Protein AF-0000000078657501 (afdb_homodimer)

InterPro domains:
  IPR010870 Phosphate-selective porin O/P [PF07396] (55-435)
  IPR023614 Porin domain superfamily [G3DSA:2.40.160.10] (27-435)

Secondary structure (DSSP, 8-state):
-------TT-------------------EEESSS-EEEE-TTSEEEEETTSSEEEEEEEEEEEEEEEE-GGGBSSS--EEEEEEEEEEEEEEEEETTTEEEEEEEETTS-SSBTTTBSEEEEEEEE-TTTTEEEEEEE-PPP--HHHHS-TTS-SSSS--GGGGGGGGGG--SSEEEEEEEEETTTEEEEEEEEEEEEEBTTSPEEEEEEEEEEEEEEEETTEEEEEEEEEEEEE-TTB-----EEE-TT-GGGS-SSB---GGGB--EEEE---S-TTSEEEEEEEEEEEEEEETTEEEEEEEEEEEEEESSSPPPEEEEEEEEEEEEETT-PPEEEETTTTEEEEEPPSSTTT-EEEEEEEEEEEEEEEGGG--SS----EEEEEEEEEEEEEE-SSSEEEEEEEEEEEEES---TT---EEEEEEEEEEEE-/----TT-------------------------SSS-EEEE-TTSEEEEETTSSEEEEEEEEEEEEEEEE-GGGBSS---EEEEEEEEEEEEEEEEETTTEEEEEEEETTS-SSBTTTBSEEEEEEEE-TTTTEEEEEEE-PPP--HHHHS-TTS-SSSS--GGGGGGGGGG--SSEEEEEEEEETTTEEEEEEEEEEEEEBTTSPEEEEEEEEEEEEEEEETTEEEEEEEEEEEEE-TTB-----EEE-TT-GGGS-SSB---GGGB--EEEE---S-TTSEEEEEEEEEEEEEEETTEEEEEEEEEEEEEESSSSPPEEEEEEEEEEEEETT-PPEEEETTTTEEEEEPPSSTTT-EEEEEEEEEEEEEEEGGG--SS----EEEEEEEEEEEEEE-SSSEEEEEEEEEEEEES---TT---EEEEEEEEEEEE-

Solvent-accessible surface area (backbone atoms only — not comparable to full-atom values): 41326 Å² total; per-residue (Å²): 138,82,87,83,69,86,74,70,82,77,70,69,85,72,74,78,76,71,76,72,69,73,69,75,55,53,15,53,77,44,52,85,80,57,55,72,47,80,47,63,90,55,28,46,32,41,28,33,73,84,51,35,27,29,34,35,44,32,33,38,39,31,40,35,42,34,39,36,19,21,34,44,15,34,79,38,51,76,46,49,20,45,27,28,69,40,32,34,45,31,39,35,35,31,47,78,55,34,33,36,41,39,39,27,37,28,76,26,52,65,38,62,45,86,53,47,17,28,48,62,28,43,34,45,30,41,47,77,56,66,66,39,32,43,35,37,37,25,42,59,46,64,54,60,47,71,70,52,19,51,83,88,42,46,87,57,94,50,73,70,62,39,51,44,72,50,57,73,60,48,45,38,70,28,28,33,43,34,42,36,35,59,44,93,84,28,30,27,39,37,39,35,47,32,37,32,56,42,30,24,79,51,4,30,47,32,47,36,38,33,32,33,44,34,48,25,77,36,54,45,63,19,37,32,37,40,40,33,41,31,41,33,39,33,58,27,61,46,19,42,51,70,54,55,24,54,38,53,83,69,40,61,40,28,65,56,49,36,55,46,34,31,60,90,43,26,29,62,45,74,50,40,71,40,75,57,42,67,49,49,32,34,35,38,38,35,41,36,41,33,40,35,40,29,54,43,26,35,38,38,41,35,41,38,40,42,37,44,38,38,38,58,48,99,55,58,50,33,40,32,39,19,31,37,44,35,42,36,39,27,78,68,52,48,32,48,34,44,39,54,83,72,48,22,54,42,54,57,66,40,84,45,71,85,78,18,29,42,32,42,37,44,36,42,32,39,35,38,25,38,24,61,76,64,44,43,96,91,39,76,58,36,49,24,36,39,38,36,42,35,43,36,40,37,35,26,48,41,91,39,35,38,40,38,39,38,40,37,42,39,40,37,41,84,50,56,32,80,73,64,34,38,35,30,44,34,41,40,36,36,49,33,41,46,41,132,84,81,66,73,85,73,70,83,75,75,75,77,72,72,76,74,71,73,74,67,75,66,69,75,69,76,82,74,76,43,98,43,53,35,32,37,45,44,49,92,52,27,46,35,41,28,36,73,85,53,33,36,34,41,33,44,33,34,38,38,30,40,34,43,35,40,35,18,22,33,44,14,33,77,37,44,64,22,26,20,24,23,28,69,39,30,33,46,32,39,35,36,30,48,78,57,36,32,34,40,40,38,26,38,30,56,16,51,63,36,65,42,90,89,79,38,29,51,64,27,43,35,45,30,42,48,76,55,70,64,38,32,43,36,38,37,23,44,59,46,66,55,60,47,73,70,52,19,51,84,90,41,47,88,55,95,51,72,69,61,40,51,45,73,50,57,73,60,48,44,39,71,48,42,32,41,35,40,36,33,58,45,94,84,27,31,27,40,37,39,35,45,32,40,38,81,44,34,24,87,86,63,51,54,31,46,35,38,32,33,32,42,35,48,24,79,36,54,44,63,19,38,31,37,39,41,33,41,32,40,34,41,34,58,29,61,47,19,41,53,70,53,54,26,55,39,52,84,69,39,62,41,27,65,56,42,11,29,13,25,10,59,92,26,26,29,63,45,76,50,38,69,42,74,56,41,66,51,49,34,34,33,38,39,36,42,35,41,33,38,36,40,29,54,43,26,35,39,38,40,36,41,38,40,42,37,44,36,36,38,57,52,98,53,59,52,32,41,32,41,19,31,38,44,34,42,37,38,26,78,69,52,50,32,48,32,46,38,55,83,72,51,23,56,42,55,58,64,40,86,45,72,86,77,19,29,41,33,42,38,43,35,43,33,38,36,39,26,38,24,60,76,66,44,43,96,90,39,77,57,34,50,25,36,39,38,36,43,36,43,35,40,37,36,25,48,40,90,38,35,37,40,36,40,38,40,37,42,38,40,37,41,83,51,57,32,80,73,64,34,37,36,29,44,34,43,38,36,34,48,33,43,46,43

Radius of gyration: 32.96 Å; Cα contacts (8 Å, |Δi|>4): 2613; chains: 2; bounding box: 128×73×102 Å

pLDDT: mean 91.74, std 16.6, range [20.02, 98.94]

Structure (mmCIF, N/CA/C/O backbone):
data_AF-0000000078657501-model_v1
#
loop_
_entity.id
_entity.type
_entity.pdbx_description
1 polymer Porin
#
loop_
_atom_site.group_PDB
_atom_site.id
_atom_site.type_symbol
_atom_site.label_atom_id
_atom_site.label_alt_id
_atom_site.label_comp_id
_atom_site.label_asym_id
_atom_site.label_entity_id
_atom_site.label_seq_id
_atom_site.pdbx_PDB_ins_code
_atom_site.Cartn_x
_atom_site.Cartn_y
_atom_site.Cartn_z
_atom_site.occupancy
_atom_site.B_iso_or_equiv
_atom_site.auth_seq_id
_atom_site.auth_comp_id
_atom_site.auth_asym_id
_atom_site.auth_atom_id
_atom_site.pdbx_PDB_model_num
ATOM 1 N N . MET A 1 1 ? -56.75 -38.844 74.062 1 23.45 1 MET A N 1
ATOM 2 C CA . MET A 1 1 ? -57.75 -38.25 73.125 1 23.45 1 MET A CA 1
ATOM 3 C C . MET A 1 1 ? -57.188 -37 72.438 1 23.45 1 MET A C 1
ATOM 5 O O . MET A 1 1 ? -57.812 -35.969 72.438 1 23.45 1 MET A O 1
ATOM 9 N N . ILE A 1 2 ? -55.812 -36.969 72.312 1 22.27 2 ILE A N 1
ATOM 10 C CA . ILE A 1 2 ? -54.969 -35.812 72.062 1 22.27 2 ILE A CA 1
ATOM 11 C C . ILE A 1 2 ? -55.375 -35.219 70.688 1 22.27 2 ILE A C 1
ATOM 13 O O . ILE A 1 2 ? -55.781 -35.938 69.812 1 22.27 2 ILE A O 1
ATOM 17 N N . ARG A 1 3 ? -55.094 -33.844 70.562 1 22.55 3 ARG A N 1
ATOM 18 C CA . ARG A 1 3 ? -55.312 -32.594 69.875 1 22.55 3 ARG A CA 1
ATOM 19 C C . ARG A 1 3 ? -54.906 -32.656 68.375 1 22.55 3 ARG A C 1
ATOM 21 O O . ARG A 1 3 ? -53.75 -33.031 68.062 1 22.55 3 ARG A O 1
ATOM 28 N N . SER A 1 4 ? -55.875 -32.875 67.438 1 25.31 4 SER A N 1
ATOM 29 C CA . SER A 1 4 ? -56.219 -32.938 66.062 1 25.31 4 SER A CA 1
ATOM 30 C C . SER A 1 4 ? -55.781 -31.703 65.312 1 25.31 4 SER A C 1
ATOM 32 O O . SER A 1 4 ? -56.344 -31.328 64.25 1 25.31 4 SER A O 1
ATOM 34 N N . SER A 1 5 ? -54.812 -30.938 66 1 23.38 5 SER A N 1
ATOM 35 C CA . SER A 1 5 ? -54.812 -29.531 65.625 1 23.38 5 SER A CA 1
ATOM 36 C C . SER A 1 5 ? -54.625 -29.391 64.125 1 23.38 5 SER A C 1
ATOM 38 O O . SER A 1 5 ? -55.312 -28.625 63.438 1 23.38 5 SER A O 1
ATOM 40 N N . ASN A 1 6 ? -53.438 -29.578 63.5 1 24.22 6 ASN A N 1
ATOM 41 C CA . ASN A 1 6 ? -52.688 -28.531 62.812 1 24.22 6 ASN A CA 1
ATOM 42 C C . ASN A 1 6 ? -52.969 -28.531 61.312 1 24.22 6 ASN A C 1
ATOM 44 O O . ASN A 1 6 ? -52.125 -28.938 60.531 1 24.22 6 ASN A O 1
ATOM 48 N N . MET A 1 7 ? -54.094 -29.062 60.75 1 23.69 7 MET A N 1
ATOM 49 C CA . MET A 1 7 ? -54.281 -29.328 59.344 1 23.69 7 MET A CA 1
ATOM 50 C C . MET A 1 7 ? -54.375 -28.031 58.562 1 23.69 7 MET A C 1
ATOM 52 O O . MET A 1 7 ? -54.688 -28.047 57.375 1 23.69 7 MET A O 1
ATOM 56 N N . ARG A 1 8 ? -54.625 -26.859 59.25 1 22.31 8 ARG A N 1
ATOM 57 C CA . ARG A 1 8 ? -55.312 -25.797 58.531 1 22.31 8 ARG A CA 1
ATOM 58 C C . ARG A 1 8 ? -54.531 -25.328 57.312 1 22.31 8 ARG A C 1
ATOM 60 O O . ARG A 1 8 ? -55.125 -25.062 56.281 1 22.31 8 ARG A O 1
ATOM 67 N N . GLU A 1 9 ? -53.312 -24.844 57.406 1 23.42 9 GLU A N 1
ATOM 68 C CA . GLU A 1 9 ? -53.031 -23.547 56.812 1 23.42 9 GLU A CA 1
ATOM 69 C C . GLU A 1 9 ? -52.75 -23.688 55.312 1 23.42 9 GLU A C 1
ATOM 71 O O . GLU A 1 9 ? -51.969 -22.906 54.75 1 23.42 9 GLU A O 1
ATOM 76 N N . LYS A 1 10 ? -52.969 -24.812 54.625 1 25.94 10 LYS A N 1
ATOM 77 C CA . LYS A 1 10 ? -52.312 -24.828 53.312 1 25.94 10 LYS A CA 1
ATOM 78 C C . LYS A 1 10 ? -52.969 -23.828 52.344 1 25.94 10 LYS A C 1
ATOM 80 O O . LYS A 1 10 ? -53.438 -24.219 51.281 1 25.94 10 LYS A O 1
ATOM 85 N N . LEU A 1 11 ? -53.75 -22.859 52.906 1 22.44 11 LEU A N 1
ATOM 86 C CA . LEU A 1 11 ? -54.531 -22.219 51.844 1 22.44 11 LEU A CA 1
ATOM 87 C C . LEU A 1 11 ? -53.656 -21.797 50.688 1 22.44 11 LEU A C 1
ATOM 89 O O . LEU A 1 11 ? -53.938 -22.125 49.531 1 22.44 11 LEU A O 1
ATOM 93 N N . LEU A 1 12 ? -53.312 -20.438 50.562 1 23.7 12 LEU A N 1
ATOM 94 C CA . LEU A 1 12 ? -53.719 -19.469 49.562 1 23.7 12 LEU A CA 1
ATOM 95 C C . LEU A 1 12 ? -52.688 -19.328 48.469 1 23.7 12 LEU A C 1
ATOM 97 O O . LEU A 1 12 ? -53 -18.828 47.375 1 23.7 12 LEU A O 1
ATOM 101 N N . ALA A 1 13 ? -51.344 -19.547 48.562 1 25.03 13 ALA A N 1
ATOM 102 C CA . ALA A 1 13 ? -50.562 -18.594 47.781 1 25.03 13 ALA A CA 1
ATOM 103 C C . ALA A 1 13 ? -50.688 -18.906 46.281 1 25.03 13 ALA A C 1
ATOM 105 O O . ALA A 1 13 ? -50.156 -19.906 45.812 1 25.03 13 ALA A O 1
ATOM 106 N N . ALA A 1 14 ? -51.812 -18.875 45.625 1 27.14 14 ALA A N 1
ATOM 107 C CA . ALA A 1 14 ? -51.781 -18.969 44.188 1 27.14 14 ALA A CA 1
ATOM 108 C C . ALA A 1 14 ? -50.844 -17.922 43.594 1 27.14 14 ALA A C 1
ATOM 110 O O . ALA A 1 14 ? -51.094 -16.719 43.656 1 27.14 14 ALA A O 1
ATOM 111 N N . ALA A 1 15 ? -49.5 -18.047 43.812 1 26.88 15 ALA A N 1
ATOM 112 C CA . ALA A 1 15 ? -48.562 -17.141 43.156 1 26.88 15 ALA A CA 1
ATOM 113 C C . ALA A 1 15 ? -48.906 -17 41.656 1 26.88 15 ALA A C 1
ATOM 115 O O . ALA A 1 15 ? -49.094 -17.984 40.969 1 26.88 15 ALA A O 1
ATOM 116 N N . ILE A 1 16 ? -49.594 -15.867 41.25 1 28.88 16 ILE A N 1
ATOM 117 C CA . ILE A 1 16 ? -49.75 -15.367 39.906 1 28.88 16 ILE A CA 1
ATOM 118 C C . ILE A 1 16 ? -48.375 -15.414 39.188 1 28.88 16 ILE A C 1
ATOM 120 O O . ILE A 1 16 ? -47.438 -14.758 39.625 1 28.88 16 ILE A O 1
ATOM 124 N N . ILE A 1 17 ? -47.969 -16.531 38.688 1 30.48 17 ILE A N 1
ATOM 125 C CA . ILE A 1 17 ? -46.844 -16.609 37.781 1 30.48 17 ILE A CA 1
ATOM 126 C C . ILE A 1 17 ? -47.062 -15.625 36.625 1 30.48 17 ILE A C 1
ATOM 128 O O . ILE A 1 17 ? -47.969 -15.828 35.781 1 30.48 17 ILE A O 1
ATOM 132 N N . GLY A 1 18 ? -47.062 -14.273 36.906 1 31.73 18 GLY A N 1
ATOM 133 C CA . GLY A 1 18 ? -46.969 -13.375 35.781 1 31.73 18 GLY A CA 1
ATOM 134 C C . GLY A 1 18 ? -45.938 -13.82 34.75 1 31.73 18 GLY A C 1
ATOM 135 O O . GLY A 1 18 ? -44.781 -14.047 35.094 1 31.73 18 GLY A O 1
ATOM 136 N N . THR A 1 19 ? -46.406 -14.516 33.781 1 32.34 19 THR A N 1
ATOM 137 C CA . THR A 1 19 ? -45.625 -14.727 32.562 1 32.34 19 THR A CA 1
ATOM 138 C C . THR A 1 19 ? -45.031 -13.406 32.062 1 32.34 19 THR A C 1
ATOM 140 O O . THR A 1 19 ? -45.75 -12.5 31.672 1 32.34 19 THR A O 1
ATOM 143 N N . PHE A 1 20 ? -44 -12.883 32.719 1 32.62 20 PHE A N 1
ATOM 144 C CA . PHE A 1 20 ? -43.219 -11.922 31.969 1 32.62 20 PHE A CA 1
ATOM 145 C C . PHE A 1 20 ? -42.844 -12.477 30.594 1 32.62 20 PHE A C 1
ATOM 147 O O . PHE A 1 20 ? -42.031 -13.383 30.5 1 32.62 20 PHE A O 1
ATOM 154 N N . SER A 1 21 ? -43.812 -12.469 29.75 1 33.28 21 SER A N 1
ATOM 155 C CA . SER A 1 21 ? -43.312 -12.531 28.391 1 33.28 21 SER A CA 1
ATOM 156 C C . SER A 1 21 ? -42.188 -11.547 28.172 1 33.28 21 SER A C 1
ATOM 158 O O . SER A 1 21 ? -42.375 -10.336 28.297 1 33.28 21 SER A O 1
ATOM 160 N N . SER A 1 22 ? -41.062 -11.883 28.562 1 34.78 22 SER A N 1
ATOM 161 C CA . SER A 1 22 ? -39.938 -11.109 28 1 34.78 22 SER A CA 1
ATOM 162 C C . SER A 1 22 ? -40.156 -10.82 26.516 1 34.78 22 SER A C 1
ATOM 164 O O . SER A 1 22 ? -40.062 -11.719 25.688 1 34.78 22 SER A O 1
ATOM 166 N N . GLN A 1 23 ? -41.188 -10.07 26.219 1 36.56 23 GLN A N 1
ATOM 167 C CA . GLN A 1 23 ? -41.125 -9.586 24.844 1 36.56 23 GLN A CA 1
ATOM 168 C C . GLN A 1 23 ? -39.719 -9.164 24.469 1 36.56 23 GLN A C 1
ATOM 170 O O . GLN A 1 23 ? -39.156 -8.234 25.047 1 36.56 23 GLN A O 1
ATOM 175 N N . ALA A 1 24 ? -38.938 -10.07 24.109 1 42.31 24 ALA A N 1
ATOM 176 C CA . ALA A 1 24 ? -37.688 -9.727 23.391 1 42.31 24 ALA A CA 1
ATOM 177 C C . ALA A 1 24 ? -37.969 -8.625 22.359 1 42.31 24 ALA A C 1
ATOM 179 O O . ALA A 1 24 ? -38.656 -8.836 21.375 1 42.31 24 ALA A O 1
ATOM 180 N N . PHE A 1 25 ? -38.125 -7.406 22.719 1 47.03 25 PHE A N 1
ATOM 181 C CA . PHE A 1 25 ? -38.25 -6.316 21.766 1 47.03 25 PHE A CA 1
ATOM 182 C C . PHE A 1 25 ? -37.062 -6.293 20.812 1 47.03 25 PHE A C 1
ATOM 184 O O . PHE A 1 25 ? -35.906 -6.121 21.25 1 47.03 25 PHE A O 1
ATOM 191 N N . SER A 1 26 ? -37.094 -7.098 19.828 1 59.12 26 SER A N 1
ATOM 192 C CA . SER A 1 26 ? -36.125 -7.008 18.75 1 59.12 26 SER A CA 1
ATOM 193 C C . SER A 1 26 ? -36.094 -5.602 18.156 1 59.12 26 SER A C 1
ATOM 195 O O . SER A 1 26 ? -37.125 -5.008 17.875 1 59.12 26 SER A O 1
ATOM 197 N N . GLY A 1 27 ? -35.031 -4.875 18.391 1 66.69 27 GLY A N 1
ATOM 198 C CA . GLY A 1 27 ? -34.875 -3.564 17.781 1 66.69 27 GLY A CA 1
ATOM 199 C C . GLY A 1 27 ? -35.031 -3.588 16.281 1 66.69 27 GLY A C 1
ATOM 200 O O . GLY A 1 27 ? -35.125 -4.66 15.672 1 66.69 27 GLY A O 1
ATOM 201 N N . THR A 1 28 ? -35.469 -2.463 15.742 1 76.06 28 THR A N 1
ATOM 202 C CA . THR A 1 28 ? -35.562 -2.289 14.297 1 76.06 28 THR A CA 1
ATOM 203 C C . THR A 1 28 ? -34.219 -1.897 13.688 1 76.06 28 THR A C 1
ATOM 205 O O . THR A 1 28 ? -33.406 -1.292 14.367 1 76.06 28 THR A O 1
ATOM 208 N N . VAL A 1 29 ? -34 -2.4 12.531 1 77.75 29 VAL A N 1
ATOM 209 C CA . VAL A 1 29 ? -32.844 -1.975 11.758 1 77.75 29 VAL A CA 1
ATOM 210 C C . VAL A 1 29 ? -33.312 -1.037 10.633 1 77.75 29 VAL A C 1
ATOM 212 O O . VAL A 1 29 ? -34.156 -1.397 9.82 1 77.75 29 VAL A O 1
ATOM 215 N N . THR A 1 30 ? -32.844 0.272 10.734 1 78.44 30 THR A N 1
ATOM 216 C CA . THR A 1 30 ? -33.156 1.263 9.711 1 78.44 30 THR A CA 1
ATOM 217 C C . THR A 1 30 ? -31.891 1.625 8.906 1 78.44 30 THR A C 1
ATOM 219 O O . THR A 1 30 ? -30.781 1.373 9.352 1 78.44 30 THR A O 1
ATOM 222 N N . THR A 1 31 ? -32.188 2.145 7.641 1 81.06 31 THR A N 1
ATOM 223 C CA . THR A 1 31 ? -31.109 2.572 6.762 1 81.06 31 THR A CA 1
ATOM 224 C C . THR A 1 31 ? -31.219 4.055 6.43 1 81.06 31 THR A C 1
ATOM 226 O O . THR A 1 31 ? -32.125 4.738 6.938 1 81.06 31 THR A O 1
ATOM 229 N N . ASP A 1 32 ? -30.219 4.613 5.777 1 73.94 32 ASP A N 1
ATOM 230 C CA . ASP A 1 32 ? -30.266 6.023 5.395 1 73.94 32 ASP A CA 1
ATOM 231 C C . ASP A 1 32 ? -30.969 6.211 4.059 1 73.94 32 ASP A C 1
ATOM 233 O O . ASP A 1 32 ? -30.547 7.016 3.229 1 73.94 32 ASP A O 1
ATOM 237 N N . GLY A 1 33 ? -32.094 5.48 3.939 1 70.5 33 GLY A N 1
ATOM 238 C CA . GLY A 1 33 ? -32.938 5.652 2.777 1 70.5 33 GLY A CA 1
ATOM 239 C C . GLY A 1 33 ? -32.875 4.488 1.805 1 70.5 33 GLY A C 1
ATOM 240 O O . GLY A 1 33 ? -33.812 4.215 1.08 1 70.5 33 GLY A O 1
ATOM 241 N N . ALA A 1 34 ? -31.703 3.92 1.712 1 77.44 34 ALA A N 1
ATOM 242 C CA . ALA A 1 34 ? -31.625 2.824 0.75 1 77.44 34 ALA A CA 1
ATOM 243 C C . ALA A 1 34 ? -31.922 1.485 1.417 1 77.44 34 ALA A C 1
ATOM 245 O O . ALA A 1 34 ? -31.656 1.3 2.605 1 77.44 34 ALA A O 1
ATOM 246 N N . ASP A 1 35 ? -32.531 0.599 0.584 1 84.12 35 ASP A N 1
ATOM 247 C CA . ASP A 1 35 ? -32.656 -0.785 1.034 1 84.12 35 ASP A CA 1
ATOM 248 C C . ASP A 1 35 ? -31.297 -1.473 1.05 1 84.12 35 ASP A C 1
ATOM 250 O O . ASP A 1 35 ? -30.484 -1.267 0.149 1 84.12 35 ASP A O 1
ATOM 254 N N . ILE A 1 36 ? -31.062 -2.225 2.145 1 87.56 36 ILE A N 1
ATOM 255 C CA . ILE A 1 36 ? -29.766 -2.836 2.34 1 87.56 36 ILE A CA 1
ATOM 256 C C . ILE A 1 36 ? -29.891 -4.355 2.361 1 87.56 36 ILE A C 1
ATOM 258 O O . ILE A 1 36 ? -30.859 -4.891 2.918 1 87.56 36 ILE A O 1
ATOM 262 N N . VAL A 1 37 ? -29.031 -4.996 1.717 1 86.94 37 VAL A N 1
ATOM 263 C CA . VAL A 1 37 ? -28.891 -6.449 1.755 1 86.94 37 VAL A CA 1
ATOM 264 C C . VAL A 1 37 ? -27.656 -6.832 2.564 1 86.94 37 VAL A C 1
ATOM 266 O O . VAL A 1 37 ? -26.562 -6.328 2.311 1 86.94 37 VAL A O 1
ATOM 269 N N . LEU A 1 38 ? -27.844 -7.695 3.57 1 88.81 38 LEU A N 1
ATOM 270 C CA . LEU A 1 38 ? -26.766 -8.211 4.418 1 88.81 38 LEU A CA 1
ATOM 271 C C . LEU A 1 38 ? -26.5 -9.688 4.125 1 88.81 38 LEU A C 1
ATOM 273 O O . LEU A 1 38 ? -27.438 -10.484 4.031 1 88.81 38 LEU A O 1
ATOM 277 N N . LYS A 1 39 ? -25.234 -9.969 3.881 1 86.12 39 LYS A N 1
ATOM 278 C CA . LYS A 1 39 ? -24.812 -11.359 3.686 1 86.12 39 LYS A CA 1
ATOM 279 C C . LYS A 1 39 ? -23.641 -11.711 4.586 1 86.12 39 LYS A C 1
ATOM 281 O O . LYS A 1 39 ? -22.766 -10.875 4.836 1 86.12 39 LYS A O 1
ATOM 286 N N . THR A 1 40 ? -23.562 -13.117 5.102 1 87.31 40 THR A N 1
ATOM 287 C CA . THR A 1 40 ? -22.5 -13.484 6.023 1 87.31 40 THR A CA 1
ATOM 288 C C . THR A 1 40 ? -21.875 -14.82 5.621 1 87.31 40 THR A C 1
ATOM 290 O O . THR A 1 40 ? -21.062 -15.391 6.367 1 87.31 40 THR A O 1
ATOM 293 N N . LYS A 1 41 ? -22.219 -15.383 4.59 1 79.5 41 LYS A N 1
ATOM 294 C CA . LYS A 1 41 ? -21.672 -16.672 4.191 1 79.5 41 LYS A CA 1
ATOM 295 C C . LYS A 1 41 ? -20.172 -16.578 3.928 1 79.5 41 LYS A C 1
ATOM 297 O O . LYS A 1 41 ? -19.438 -17.547 4.129 1 79.5 41 LYS A O 1
ATOM 302 N N . GLY A 1 42 ? -19.719 -15.523 3.568 1 79.69 42 GLY A N 1
ATOM 303 C CA . GLY A 1 42 ? -18.312 -15.32 3.262 1 79.69 42 GLY A CA 1
ATOM 304 C C . GLY A 1 42 ? -17.75 -14.047 3.863 1 79.69 42 GLY A C 1
ATOM 305 O O . GLY A 1 42 ? -17.016 -13.305 3.195 1 79.69 42 GLY A O 1
ATOM 306 N N . GLY A 1 43 ? -18.031 -13.953 5.09 1 89.19 43 GLY A N 1
ATOM 307 C CA . GLY A 1 43 ? -17.734 -12.68 5.73 1 89.19 43 GLY A CA 1
ATOM 308 C C . GLY A 1 43 ? -18.938 -11.781 5.891 1 89.19 43 GLY A C 1
ATOM 309 O O . GLY A 1 43 ? -20.062 -12.266 6.098 1 89.19 43 GLY A O 1
ATOM 310 N N . LEU A 1 44 ? -18.625 -10.5 5.965 1 92.25 44 LEU A N 1
ATOM 311 C CA . LEU A 1 44 ? -19.719 -9.531 6.047 1 92.25 44 LEU A CA 1
ATOM 312 C C . LEU A 1 44 ? -19.844 -8.734 4.75 1 92.25 44 LEU A C 1
ATOM 314 O O . LEU A 1 44 ? -18.859 -8.148 4.285 1 92.25 44 LEU A O 1
ATOM 318 N N . GLU A 1 45 ? -20.984 -8.859 4.215 1 91.25 45 GLU A N 1
ATOM 319 C CA . GLU A 1 45 ? -21.281 -8.047 3.041 1 91.25 45 GLU A CA 1
ATOM 320 C C . GLU A 1 45 ? -22.547 -7.211 3.254 1 91.25 45 GLU A C 1
ATOM 322 O O . GLU A 1 45 ? -23.562 -7.723 3.717 1 91.25 45 GLU A O 1
ATOM 327 N N . VAL A 1 46 ? -22.406 -6 3 1 91.69 46 VAL A N 1
ATOM 328 C CA . VAL A 1 46 ? -23.516 -5.062 3.045 1 91.69 46 VAL A CA 1
ATOM 329 C C . VAL A 1 46 ? -23.625 -4.32 1.714 1 91.69 46 VAL A C 1
ATOM 331 O O . VAL A 1 46 ? -22.641 -3.756 1.231 1 91.69 46 VAL A O 1
ATOM 334 N N . SER A 1 47 ? -24.797 -4.363 1.086 1 91.81 47 SER A N 1
ATOM 335 C CA . SER A 1 47 ? -24.969 -3.668 -0.184 1 91.81 47 SER A CA 1
ATOM 336 C C . SER A 1 47 ? -26.328 -2.969 -0.246 1 91.81 47 SER A C 1
ATOM 338 O O . SER A 1 47 ? -27.281 -3.4 0.397 1 91.81 47 SER A O 1
ATOM 340 N N . THR A 1 48 ? -26.297 -1.904 -0.987 1 91.38 48 THR A N 1
ATOM 341 C CA . THR A 1 48 ? -27.578 -1.284 -1.279 1 91.38 48 THR A CA 1
ATOM 342 C C . THR A 1 48 ? -28.297 -2.029 -2.404 1 91.38 48 THR A C 1
ATOM 344 O O . THR A 1 48 ? -27.656 -2.541 -3.322 1 91.38 48 THR A O 1
ATOM 347 N N . SER A 1 49 ? -29.547 -2.043 -2.383 1 89.44 49 SER A N 1
ATOM 348 C CA . SER A 1 49 ? -30.328 -2.818 -3.346 1 89.44 49 SER A CA 1
ATOM 349 C C . SER A 1 49 ? -30.203 -2.242 -4.75 1 89.44 49 SER A C 1
ATOM 351 O O . SER A 1 49 ? -30.359 -2.961 -5.738 1 89.44 49 SER A O 1
ATOM 353 N N . ASP A 1 50 ? -29.984 -0.958 -4.781 1 89.69 50 ASP A N 1
ATOM 354 C CA . ASP A 1 50 ? -29.844 -0.345 -6.098 1 89.69 50 ASP A CA 1
ATOM 355 C C . ASP A 1 50 ? -28.438 -0.581 -6.66 1 89.69 50 ASP A C 1
ATOM 357 O O . ASP A 1 50 ? -28.109 -0.099 -7.75 1 89.69 50 ASP A O 1
ATOM 361 N N . LYS A 1 51 ? -27.594 -1.176 -5.922 1 89.06 51 LYS A N 1
ATOM 362 C CA . LYS A 1 51 ? -26.266 -1.634 -6.332 1 89.06 51 LYS A CA 1
ATOM 363 C C . LYS A 1 51 ? -25.297 -0.461 -6.48 1 89.06 51 LYS A C 1
ATOM 365 O O . LYS A 1 51 ? -24.281 -0.576 -7.156 1 89.06 51 LYS A O 1
ATOM 370 N N . GLU A 1 52 ? -25.609 0.645 -5.812 1 91.94 52 GLU A N 1
ATOM 371 C CA . GLU A 1 52 ? -24.75 1.821 -5.859 1 91.94 52 GLU A CA 1
ATOM 372 C C . GLU A 1 52 ? -23.562 1.668 -4.918 1 91.94 52 GLU A C 1
ATOM 374 O O . GLU A 1 52 ? -22.469 2.182 -5.195 1 91.94 52 GLU A O 1
ATOM 379 N N . PHE A 1 53 ? -23.859 0.978 -3.877 1 92.94 53 PHE A N 1
ATOM 380 C CA . PHE A 1 53 ? -22.812 0.843 -2.865 1 92.94 53 PHE A CA 1
ATOM 381 C C . PHE A 1 53 ? -22.766 -0.58 -2.32 1 92.94 53 PHE A C 1
ATOM 383 O O . PHE A 1 53 ? -23.812 -1.228 -2.178 1 92.94 53 PHE A O 1
ATOM 390 N N . SER A 1 54 ? -21.625 -1.026 -2.014 1 93.56 54 SER A N 1
ATOM 391 C CA . SER A 1 54 ? -21.422 -2.27 -1.275 1 93.56 54 SER A CA 1
ATOM 392 C C . SER A 1 54 ? -20.125 -2.236 -0.466 1 93.56 54 SER A C 1
ATOM 394 O O . SER A 1 54 ? -19.219 -1.456 -0.766 1 93.56 54 SER A O 1
ATOM 396 N N . PHE A 1 55 ? -20.125 -2.971 0.569 1 94.19 55 PHE A N 1
ATOM 397 C CA . PHE A 1 55 ? -18.984 -3.188 1.45 1 94.19 55 PHE A CA 1
ATOM 398 C C . PHE A 1 55 ? -18.859 -4.66 1.822 1 94.19 55 PHE A C 1
ATOM 400 O O . PHE A 1 55 ? -19.828 -5.281 2.258 1 94.19 55 PHE A O 1
ATOM 407 N N . LYS A 1 56 ? -17.656 -5.133 1.688 1 94.94 56 LYS A N 1
ATOM 408 C CA . LYS A 1 56 ? -17.391 -6.527 2.025 1 94.94 56 LYS A CA 1
ATOM 409 C C . LYS A 1 56 ? -16.109 -6.664 2.846 1 94.94 56 LYS A C 1
ATOM 411 O O . LYS A 1 56 ? -15.078 -6.09 2.494 1 94.94 56 LYS A O 1
ATOM 416 N N . LEU A 1 57 ? -16.203 -7.332 3.936 1 95.69 57 LEU A N 1
ATOM 417 C CA . LEU A 1 57 ? -15.062 -7.711 4.758 1 95.69 57 LEU A CA 1
ATOM 418 C C . LEU A 1 57 ? -14.914 -9.227 4.816 1 95.69 57 LEU A C 1
ATOM 420 O O . LEU A 1 57 ? -15.828 -9.93 5.262 1 95.69 57 LEU A O 1
ATOM 424 N N . GLY A 1 58 ? -13.797 -9.703 4.301 1 95.62 58 GLY A N 1
ATOM 425 C CA . GLY A 1 58 ? -13.477 -11.117 4.312 1 95.62 58 GLY A CA 1
ATOM 426 C C . GLY A 1 58 ? -11.992 -11.398 4.484 1 95.62 58 GLY A C 1
ATOM 427 O O . GLY A 1 58 ? -11.273 -10.594 5.086 1 95.62 58 GLY A O 1
ATOM 428 N N . GLY A 1 59 ? -11.695 -12.609 4.113 1 97 59 GLY A N 1
ATOM 429 C CA . GLY A 1 59 ? -10.289 -12.969 4.262 1 97 59 GLY A CA 1
ATOM 430 C C . GLY A 1 59 ? -10.023 -14.445 4.047 1 97 59 GLY A C 1
ATOM 431 O O . GLY A 1 59 ? -10.914 -15.188 3.639 1 97 59 GLY A O 1
ATOM 432 N N . ARG A 1 60 ? -8.773 -14.758 4.156 1 98.19 60 ARG A N 1
ATOM 433 C CA . ARG A 1 60 ? -8.336 -16.141 4.066 1 98.19 60 ARG A CA 1
ATOM 434 C C . ARG A 1 60 ? -7.164 -16.406 5.008 1 98.19 60 ARG A C 1
ATOM 436 O O . ARG A 1 60 ? -6.34 -15.523 5.246 1 98.19 60 ARG A O 1
ATOM 443 N N . VAL A 1 61 ? -7.121 -17.562 5.516 1 98.44 61 VAL A N 1
ATOM 444 C CA . VAL A 1 61 ? -5.977 -18.078 6.262 1 98.44 61 VAL A CA 1
ATOM 445 C C . VAL A 1 61 ? -5.602 -19.453 5.746 1 98.44 61 VAL A C 1
ATOM 447 O O . VAL A 1 61 ? -6.461 -20.328 5.609 1 98.44 61 VAL A O 1
ATOM 450 N N . GLN A 1 62 ? -4.395 -19.594 5.402 1 98.81 62 GLN A N 1
ATOM 451 C CA . GLN A 1 62 ? -3.818 -20.859 4.988 1 98.81 62 GLN A CA 1
ATOM 452 C C . GLN A 1 62 ? -2.678 -21.281 5.914 1 98.81 62 GLN A C 1
ATOM 454 O O . GLN A 1 62 ? -1.601 -20.672 5.887 1 98.81 62 GLN A O 1
ATOM 459 N N . ALA A 1 63 ? -2.926 -22.297 6.688 1 98.81 63 ALA A N 1
ATOM 460 C CA . ALA A 1 63 ? -1.938 -22.844 7.613 1 98.81 63 ALA A CA 1
ATOM 461 C C . ALA A 1 63 ? -1.303 -24.109 7.055 1 98.81 63 ALA A C 1
ATOM 463 O O . ALA A 1 63 ? -2.002 -25.078 6.762 1 98.81 63 ALA A O 1
ATOM 464 N N . ASP A 1 64 ? -0.006 -24.109 6.957 1 98.88 64 ASP A N 1
ATOM 465 C CA . ASP A 1 64 ? 0.706 -25.234 6.34 1 98.88 64 ASP A CA 1
ATOM 466 C C . ASP A 1 64 ? 1.639 -25.906 7.344 1 98.88 64 ASP A C 1
ATOM 468 O O . ASP A 1 64 ? 2.207 -25.234 8.211 1 98.88 64 ASP A O 1
ATOM 472 N N . TYR A 1 65 ? 1.732 -27.172 7.234 1 98.88 65 TYR A N 1
ATOM 473 C CA . TYR A 1 65 ? 2.787 -27.969 7.852 1 98.88 65 TYR A CA 1
ATOM 474 C C . TYR A 1 65 ? 3.385 -28.953 6.855 1 98.88 65 TYR A C 1
ATOM 476 O O . TYR A 1 65 ? 2.654 -29.594 6.105 1 98.88 65 TYR A O 1
ATOM 484 N N . GLY A 1 66 ? 4.723 -29.031 6.852 1 98.69 66 GLY A N 1
ATOM 485 C CA . GLY A 1 66 ? 5.355 -29.969 5.926 1 98.69 66 GLY A CA 1
ATOM 486 C C . GLY A 1 66 ? 6.672 -30.516 6.438 1 98.69 66 GLY A C 1
ATOM 487 O O . GLY A 1 66 ? 7.289 -29.922 7.332 1 98.69 66 GLY A O 1
ATOM 488 N N . ARG A 1 67 ? 7.074 -31.641 5.91 1 98.81 67 ARG A N 1
ATOM 489 C CA . ARG A 1 67 ? 8.375 -32.281 6.102 1 98.81 67 ARG A CA 1
ATOM 490 C C . ARG A 1 67 ? 9.039 -32.562 4.762 1 98.81 67 ARG A C 1
ATOM 492 O O . ARG A 1 67 ? 8.375 -32.938 3.797 1 98.81 67 ARG A O 1
ATOM 499 N N . PHE A 1 68 ? 10.344 -32.406 4.734 1 98.94 68 PHE A N 1
ATOM 500 C CA . PHE A 1 68 ? 11.047 -32.562 3.463 1 98.94 68 PHE A CA 1
ATOM 501 C C . PHE A 1 68 ? 12.516 -32.906 3.688 1 98.94 68 PHE A C 1
ATOM 503 O O . PHE A 1 68 ? 13.047 -32.688 4.773 1 98.94 68 PHE A O 1
ATOM 510 N N . ASP A 1 69 ? 13.211 -33.438 2.68 1 98.81 69 ASP A N 1
ATOM 511 C CA . ASP A 1 69 ? 14.602 -33.875 2.77 1 98.81 69 ASP A CA 1
ATOM 512 C C . ASP A 1 69 ? 15.305 -33.75 1.417 1 98.81 69 ASP A C 1
ATOM 514 O O . ASP A 1 69 ? 14.758 -33.156 0.481 1 98.81 69 ASP A O 1
ATOM 518 N N . GLY A 1 70 ? 16.547 -34.219 1.414 1 98.75 70 GLY A N 1
ATOM 519 C CA . GLY A 1 70 ? 17.297 -34.188 0.174 1 98.75 70 GLY A CA 1
ATOM 520 C C . GLY A 1 70 ? 17.656 -32.781 -0.269 1 98.75 70 GLY A C 1
ATOM 521 O O . GLY A 1 70 ? 18.188 -31.984 0.518 1 98.75 70 GLY A O 1
ATOM 522 N N . VAL A 1 71 ? 17.344 -32.438 -1.488 1 98.69 71 VAL A N 1
ATOM 523 C CA . VAL A 1 71 ? 17.781 -31.172 -2.102 1 98.69 71 VAL A CA 1
ATOM 524 C C . VAL A 1 71 ? 17.125 -29.984 -1.398 1 98.69 71 VAL A C 1
ATOM 526 O O . VAL A 1 71 ? 17.562 -28.844 -1.545 1 98.69 71 VAL A O 1
ATOM 529 N N . PHE A 1 72 ? 16.062 -30.25 -0.628 1 98.81 72 PHE A N 1
ATOM 530 C CA . PHE A 1 72 ? 15.336 -29.156 0.019 1 98.81 72 PHE A CA 1
ATOM 531 C C . PHE A 1 72 ? 16.125 -28.609 1.198 1 98.81 72 PHE A C 1
ATOM 533 O O . PHE A 1 72 ? 15.82 -27.516 1.704 1 98.81 72 PHE A O 1
ATOM 540 N N . THR A 1 73 ? 17.062 -29.344 1.745 1 98.88 73 THR A N 1
ATOM 541 C CA . THR A 1 73 ? 17.953 -28.891 2.807 1 98.88 73 THR A CA 1
ATOM 542 C C . THR A 1 73 ? 19.406 -28.938 2.35 1 98.88 73 THR A C 1
ATOM 544 O O . THR A 1 73 ? 19.766 -29.734 1.483 1 98.88 73 THR A O 1
ATOM 547 N N . LYS A 1 74 ? 20.203 -28.156 2.951 1 98.69 74 LYS A N 1
ATOM 548 C CA . LYS A 1 74 ? 21.609 -28.062 2.557 1 98.69 74 LYS A CA 1
ATOM 549 C C . LYS A 1 74 ? 22.359 -29.344 2.895 1 98.69 74 LYS A C 1
ATOM 551 O O . LYS A 1 74 ? 23.219 -29.781 2.135 1 98.69 74 LYS A O 1
ATOM 556 N N . ASN A 1 75 ? 22.062 -29.969 4.027 1 98.56 75 ASN A N 1
ATOM 557 C CA . ASN A 1 75 ? 22.781 -31.156 4.48 1 98.56 75 ASN A CA 1
ATOM 558 C C . ASN A 1 75 ? 22.078 -32.438 4.055 1 98.56 75 ASN A C 1
ATOM 560 O O . ASN A 1 75 ? 22.547 -33.531 4.363 1 98.56 75 ASN A O 1
ATOM 564 N N . GLY A 1 76 ? 20.906 -32.281 3.441 1 98.62 76 GLY A N 1
ATOM 565 C CA . GLY A 1 76 ? 20.188 -33.438 2.902 1 98.62 76 GLY A CA 1
ATOM 566 C C . GLY A 1 76 ? 19.297 -34.125 3.922 1 98.62 76 GLY A C 1
ATOM 567 O O . GLY A 1 76 ? 18.5 -35 3.57 1 98.62 76 GLY A O 1
ATOM 568 N N . ASP A 1 77 ? 19.391 -33.719 5.199 1 98.62 77 ASP A N 1
ATOM 569 C CA . ASP A 1 77 ? 18.609 -34.344 6.262 1 98.62 77 ASP A CA 1
ATOM 570 C C . ASP A 1 77 ? 17.188 -33.812 6.27 1 98.62 77 ASP A C 1
ATOM 572 O O . ASP A 1 77 ? 16.891 -32.812 5.625 1 98.62 77 ASP A O 1
ATOM 576 N N . THR A 1 78 ? 16.391 -34.531 6.969 1 98.69 78 THR A N 1
ATOM 577 C CA . THR A 1 78 ? 14.984 -34.156 7.035 1 98.69 78 THR A CA 1
ATOM 578 C C . THR A 1 78 ? 14.797 -32.906 7.902 1 98.69 78 THR A C 1
ATOM 580 O O . THR A 1 78 ? 15.383 -32.812 8.977 1 98.69 78 THR A O 1
ATOM 583 N N . ALA A 1 79 ? 13.992 -31.969 7.426 1 98.75 79 ALA A N 1
ATOM 584 C CA . ALA A 1 79 ? 13.531 -30.797 8.164 1 98.75 79 ALA A CA 1
ATOM 585 C C . ALA A 1 79 ? 12.008 -30.672 8.117 1 98.75 79 ALA A C 1
ATOM 587 O O . ALA A 1 79 ? 11.344 -31.469 7.453 1 98.75 79 ALA A O 1
ATOM 588 N N . ASP A 1 80 ? 11.477 -29.766 8.891 1 98.62 80 ASP A N 1
ATOM 589 C CA . ASP A 1 80 ? 10.047 -29.469 8.836 1 98.62 80 ASP A CA 1
ATOM 590 C C . ASP A 1 80 ? 9.789 -27.969 8.938 1 98.62 80 ASP A C 1
ATOM 592 O O . ASP A 1 80 ? 10.719 -27.188 9.141 1 98.62 80 ASP A O 1
ATOM 596 N N . ALA A 1 81 ? 8.578 -27.594 8.68 1 98.75 81 ALA A N 1
ATOM 597 C CA . ALA A 1 81 ? 8.141 -26.188 8.766 1 98.75 81 ALA A CA 1
ATOM 598 C C . ALA A 1 81 ? 6.652 -26.109 9.086 1 98.75 81 ALA A C 1
ATOM 600 O O . ALA A 1 81 ? 5.844 -26.859 8.539 1 98.75 81 ALA A O 1
ATOM 601 N N . GLY A 1 82 ? 6.238 -25.25 10.016 1 98.75 82 GLY A N 1
ATOM 602 C CA . GLY A 1 82 ? 4.879 -24.812 10.305 1 98.75 82 GLY A CA 1
ATOM 603 C C . GLY A 1 82 ? 4.691 -23.312 10.188 1 98.75 82 GLY A C 1
ATOM 604 O O . GLY A 1 82 ? 5.402 -22.531 10.828 1 98.75 82 GLY A O 1
ATOM 605 N N . TYR A 1 83 ? 3.793 -22.891 9.367 1 98.62 83 TYR A N 1
ATOM 606 C CA . TYR A 1 83 ? 3.725 -21.469 9.031 1 98.62 83 TYR A CA 1
ATOM 607 C C . TYR A 1 83 ? 2.369 -21.125 8.43 1 98.62 83 TYR A C 1
ATOM 609 O O . TYR A 1 83 ? 1.629 -22 7.988 1 98.62 83 TYR A O 1
ATOM 617 N N . PHE A 1 84 ? 1.971 -19.797 8.484 1 98.69 84 PHE A N 1
ATOM 618 C CA . PHE A 1 84 ? 0.899 -19.281 7.641 1 98.69 84 PHE A CA 1
ATOM 619 C C . PHE A 1 84 ? 1.415 -18.969 6.242 1 98.69 84 PHE A C 1
ATOM 621 O O . PHE A 1 84 ? 2.229 -18.062 6.062 1 98.69 84 PHE A O 1
ATOM 628 N N . ARG A 1 85 ? 0.93 -19.719 5.293 1 98.62 85 ARG A N 1
ATOM 629 C CA . ARG A 1 85 ? 1.271 -19.406 3.908 1 98.62 85 ARG A CA 1
ATOM 630 C C . ARG A 1 85 ? 0.698 -18.047 3.49 1 98.62 85 ARG A C 1
ATOM 632 O O . ARG A 1 85 ? 1.348 -17.297 2.77 1 98.62 85 ARG A O 1
ATOM 639 N N . ARG A 1 86 ? -0.499 -17.891 3.902 1 98.44 86 ARG A N 1
ATOM 640 C CA . ARG A 1 86 ? -1.203 -1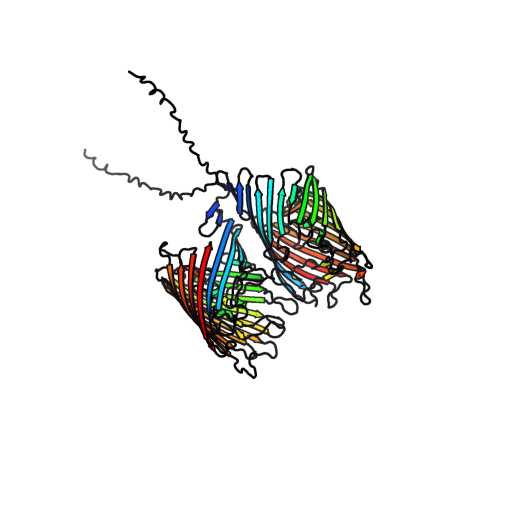6.625 3.707 1 98.44 86 ARG A CA 1
ATOM 641 C C . ARG A 1 86 ? -2.176 -16.359 4.852 1 98.44 86 ARG A C 1
ATOM 643 O O . ARG A 1 86 ? -2.816 -17.281 5.355 1 98.44 86 ARG A O 1
ATOM 650 N N . ALA A 1 87 ? -2.299 -15.156 5.289 1 98.56 87 ALA A N 1
ATOM 651 C CA . ALA A 1 87 ? -3.283 -14.641 6.234 1 98.56 87 ALA A CA 1
ATOM 652 C C . ALA A 1 87 ? -3.773 -13.258 5.816 1 98.56 87 ALA A C 1
ATOM 654 O O . ALA A 1 87 ? -3.305 -12.242 6.336 1 98.56 87 ALA A O 1
ATOM 655 N N . TYR A 1 88 ? -4.762 -13.258 4.949 1 98.19 88 TYR A N 1
ATOM 656 C CA . TYR A 1 88 ? -5.203 -12.023 4.312 1 98.19 88 TYR A CA 1
ATOM 657 C C . TYR A 1 88 ? -6.465 -11.484 4.984 1 98.19 88 TYR A C 1
ATOM 659 O O . TYR A 1 88 ? -7.391 -12.242 5.277 1 98.19 88 TYR A O 1
ATOM 667 N N . LEU A 1 89 ? -6.418 -10.219 5.227 1 97.5 89 LEU A N 1
ATOM 668 C CA . LEU A 1 89 ? -7.641 -9.438 5.359 1 97.5 89 LEU A CA 1
ATOM 669 C C . LEU A 1 89 ? -8.031 -8.805 4.027 1 97.5 89 LEU A C 1
ATOM 671 O O . LEU A 1 89 ? -7.191 -8.211 3.346 1 97.5 89 LEU A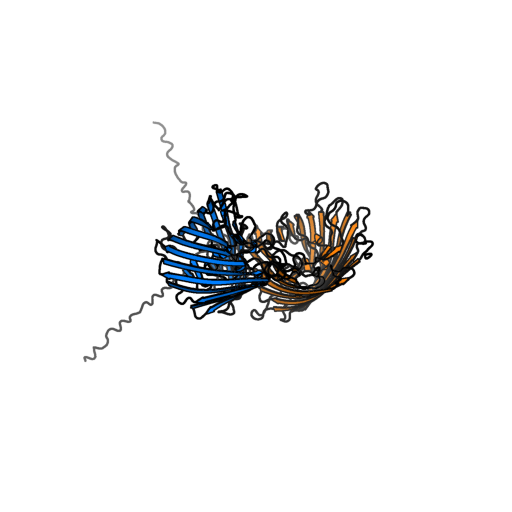 O 1
ATOM 675 N N . GLU A 1 90 ? -9.289 -8.992 3.705 1 96.75 90 GLU A N 1
ATOM 676 C CA . GLU A 1 90 ? -9.758 -8.516 2.406 1 96.75 90 GLU A CA 1
ATOM 677 C C . GLU A 1 90 ? -10.953 -7.586 2.557 1 96.75 90 GLU A C 1
ATOM 679 O O . GLU A 1 90 ? -11.961 -7.953 3.174 1 96.75 90 GLU A O 1
ATOM 684 N N . LEU A 1 91 ? -10.805 -6.418 2.064 1 96.38 91 LEU A N 1
ATOM 685 C CA . LEU A 1 91 ? -11.859 -5.41 2.051 1 96.38 91 LEU A CA 1
ATOM 686 C C . LEU A 1 91 ? -12.148 -4.941 0.629 1 96.38 91 LEU A C 1
ATOM 688 O O . LEU A 1 91 ? -11.219 -4.625 -0.124 1 96.38 91 LEU A O 1
ATOM 692 N N . GLY A 1 92 ? -13.391 -4.98 0.246 1 95.12 92 GLY A N 1
ATOM 693 C CA . GLY A 1 92 ? -13.773 -4.523 -1.083 1 95.12 92 GLY A CA 1
ATOM 694 C C . GLY A 1 92 ? -15.203 -4.039 -1.163 1 95.12 92 GLY A C 1
ATOM 695 O O . GLY A 1 92 ? -15.922 -4.043 -0.163 1 95.12 92 GLY A O 1
ATOM 696 N N . GLY A 1 93 ? -15.531 -3.531 -2.346 1 95.06 93 GLY A N 1
ATOM 697 C CA . GLY A 1 93 ? -16.891 -3.057 -2.557 1 95.06 93 GLY A CA 1
ATOM 698 C C . GLY A 1 93 ? -17.031 -2.213 -3.809 1 95.06 93 GLY A C 1
ATOM 699 O O . GLY A 1 93 ? -16.188 -2.25 -4.695 1 95.06 93 GLY A O 1
ATOM 700 N N . VAL A 1 94 ? -18.234 -1.646 -3.85 1 95.38 94 VAL A N 1
ATOM 701 C CA . VAL A 1 94 ? -18.609 -0.794 -4.973 1 95.38 94 VAL A CA 1
ATOM 702 C C . VAL A 1 94 ? -18.922 0.613 -4.473 1 95.38 94 VAL A C 1
ATOM 704 O O . VAL A 1 94 ? -19.562 0.777 -3.428 1 95.38 94 VAL A O 1
ATOM 707 N N . LEU A 1 95 ? -18.406 1.555 -5.191 1 94.31 95 LEU A N 1
ATOM 708 C CA . LEU A 1 95 ? -18.703 2.963 -4.953 1 94.31 95 LEU A CA 1
ATOM 709 C C . LEU A 1 95 ? -19.391 3.588 -6.164 1 94.31 95 LEU A C 1
ATOM 711 O O . LEU A 1 95 ? -18.828 3.602 -7.262 1 94.31 95 LEU A O 1
ATOM 715 N N . TYR A 1 96 ? -20.578 4.07 -5.957 1 93.19 96 TYR A N 1
ATOM 716 C CA . TYR A 1 96 ? -21.328 4.773 -6.988 1 93.19 96 TYR A CA 1
ATOM 717 C C . TYR A 1 96 ? -21.422 3.938 -8.258 1 93.19 96 TYR A C 1
ATOM 719 O O . TYR A 1 96 ? -21.141 4.426 -9.352 1 93.19 96 TYR A O 1
ATOM 727 N N . ARG A 1 97 ? -21.625 2.68 -8.086 1 93.5 97 ARG A N 1
ATOM 728 C CA . ARG A 1 97 ? -22.016 1.721 -9.117 1 93.5 97 ARG A CA 1
ATOM 729 C C . ARG A 1 97 ? -20.797 1.282 -9.938 1 93.5 97 ARG A C 1
ATOM 731 O O . ARG A 1 97 ? -20.594 0.087 -10.156 1 93.5 97 ARG A O 1
ATOM 738 N N . ASP A 1 98 ? -19.969 2.277 -10.297 1 95.81 98 ASP A N 1
ATOM 739 C CA . ASP A 1 98 ? -19.047 1.968 -11.391 1 95.81 98 ASP A CA 1
ATOM 740 C C . ASP A 1 98 ? -17.609 1.829 -10.875 1 95.81 98 ASP A C 1
ATOM 742 O O . ASP A 1 98 ? -16.703 1.539 -11.648 1 95.81 98 ASP A O 1
ATOM 746 N N . TRP A 1 99 ? -17.359 2.137 -9.625 1 96.81 99 TRP A N 1
ATOM 747 C CA . TRP A 1 99 ? -16.016 2.035 -9.055 1 96.81 99 TRP A CA 1
ATOM 748 C C . TRP A 1 99 ? -15.93 0.872 -8.07 1 96.81 99 TRP A C 1
ATOM 750 O O . TRP A 1 99 ? -16.641 0.848 -7.062 1 96.81 99 TRP A O 1
ATOM 760 N N . LYS A 1 100 ? -15.102 -0.044 -8.414 1 97.56 100 LYS A N 1
ATOM 761 C CA . LYS A 1 100 ? -14.844 -1.167 -7.516 1 97.56 100 LYS A CA 1
ATOM 762 C C . LYS A 1 100 ? -13.5 -1.004 -6.805 1 97.56 100 LYS A C 1
ATOM 764 O O . LYS A 1 100 ? -12.484 -0.709 -7.438 1 97.56 100 LYS A O 1
ATOM 769 N N . TYR A 1 101 ? -13.523 -1.098 -5.496 1 96.81 101 TYR A N 1
ATOM 770 C CA . TYR A 1 101 ? -12.273 -1.019 -4.754 1 96.81 101 TYR A CA 1
ATOM 771 C C . TYR A 1 101 ? -11.953 -2.348 -4.082 1 96.81 101 TYR A C 1
ATOM 773 O O . TYR A 1 101 ? -12.859 -3.098 -3.713 1 96.81 101 TYR A O 1
ATOM 781 N N . GLN A 1 102 ? -10.695 -2.631 -3.99 1 97.19 102 GLN A N 1
ATOM 782 C CA . GLN A 1 102 ? -10.211 -3.852 -3.354 1 97.19 102 GLN A CA 1
ATOM 783 C C . GLN A 1 102 ? -8.93 -3.594 -2.566 1 97.19 102 GLN A C 1
ATOM 785 O O . GLN A 1 102 ? -7.988 -2.99 -3.084 1 97.19 102 GLN A O 1
ATOM 790 N N . LEU A 1 103 ? -8.914 -4.02 -1.32 1 97.31 103 LEU A N 1
ATOM 791 C CA . LEU A 1 103 ? -7.754 -3.963 -0.438 1 97.31 103 LEU A CA 1
ATOM 792 C C . LEU A 1 103 ? -7.52 -5.309 0.242 1 97.31 103 LEU A C 1
ATOM 794 O O . LEU A 1 103 ? -8.336 -5.746 1.06 1 97.31 103 LEU A O 1
ATOM 798 N N . ASN A 1 104 ? -6.5 -5.984 -0.15 1 97.88 104 ASN A N 1
ATOM 799 C CA . ASN A 1 104 ? -6.047 -7.23 0.461 1 97.88 104 ASN A CA 1
ATOM 800 C C . ASN A 1 104 ? -4.691 -7.059 1.135 1 97.88 104 ASN A C 1
ATOM 802 O O . ASN A 1 104 ? -3.717 -6.668 0.489 1 97.88 104 ASN A O 1
ATOM 806 N N . TYR A 1 105 ? -4.621 -7.344 2.416 1 97.62 105 TYR A N 1
ATOM 807 C CA . TYR A 1 105 ? -3.383 -7.18 3.166 1 97.62 105 TYR A CA 1
ATOM 808 C C . TYR A 1 105 ? -2.971 -8.484 3.83 1 97.62 105 TYR A C 1
ATOM 810 O O . TYR A 1 105 ? -3.775 -9.125 4.516 1 97.62 105 TYR A O 1
ATOM 818 N N . ASP A 1 106 ? -1.684 -8.859 3.695 1 97.94 106 ASP A N 1
ATOM 819 C CA . ASP A 1 106 ? -1.185 -10.141 4.195 1 97.94 106 ASP A CA 1
ATOM 820 C C . ASP A 1 106 ? -0.532 -9.977 5.566 1 97.94 106 ASP A C 1
ATOM 822 O O . ASP A 1 106 ? 0.626 -9.562 5.664 1 97.94 106 ASP A O 1
ATOM 826 N N . LEU A 1 107 ? -1.156 -10.445 6.516 1 96.88 107 LEU A N 1
ATOM 827 C CA . LEU A 1 107 ? -0.662 -10.32 7.883 1 96.88 107 LEU A CA 1
ATOM 828 C C . LEU A 1 107 ? 0.424 -11.352 8.164 1 96.88 107 LEU A C 1
ATOM 830 O O . LEU A 1 107 ? 1.155 -11.242 9.148 1 96.88 107 LEU A O 1
ATOM 834 N N . SER A 1 108 ? 0.566 -12.375 7.27 1 97.25 108 SER A N 1
ATOM 835 C CA . SER A 1 108 ? 1.624 -13.359 7.445 1 97.25 108 SER A CA 1
ATOM 836 C C . SER A 1 108 ? 2.965 -12.828 6.949 1 97.25 108 SER A C 1
ATOM 838 O O . SER A 1 108 ? 4.016 -13.406 7.242 1 97.25 108 SER A O 1
ATOM 840 N N . ARG A 1 109 ? 2.881 -11.773 6.125 1 95.62 109 ARG A N 1
ATOM 841 C CA . ARG A 1 109 ? 4.047 -11.086 5.59 1 95.62 109 ARG A CA 1
ATOM 842 C C . ARG A 1 109 ? 4.809 -11.977 4.609 1 95.62 109 ARG A C 1
ATOM 844 O O . ARG A 1 109 ? 6.039 -11.953 4.574 1 95.62 109 ARG A O 1
ATOM 851 N N . ASN A 1 110 ? 4.066 -12.812 3.92 1 95.31 110 ASN A N 1
ATOM 852 C CA . ASN A 1 110 ? 4.656 -13.609 2.854 1 95.31 110 ASN A CA 1
ATOM 853 C C . ASN A 1 110 ? 4.508 -12.938 1.494 1 95.31 110 ASN A C 1
ATOM 855 O O . ASN A 1 110 ? 5.105 -13.367 0.51 1 95.31 110 ASN A O 1
ATOM 859 N N . THR A 1 111 ? 3.658 -11.898 1.459 1 92.81 111 THR A N 1
ATOM 860 C CA . THR A 1 111 ? 3.514 -11.039 0.288 1 92.81 111 THR A CA 1
ATOM 861 C C . THR A 1 111 ? 4.027 -9.633 0.581 1 92.81 111 THR A C 1
ATOM 863 O O . THR A 1 111 ? 3.807 -9.102 1.672 1 92.81 111 THR A O 1
ATOM 866 N N . GLY A 1 112 ? 4.68 -9.078 -0.388 1 90.06 112 GLY A N 1
ATOM 867 C CA . GLY A 1 112 ? 5.188 -7.727 -0.185 1 90.06 112 GLY A CA 1
ATOM 868 C C . GLY A 1 112 ? 6.441 -7.684 0.665 1 90.06 112 GLY A C 1
ATOM 869 O O . GLY A 1 112 ? 7.199 -8.656 0.716 1 90.06 112 GLY A O 1
ATOM 870 N N . ASN A 1 113 ? 6.801 -6.52 1.216 1 90.19 113 ASN A N 1
ATOM 871 C CA . ASN A 1 113 ? 7.957 -6.324 2.084 1 90.19 113 ASN A CA 1
ATOM 872 C C . ASN A 1 113 ? 7.812 -5.066 2.936 1 90.19 113 ASN A C 1
ATOM 874 O O . ASN A 1 113 ? 6.816 -4.352 2.826 1 90.19 113 ASN A O 1
ATOM 878 N N . ASP A 1 114 ? 8.727 -4.801 3.68 1 86.62 114 ASP A N 1
ATOM 879 C CA . ASP A 1 114 ? 8.672 -3.723 4.664 1 86.62 114 ASP A CA 1
ATOM 880 C C . ASP A 1 114 ? 8.578 -2.361 3.98 1 86.62 114 ASP A C 1
ATOM 882 O O . ASP A 1 114 ? 7.922 -1.449 4.488 1 86.62 114 ASP A O 1
ATOM 886 N N . SER A 1 115 ? 9.195 -2.203 2.908 1 86.81 115 SER A N 1
ATOM 887 C CA . SER A 1 115 ? 9.258 -0.91 2.232 1 86.81 115 SER A CA 1
ATOM 888 C C . SER A 1 115 ? 7.977 -0.636 1.449 1 86.81 115 SER A C 1
ATOM 890 O O . SER A 1 115 ? 7.48 0.493 1.434 1 86.81 115 SER A O 1
ATOM 892 N N . ASP A 1 116 ? 7.391 -1.642 0.871 1 88.88 116 ASP A N 1
ATOM 893 C CA . ASP A 1 116 ? 6.266 -1.469 -0.042 1 88.88 116 ASP A CA 1
ATOM 894 C C . ASP A 1 116 ? 4.938 -1.732 0.667 1 88.88 116 ASP A C 1
ATOM 896 O O . ASP A 1 116 ? 3.877 -1.344 0.173 1 88.88 116 ASP A O 1
ATOM 900 N N . GLY A 1 117 ? 5.047 -2.363 1.831 1 91.31 117 GLY A N 1
ATOM 901 C CA . GLY A 1 117 ? 3.852 -2.883 2.477 1 91.31 117 GLY A CA 1
ATOM 902 C C . GLY A 1 117 ? 3.508 -4.297 2.047 1 91.31 117 GLY A C 1
ATOM 903 O O . GLY A 1 117 ? 4.035 -4.793 1.049 1 91.31 117 GLY A O 1
ATOM 904 N N . TYR A 1 118 ? 2.627 -4.914 2.758 1 96 118 TYR A N 1
ATOM 905 C CA . TYR A 1 118 ? 2.314 -6.316 2.518 1 96 118 TYR A CA 1
ATOM 906 C C . TYR A 1 118 ? 0.963 -6.465 1.828 1 96 118 TYR A C 1
ATOM 908 O O . TYR A 1 118 ? 0.144 -7.297 2.225 1 96 118 TYR A O 1
ATOM 916 N N . PHE A 1 119 ? 0.841 -5.625 0.818 1 96.81 119 PHE A N 1
ATOM 917 C CA . PHE A 1 119 ? -0.369 -5.648 0.005 1 96.81 119 PHE A CA 1
ATOM 918 C C . PHE A 1 119 ? -0.343 -6.82 -0.971 1 96.81 119 PHE A C 1
ATOM 920 O O . PHE A 1 119 ? 0.614 -6.98 -1.731 1 96.81 119 PHE A O 1
ATOM 927 N N . ASP A 1 120 ? -1.371 -7.672 -0.922 1 96.75 120 ASP A N 1
ATOM 928 C CA . ASP A 1 120 ? -1.637 -8.57 -2.041 1 96.75 120 ASP A CA 1
ATOM 929 C C . ASP A 1 120 ? -2.287 -7.82 -3.203 1 96.75 120 ASP A C 1
ATOM 931 O O . ASP A 1 120 ? -1.971 -8.078 -4.367 1 96.75 120 ASP A O 1
ATOM 935 N N . GLU A 1 121 ? -3.178 -6.949 -2.758 1 96.94 121 GLU A N 1
ATOM 936 C CA . GLU A 1 121 ? -3.844 -6.066 -3.709 1 96.94 121 GLU A CA 1
ATOM 937 C C . GLU A 1 121 ? -4.34 -4.793 -3.029 1 96.94 121 GLU A C 1
ATOM 939 O O . GLU A 1 121 ? -4.816 -4.836 -1.893 1 96.94 121 GLU A O 1
ATOM 944 N N . ALA A 1 122 ? -4.223 -3.701 -3.672 1 97.75 122 ALA A N 1
ATOM 945 C CA . ALA A 1 122 ? -4.848 -2.414 -3.375 1 97.75 122 ALA A CA 1
ATOM 946 C C . ALA A 1 122 ? -5.152 -1.644 -4.656 1 97.75 122 ALA A C 1
ATOM 948 O O . ALA A 1 122 ? -4.293 -0.925 -5.176 1 97.75 122 ALA A O 1
ATOM 949 N N . SER A 1 123 ? -6.402 -1.771 -5.094 1 97.81 123 SER A N 1
ATOM 950 C CA . SER A 1 123 ? -6.695 -1.27 -6.43 1 97.81 123 SER A CA 1
ATOM 951 C C . SER A 1 123 ? -8.078 -0.619 -6.484 1 97.81 123 SER A C 1
ATOM 953 O O . SER A 1 123 ? -8.906 -0.836 -5.602 1 97.81 123 SER A O 1
ATOM 955 N N . LEU A 1 124 ? -8.258 0.239 -7.422 1 98.5 124 LEU A N 1
ATOM 956 C CA . LEU A 1 124 ? -9.516 0.836 -7.852 1 98.5 124 LEU A CA 1
ATOM 957 C C . LEU A 1 124 ? -9.789 0.531 -9.32 1 98.5 124 LEU A C 1
ATOM 959 O O . LEU A 1 124 ? -8.945 0.803 -10.18 1 98.5 124 LEU A O 1
ATOM 963 N N . THR A 1 125 ? -10.93 -0.052 -9.594 1 98.5 125 THR A N 1
ATOM 964 C CA . THR A 1 125 ? -11.273 -0.43 -10.961 1 98.5 125 THR A CA 1
ATOM 965 C C . THR A 1 125 ? -12.508 0.34 -11.438 1 98.5 125 THR A C 1
ATOM 967 O O . THR A 1 125 ? -13.539 0.356 -10.766 1 98.5 125 THR A O 1
ATOM 970 N N . TYR A 1 126 ? -12.367 0.964 -12.578 1 98.38 126 TYR A N 1
ATOM 971 C CA . TYR A 1 126 ? -13.5 1.61 -13.227 1 98.38 126 TYR A CA 1
ATOM 972 C C . TYR A 1 126 ? -14.18 0.665 -14.211 1 98.38 126 TYR A C 1
ATOM 974 O O . TYR A 1 126 ? -13.539 0.173 -15.148 1 98.38 126 TYR A O 1
ATOM 982 N N . THR A 1 127 ? -15.469 0.447 -14.055 1 97.5 127 THR A N 1
ATOM 983 C CA . THR A 1 127 ? -16.188 -0.512 -14.883 1 97.5 127 THR A CA 1
ATOM 984 C C . THR A 1 127 ? -17.219 0.199 -15.766 1 97.5 127 THR A C 1
ATOM 986 O O . THR A 1 127 ? -18.047 -0.448 -16.406 1 97.5 127 THR A O 1
ATOM 989 N N . GLY A 1 128 ? -17.234 1.45 -15.805 1 95.88 128 GLY A N 1
ATOM 990 C CA . GLY A 1 128 ? -18.234 2.219 -16.531 1 95.88 128 GLY A CA 1
ATOM 991 C C . GLY A 1 128 ? -18.078 2.135 -18.031 1 95.88 128 GLY A C 1
ATOM 992 O O . GLY A 1 128 ? -18.984 2.51 -18.781 1 95.88 128 GLY A O 1
ATOM 993 N N . PHE A 1 129 ? -17 1.646 -18.516 1 96.12 129 PHE A N 1
ATOM 994 C CA . PHE A 1 129 ? -16.734 1.513 -19.953 1 96.12 129 PHE A CA 1
ATOM 995 C C . PHE A 1 129 ? -17.062 0.1 -20.422 1 96.12 129 PHE A C 1
ATOM 997 O O . PHE A 1 129 ? -16.516 -0.359 -21.438 1 96.12 129 PHE A O 1
ATOM 1004 N N . LYS A 1 130 ? -17.906 -0.558 -19.859 1 92.38 130 LYS A N 1
ATOM 1005 C CA . LYS A 1 130 ? -18.203 -1.934 -20.266 1 92.38 130 LYS A CA 1
ATOM 1006 C C . LYS A 1 130 ? -18.188 -2.09 -21.781 1 92.38 130 LYS A C 1
ATOM 1008 O O . LYS A 1 130 ? -18.719 -1.249 -22.5 1 92.38 130 LYS A O 1
ATOM 1013 N N . PRO A 1 131 ? -17.484 -3.121 -22.266 1 95.69 131 PRO A N 1
ATOM 1014 C CA . PRO A 1 131 ? -16.984 -4.277 -21.516 1 95.69 131 PRO A CA 1
ATOM 1015 C C . PRO A 1 131 ? -15.547 -4.094 -21.047 1 95.69 131 PRO A C 1
ATOM 1017 O O . PRO A 1 131 ? -14.969 -5.008 -20.453 1 95.69 131 PRO A O 1
ATOM 1020 N N . VAL A 1 132 ? -14.969 -2.941 -21.25 1 98.06 132 VAL A N 1
ATOM 1021 C CA . VAL A 1 132 ? -13.594 -2.662 -20.844 1 98.06 132 VAL A CA 1
ATOM 1022 C C . VAL A 1 132 ? -13.578 -2.238 -19.375 1 98.06 132 VAL A C 1
ATOM 1024 O O . VAL A 1 132 ? -14.422 -1.447 -18.938 1 98.06 132 VAL A O 1
ATOM 1027 N N . GLN A 1 133 ? -12.703 -2.783 -18.656 1 98.38 133 GLN A N 1
ATOM 1028 C CA . GLN A 1 133 ? -12.422 -2.383 -17.281 1 98.38 133 GLN A CA 1
ATOM 1029 C C . GLN A 1 133 ? -11.016 -1.811 -17.141 1 98.38 133 GLN A C 1
ATOM 1031 O O . GLN A 1 133 ? -10.078 -2.314 -17.766 1 98.38 133 GLN A O 1
ATOM 1036 N N . LEU A 1 134 ? -10.891 -0.733 -16.406 1 98.75 134 LEU A N 1
ATOM 1037 C CA . LEU A 1 134 ? -9.594 -0.118 -16.141 1 98.75 134 LEU A CA 1
ATOM 1038 C C . LEU A 1 134 ? -9.25 -0.224 -14.656 1 98.75 134 LEU A C 1
ATOM 1040 O O . LEU A 1 134 ? -9.961 0.315 -13.805 1 98.75 134 LEU A O 1
ATOM 1044 N N . ARG A 1 135 ? -8.164 -0.891 -14.359 1 98.38 135 ARG A N 1
ATOM 1045 C CA . ARG A 1 135 ? -7.703 -1.083 -12.992 1 98.38 135 ARG A CA 1
ATOM 1046 C C . ARG A 1 135 ? -6.449 -0.265 -12.711 1 98.38 135 ARG A C 1
ATOM 1048 O O . ARG A 1 135 ? -5.539 -0.213 -13.539 1 98.38 135 ARG A O 1
ATOM 1055 N N . PHE A 1 136 ? -6.438 0.398 -11.531 1 98.56 136 PHE A N 1
ATOM 1056 C CA . PHE A 1 136 ? -5.312 1.224 -11.102 1 98.56 136 PHE A CA 1
ATOM 1057 C C . PHE A 1 136 ? -4.816 0.792 -9.727 1 98.56 136 PHE A C 1
ATOM 1059 O O . PHE A 1 136 ? -5.617 0.458 -8.844 1 98.56 136 PHE A O 1
ATOM 1066 N N . GLY A 1 137 ? -3.525 0.803 -9.547 1 97.62 137 GLY A N 1
ATOM 1067 C CA . GLY A 1 137 ? -2.969 0.565 -8.227 1 97.62 137 GLY A CA 1
ATOM 1068 C C . GLY A 1 137 ? -2.01 -0.61 -8.18 1 97.62 137 GLY A C 1
ATOM 1069 O O . GLY A 1 137 ? -1.196 -0.785 -9.094 1 97.62 137 GLY A O 1
ATOM 1070 N N . ARG A 1 138 ? -2.049 -1.265 -7.074 1 97.25 138 ARG A N 1
ATOM 1071 C CA . ARG A 1 138 ? -1.205 -2.438 -6.875 1 97.25 138 ARG A CA 1
ATOM 1072 C C . ARG A 1 138 ? -1.995 -3.725 -7.094 1 97.25 138 ARG A C 1
ATOM 1074 O O . ARG A 1 138 ? -3.025 -3.941 -6.453 1 97.25 138 ARG A O 1
ATOM 1081 N N . PHE A 1 139 ? -1.542 -4.477 -7.988 1 96.88 139 PHE A N 1
ATOM 1082 C CA . PHE A 1 139 ? -2.178 -5.738 -8.352 1 96.88 139 PHE A CA 1
ATOM 1083 C C . PHE A 1 139 ? -1.2 -6.641 -9.094 1 96.88 139 PHE A C 1
ATOM 1085 O O . PHE A 1 139 ? -0.139 -6.191 -9.531 1 96.88 139 PHE A O 1
ATOM 1092 N N . TYR A 1 140 ? -1.521 -7.906 -9.172 1 97.06 140 TYR A N 1
ATOM 1093 C CA . TYR A 1 140 ? -0.732 -8.82 -9.984 1 97.06 140 TYR A CA 1
ATOM 1094 C C . TYR A 1 140 ? -1.062 -8.656 -11.461 1 97.06 140 TYR A C 1
ATOM 1096 O O . TYR A 1 140 ? -2.223 -8.773 -11.867 1 97.06 140 TYR A O 1
ATOM 1104 N N . THR A 1 141 ? -0.044 -8.391 -12.273 1 97.06 141 THR A N 1
ATOM 1105 C CA . THR A 1 141 ? -0.253 -8.289 -13.711 1 97.06 141 THR A CA 1
ATOM 1106 C C . THR A 1 141 ? -0.618 -9.656 -14.297 1 97.06 141 THR A C 1
ATOM 1108 O O . THR A 1 141 ? -0.112 -10.688 -13.852 1 97.06 141 THR A O 1
ATOM 1111 N N . ASP A 1 142 ? -1.4 -9.602 -15.266 1 97.5 142 ASP A N 1
ATOM 1112 C CA . ASP A 1 142 ? -1.93 -10.836 -15.836 1 97.5 142 ASP A CA 1
ATOM 1113 C C . ASP A 1 142 ? -0.856 -11.578 -16.625 1 97.5 142 ASP A C 1
ATOM 1115 O O . ASP A 1 142 ? -0.281 -11.023 -17.578 1 97.5 142 ASP A O 1
ATOM 1119 N N . PHE A 1 143 ? -0.624 -12.82 -16.281 1 98.06 143 PHE A N 1
ATOM 1120 C CA . PHE A 1 143 ? 0.271 -13.703 -17.016 1 98.06 143 PHE A CA 1
ATOM 1121 C C . PHE A 1 143 ? 0.025 -15.164 -16.625 1 98.06 143 PHE A C 1
ATOM 1123 O O . PHE A 1 143 ? 0.548 -15.641 -15.617 1 98.06 143 PHE A O 1
ATOM 1130 N N . GLY A 1 144 ? -0.755 -15.867 -17.5 1 98.31 144 GLY A N 1
ATOM 1131 C CA . GLY A 1 144 ? -0.902 -17.297 -17.297 1 98.31 144 GLY A CA 1
ATOM 1132 C C . GLY A 1 144 ? -2.215 -17.688 -16.641 1 98.31 144 GLY A C 1
ATOM 1133 O O . GLY A 1 144 ? -2.787 -16.891 -15.883 1 98.31 144 GLY A O 1
ATOM 1134 N N . LEU A 1 145 ? -2.592 -18.875 -16.812 1 98.69 145 LEU A N 1
ATOM 1135 C CA . LEU A 1 145 ? -3.848 -19.422 -16.312 1 98.69 145 LEU A CA 1
ATOM 1136 C C . LEU A 1 145 ? -3.762 -19.672 -14.812 1 98.69 145 LEU A C 1
ATOM 1138 O O . LEU A 1 145 ? -4.641 -19.25 -14.055 1 98.69 145 LEU A O 1
ATOM 1142 N N . GLU A 1 146 ? -2.752 -20.328 -14.375 1 98.44 146 GLU A N 1
ATOM 1143 C CA . GLU A 1 146 ? -2.68 -20.672 -12.953 1 98.44 146 GLU A CA 1
ATOM 1144 C C . GLU A 1 146 ? -2.471 -19.438 -12.102 1 98.44 146 GLU A C 1
ATOM 1146 O O . GLU A 1 146 ? -2.986 -19.344 -10.984 1 98.44 146 GLU A O 1
ATOM 1151 N N . LYS A 1 147 ? -1.726 -18.5 -12.602 1 97.5 147 LYS A N 1
ATOM 1152 C CA . LYS A 1 147 ? -1.536 -17.25 -11.867 1 97.5 147 LYS A CA 1
ATOM 1153 C C . LYS A 1 147 ? -2.838 -16.453 -11.781 1 97.5 147 LYS A C 1
ATOM 1155 O O . LYS A 1 147 ? -3.084 -15.758 -10.797 1 97.5 147 LYS A O 1
ATOM 1160 N N . ALA A 1 148 ? -3.617 -16.578 -12.82 1 98.06 148 ALA A N 1
ATOM 1161 C CA . ALA A 1 148 ? -4.91 -15.898 -12.812 1 98.06 148 ALA A CA 1
ATOM 1162 C C . ALA A 1 148 ? -5.848 -16.516 -11.781 1 98.06 148 ALA A C 1
ATOM 1164 O O . ALA A 1 148 ? -6.789 -15.859 -11.32 1 98.06 148 ALA A O 1
ATOM 1165 N N . THR A 1 149 ? -5.648 -17.734 -11.492 1 98.19 149 THR A N 1
ATOM 1166 C CA . THR A 1 149 ? -6.465 -18.438 -10.516 1 98.19 149 THR A CA 1
ATOM 1167 C C . THR A 1 149 ? -6.113 -18 -9.094 1 98.19 149 THR A C 1
ATOM 1169 O O . THR A 1 149 ? -4.938 -17.969 -8.727 1 98.19 149 THR A O 1
ATOM 1172 N N . SER A 1 150 ? -7.125 -17.672 -8.32 1 97.44 150 SER A N 1
ATOM 1173 C CA . SER A 1 150 ? -6.887 -17.281 -6.934 1 97.44 150 SER A CA 1
ATOM 1174 C C . SER A 1 150 ? -6.09 -18.344 -6.188 1 97.44 150 SER A C 1
ATOM 1176 O O . SER A 1 150 ? -6.32 -19.547 -6.371 1 97.44 150 SER A O 1
ATOM 1178 N N . SER A 1 151 ? -5.199 -17.938 -5.336 1 96.94 151 SER A N 1
ATOM 1179 C CA . SER A 1 151 ? -4.414 -18.859 -4.531 1 96.94 151 SER A CA 1
ATOM 1180 C C . SER A 1 151 ? -5.309 -19.719 -3.643 1 96.94 151 SER A C 1
ATOM 1182 O O . SER A 1 151 ? -4.902 -20.797 -3.199 1 96.94 151 SER A O 1
ATOM 1184 N N . LYS A 1 152 ? -6.539 -19.281 -3.395 1 97.25 152 LYS A N 1
ATOM 1185 C CA . LYS A 1 152 ? -7.496 -20.078 -2.625 1 97.25 152 LYS A CA 1
ATOM 1186 C C . LYS A 1 152 ? -7.852 -21.375 -3.348 1 97.25 152 LYS A C 1
ATOM 1188 O O . LYS A 1 152 ? -8.18 -22.375 -2.711 1 97.25 152 LYS A O 1
ATOM 1193 N N . TRP A 1 153 ? -7.742 -21.281 -4.656 1 97.94 153 TRP A N 1
ATOM 1194 C CA . TRP A 1 153 ? -8.453 -22.312 -5.387 1 97.94 153 TRP A CA 1
ATOM 1195 C C . TRP A 1 153 ? -7.539 -23 -6.402 1 97.94 153 TRP A C 1
ATOM 1197 O O . TRP A 1 153 ? -8.008 -23.688 -7.309 1 97.94 153 TRP A O 1
ATOM 1207 N N . THR A 1 154 ? -6.285 -22.703 -6.301 1 98.25 154 THR A N 1
ATOM 1208 C CA . THR A 1 154 ? -5.371 -23.531 -7.082 1 98.25 154 THR A CA 1
ATOM 1209 C C . THR A 1 154 ? -5.484 -25 -6.68 1 98.25 154 THR A C 1
ATOM 1211 O O . THR A 1 154 ? -5.762 -25.312 -5.52 1 98.25 154 THR A O 1
ATOM 1214 N N . THR A 1 155 ? -5.199 -25.828 -7.605 1 98.56 155 THR A N 1
ATOM 1215 C CA . THR A 1 155 ? -5.309 -27.266 -7.328 1 98.56 155 THR A CA 1
ATOM 1216 C C . THR A 1 155 ? -4.172 -27.719 -6.418 1 98.56 155 THR A C 1
ATOM 1218 O O . THR A 1 155 ? -4.418 -28.297 -5.359 1 98.56 155 THR A O 1
ATOM 1221 N N . ALA A 1 156 ? -2.951 -27.516 -6.875 1 98.75 156 ALA A N 1
ATOM 1222 C CA . ALA A 1 156 ? -1.814 -27.766 -5.996 1 98.75 156 ALA A CA 1
ATOM 1223 C C . ALA A 1 156 ? -1.606 -26.625 -5.012 1 98.75 156 ALA A C 1
ATOM 1225 O O . ALA A 1 156 ? -2.041 -25.5 -5.262 1 98.75 156 ALA A O 1
ATOM 1226 N N . MET A 1 157 ? -0.934 -26.875 -3.918 1 98.38 157 MET A N 1
ATOM 1227 C CA . MET A 1 157 ? -0.77 -25.891 -2.854 1 98.38 157 MET A CA 1
ATOM 1228 C C . MET A 1 157 ? 0.123 -24.734 -3.311 1 98.38 157 MET A C 1
ATOM 1230 O O . MET A 1 157 ? -0.078 -23.594 -2.906 1 98.38 157 MET A O 1
ATOM 1234 N N . GLU A 1 158 ? 1.088 -25.062 -4.102 1 98.38 158 GLU A N 1
ATOM 1235 C CA . GLU A 1 158 ? 1.942 -24.047 -4.703 1 98.38 158 GLU A CA 1
ATOM 1236 C C . GLU A 1 158 ? 1.802 -24.031 -6.223 1 98.38 158 GLU A C 1
ATOM 1238 O O . GLU A 1 158 ? 1.424 -25.047 -6.824 1 98.38 158 GLU A O 1
ATOM 1243 N N . ARG A 1 159 ? 2.094 -22.938 -6.809 1 98.06 159 ARG A N 1
ATOM 1244 C CA . ARG A 1 159 ? 1.996 -22.812 -8.258 1 98.06 159 ARG A CA 1
ATOM 1245 C C . ARG A 1 159 ? 3.117 -23.578 -8.953 1 98.06 159 ARG A C 1
ATOM 1247 O O . ARG A 1 159 ? 4.094 -23.969 -8.312 1 98.06 159 ARG A O 1
ATOM 1254 N N . ASN A 1 160 ? 2.967 -23.75 -10.25 1 98.38 160 ASN A N 1
ATOM 1255 C CA . ASN A 1 160 ? 3.904 -24.547 -11.031 1 98.38 160 ASN A CA 1
ATOM 1256 C C . ASN A 1 160 ? 5.301 -23.922 -11.039 1 98.38 160 ASN A C 1
ATOM 1258 O O . ASN A 1 160 ? 5.445 -22.719 -10.883 1 98.38 160 ASN A O 1
ATOM 1262 N N . LEU A 1 161 ? 6.301 -24.672 -11.281 1 98.56 161 LEU A N 1
ATOM 1263 C CA . LEU A 1 161 ? 7.699 -24.297 -11.117 1 98.56 161 LEU A CA 1
ATOM 1264 C C . LEU A 1 161 ? 8.125 -23.312 -12.188 1 98.56 161 LEU A C 1
ATOM 1266 O O . LEU A 1 161 ? 9.086 -22.547 -12 1 98.56 161 LEU A O 1
ATOM 1270 N N . SER A 1 162 ? 7.508 -23.344 -13.305 1 98.44 162 SER A N 1
ATOM 1271 C CA . SER A 1 162 ? 7.957 -22.484 -14.398 1 98.44 162 SER A CA 1
ATOM 1272 C C . SER A 1 162 ? 7.871 -21.016 -14.023 1 98.44 162 SER A C 1
ATOM 1274 O O . SER A 1 162 ? 8.625 -20.188 -14.547 1 98.44 162 SER A O 1
ATOM 1276 N N . TYR A 1 163 ? 6.957 -20.672 -13.141 1 98.06 163 TYR A N 1
ATOM 1277 C CA . TYR A 1 163 ? 6.816 -19.281 -12.734 1 98.06 163 TYR A CA 1
ATOM 1278 C C . TYR A 1 163 ? 8.047 -18.812 -11.961 1 98.06 163 TYR A C 1
ATOM 1280 O O . TYR A 1 163 ? 8.336 -17.609 -11.906 1 98.06 163 TYR A O 1
ATOM 1288 N N . ASP A 1 164 ? 8.781 -19.719 -11.328 1 97.88 164 ASP A N 1
ATOM 1289 C CA . ASP A 1 164 ? 10.008 -19.359 -10.625 1 97.88 164 ASP A CA 1
ATOM 1290 C C . ASP A 1 164 ? 11.062 -18.828 -11.594 1 97.88 164 ASP A C 1
ATOM 1292 O O . ASP A 1 164 ? 12 -18.141 -11.18 1 97.88 164 ASP A O 1
ATOM 1296 N N . LEU A 1 165 ? 10.945 -19.156 -12.852 1 98.56 165 LEU A N 1
ATOM 1297 C CA . LEU A 1 165 ? 11.922 -18.75 -13.859 1 98.56 165 LEU A CA 1
ATOM 1298 C C . LEU A 1 165 ? 11.828 -17.25 -14.133 1 98.56 165 LEU A C 1
ATOM 1300 O O . LEU A 1 165 ? 12.781 -16.641 -14.625 1 98.56 165 LEU A O 1
ATOM 1304 N N . ALA A 1 166 ? 10.625 -16.703 -13.852 1 97.69 166 ALA A N 1
ATOM 1305 C CA . ALA A 1 166 ? 10.383 -15.289 -14.109 1 97.69 166 ALA A CA 1
ATOM 1306 C C . ALA A 1 166 ? 9.367 -14.719 -13.125 1 97.69 166 ALA A C 1
ATOM 1308 O O . ALA A 1 166 ? 8.273 -14.305 -13.516 1 97.69 166 ALA A O 1
ATOM 1309 N N . ASP A 1 167 ? 9.789 -14.516 -11.945 1 94.69 167 ASP A N 1
ATOM 1310 C CA . ASP A 1 167 ? 8.867 -14.102 -10.891 1 94.69 167 ASP A CA 1
ATOM 1311 C C . ASP A 1 167 ? 8.336 -12.695 -11.141 1 94.69 167 ASP A C 1
ATOM 1313 O O . ASP A 1 167 ? 7.238 -12.352 -10.695 1 94.69 167 ASP A O 1
ATOM 1317 N N . TRP A 1 168 ? 9.023 -11.859 -11.914 1 95.62 168 TRP A N 1
ATOM 1318 C CA . TRP A 1 168 ? 8.688 -10.453 -12.125 1 95.62 168 TRP A CA 1
ATOM 1319 C C . TRP A 1 168 ? 7.457 -10.312 -13.008 1 95.62 168 TRP A C 1
ATOM 1321 O O . TRP A 1 168 ? 6.785 -9.281 -12.992 1 95.62 168 TRP A O 1
ATOM 1331 N N . ILE A 1 169 ? 7.07 -11.281 -13.758 1 96.44 169 ILE A N 1
ATOM 1332 C CA . ILE A 1 169 ? 6.043 -11.156 -14.789 1 96.44 169 ILE A CA 1
ATOM 1333 C C . ILE A 1 169 ? 4.68 -10.953 -14.133 1 96.44 169 ILE A C 1
ATOM 1335 O O . ILE A 1 169 ? 3.738 -10.484 -14.781 1 96.44 169 ILE A O 1
ATOM 1339 N N . ASN A 1 170 ? 4.551 -11.391 -12.953 1 94.31 170 ASN A N 1
ATOM 1340 C CA . ASN A 1 170 ? 3.309 -11.297 -12.195 1 94.31 170 ASN A CA 1
ATOM 1341 C C . ASN A 1 170 ? 3.557 -10.789 -10.773 1 94.31 170 ASN A C 1
ATOM 1343 O O . ASN A 1 170 ? 2.906 -11.242 -9.828 1 94.31 170 ASN A O 1
ATOM 1347 N N . ASP A 1 171 ? 4.496 -10.016 -10.617 1 90.81 171 ASP A N 1
ATOM 1348 C CA . ASP A 1 171 ? 4.785 -9.398 -9.32 1 90.81 171 ASP A CA 1
ATOM 1349 C C . ASP A 1 171 ? 3.885 -8.188 -9.078 1 90.81 171 ASP A C 1
ATOM 1351 O O . ASP A 1 171 ? 3.494 -7.5 -10.023 1 90.81 171 ASP A O 1
ATOM 1355 N N . ASN A 1 172 ? 3.537 -7.961 -7.832 1 91.62 172 ASN A N 1
ATOM 1356 C CA . ASN A 1 172 ? 2.6 -6.883 -7.547 1 91.62 172 ASN A CA 1
ATOM 1357 C C . ASN A 1 172 ? 3.283 -5.715 -6.84 1 91.62 172 ASN A C 1
ATOM 1359 O O . ASN A 1 172 ? 2.623 -4.766 -6.418 1 91.62 172 ASN A O 1
ATOM 1363 N N . ALA A 1 173 ? 4.562 -5.84 -6.625 1 90.12 173 ALA A N 1
ATOM 1364 C CA . ALA A 1 173 ? 5.27 -4.734 -5.992 1 90.12 173 ALA A CA 1
ATOM 1365 C C . ALA A 1 173 ? 5.43 -3.561 -6.957 1 90.12 173 ALA A C 1
ATOM 1367 O O . ALA A 1 173 ? 6.051 -3.697 -8.016 1 90.12 173 ALA A O 1
ATOM 1368 N N . GLY A 1 174 ? 4.785 -2.428 -6.676 1 93.31 174 GLY A N 1
ATOM 1369 C CA . GLY A 1 174 ? 4.805 -1.259 -7.539 1 93.31 174 GLY A CA 1
ATOM 1370 C C . GLY A 1 174 ? 3.432 -0.647 -7.75 1 93.31 174 GLY A C 1
ATOM 1371 O O . GLY A 1 174 ? 2.584 -0.694 -6.855 1 93.31 174 GLY A O 1
ATOM 1372 N N . MET A 1 175 ? 3.316 0.028 -8.922 1 95.81 175 MET A N 1
ATOM 1373 C CA . MET A 1 175 ? 2.074 0.692 -9.305 1 95.81 175 MET A CA 1
ATOM 1374 C C . MET A 1 175 ? 1.784 0.492 -10.789 1 95.81 175 MET A C 1
ATOM 1376 O O . MET A 1 175 ? 2.689 0.575 -11.617 1 95.81 175 MET A O 1
ATOM 1380 N N . GLY A 1 176 ? 0.463 0.148 -11.078 1 97.25 176 GLY A N 1
ATOM 1381 C CA . GLY A 1 176 ? 0.212 -0.114 -12.492 1 97.25 176 GLY A CA 1
ATOM 1382 C C . GLY A 1 176 ? -1.187 0.276 -12.93 1 97.25 176 GLY A C 1
ATOM 1383 O O . GLY A 1 176 ? -2 0.713 -12.109 1 97.25 176 GLY A O 1
ATOM 1384 N N . VAL A 1 177 ? -1.39 0.253 -14.242 1 98.38 177 VAL A N 1
ATOM 1385 C CA . VAL A 1 177 ? -2.672 0.37 -14.93 1 98.38 177 VAL A CA 1
ATOM 1386 C C . VAL A 1 177 ? -2.904 -0.858 -15.805 1 98.38 177 VAL A C 1
ATOM 1388 O O . VAL A 1 177 ? -1.98 -1.341 -16.469 1 98.38 177 VAL A O 1
ATOM 1391 N N . GLN A 1 178 ? -4.055 -1.366 -15.758 1 98.69 178 GLN A N 1
ATOM 1392 C CA . GLN A 1 178 ? -4.402 -2.531 -16.562 1 98.69 178 GLN A CA 1
ATOM 1393 C C . GLN A 1 178 ? -5.785 -2.371 -17.188 1 98.69 178 GLN A C 1
ATOM 1395 O O . GLN A 1 178 ? -6.727 -1.929 -16.531 1 98.69 178 GLN A O 1
ATOM 1400 N N . ALA A 1 179 ? -5.875 -2.664 -18.438 1 98.88 179 ALA A N 1
ATOM 1401 C CA . ALA A 1 179 ? -7.152 -2.773 -19.141 1 98.88 179 ALA A CA 1
ATOM 1402 C C . ALA A 1 179 ? -7.5 -4.23 -19.438 1 98.88 179 ALA A C 1
ATOM 1404 O O . ALA A 1 179 ? -6.641 -5.008 -19.859 1 98.88 179 ALA A O 1
ATOM 1405 N N . THR A 1 180 ? -8.672 -4.625 -19.172 1 98.75 180 THR A N 1
ATOM 1406 C CA . THR A 1 180 ? -9.148 -5.969 -19.469 1 98.75 180 THR A CA 1
ATOM 1407 C C . THR A 1 180 ? -10.516 -5.918 -20.156 1 98.75 180 THR A C 1
ATOM 1409 O O . THR A 1 180 ? -11.234 -4.922 -20.031 1 98.75 180 THR A O 1
ATOM 1412 N N . SER A 1 181 ? -10.836 -6.961 -20.859 1 98.75 181 SER A N 1
ATOM 1413 C CA . SER A 1 181 ? -12.148 -7.055 -21.5 1 98.75 181 SER A CA 1
ATOM 1414 C C . SER A 1 181 ? -12.484 -8.492 -21.875 1 98.75 181 SER A C 1
ATOM 1416 O O . SER A 1 181 ? -11.594 -9.273 -22.203 1 98.75 181 SER A O 1
ATOM 1418 N N . THR A 1 182 ? -13.742 -8.836 -21.719 1 98.31 182 THR A N 1
ATOM 1419 C CA . THR A 1 182 ? -14.273 -10.031 -22.359 1 98.31 182 THR A CA 1
ATOM 1420 C C . THR A 1 182 ? -14.922 -9.688 -23.703 1 98.31 182 THR A C 1
ATOM 1422 O O . THR A 1 182 ? -15.656 -8.695 -23.797 1 98.31 182 THR A O 1
ATOM 1425 N N . ILE A 1 183 ? -14.688 -10.531 -24.656 1 97.44 183 ILE A N 1
ATOM 1426 C CA . ILE A 1 183 ? -15.141 -10.219 -26 1 97.44 183 ILE A CA 1
ATOM 1427 C C . ILE A 1 183 ? -16 -11.359 -26.531 1 97.44 183 ILE A C 1
ATOM 1429 O O . ILE A 1 183 ? -15.602 -12.523 -26.484 1 97.44 183 ILE A O 1
ATOM 1433 N N . ALA A 1 184 ? -17.219 -11.047 -27.031 1 96.88 184 ALA A N 1
ATOM 1434 C CA . ALA A 1 184 ? -18.125 -11.945 -27.75 1 96.88 184 ALA A CA 1
ATOM 1435 C C . ALA A 1 184 ? -18.422 -13.188 -26.922 1 96.88 184 ALA A C 1
ATOM 1437 O O . ALA A 1 184 ? -18.625 -14.273 -27.469 1 96.88 184 ALA A O 1
ATOM 1438 N N . ASP A 1 185 ? -18.219 -13.125 -25.641 1 96.38 185 ASP A N 1
ATOM 1439 C CA . ASP A 1 185 ? -18.5 -14.219 -24.719 1 96.38 185 ASP A CA 1
ATOM 1440 C C . ASP A 1 185 ? -17.656 -15.445 -25.047 1 96.38 185 ASP A C 1
ATOM 1442 O O . ASP A 1 185 ? -18.125 -16.578 -24.953 1 96.38 185 ASP A O 1
ATOM 1446 N N . MET A 1 186 ? -16.469 -15.242 -25.484 1 97.94 186 MET A N 1
ATOM 1447 C CA . MET A 1 186 ? -15.641 -16.406 -25.781 1 97.94 186 MET A CA 1
ATOM 1448 C C . MET A 1 186 ? -14.164 -16.078 -25.625 1 97.94 186 MET A C 1
ATOM 1450 O O . MET A 1 186 ? -13.312 -16.969 -25.766 1 97.94 186 MET A O 1
ATOM 1454 N N . ALA A 1 187 ? -13.867 -14.812 -25.406 1 98.69 187 ALA A N 1
ATOM 1455 C CA . ALA A 1 187 ? -12.453 -14.43 -25.328 1 98.69 187 ALA A CA 1
ATOM 1456 C C . ALA A 1 187 ? -12.211 -13.453 -24.188 1 98.69 187 ALA A C 1
ATOM 1458 O O . ALA A 1 187 ? -13.133 -12.75 -23.75 1 98.69 187 ALA A O 1
ATOM 1459 N N . TYR A 1 188 ? -11.023 -13.469 -23.703 1 98.75 188 TYR A N 1
ATOM 1460 C CA . TYR A 1 188 ? -10.531 -12.539 -22.688 1 98.75 188 TYR A CA 1
ATOM 1461 C C . TYR A 1 188 ? -9.211 -11.914 -23.125 1 98.75 188 TYR A C 1
ATOM 1463 O O . TYR A 1 188 ? -8.328 -12.602 -23.656 1 98.75 188 TYR A O 1
ATOM 1471 N N . VAL A 1 189 ? -9.086 -10.57 -22.938 1 98.81 189 VAL A N 1
ATOM 1472 C CA . VAL A 1 189 ? -7.852 -9.875 -23.281 1 98.81 189 VAL A CA 1
ATOM 1473 C C . VAL A 1 189 ? -7.453 -8.945 -22.125 1 98.81 189 VAL A C 1
ATOM 1475 O O . VAL A 1 189 ? -8.312 -8.391 -21.438 1 98.81 189 VAL A O 1
ATOM 1478 N N . SER A 1 190 ? -6.191 -8.828 -21.984 1 98.75 190 SER A N 1
ATOM 1479 C CA . SER A 1 190 ? -5.645 -7.969 -20.938 1 98.75 190 SER A CA 1
ATOM 1480 C C . SER A 1 190 ? -4.348 -7.309 -21.391 1 98.75 190 SER A C 1
ATOM 1482 O O . SER A 1 190 ? -3.562 -7.906 -22.125 1 98.75 190 SER A O 1
ATOM 1484 N N . GLY A 1 191 ? -4.109 -6.074 -20.969 1 98.81 191 GLY A N 1
ATOM 1485 C CA . GLY A 1 191 ? -2.875 -5.324 -21.141 1 98.81 191 GLY A CA 1
ATOM 1486 C C . GLY A 1 191 ? -2.564 -4.426 -19.953 1 98.81 191 GLY A C 1
ATOM 1487 O O . GLY A 1 191 ? -3.469 -3.834 -19.359 1 98.81 191 GLY A O 1
ATOM 1488 N N . SER A 1 192 ? -1.273 -4.379 -19.625 1 98.62 192 SER A N 1
ATOM 1489 C CA . SER A 1 192 ? -0.942 -3.531 -18.484 1 98.62 192 SER A CA 1
ATOM 1490 C C . SER A 1 192 ? 0.441 -2.908 -18.641 1 98.62 192 SER A C 1
ATOM 1492 O O . SER A 1 192 ? 1.274 -3.414 -19.391 1 98.62 192 SER A O 1
ATOM 1494 N N . VAL A 1 193 ? 0.645 -1.782 -18.062 1 98.25 193 VAL A N 1
ATOM 1495 C CA . VAL A 1 193 ? 1.938 -1.162 -17.781 1 98.25 193 VAL A CA 1
ATOM 1496 C C . VAL A 1 193 ? 2.119 -0.98 -16.281 1 98.25 193 VAL A C 1
ATOM 1498 O O . VAL A 1 193 ? 1.169 -0.64 -15.57 1 98.25 193 VAL A O 1
ATOM 1501 N N . PHE A 1 194 ? 3.299 -1.306 -15.844 1 96.56 194 PHE A N 1
ATOM 1502 C CA . PHE A 1 194 ? 3.57 -1.354 -14.406 1 96.56 194 PHE A CA 1
ATOM 1503 C C . PHE A 1 194 ? 4.914 -0.706 -14.094 1 96.56 194 PHE A C 1
ATOM 1505 O O . PHE A 1 194 ? 5.91 -0.965 -14.766 1 96.56 194 PHE A O 1
ATOM 1512 N N . SER A 1 195 ? 4.918 0.238 -13.172 1 96.38 195 SER A N 1
ATOM 1513 C CA . SER A 1 195 ? 6.152 0.795 -12.625 1 96.38 195 SER A CA 1
ATOM 1514 C C . SER A 1 195 ? 6.664 -0.043 -11.461 1 96.38 19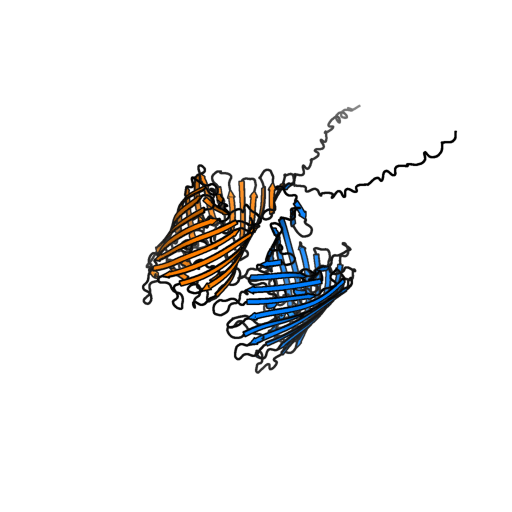5 SER A C 1
ATOM 1516 O O . SER A 1 195 ? 6.047 -0.074 -10.391 1 96.38 195 SER A O 1
ATOM 1518 N N . GLU A 1 196 ? 7.777 -0.692 -11.641 1 95.12 196 GLU A N 1
ATOM 1519 C CA . GLU A 1 196 ? 8.344 -1.533 -10.586 1 95.12 196 GLU A CA 1
ATOM 1520 C C . GLU A 1 196 ? 9.016 -0.689 -9.508 1 95.12 196 GLU A C 1
ATOM 1522 O O . GLU A 1 196 ? 9.008 0.542 -9.586 1 95.12 196 GLU A O 1
ATOM 1527 N N . THR A 1 197 ? 9.508 -1.32 -8.492 1 92.94 197 THR A N 1
ATOM 1528 C CA . THR A 1 197 ? 10.125 -0.589 -7.395 1 92.94 197 THR A CA 1
ATOM 1529 C C . THR A 1 197 ? 11.641 -0.546 -7.559 1 92.94 197 THR A C 1
ATOM 1531 O O . THR A 1 197 ? 12.344 0.033 -6.73 1 92.94 197 THR A O 1
ATOM 1534 N N . ASN A 1 198 ? 12.156 -1.124 -8.641 1 91.19 198 ASN A N 1
ATOM 1535 C CA . ASN A 1 198 ? 13.57 -0.997 -8.992 1 91.19 198 ASN A CA 1
ATOM 1536 C C . ASN A 1 198 ? 13.805 0.17 -9.945 1 91.19 198 ASN A C 1
ATOM 1538 O O . ASN A 1 198 ? 12.938 0.498 -10.758 1 91.19 198 ASN A O 1
ATOM 1542 N N . ASN A 1 199 ? 14.977 0.725 -9.797 1 90.69 199 ASN A N 1
ATOM 1543 C CA . ASN A 1 199 ? 15.305 1.913 -10.578 1 90.69 199 ASN A CA 1
ATOM 1544 C C . ASN A 1 199 ? 16.594 1.725 -11.367 1 90.69 199 ASN A C 1
ATOM 1546 O O . ASN A 1 199 ? 17.406 0.86 -11.039 1 90.69 199 ASN A O 1
ATOM 1550 N N . ASN A 1 200 ? 16.672 2.539 -12.359 1 91.5 200 ASN A N 1
ATOM 1551 C CA . ASN A 1 200 ? 18 2.734 -12.938 1 91.5 200 ASN A CA 1
ATOM 1552 C C . ASN A 1 200 ? 18.812 3.744 -12.133 1 91.5 200 ASN A C 1
ATOM 1554 O O . ASN A 1 200 ? 18.359 4.227 -11.094 1 91.5 200 ASN A O 1
ATOM 1558 N N . SER A 1 201 ? 19.984 4.043 -12.586 1 90.75 201 SER A N 1
ATOM 1559 C CA . SER A 1 201 ? 20.922 4.879 -11.836 1 90.75 201 SER A CA 1
ATOM 1560 C C . SER A 1 201 ? 20.406 6.309 -11.711 1 90.75 201 SER A C 1
ATOM 1562 O O . SER A 1 201 ? 20.859 7.062 -10.844 1 90.75 201 SER A O 1
ATOM 1564 N N . ASP A 1 202 ? 19.422 6.715 -12.523 1 92.94 202 ASP A N 1
ATOM 1565 C CA . ASP A 1 202 ? 18.859 8.062 -12.477 1 92.94 202 ASP A CA 1
ATOM 1566 C C . ASP A 1 202 ? 17.656 8.133 -11.531 1 92.94 202 ASP A C 1
ATOM 1568 O O . ASP A 1 202 ? 17.141 9.211 -11.258 1 92.94 202 ASP A O 1
ATOM 1572 N N . GLY A 1 203 ? 17.25 7.02 -11.102 1 93.62 203 GLY A N 1
ATOM 1573 C CA . GLY A 1 203 ? 16.078 6.973 -10.25 1 93.62 203 GLY A CA 1
ATOM 1574 C C . GLY A 1 203 ? 14.789 6.762 -11.031 1 93.62 203 GLY A C 1
ATOM 1575 O O . GLY A 1 203 ? 13.695 6.938 -10.492 1 93.62 203 GLY A O 1
ATOM 1576 N N . ASP A 1 204 ? 14.938 6.457 -12.227 1 94.19 204 ASP A N 1
ATOM 1577 C CA . ASP A 1 204 ? 13.773 6.113 -13.047 1 94.19 204 ASP A CA 1
ATOM 1578 C C . ASP A 1 204 ? 13.414 4.637 -12.891 1 94.19 204 ASP A C 1
ATOM 1580 O O . ASP A 1 204 ? 14.266 3.764 -13.031 1 94.19 204 ASP A O 1
ATOM 1584 N N . SER A 1 205 ? 12.219 4.379 -12.633 1 95.25 205 SER A N 1
ATOM 1585 C CA . SER A 1 205 ? 11.789 3.018 -12.328 1 95.25 205 SER A CA 1
ATOM 1586 C C . SER A 1 205 ? 11.781 2.148 -13.578 1 95.25 205 SER A C 1
ATOM 1588 O O . SER A 1 205 ? 11.602 2.652 -14.695 1 95.25 205 SER A O 1
ATOM 1590 N N . THR A 1 206 ? 11.992 0.861 -13.352 1 95.19 206 THR A N 1
ATOM 1591 C CA . THR A 1 206 ? 11.805 -0.115 -14.422 1 95.19 206 THR A CA 1
ATOM 1592 C C . THR A 1 206 ? 10.328 -0.221 -14.797 1 95.19 206 THR A C 1
ATOM 1594 O O . THR A 1 206 ? 9.469 -0.379 -13.93 1 95.19 206 THR A O 1
ATOM 1597 N N . LYS A 1 207 ? 10.094 -0.119 -16.094 1 96.31 207 LYS A N 1
ATOM 1598 C CA . LYS A 1 207 ? 8.734 -0.281 -16.578 1 96.31 207 LYS A CA 1
ATOM 1599 C C . LYS A 1 207 ? 8.516 -1.684 -17.141 1 96.31 207 LYS A C 1
ATOM 1601 O O . LYS A 1 207 ? 9.352 -2.193 -17.891 1 96.31 207 LYS A O 1
ATOM 1606 N N . ARG A 1 208 ? 7.414 -2.242 -16.719 1 97.12 208 ARG A N 1
ATOM 1607 C CA . ARG A 1 208 ? 7.035 -3.574 -17.172 1 97.12 208 ARG A CA 1
ATOM 1608 C C . ARG A 1 208 ? 5.746 -3.521 -17.984 1 97.12 208 ARG A C 1
ATOM 1610 O O . ARG A 1 208 ? 4.809 -2.809 -17.641 1 97.12 208 ARG A O 1
ATOM 1617 N N . TYR A 1 209 ? 5.707 -4.324 -19.031 1 98.62 209 TYR A N 1
ATOM 1618 C CA . TYR A 1 209 ? 4.547 -4.453 -19.906 1 98.62 209 TYR A CA 1
ATOM 1619 C C . TYR A 1 209 ? 4.074 -5.898 -19.969 1 98.62 209 TYR A C 1
ATOM 1621 O O . TYR A 1 209 ? 4.883 -6.82 -20.094 1 98.62 209 TYR A O 1
ATOM 1629 N N . ASN A 1 210 ? 2.803 -6.121 -19.828 1 98.81 210 ASN A N 1
ATOM 1630 C CA . ASN A 1 210 ? 2.188 -7.438 -19.953 1 98.81 210 ASN A CA 1
ATOM 1631 C C . ASN A 1 210 ? 1.022 -7.418 -20.938 1 98.81 210 ASN A C 1
ATOM 1633 O O . ASN A 1 210 ? 0.261 -6.449 -20.984 1 98.81 210 ASN A O 1
ATOM 1637 N N . VAL A 1 211 ? 0.88 -8.461 -21.703 1 98.88 211 VAL A N 1
ATOM 1638 C CA . VAL A 1 211 ? -0.316 -8.711 -22.5 1 98.88 211 VAL A CA 1
ATOM 1639 C C . VAL A 1 211 ? -0.708 -10.18 -22.391 1 98.88 211 VAL A C 1
ATOM 1641 O O . VAL A 1 211 ? 0.156 -11.055 -22.312 1 98.88 211 VAL A O 1
ATOM 1644 N N . ARG A 1 212 ? -1.967 -10.484 -22.344 1 98.88 212 ARG A N 1
ATOM 1645 C CA . ARG A 1 212 ? -2.527 -11.828 -22.312 1 98.88 212 ARG A CA 1
ATOM 1646 C C . ARG A 1 212 ? -3.799 -11.914 -23.156 1 98.88 212 ARG A C 1
ATOM 1648 O O . ARG A 1 212 ? -4.637 -11.008 -23.109 1 98.88 212 ARG A O 1
ATOM 1655 N N . GLY A 1 213 ? -3.902 -12.883 -24 1 98.94 213 GLY A N 1
ATOM 1656 C CA . GLY A 1 213 ? -5.094 -13.211 -24.766 1 98.94 213 GLY A CA 1
ATOM 1657 C C . GLY A 1 213 ? -5.512 -14.664 -24.609 1 98.94 213 GLY A C 1
ATOM 1658 O O . GLY A 1 213 ? -4.676 -15.562 -24.672 1 98.94 213 GLY A O 1
ATOM 1659 N N . VAL A 1 214 ? -6.773 -14.883 -24.359 1 98.94 214 VAL A N 1
ATOM 1660 C CA . VAL A 1 214 ? -7.293 -16.234 -24.156 1 98.94 214 VAL A CA 1
ATOM 1661 C C . VAL A 1 214 ? -8.539 -16.438 -25 1 98.94 214 VAL A C 1
ATOM 1663 O O . VAL A 1 214 ? -9.406 -15.562 -25.078 1 98.94 214 VAL A O 1
ATOM 1666 N N . PHE A 1 215 ? -8.609 -17.531 -25.734 1 98.88 215 PHE A N 1
ATOM 1667 C CA . PHE A 1 215 ? -9.789 -18 -26.438 1 98.88 215 PHE A CA 1
ATOM 1668 C C . PHE A 1 215 ? -10.406 -19.203 -25.719 1 98.88 215 PHE A C 1
ATOM 1670 O O . PHE A 1 215 ? -9.75 -20.219 -25.547 1 98.88 215 PHE A O 1
ATOM 1677 N N . ALA A 1 216 ? -11.656 -19.016 -25.297 1 98.81 216 ALA A N 1
ATOM 1678 C CA . ALA A 1 216 ? -12.375 -20.047 -24.562 1 98.81 216 ALA A CA 1
ATOM 1679 C C . ALA A 1 216 ? -13.812 -20.188 -25.062 1 98.81 216 ALA A C 1
ATOM 1681 O O . ALA A 1 216 ? -14.758 -19.781 -24.375 1 98.81 216 ALA A O 1
ATOM 1682 N N . PRO A 1 217 ? -14.055 -20.875 -26.062 1 98.44 217 PRO A N 1
ATOM 1683 C CA . PRO A 1 217 ? -15.398 -20.984 -26.641 1 98.44 217 PRO A CA 1
ATOM 1684 C C . PRO A 1 217 ? -16.359 -21.781 -25.734 1 98.44 217 PRO A C 1
ATOM 1686 O O . PRO A 1 217 ? -17.562 -21.562 -25.781 1 98.44 217 PRO A O 1
ATOM 1689 N N . LEU A 1 218 ? -15.836 -22.719 -25.078 1 98.44 218 LEU A N 1
ATOM 1690 C CA . LEU A 1 218 ? -16.547 -23.391 -24 1 98.44 218 LEU A CA 1
ATOM 1691 C C . LEU A 1 218 ? -16.078 -22.906 -22.641 1 98.44 218 LEU A C 1
ATOM 1693 O O . LEU A 1 218 ? -14.891 -23 -22.312 1 98.44 218 LEU A O 1
ATOM 1697 N N . HIS A 1 219 ? -16.969 -22.344 -21.859 1 98.19 219 HIS A N 1
ATOM 1698 C CA . HIS A 1 219 ? -16.484 -21.719 -20.641 1 98.19 219 HIS A CA 1
ATOM 1699 C C . HIS A 1 219 ? -17.516 -21.828 -19.516 1 98.19 219 HIS A C 1
ATOM 1701 O O . HIS A 1 219 ? -17.703 -20.891 -18.734 1 98.19 219 HIS A O 1
ATOM 1707 N N . SER A 1 220 ? -18.203 -22.875 -19.484 1 97.56 220 SER A N 1
ATOM 1708 C CA . SER A 1 220 ? -19.125 -23.156 -18.375 1 97.56 220 SER A CA 1
ATOM 1709 C C . SER A 1 220 ? -18.562 -24.234 -17.453 1 97.56 220 SER A C 1
ATOM 1711 O O . SER A 1 220 ? -17.656 -25 -17.844 1 97.56 220 SER A O 1
ATOM 1713 N N . ASP A 1 221 ? -19.094 -24.344 -16.281 1 97 221 ASP A N 1
ATOM 1714 C CA . ASP A 1 221 ? -18.594 -25.297 -15.297 1 97 221 ASP A CA 1
ATOM 1715 C C . ASP A 1 221 ? -18.609 -26.719 -15.852 1 97 221 ASP A C 1
ATOM 1717 O O . ASP A 1 221 ? -19.672 -27.219 -16.266 1 97 221 ASP A O 1
ATOM 1721 N N . GLY A 1 222 ? -17.516 -27.297 -15.812 1 97.62 222 GLY A N 1
ATOM 1722 C CA . GLY A 1 222 ? -17.406 -28.656 -16.297 1 97.62 222 GLY A CA 1
ATOM 1723 C C . GLY A 1 222 ? -17.422 -28.766 -17.812 1 97.62 222 GLY A C 1
ATOM 1724 O O . GLY A 1 222 ? -17.562 -29.859 -18.359 1 97.62 222 GLY A O 1
ATOM 1725 N N . ASN A 1 223 ? -17.5 -27.781 -18.484 1 98.62 223 ASN A N 1
ATOM 1726 C CA . ASN A 1 223 ? -17.422 -27.703 -19.938 1 98.62 223 ASN A CA 1
ATOM 1727 C C . ASN A 1 223 ? -16.547 -26.531 -20.391 1 98.62 223 ASN A C 1
ATOM 1729 O O . ASN A 1 223 ? -17.062 -25.484 -20.797 1 98.62 223 ASN A O 1
ATOM 1733 N N . VAL A 1 224 ? -15.25 -26.828 -20.438 1 98.88 224 VAL A N 1
ATOM 1734 C CA . VAL A 1 224 ? -14.297 -25.75 -20.656 1 98.88 224 VAL A CA 1
ATOM 1735 C C . VAL A 1 224 ? -13.297 -26.156 -21.734 1 98.88 224 VAL A C 1
ATOM 1737 O O . VAL A 1 224 ? -12.797 -27.281 -21.734 1 98.88 224 VAL A O 1
ATOM 1740 N N . LEU A 1 225 ? -13.094 -25.375 -22.688 1 98.94 225 LEU A N 1
ATOM 1741 C CA . LEU A 1 225 ? -11.969 -25.391 -23.609 1 98.94 225 LEU A CA 1
ATOM 1742 C C . LEU A 1 225 ? -11.266 -24.047 -23.641 1 98.94 225 LEU A C 1
ATOM 1744 O O . LEU A 1 225 ? -11.875 -23.031 -24 1 98.94 225 LEU A O 1
ATOM 1748 N N . HIS A 1 226 ? -10.031 -23.984 -23.297 1 98.81 226 HIS A N 1
ATOM 1749 C CA . HIS A 1 226 ? -9.258 -22.781 -23.047 1 98.81 226 HIS A CA 1
ATOM 1750 C C . HIS A 1 226 ? -7.895 -22.844 -23.719 1 98.81 226 HIS A C 1
ATOM 1752 O O . HIS A 1 226 ? -7.141 -23.797 -23.5 1 98.81 226 HIS A O 1
ATOM 1758 N N . VAL A 1 227 ? -7.582 -21.875 -24.547 1 98.88 227 VAL A N 1
ATOM 1759 C CA . VAL A 1 227 ? -6.25 -21.719 -25.125 1 98.88 227 VAL A CA 1
ATOM 1760 C C . VAL A 1 227 ? -5.824 -20.25 -25.047 1 98.88 227 VAL A C 1
ATOM 1762 O O . VAL A 1 227 ? -6.637 -19.344 -25.25 1 98.88 227 VAL A O 1
ATOM 1765 N N . GLY A 1 228 ? -4.586 -20 -24.688 1 98.88 228 GLY A N 1
ATOM 1766 C CA . GLY A 1 228 ? -4.16 -18.609 -24.578 1 98.88 228 GLY A CA 1
ATOM 1767 C C . GLY A 1 228 ? -2.66 -18.438 -24.734 1 98.88 228 GLY A C 1
ATOM 1768 O O . GLY A 1 228 ? -1.916 -19.406 -24.797 1 98.88 228 GLY A O 1
ATOM 1769 N N . ALA A 1 229 ? -2.273 -17.203 -24.875 1 98.88 229 ALA A N 1
ATOM 1770 C CA . ALA A 1 229 ? -0.876 -16.797 -24.969 1 98.88 229 ALA A CA 1
ATOM 1771 C C . ALA A 1 229 ? -0.637 -15.484 -24.203 1 98.88 229 ALA A C 1
ATOM 1773 O O . ALA A 1 229 ? -1.569 -14.711 -23.984 1 98.88 229 ALA A O 1
ATOM 1774 N N . GLN A 1 230 ? 0.609 -15.297 -23.828 1 98.62 230 GLN A N 1
ATOM 1775 C CA . GLN A 1 230 ? 0.96 -14.094 -23.078 1 98.62 230 GLN A CA 1
ATOM 1776 C C . GLN A 1 230 ? 2.406 -13.68 -23.344 1 98.62 230 GLN A C 1
ATOM 1778 O O . GLN A 1 230 ? 3.211 -14.492 -23.812 1 98.62 230 GLN A O 1
ATOM 1783 N N . TYR A 1 231 ? 2.643 -12.445 -23.109 1 98.88 231 TYR A N 1
ATOM 1784 C CA . TYR A 1 231 ? 3.963 -11.844 -23.281 1 98.88 231 TYR A CA 1
ATOM 1785 C C . TYR A 1 231 ? 4.207 -10.758 -22.234 1 98.88 231 TYR A C 1
ATOM 1787 O O . TYR A 1 231 ? 3.299 -9.992 -21.906 1 98.88 231 TYR A O 1
ATOM 1795 N N . ALA A 1 232 ? 5.441 -10.75 -21.672 1 98.81 232 ALA A N 1
ATOM 1796 C CA . ALA A 1 232 ? 5.875 -9.703 -20.75 1 98.81 232 ALA A CA 1
ATOM 1797 C C . ALA A 1 232 ? 7.266 -9.195 -21.109 1 98.81 232 ALA A C 1
ATOM 1799 O O . ALA A 1 232 ? 8.109 -9.961 -21.578 1 98.81 232 ALA A O 1
ATOM 1800 N N . TYR A 1 233 ? 7.434 -7.918 -20.859 1 98.69 233 TYR A N 1
ATOM 1801 C CA . TYR A 1 233 ? 8.695 -7.273 -21.203 1 98.69 233 TYR A CA 1
ATOM 1802 C C . TYR A 1 233 ? 9.047 -6.188 -20.203 1 98.69 233 TYR A C 1
ATOM 1804 O O . TYR A 1 233 ? 8.164 -5.473 -19.703 1 98.69 233 TYR A O 1
ATOM 1812 N N . ARG A 1 234 ? 10.375 -6.098 -19.891 1 97.38 234 ARG A N 1
ATOM 1813 C CA . ARG A 1 234 ? 10.859 -4.949 -19.125 1 97.38 234 ARG A CA 1
ATOM 1814 C C . ARG A 1 234 ? 12.25 -4.535 -19.594 1 97.38 234 ARG A C 1
ATOM 1816 O O . ARG A 1 234 ? 13.07 -5.387 -19.938 1 97.38 234 ARG A O 1
ATOM 1823 N N . ASP A 1 235 ? 12.43 -3.256 -19.641 1 94.31 235 ASP A N 1
ATOM 1824 C CA . ASP A 1 235 ? 13.719 -2.66 -19.969 1 94.31 235 ASP A CA 1
ATOM 1825 C C . ASP A 1 235 ? 14.609 -2.557 -18.719 1 94.31 235 ASP A C 1
ATOM 1827 O O . ASP A 1 235 ? 14.188 -2.014 -17.703 1 94.31 235 ASP A O 1
ATOM 1831 N N . LEU A 1 236 ? 15.852 -3.061 -18.844 1 94.75 236 LEU A N 1
ATOM 1832 C CA . LEU A 1 236 ? 16.703 -3.133 -17.656 1 94.75 236 LEU A CA 1
ATOM 1833 C C . LEU A 1 236 ? 17.969 -2.291 -17.859 1 94.75 236 LEU A C 1
ATOM 1835 O O . LEU A 1 236 ? 18.922 -2.42 -17.094 1 94.75 236 LEU A O 1
ATOM 1839 N N . LYS A 1 237 ? 17.953 -1.466 -18.875 1 91.19 237 LYS A N 1
ATOM 1840 C CA . LYS A 1 237 ? 19.141 -0.654 -19.125 1 91.19 237 LYS A CA 1
ATOM 1841 C C . LYS A 1 237 ? 19.484 0.204 -17.922 1 91.19 237 LYS A C 1
ATOM 1843 O O . LYS A 1 237 ? 18.641 0.935 -17.406 1 91.19 237 LYS A O 1
ATOM 1848 N N . ASN A 1 238 ? 20.719 0.06 -17.422 1 89.75 238 ASN A N 1
ATOM 1849 C CA . ASN A 1 238 ? 21.297 0.798 -16.297 1 89.75 238 ASN A CA 1
ATOM 1850 C C . ASN A 1 238 ? 20.5 0.562 -15.016 1 89.75 238 ASN A C 1
ATOM 1852 O O . ASN A 1 238 ? 20.453 1.438 -14.148 1 89.75 238 ASN A O 1
ATOM 1856 N N . SER A 1 239 ? 19.812 -0.51 -14.953 1 91.06 239 SER A N 1
ATOM 1857 C CA . SER A 1 239 ? 19.031 -0.833 -13.758 1 91.06 239 SER A CA 1
ATOM 1858 C C . SER A 1 239 ? 19.734 -1.894 -12.914 1 91.06 239 SER A C 1
ATOM 1860 O O . SER A 1 239 ? 20.375 -2.797 -13.453 1 91.06 239 SER A O 1
ATOM 1862 N N . ALA A 1 240 ? 19.703 -1.7 -11.602 1 89.19 240 ALA A N 1
ATOM 1863 C CA . ALA A 1 240 ? 20.156 -2.734 -10.672 1 89.19 240 ALA A CA 1
ATOM 1864 C C . ALA A 1 240 ? 18.984 -3.6 -10.211 1 89.19 240 ALA A C 1
ATOM 1866 O O . ALA A 1 240 ? 18.234 -3.221 -9.305 1 89.19 240 ALA A O 1
ATOM 1867 N N . VAL A 1 241 ? 18.828 -4.711 -10.852 1 92.31 241 VAL A N 1
ATOM 1868 C CA . VAL A 1 241 ? 17.719 -5.602 -10.539 1 92.31 241 VAL A CA 1
ATOM 1869 C C . VAL A 1 241 ? 18.25 -6.992 -10.195 1 92.31 241 VAL A C 1
ATOM 1871 O O . VAL A 1 241 ? 19.203 -7.469 -10.828 1 92.31 241 VAL A O 1
ATOM 1874 N N . ASP A 1 242 ? 17.672 -7.582 -9.148 1 93.5 242 ASP A N 1
ATOM 1875 C CA . ASP A 1 242 ? 17.953 -8.984 -8.852 1 93.5 242 ASP A CA 1
ATOM 1876 C C . ASP A 1 242 ? 17.328 -9.906 -9.891 1 93.5 242 ASP A C 1
ATOM 1878 O O . ASP A 1 242 ? 16.109 -9.93 -10.055 1 93.5 242 ASP A O 1
ATOM 1882 N N . THR A 1 243 ? 18.156 -10.625 -10.617 1 95.31 243 THR A N 1
ATOM 1883 C CA . THR A 1 243 ? 17.656 -11.492 -11.68 1 95.31 243 THR A CA 1
ATOM 1884 C C . THR A 1 243 ? 17.844 -12.961 -11.305 1 95.31 243 THR A C 1
ATOM 1886 O O . THR A 1 243 ? 17.688 -13.844 -12.156 1 95.31 243 THR A O 1
ATOM 1889 N N . ARG A 1 244 ? 18.25 -13.242 -10.078 1 97 244 ARG A N 1
ATOM 1890 C CA . ARG A 1 244 ? 18.484 -14.609 -9.633 1 97 244 ARG A CA 1
ATOM 1891 C C . ARG A 1 244 ? 17.219 -15.445 -9.734 1 97 244 ARG A C 1
ATOM 1893 O O . ARG A 1 244 ? 16.141 -14.992 -9.344 1 97 244 ARG A O 1
ATOM 1900 N N . ILE A 1 245 ? 17.344 -16.609 -10.25 1 98.19 245 ILE A N 1
ATOM 1901 C CA . ILE A 1 245 ? 16.297 -17.609 -10.258 1 98.19 245 ILE A CA 1
ATOM 1902 C C . ILE A 1 245 ? 16.516 -18.594 -9.117 1 98.19 245 ILE A C 1
ATOM 1904 O O . ILE A 1 245 ? 17.359 -19.5 -9.211 1 98.19 245 ILE A O 1
ATOM 1908 N N . ARG A 1 246 ? 15.82 -18.406 -8.078 1 97.81 246 ARG A N 1
ATOM 1909 C CA . ARG A 1 246 ? 15.891 -19.266 -6.902 1 97.81 246 ARG A CA 1
ATOM 1910 C C . ARG A 1 246 ? 14.555 -19.969 -6.648 1 97.81 246 ARG A C 1
ATOM 1912 O O . ARG A 1 246 ? 13.508 -19.312 -6.633 1 97.81 246 ARG A O 1
ATOM 1919 N N . SER A 1 247 ? 14.57 -21.156 -6.531 1 98.38 247 SER A N 1
ATOM 1920 C CA . SER A 1 247 ? 13.328 -21.906 -6.422 1 98.38 247 SER A CA 1
ATOM 1921 C C . SER A 1 247 ? 13.281 -22.719 -5.129 1 98.38 247 SER A C 1
ATOM 1923 O O . SER A 1 247 ? 14.297 -23.25 -4.688 1 98.38 247 SER A O 1
ATOM 1925 N N . ARG A 1 248 ? 12.094 -22.812 -4.586 1 98.38 248 ARG A N 1
ATOM 1926 C CA . ARG A 1 248 ? 11.828 -23.703 -3.451 1 98.38 248 ARG A CA 1
ATOM 1927 C C . ARG A 1 248 ? 11.297 -25.047 -3.914 1 98.38 248 ARG A C 1
ATOM 1929 O O . ARG A 1 248 ? 10.93 -25.891 -3.094 1 98.38 248 ARG A O 1
ATOM 1936 N N . LEU A 1 249 ? 11.164 -25.156 -5.223 1 98.5 249 LEU A N 1
ATOM 1937 C CA . LEU A 1 249 ? 10.75 -26.375 -5.918 1 98.5 249 LEU A CA 1
ATOM 1938 C C . LEU A 1 249 ? 9.438 -26.891 -5.359 1 98.5 249 LEU A C 1
ATOM 1940 O O . LEU A 1 249 ? 9.297 -28.094 -5.113 1 98.5 249 LEU A O 1
ATOM 1944 N N . GLY A 1 250 ? 8.57 -25.969 -5.02 1 98.12 250 GLY A N 1
ATOM 1945 C CA . GLY A 1 250 ? 7.207 -26.312 -4.648 1 98.12 250 GLY A CA 1
ATOM 1946 C C . GLY A 1 250 ? 7.027 -26.516 -3.156 1 98.12 250 GLY A C 1
ATOM 1947 O O . GLY A 1 250 ? 5.945 -26.891 -2.701 1 98.12 250 GLY A O 1
ATOM 1948 N N . VAL A 1 251 ? 8.055 -26.281 -2.383 1 98.75 251 VAL A N 1
ATOM 1949 C CA . VAL A 1 251 ? 7.98 -26.5 -0.94 1 98.75 251 VAL A CA 1
ATOM 1950 C C . VAL A 1 251 ? 8.297 -25.203 -0.21 1 98.75 251 VAL A C 1
ATOM 1952 O O . VAL A 1 251 ? 9.461 -24.938 0.121 1 98.75 251 VAL A O 1
ATOM 1955 N N . ARG A 1 252 ? 7.289 -24.5 0.198 1 98.19 252 ARG A N 1
ATOM 1956 C CA . ARG A 1 252 ? 7.422 -23.156 0.747 1 98.19 252 ARG A CA 1
ATOM 1957 C C . ARG A 1 252 ? 8.172 -23.172 2.074 1 98.19 252 ARG A C 1
ATOM 1959 O O . ARG A 1 252 ? 8.914 -22.234 2.391 1 98.19 252 ARG A O 1
ATOM 1966 N N . GLY A 1 253 ? 8.086 -24.172 2.836 1 98.44 253 GLY A N 1
ATOM 1967 C CA . GLY A 1 253 ? 8.68 -24.297 4.156 1 98.44 253 GLY A CA 1
ATOM 1968 C C . GLY A 1 253 ? 10.195 -24.281 4.133 1 98.44 253 GLY A C 1
ATOM 1969 O O . GLY A 1 253 ? 10.844 -24.141 5.176 1 98.44 253 GLY A O 1
ATOM 1970 N N . VAL A 1 254 ? 10.734 -24.453 2.99 1 98.75 254 VAL A N 1
ATOM 1971 C CA . VAL A 1 254 ? 12.18 -24.391 2.838 1 98.75 254 VAL A CA 1
ATOM 1972 C C . VAL A 1 254 ? 12.703 -23.047 3.32 1 98.75 254 VAL A C 1
ATOM 1974 O O . VAL A 1 254 ? 13.742 -22.969 3.984 1 98.75 254 VAL A O 1
ATOM 1977 N N . ASP A 1 255 ? 12.016 -22.016 3.004 1 97.88 255 ASP A N 1
ATOM 1978 C CA . ASP A 1 255 ? 12.305 -20.625 3.344 1 97.88 255 ASP A CA 1
ATOM 1979 C C . ASP A 1 255 ? 11.047 -19.766 3.242 1 97.88 255 ASP A C 1
ATOM 1981 O O . ASP A 1 255 ? 10.539 -19.531 2.146 1 97.88 255 ASP A O 1
ATOM 1985 N N . THR A 1 256 ? 10.578 -19.312 4.273 1 97.19 256 THR A N 1
ATOM 1986 C CA . THR A 1 256 ? 9.32 -18.578 4.25 1 97.19 256 THR A CA 1
ATOM 1987 C C . THR A 1 256 ? 9.188 -17.703 5.492 1 97.19 256 THR A C 1
ATOM 1989 O O . THR A 1 256 ? 10.016 -17.766 6.402 1 97.19 256 THR A O 1
ATOM 1992 N N . ASN A 1 257 ? 8.281 -16.766 5.457 1 94.56 257 ASN A N 1
ATOM 1993 C CA . ASN A 1 257 ? 7.785 -16.047 6.633 1 94.56 257 ASN A CA 1
ATOM 1994 C C . ASN A 1 257 ? 6.496 -16.672 7.164 1 94.56 257 ASN A C 1
ATOM 1996 O O . ASN A 1 257 ? 6.039 -17.703 6.648 1 94.56 257 ASN A O 1
ATOM 2000 N N . GLY A 1 258 ? 6.039 -16.172 8.211 1 94.69 258 GLY A N 1
ATOM 2001 C CA . GLY A 1 258 ? 4.738 -16.562 8.719 1 94.69 258 GLY A CA 1
ATOM 2002 C C . GLY A 1 258 ? 4.816 -17.672 9.766 1 94.69 258 GLY A C 1
ATOM 2003 O O . GLY A 1 258 ? 3.801 -18.266 10.117 1 94.69 258 GLY A O 1
ATOM 2004 N N . GLY A 1 259 ? 6.02 -18 10.133 1 96.75 259 GLY A N 1
ATOM 2005 C CA . GLY A 1 259 ? 6.215 -19.047 11.125 1 96.75 259 GLY A CA 1
ATOM 2006 C C . GLY A 1 259 ? 7.578 -19.703 11.031 1 96.75 259 GLY A C 1
ATOM 2007 O O . GLY A 1 259 ? 8.578 -19.047 10.758 1 96.75 259 GLY A O 1
ATOM 2008 N N . GLY A 1 260 ? 7.523 -20.922 11.312 1 97.5 260 GLY A N 1
ATOM 2009 C CA . GLY A 1 260 ? 8.75 -21.719 11.266 1 97.5 260 GLY A CA 1
ATOM 2010 C C . GLY A 1 260 ? 9.094 -22.188 9.875 1 97.5 260 GLY A C 1
ATOM 2011 O O . GLY A 1 260 ? 8.211 -22.578 9.102 1 97.5 260 GLY A O 1
ATOM 2012 N N . ASP A 1 261 ? 10.383 -22.172 9.531 1 98 261 ASP A N 1
ATOM 2013 C CA . ASP A 1 261 ? 10.891 -22.75 8.297 1 98 261 ASP A CA 1
ATOM 2014 C C . ASP A 1 261 ? 12.156 -23.562 8.555 1 98 261 ASP A C 1
ATOM 2016 O O . ASP A 1 261 ? 12.453 -23.922 9.695 1 98 261 ASP A O 1
ATOM 2020 N N . ALA A 1 262 ? 12.852 -23.891 7.543 1 98.44 262 ALA A N 1
ATOM 2021 C CA . ALA A 1 262 ? 14.016 -24.766 7.699 1 98.44 262 ALA A CA 1
ATOM 2022 C C . ALA A 1 262 ? 15.242 -23.953 8.109 1 98.44 262 ALA A C 1
ATOM 2024 O O . ALA A 1 262 ? 16.359 -24.484 8.148 1 98.44 262 ALA A O 1
ATOM 2025 N N . GLY A 1 263 ? 15.055 -22.719 8.398 1 97.5 263 GLY A N 1
ATOM 2026 C CA . GLY A 1 263 ? 16.141 -21.875 8.867 1 97.5 263 GLY A CA 1
ATOM 2027 C C . GLY A 1 263 ? 17.328 -21.828 7.926 1 97.5 263 GLY A C 1
ATOM 2028 O O . GLY A 1 263 ? 17.141 -21.812 6.703 1 97.5 263 GLY A O 1
ATOM 2029 N N . THR A 1 264 ? 18.469 -21.812 8.477 1 97.25 264 THR A N 1
ATOM 2030 C CA . THR A 1 264 ? 19.688 -21.656 7.691 1 97.25 264 THR A CA 1
ATOM 2031 C C . THR A 1 264 ? 19.969 -22.906 6.875 1 97.25 264 THR A C 1
ATOM 2033 O O . THR A 1 264 ? 20.766 -22.891 5.938 1 97.25 264 THR A O 1
ATOM 2036 N N . ASN A 1 265 ? 19.297 -23.938 7.227 1 98.06 265 ASN A N 1
ATOM 2037 C CA . ASN A 1 265 ? 19.516 -25.188 6.52 1 98.06 265 ASN A CA 1
ATOM 2038 C C . ASN A 1 265 ? 18.578 -25.344 5.324 1 98.06 265 ASN A C 1
ATOM 2040 O O . ASN A 1 265 ? 18.703 -26.297 4.551 1 98.06 265 ASN A O 1
ATOM 2044 N N . GLY A 1 266 ? 17.547 -24.469 5.195 1 98.62 266 GLY A N 1
ATOM 2045 C CA . GLY A 1 266 ? 16.719 -24.484 4 1 98.62 266 GLY A CA 1
ATOM 2046 C C . GLY A 1 266 ? 17.5 -24.188 2.73 1 98.62 266 GLY A C 1
ATOM 2047 O O . GLY A 1 266 ? 18.375 -23.328 2.725 1 98.62 266 GLY A O 1
ATOM 2048 N N . ASN A 1 267 ? 17.203 -24.953 1.693 1 98.62 267 ASN A N 1
ATOM 2049 C CA . ASN A 1 267 ? 17.953 -24.797 0.448 1 98.62 267 ASN A CA 1
ATOM 2050 C C . ASN A 1 267 ? 17.062 -24.219 -0.661 1 98.62 267 ASN A C 1
ATOM 2052 O O . ASN A 1 267 ? 16.5 -24.969 -1.455 1 98.62 267 ASN A O 1
ATOM 2056 N N . ARG A 1 268 ? 16.953 -22.969 -0.673 1 98.31 268 ARG A N 1
ATOM 2057 C CA . ARG A 1 268 ? 16.359 -22.312 -1.834 1 98.31 268 ARG A CA 1
ATOM 2058 C C . ARG A 1 268 ? 17.344 -22.266 -2.998 1 98.31 268 ARG A C 1
ATOM 2060 O O . ARG A 1 268 ? 18.125 -21.312 -3.113 1 98.31 268 ARG A O 1
ATOM 2067 N N . MET A 1 269 ? 17.219 -23.125 -3.91 1 97.25 269 MET A N 1
ATOM 2068 C CA . MET A 1 269 ? 18.266 -23.469 -4.871 1 97.25 269 MET A CA 1
ATOM 2069 C C . MET A 1 269 ? 18.375 -22.391 -5.945 1 97.25 269 MET A C 1
ATOM 2071 O O . MET A 1 269 ? 17.375 -21.922 -6.477 1 97.25 269 MET A O 1
ATOM 2075 N N . LEU A 1 270 ? 19.609 -22.031 -6.277 1 96.94 270 LEU A N 1
ATOM 2076 C CA . LEU A 1 270 ? 19.891 -21.078 -7.34 1 96.94 270 LEU A CA 1
ATOM 2077 C C . LEU A 1 270 ? 20.062 -21.781 -8.68 1 96.94 270 LEU A C 1
ATOM 2079 O O . LEU A 1 270 ? 20.891 -22.688 -8.812 1 96.94 270 LEU A O 1
ATOM 2083 N N . PHE A 1 271 ? 19.344 -21.406 -9.688 1 97.81 271 PHE A N 1
ATOM 2084 C CA . PHE A 1 271 ? 19.406 -22.047 -10.992 1 97.81 271 PHE A CA 1
ATOM 2085 C C . PHE A 1 271 ? 20.141 -21.156 -12 1 97.81 271 PHE A C 1
ATOM 2087 O O . PHE A 1 271 ? 20.578 -21.641 -13.047 1 97.81 271 PHE A O 1
ATOM 2094 N N . GLY A 1 272 ? 20.234 -19.875 -11.727 1 96.56 272 GLY A N 1
ATOM 2095 C CA . GLY A 1 272 ? 20.906 -18.906 -12.594 1 96.56 272 GLY A CA 1
ATOM 2096 C C . GLY A 1 272 ? 20.625 -17.469 -12.219 1 96.56 272 GLY A C 1
ATOM 2097 O O . GLY A 1 272 ? 19.953 -17.203 -11.211 1 96.56 272 GLY A O 1
ATOM 2098 N N . GLY A 1 273 ? 21.203 -16.562 -13.008 1 94.94 273 GLY A N 1
ATOM 2099 C CA . GLY A 1 273 ? 21.016 -15.133 -12.789 1 94.94 273 GLY A CA 1
ATOM 2100 C C . GLY A 1 273 ? 22.047 -14.539 -11.844 1 94.94 273 GLY A C 1
ATOM 2101 O O . GLY A 1 273 ? 23.031 -15.188 -11.516 1 94.94 273 GLY A O 1
ATOM 2102 N N . ALA A 1 274 ? 21.797 -13.25 -11.422 1 93.56 274 ALA A N 1
ATOM 2103 C CA . ALA A 1 274 ? 22.781 -12.531 -10.617 1 93.56 274 ALA A CA 1
ATOM 2104 C C . ALA A 1 274 ? 22.094 -11.57 -9.641 1 93.56 274 ALA A C 1
ATOM 2106 O O . ALA A 1 274 ? 20.969 -11.125 -9.891 1 93.56 274 ALA A O 1
ATOM 2107 N N . ALA A 1 275 ? 22.812 -11.32 -8.539 1 93.75 275 ALA A N 1
ATOM 2108 C CA . ALA A 1 275 ? 22.359 -10.281 -7.629 1 93.75 275 ALA A CA 1
ATOM 2109 C C . ALA A 1 275 ? 22.312 -8.922 -8.32 1 93.75 275 ALA A C 1
ATOM 2111 O O . ALA A 1 275 ? 22.953 -8.727 -9.359 1 93.75 275 ALA A O 1
ATOM 2112 N N . ALA A 1 276 ? 21.578 -8.047 -7.75 1 91.44 276 ALA A N 1
ATOM 2113 C CA . ALA A 1 276 ? 21.375 -6.727 -8.336 1 91.44 276 ALA A CA 1
ATOM 2114 C C . ALA A 1 276 ? 22.703 -5.996 -8.508 1 91.44 276 ALA A C 1
ATOM 2116 O O . ALA A 1 276 ? 23.469 -5.844 -7.551 1 91.44 276 ALA A O 1
ATOM 2117 N N . GLN A 1 277 ? 22.984 -5.602 -9.672 1 87.75 277 GLN A N 1
ATOM 2118 C CA . GLN A 1 277 ? 24.125 -4.797 -10.055 1 87.75 277 GLN A CA 1
ATOM 2119 C C . GLN A 1 277 ? 23.844 -3.977 -11.305 1 87.75 277 GLN A C 1
ATOM 2121 O O . GLN A 1 277 ? 23.219 -4.473 -12.242 1 87.75 277 GLN A O 1
ATOM 2126 N N . ASP A 1 278 ? 24.234 -2.812 -11.273 1 84.81 278 ASP A N 1
ATOM 2127 C CA . ASP A 1 278 ? 24.016 -1.945 -12.43 1 84.81 278 ASP A CA 1
ATOM 2128 C C . ASP A 1 278 ? 24.797 -2.434 -13.648 1 84.81 278 ASP A C 1
ATOM 2130 O O . ASP A 1 278 ? 25.938 -2.893 -13.516 1 84.81 278 ASP A O 1
ATOM 2134 N N . GLY A 1 279 ? 24.188 -2.355 -14.766 1 86.31 279 GLY A N 1
ATOM 2135 C CA . GLY A 1 279 ? 24.906 -2.529 -16.016 1 86.31 279 GLY A CA 1
ATOM 2136 C C . GLY A 1 279 ? 25.047 -3.984 -16.422 1 86.31 279 GLY A C 1
ATOM 2137 O O . GLY A 1 279 ? 25.812 -4.305 -17.344 1 86.31 279 GLY A O 1
ATOM 2138 N N . LEU A 1 280 ? 24.359 -4.91 -15.852 1 89.75 280 LEU A N 1
ATOM 2139 C CA . LEU A 1 280 ? 24.516 -6.324 -16.172 1 89.75 280 LEU A CA 1
ATOM 2140 C C . LEU A 1 280 ? 23.609 -6.73 -17.312 1 89.75 280 LEU A C 1
ATOM 2142 O O . LEU A 1 280 ? 23.969 -7.582 -18.141 1 89.75 280 LEU A O 1
ATOM 2146 N N . TRP A 1 281 ? 22.438 -6.125 -17.312 1 94.62 281 TRP A N 1
ATOM 2147 C CA . TRP A 1 281 ? 21.406 -6.625 -18.234 1 94.62 281 TRP A CA 1
ATOM 2148 C C . TRP A 1 281 ? 20.828 -5.492 -19.062 1 94.62 281 TRP A C 1
ATOM 2150 O O . TRP A 1 281 ? 20.75 -4.348 -18.594 1 94.62 281 TRP A O 1
ATOM 2160 N N . LYS A 1 282 ? 20.375 -5.789 -20.25 1 95.25 282 LYS A N 1
ATOM 2161 C CA . LYS A 1 282 ? 19.766 -4.816 -21.156 1 95.25 282 LYS A CA 1
ATOM 2162 C C . LYS A 1 282 ? 18.25 -4.879 -21.078 1 95.25 282 LYS A C 1
ATOM 2164 O O . LYS A 1 282 ? 17.578 -3.852 -20.938 1 95.25 282 LYS A O 1
ATOM 2169 N N . ASP A 1 283 ? 17.688 -6.008 -21.234 1 96.19 283 ASP A N 1
ATOM 2170 C CA . ASP A 1 283 ? 16.25 -6.184 -21.156 1 96.19 283 ASP A CA 1
ATOM 2171 C C . ASP A 1 283 ? 15.883 -7.613 -20.781 1 96.19 283 ASP A C 1
ATOM 2173 O O . ASP A 1 283 ? 16.75 -8.477 -20.672 1 96.19 283 ASP A O 1
ATOM 2177 N N . ASP A 1 284 ? 14.672 -7.879 -20.484 1 98 284 ASP A N 1
ATOM 2178 C CA . ASP A 1 284 ? 14.109 -9.141 -20.016 1 98 284 ASP A CA 1
ATOM 2179 C C . ASP A 1 284 ? 12.742 -9.398 -20.656 1 98 284 ASP A C 1
ATOM 2181 O O . ASP A 1 284 ? 11.867 -8.539 -20.625 1 98 284 ASP A O 1
ATOM 2185 N N . SER A 1 285 ? 12.57 -10.531 -21.25 1 98.69 285 SER A N 1
ATOM 2186 C CA . SER A 1 285 ? 11.305 -10.844 -21.906 1 98.69 285 SER A CA 1
ATOM 2187 C C . SER A 1 285 ? 10.875 -12.273 -21.625 1 98.69 285 SER A C 1
ATOM 2189 O O . SER A 1 285 ? 11.719 -13.164 -21.469 1 98.69 285 SER A O 1
ATOM 2191 N N . VAL A 1 286 ? 9.578 -12.516 -21.562 1 98.81 286 VAL A N 1
ATOM 2192 C CA . VAL A 1 286 ? 8.984 -13.828 -21.328 1 98.81 286 VAL A CA 1
ATOM 2193 C C . VAL A 1 286 ? 7.758 -14.008 -22.219 1 98.81 286 VAL A C 1
ATOM 2195 O O . VAL A 1 286 ? 6.891 -13.125 -22.266 1 98.81 286 VAL A O 1
ATOM 2198 N N . TRP A 1 287 ? 7.691 -15 -22.906 1 98.69 287 TRP A N 1
ATOM 2199 C CA . TRP A 1 287 ? 6.438 -15.375 -23.547 1 98.69 287 TRP A CA 1
ATOM 2200 C C . TRP A 1 287 ? 5.949 -16.734 -23.047 1 98.69 287 TRP A C 1
ATOM 2202 O O . TRP A 1 287 ? 6.734 -17.531 -22.531 1 98.69 287 TRP A O 1
ATOM 2212 N N . GLY A 1 288 ? 4.637 -17 -23.125 1 98.69 288 GLY A N 1
ATOM 2213 C CA . GLY A 1 288 ? 4.051 -18.219 -22.625 1 98.69 288 GLY A CA 1
ATOM 2214 C C . GLY A 1 288 ? 2.795 -18.641 -23.359 1 98.69 288 GLY A C 1
ATOM 2215 O O . GLY A 1 288 ? 2.176 -17.828 -24.047 1 98.69 288 GLY A O 1
ATOM 2216 N N . LEU A 1 289 ? 2.523 -19.938 -23.297 1 98.88 289 LEU A N 1
ATOM 2217 C CA . LEU A 1 289 ? 1.29 -20.547 -23.781 1 98.88 289 LEU A CA 1
ATOM 2218 C C . LEU A 1 289 ? 0.528 -21.219 -22.641 1 98.88 289 LEU A C 1
ATOM 2220 O O . LEU A 1 289 ? 1.132 -21.656 -21.656 1 98.88 289 LEU A O 1
ATOM 2224 N N . GLU A 1 290 ? -0.801 -21.219 -22.781 1 98.88 290 GLU A N 1
ATOM 2225 C CA . GLU A 1 290 ? -1.634 -21.891 -21.781 1 98.88 290 GLU A CA 1
ATOM 2226 C C . GLU A 1 290 ? -2.785 -22.641 -22.453 1 98.88 290 GLU A C 1
ATOM 2228 O O . GLU A 1 290 ? -3.293 -22.203 -23.484 1 98.88 290 GLU A O 1
ATOM 2233 N N . GLY A 1 291 ? -3.145 -23.75 -21.859 1 98.94 291 GLY A N 1
ATOM 2234 C CA . GLY A 1 291 ? -4.262 -24.562 -22.312 1 98.94 291 GLY A CA 1
ATOM 2235 C C . GLY A 1 291 ? -4.945 -25.312 -21.172 1 98.94 291 GLY A C 1
ATOM 2236 O O . GLY A 1 291 ? -4.312 -25.656 -20.188 1 98.94 291 GLY A O 1
ATOM 2237 N N . ALA A 1 292 ? -6.254 -25.5 -21.375 1 98.88 292 ALA A N 1
ATOM 2238 C CA . ALA A 1 292 ? -7.02 -26.281 -20.406 1 98.88 292 ALA A CA 1
ATOM 2239 C C . ALA A 1 292 ? -8.266 -26.891 -21.047 1 98.88 292 ALA A C 1
ATOM 2241 O O . ALA A 1 292 ? -8.781 -26.359 -22.031 1 98.88 292 ALA A O 1
ATOM 2242 N N . TRP A 1 293 ? -8.656 -27.969 -20.516 1 98.88 293 TRP A N 1
ATOM 2243 C CA . TRP A 1 293 ? -9.875 -28.672 -20.906 1 98.88 293 TRP A CA 1
ATOM 2244 C C . TRP A 1 293 ? -10.562 -29.281 -19.688 1 98.88 293 TRP A C 1
ATOM 2246 O O . TRP A 1 293 ? -9.906 -29.844 -18.797 1 98.88 293 TRP A O 1
ATOM 2256 N N . ALA A 1 294 ? -11.836 -29.078 -19.594 1 98.81 294 ALA A N 1
ATOM 2257 C CA . ALA A 1 294 ? -12.617 -29.688 -18.516 1 98.81 294 ALA A CA 1
ATOM 2258 C C . ALA A 1 294 ? -13.906 -30.297 -19.047 1 98.81 294 ALA A C 1
ATOM 2260 O O . ALA A 1 294 ? -14.547 -29.734 -19.938 1 98.81 294 ALA A O 1
ATOM 2261 N N . THR A 1 295 ? -14.25 -31.453 -18.5 1 98.75 295 THR A N 1
ATOM 2262 C CA . THR A 1 295 ? -15.5 -32.156 -18.781 1 98.75 295 THR A CA 1
ATOM 2263 C C . THR A 1 295 ? -16.047 -32.812 -17.531 1 98.75 295 THR A C 1
ATOM 2265 O O . THR A 1 295 ? -15.477 -33.812 -17.047 1 98.75 295 THR A O 1
ATOM 2268 N N . GLY A 1 296 ? -17.141 -32.281 -17.062 1 98.44 296 GLY A N 1
ATOM 2269 C CA . GLY A 1 296 ? -17.641 -32.75 -15.781 1 98.44 296 GLY A CA 1
ATOM 2270 C C . GLY A 1 296 ? -16.656 -32.625 -14.648 1 98.44 296 GLY A C 1
ATOM 2271 O O . GLY A 1 296 ? -16.125 -31.531 -14.406 1 98.44 296 GLY A O 1
ATOM 2272 N N . PRO A 1 297 ? -16.422 -33.719 -13.945 1 98.62 297 PRO A N 1
ATOM 2273 C CA . PRO A 1 297 ? -15.547 -33.656 -12.781 1 98.62 297 PRO A CA 1
ATOM 2274 C C . PRO A 1 297 ? -14.07 -33.75 -13.156 1 98.62 297 PRO A C 1
ATOM 2276 O O . PRO A 1 297 ? -13.203 -33.688 -12.281 1 98.62 297 PRO A O 1
ATOM 2279 N N . PHE A 1 298 ? -13.758 -33.906 -14.414 1 98.75 298 PHE A N 1
ATOM 2280 C CA . PHE A 1 298 ? -12.383 -34.031 -14.875 1 98.75 298 PHE A CA 1
ATOM 2281 C C . PHE A 1 298 ? -11.859 -32.719 -15.438 1 98.75 298 PHE A C 1
ATOM 2283 O O . PHE A 1 298 ? -12.594 -32 -16.125 1 98.75 298 PHE A O 1
ATOM 2290 N N . SER A 1 299 ? -10.602 -32.344 -15.164 1 98.69 299 SER A N 1
ATOM 2291 C CA . SER A 1 299 ? -9.961 -31.188 -15.773 1 98.69 299 SER A CA 1
ATOM 2292 C C . SER A 1 299 ? -8.477 -31.438 -16.016 1 98.69 299 SER A C 1
ATOM 2294 O O . SER A 1 299 ? -7.84 -32.188 -15.266 1 98.69 299 SER A O 1
ATOM 2296 N N . VAL A 1 300 ? -7.957 -30.891 -17.031 1 98.75 300 VAL A N 1
ATOM 2297 C CA . VAL A 1 300 ? -6.535 -30.906 -17.359 1 98.75 300 VAL A CA 1
ATOM 2298 C C . VAL A 1 300 ? -6.086 -29.5 -17.75 1 98.75 300 VAL A C 1
ATOM 2300 O O . VAL A 1 300 ? -6.844 -28.75 -18.375 1 98.75 300 VAL A O 1
ATOM 2303 N N . GLN A 1 301 ? -4.918 -29.047 -17.344 1 98.81 301 GLN A N 1
ATOM 2304 C CA . GLN A 1 301 ? -4.344 -27.766 -17.719 1 98.81 301 GLN A CA 1
ATOM 2305 C C . GLN A 1 301 ? -2.824 -27.859 -17.844 1 98.81 301 GLN A C 1
ATOM 2307 O O . GLN A 1 301 ? -2.193 -28.703 -17.219 1 98.81 301 GLN A O 1
ATOM 2312 N N . ALA A 1 302 ? -2.285 -27.031 -18.656 1 98.94 302 ALA A N 1
ATOM 2313 C CA . ALA A 1 302 ? -0.847 -26.953 -18.891 1 98.94 302 ALA A CA 1
ATOM 2314 C C . ALA A 1 302 ? -0.43 -25.562 -19.328 1 98.94 302 ALA A C 1
ATOM 2316 O O . ALA A 1 302 ? -1.224 -24.828 -19.922 1 98.94 302 ALA A O 1
ATOM 2317 N N . GLU A 1 303 ? 0.802 -25.219 -18.969 1 98.94 303 GLU A N 1
ATOM 2318 C CA . GLU A 1 303 ? 1.417 -23.984 -19.438 1 98.94 303 GLU A CA 1
ATOM 2319 C C . GLU A 1 303 ? 2.873 -24.203 -19.844 1 98.94 303 GLU A C 1
ATOM 2321 O O . GLU A 1 303 ? 3.529 -25.125 -19.344 1 98.94 303 GLU A O 1
ATOM 2326 N N . TYR A 1 304 ? 3.297 -23.406 -20.766 1 98.88 304 TYR A N 1
ATOM 2327 C CA . TYR A 1 304 ? 4.691 -23.328 -21.188 1 98.88 304 TYR A CA 1
ATOM 2328 C C . TYR A 1 304 ? 5.184 -21.875 -21.125 1 98.88 304 TYR A C 1
ATOM 2330 O O . TYR A 1 304 ? 4.457 -20.953 -21.5 1 98.88 304 TYR A O 1
ATOM 2338 N N . LEU A 1 305 ? 6.414 -21.719 -20.641 1 98.31 305 LEU A N 1
ATOM 2339 C CA . LEU A 1 305 ? 7.008 -20.391 -20.516 1 98.31 305 LEU A CA 1
ATOM 2340 C C . LEU A 1 305 ? 8.453 -20.391 -21 1 98.31 305 LEU A C 1
ATOM 2342 O O . LEU A 1 305 ? 9.203 -21.328 -20.734 1 98.31 305 LEU A O 1
ATOM 2346 N N . ARG A 1 306 ? 8.906 -19.297 -21.656 1 98.81 306 ARG A N 1
ATOM 2347 C CA . ARG A 1 306 ? 10.297 -19.078 -22.047 1 98.81 306 ARG A CA 1
ATOM 2348 C C . ARG A 1 306 ? 10.734 -17.656 -21.719 1 98.81 306 ARG A C 1
ATOM 2350 O O . ARG A 1 306 ? 10.07 -16.688 -22.094 1 98.81 306 ARG A O 1
ATOM 2357 N N . ARG A 1 307 ? 11.844 -17.562 -21.062 1 98.81 307 ARG A N 1
ATOM 2358 C CA . ARG A 1 307 ? 12.438 -16.297 -20.656 1 98.81 307 ARG A CA 1
ATOM 2359 C C . ARG A 1 307 ? 13.766 -16.062 -21.375 1 98.81 307 ARG A C 1
ATOM 2361 O O . ARG A 1 307 ? 14.57 -16.984 -21.516 1 98.81 307 ARG A O 1
ATOM 2368 N N . LYS A 1 308 ? 14 -14.875 -21.828 1 98.56 308 LYS A N 1
ATOM 2369 C CA . LYS A 1 308 ? 15.289 -14.43 -22.344 1 98.56 308 LYS A CA 1
ATOM 2370 C C . LYS A 1 308 ? 15.758 -13.164 -21.625 1 98.56 308 LYS A C 1
ATOM 2372 O O . LYS A 1 308 ? 15.094 -12.125 -21.703 1 98.56 308 LYS A O 1
ATOM 2377 N N . LEU A 1 309 ? 16.812 -13.25 -20.938 1 97.69 309 LEU A N 1
ATOM 2378 C CA . LEU A 1 309 ? 17.484 -12.133 -20.297 1 97.69 309 LEU A CA 1
ATOM 2379 C C . LEU A 1 309 ? 18.734 -11.727 -21.078 1 97.69 309 LEU A C 1
ATOM 2381 O O . LEU A 1 309 ? 19.734 -12.438 -21.078 1 97.69 309 LEU A O 1
ATOM 2385 N N . LYS A 1 310 ? 18.641 -10.578 -21.719 1 96.94 310 LYS A N 1
ATOM 2386 C CA . LYS A 1 310 ? 19.703 -10.117 -22.594 1 96.94 310 LYS A CA 1
ATOM 2387 C C . LYS A 1 310 ? 20.766 -9.352 -21.812 1 96.94 310 LYS A C 1
ATOM 2389 O O . LYS A 1 310 ? 20.453 -8.445 -21.047 1 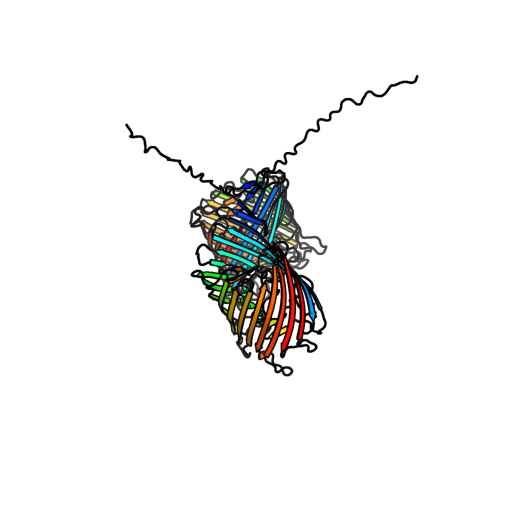96.94 310 LYS A O 1
ATOM 2394 N N . ALA A 1 311 ? 21.953 -9.672 -22.047 1 94.75 311 ALA A N 1
ATOM 2395 C CA . ALA A 1 311 ? 23.062 -9.039 -21.344 1 94.75 311 ALA A CA 1
ATOM 2396 C C . ALA A 1 311 ? 23.422 -7.703 -21.984 1 94.75 311 ALA A C 1
ATOM 2398 O O . ALA A 1 311 ? 23.141 -7.477 -23.172 1 94.75 311 ALA A O 1
ATOM 2399 N N . ASP A 1 312 ? 23.844 -6.75 -21.234 1 88 312 ASP A N 1
ATOM 2400 C CA . ASP A 1 312 ? 24.328 -5.473 -21.734 1 88 312 ASP A CA 1
ATOM 2401 C C . ASP A 1 312 ? 25.812 -5.559 -22.109 1 88 312 ASP A C 1
ATOM 2403 O O . ASP A 1 312 ? 26.234 -5.055 -23.156 1 88 312 ASP A O 1
ATOM 2407 N N . GLN A 1 313 ? 26.688 -5.988 -21.156 1 76.94 313 GLN A N 1
ATOM 2408 C CA . GLN A 1 313 ? 28.141 -6.004 -21.344 1 76.94 313 GLN A CA 1
ATOM 2409 C C . GLN A 1 313 ? 28.641 -7.426 -21.578 1 76.94 313 GLN A C 1
ATOM 2411 O O . GLN A 1 313 ? 27.953 -8.258 -22.156 1 76.94 313 GLN A O 1
ATOM 2416 N N . ALA A 1 314 ? 29.781 -7.523 -21.062 1 68.75 314 ALA A N 1
ATOM 2417 C CA . ALA A 1 314 ? 30.609 -8.703 -21.297 1 68.75 314 ALA A CA 1
ATOM 2418 C C . ALA A 1 314 ? 29.969 -9.953 -20.703 1 68.75 314 ALA A C 1
ATOM 2420 O O . ALA A 1 314 ? 30.594 -11.016 -20.672 1 68.75 314 ALA A O 1
ATOM 2421 N N . ASN A 1 315 ? 28.688 -9.836 -20.422 1 79.81 315 ASN A N 1
ATOM 2422 C CA . ASN A 1 315 ? 28.031 -11.039 -19.906 1 79.81 315 ASN A CA 1
ATOM 2423 C C . ASN A 1 315 ? 27.344 -11.828 -21.016 1 79.81 315 ASN A C 1
ATOM 2425 O O . ASN A 1 315 ? 27.281 -11.367 -22.156 1 79.81 315 ASN A O 1
ATOM 2429 N N . ASN A 1 316 ? 26.969 -13.055 -20.719 1 89.62 316 ASN A N 1
ATOM 2430 C CA . ASN A 1 316 ? 26.172 -13.883 -21.609 1 89.62 316 ASN A CA 1
ATOM 2431 C C . ASN A 1 316 ? 24.688 -13.75 -21.328 1 89.62 316 ASN A C 1
ATOM 2433 O O . ASN A 1 316 ? 24.297 -13.539 -20.172 1 89.62 316 ASN A O 1
ATOM 2437 N N . ASP A 1 317 ? 23.922 -13.859 -22.359 1 95.69 317 ASP A N 1
ATOM 2438 C CA . ASP A 1 317 ? 22.469 -13.945 -22.172 1 95.69 317 ASP A CA 1
ATOM 2439 C C . ASP A 1 317 ? 22.094 -15.148 -21.312 1 95.69 317 ASP A C 1
ATOM 2441 O O . ASP A 1 317 ? 22.812 -16.141 -21.281 1 95.69 317 ASP A O 1
ATOM 2445 N N . MET A 1 318 ? 21.062 -15 -20.625 1 96.75 318 MET A N 1
ATOM 2446 C CA . MET A 1 318 ? 20.469 -16.141 -19.922 1 96.75 318 MET A CA 1
ATOM 2447 C C . MET A 1 318 ? 19.125 -16.516 -20.547 1 96.75 318 MET A C 1
ATOM 2449 O O . MET A 1 318 ? 18.344 -15.648 -20.906 1 96.75 318 MET A O 1
ATOM 2453 N N . LYS A 1 319 ? 18.938 -17.812 -20.719 1 98.19 319 LYS A N 1
ATOM 2454 C CA . LYS A 1 319 ? 17.672 -18.359 -21.203 1 98.19 319 LYS A CA 1
ATOM 2455 C C . LYS A 1 319 ? 17.078 -19.359 -20.219 1 98.19 319 LYS A C 1
ATOM 2457 O O . LYS A 1 319 ? 17.812 -20.141 -19.609 1 98.19 319 LYS A O 1
ATOM 2462 N N . ALA A 1 320 ? 15.836 -19.312 -20.062 1 98.75 320 ALA A N 1
ATOM 2463 C CA . ALA A 1 320 ? 15.148 -20.25 -19.188 1 98.75 320 ALA A CA 1
ATOM 2464 C C . ALA A 1 320 ? 13.812 -20.688 -19.797 1 98.75 320 ALA A C 1
ATOM 2466 O O . ALA A 1 320 ? 13.125 -19.891 -20.422 1 98.75 320 ALA A O 1
ATOM 2467 N N . SER A 1 321 ? 13.461 -21.906 -19.625 1 98.75 321 SER A N 1
ATOM 2468 C CA . SER A 1 321 ? 12.18 -22.422 -20.094 1 98.75 321 SER A CA 1
ATOM 2469 C C . SER A 1 321 ? 11.602 -23.453 -19.125 1 98.75 321 SER A C 1
ATOM 2471 O O . SER A 1 321 ? 12.344 -24.078 -18.375 1 98.75 321 SER A O 1
ATOM 2473 N N . GLY A 1 322 ? 10.32 -23.594 -19.125 1 98.81 322 GLY A N 1
ATOM 2474 C CA . GLY A 1 322 ? 9.656 -24.562 -18.266 1 98.81 322 GLY A CA 1
ATOM 2475 C C . GLY A 1 322 ? 8.211 -24.797 -18.656 1 98.81 322 GLY A C 1
ATOM 2476 O O . GLY A 1 322 ? 7.617 -24.016 -19.406 1 98.81 322 GLY A O 1
ATOM 2477 N N . TYR A 1 323 ? 7.711 -25.906 -18.234 1 98.81 323 TYR A N 1
ATOM 2478 C CA . TYR A 1 323 ? 6.309 -26.25 -18.453 1 98.81 323 TYR A CA 1
ATOM 2479 C C . TYR A 1 323 ? 5.793 -27.141 -17.328 1 98.81 323 TYR A C 1
ATOM 2481 O O . TYR A 1 323 ? 6.578 -27.672 -16.547 1 98.81 323 TYR A O 1
ATOM 2489 N N . TYR A 1 324 ? 4.516 -27.219 -17.234 1 98.88 324 TYR A N 1
ATOM 2490 C CA . TYR A 1 324 ? 3.855 -28.219 -16.406 1 98.88 324 TYR A CA 1
ATOM 2491 C C . TYR A 1 324 ? 2.607 -28.766 -17.078 1 98.88 324 TYR A C 1
ATOM 2493 O O . TYR A 1 324 ? 2.09 -28.156 -18.031 1 98.88 324 TYR A O 1
ATOM 2501 N N . ALA A 1 325 ? 2.236 -29.906 -16.656 1 98.88 325 ALA A N 1
ATOM 2502 C CA . ALA A 1 325 ? 0.945 -30.516 -16.969 1 98.88 325 ALA A CA 1
ATOM 2503 C C . ALA A 1 325 ? 0.288 -31.062 -15.695 1 98.88 325 ALA A C 1
ATOM 2505 O O . ALA A 1 325 ? 0.954 -31.672 -14.859 1 98.88 325 ALA A O 1
ATOM 2506 N N . GLN A 1 326 ? -1.04 -30.781 -15.641 1 98.94 326 GLN A N 1
ATOM 2507 C CA . GLN A 1 326 ? -1.78 -31.156 -14.445 1 98.94 326 GLN A CA 1
ATOM 2508 C C . GLN A 1 326 ? -3.137 -31.766 -14.805 1 98.94 326 GLN A C 1
ATOM 2510 O O . GLN A 1 326 ? -3.836 -31.25 -15.68 1 98.94 326 GLN A O 1
ATOM 2515 N N . MET A 1 327 ? -3.443 -32.875 -14.211 1 98.88 327 MET A N 1
ATOM 2516 C CA . MET A 1 327 ? -4.758 -33.5 -14.336 1 98.88 327 MET A CA 1
ATOM 2517 C C . MET A 1 327 ? -5.414 -33.656 -12.977 1 98.88 327 MET A C 1
ATOM 2519 O O . MET A 1 327 ? -4.738 -33.969 -11.992 1 98.88 327 MET A O 1
ATOM 2523 N N . ALA A 1 328 ? -6.676 -33.406 -12.93 1 98.88 328 ALA A N 1
ATOM 2524 C CA . ALA A 1 328 ? -7.426 -33.5 -11.68 1 98.88 328 ALA A CA 1
ATOM 2525 C C . ALA A 1 328 ? -8.789 -34.156 -11.906 1 98.88 328 ALA A C 1
ATOM 2527 O O . ALA A 1 328 ? -9.352 -34.062 -13 1 98.88 328 ALA A O 1
ATOM 2528 N N . TYR A 1 329 ? -9.234 -34.812 -10.922 1 98.94 329 TYR A N 1
ATOM 2529 C CA . TYR A 1 329 ? -10.539 -35.469 -10.945 1 98.94 329 TYR A CA 1
ATOM 2530 C C . TYR A 1 329 ? -11.234 -35.344 -9.594 1 98.94 329 TYR A C 1
ATOM 2532 O O . TYR A 1 329 ? -10.672 -35.719 -8.562 1 98.94 329 TYR A O 1
ATOM 2540 N N . THR A 1 330 ? -12.438 -34.812 -9.656 1 98.88 330 THR A N 1
ATOM 2541 C CA . THR A 1 330 ? -13.25 -34.75 -8.445 1 98.88 330 THR A CA 1
ATOM 2542 C C . THR A 1 330 ? -13.992 -36.062 -8.227 1 98.88 3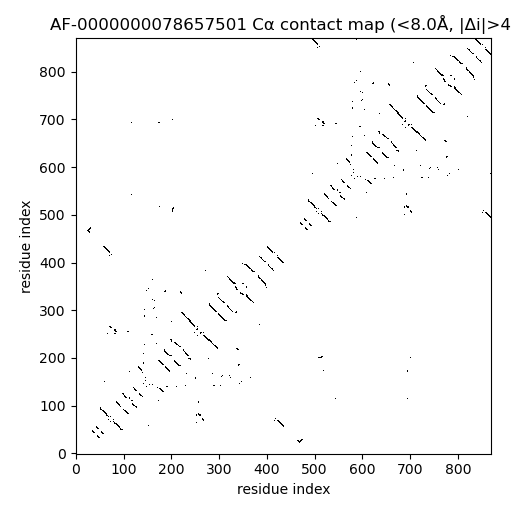30 THR A C 1
ATOM 2544 O O . THR A 1 330 ? -15.008 -36.344 -8.875 1 98.88 330 THR A O 1
ATOM 2547 N N . LEU A 1 331 ? -13.68 -36.781 -7.281 1 98.75 331 LEU A N 1
ATOM 2548 C CA . LEU A 1 331 ? -14.188 -38.125 -7.016 1 98.75 331 LEU A CA 1
ATOM 2549 C C . LEU A 1 331 ? -15.688 -38.062 -6.715 1 98.75 331 LEU A C 1
ATOM 2551 O O . LEU A 1 331 ? -16.422 -39 -7.043 1 98.75 331 LEU A O 1
ATOM 2555 N N . THR A 1 332 ? -16.141 -37 -6.164 1 98.56 332 THR A N 1
ATOM 2556 C CA . THR A 1 332 ? -17.531 -36.875 -5.758 1 98.56 332 THR A CA 1
ATOM 2557 C C . THR A 1 332 ? -18.391 -36.312 -6.902 1 98.56 332 THR A C 1
ATOM 2559 O O . THR A 1 332 ? -19.609 -36.188 -6.77 1 98.56 332 THR A O 1
ATOM 2562 N N . GLY A 1 333 ? -17.844 -35.844 -7.949 1 98.5 333 GLY A N 1
ATOM 2563 C CA . GLY A 1 333 ? -18.609 -35.656 -9.18 1 98.5 333 GLY A CA 1
ATOM 2564 C C . GLY A 1 333 ? -18.719 -34.188 -9.586 1 98.5 333 GLY A C 1
ATOM 2565 O O . GLY A 1 333 ? -19.078 -33.906 -10.719 1 98.5 333 GLY A O 1
ATOM 2566 N N . GLU A 1 334 ? -18.375 -33.281 -8.68 1 98.62 334 GLU A N 1
ATOM 2567 C CA . GLU A 1 334 ? -18.594 -31.844 -8.953 1 98.62 334 GLU A CA 1
ATOM 2568 C C . GLU A 1 334 ? -17.594 -31.328 -9.977 1 98.62 334 GLU A C 1
ATOM 2570 O O . GLU A 1 334 ? -16.422 -31.703 -9.969 1 98.62 334 GLU A O 1
ATOM 2575 N N . PRO A 1 335 ? -18.016 -30.469 -10.82 1 98.44 335 PRO A N 1
ATOM 2576 C CA . PRO A 1 335 ? -17.078 -29.781 -11.711 1 98.44 335 PRO A CA 1
ATOM 2577 C C . PRO A 1 335 ? -16.359 -28.609 -11.031 1 98.44 335 PRO A C 1
ATOM 2579 O O . PRO A 1 335 ? -16.875 -28.062 -10.055 1 98.44 335 PRO A O 1
ATOM 2582 N N . ARG A 1 336 ? -15.266 -28.312 -11.516 1 98.25 336 ARG A N 1
ATOM 2583 C CA . ARG A 1 336 ? -14.609 -27.062 -11.141 1 98.25 336 ARG A CA 1
ATOM 2584 C C . ARG A 1 336 ? -15.258 -25.875 -11.852 1 98.25 336 ARG A C 1
ATOM 2586 O O . ARG A 1 336 ? -15.562 -25.953 -13.039 1 98.25 336 ARG A O 1
ATOM 2593 N N . ILE A 1 337 ? -15.414 -24.734 -11.188 1 98.38 337 ILE A N 1
ATOM 2594 C CA . ILE A 1 337 ? -16.016 -23.531 -11.75 1 98.38 337 ILE A CA 1
ATOM 2595 C C . ILE A 1 337 ? -15.008 -22.828 -12.656 1 98.38 337 ILE A C 1
ATOM 2597 O O . ILE A 1 337 ? -13.805 -22.859 -12.391 1 98.38 337 ILE A O 1
ATOM 2601 N N . TYR A 1 338 ? -15.531 -22.219 -13.719 1 98.5 338 TYR A N 1
ATOM 2602 C CA . TYR A 1 338 ? -14.711 -21.453 -14.648 1 98.5 338 TYR A CA 1
ATOM 2603 C C . TYR A 1 338 ? -15.328 -20.094 -14.914 1 98.5 338 TYR A C 1
ATOM 2605 O O . TYR A 1 338 ? -16.547 -19.969 -15.055 1 98.5 338 TYR A O 1
ATOM 2613 N N . LYS A 1 339 ? -14.477 -19.094 -14.93 1 98.5 339 LYS A N 1
ATOM 2614 C CA . LYS A 1 339 ? -14.914 -17.719 -15.211 1 98.5 339 LYS A CA 1
ATOM 2615 C C . LYS A 1 339 ? -14.188 -17.156 -16.422 1 98.5 339 LYS A C 1
ATOM 2617 O O . LYS A 1 339 ? -12.961 -17.062 -16.438 1 98.5 339 LYS A O 1
ATOM 2622 N N . LEU A 1 340 ? -14.969 -16.703 -17.359 1 98.38 340 LEU A N 1
ATOM 2623 C CA . LEU A 1 340 ? -14.359 -16.109 -18.547 1 98.38 340 LEU A CA 1
ATOM 2624 C C . LEU A 1 340 ? -13.695 -14.781 -18.188 1 98.38 340 LEU A C 1
ATOM 2626 O O . LEU A 1 340 ? -12.648 -14.438 -18.75 1 98.38 340 LEU A O 1
ATOM 2630 N N . ASP A 1 341 ? -14.352 -13.969 -17.328 1 97.5 341 ASP A N 1
ATOM 2631 C CA . ASP A 1 341 ? -13.719 -12.758 -16.828 1 97.5 341 ASP A CA 1
ATOM 2632 C C . ASP A 1 341 ? -12.492 -13.094 -15.984 1 97.5 341 ASP A C 1
ATOM 2634 O O . ASP A 1 341 ? -12.625 -13.57 -14.852 1 97.5 341 ASP A O 1
ATOM 2638 N N . GLY A 1 342 ? -11.344 -12.914 -16.516 1 98 342 GLY A N 1
ATOM 2639 C CA . GLY A 1 342 ? -10.078 -13.312 -15.93 1 98 342 GLY A CA 1
ATOM 2640 C C . GLY A 1 342 ? -9.523 -14.594 -16.516 1 98 342 GLY A C 1
ATOM 2641 O O . GLY A 1 342 ? -8.391 -14.977 -16.219 1 98 342 GLY A O 1
ATOM 2642 N N . ALA A 1 343 ? -10.422 -15.32 -17.266 1 98.62 343 ALA A N 1
ATOM 2643 C CA . ALA A 1 343 ? -10.055 -16.578 -17.922 1 98.62 343 ALA A CA 1
ATOM 2644 C C . ALA A 1 343 ? -9.344 -17.516 -16.953 1 98.62 343 ALA A C 1
ATOM 2646 O O . ALA A 1 343 ? -8.195 -17.891 -17.172 1 98.62 343 ALA A O 1
ATOM 2647 N N . LYS A 1 344 ? -10.062 -18.016 -16.016 1 98.56 344 LYS A N 1
ATOM 2648 C CA . LYS A 1 344 ? -9.438 -18.766 -14.93 1 98.56 344 LYS A CA 1
ATOM 2649 C C . LYS A 1 344 ? -10.422 -19.766 -14.312 1 98.56 344 LYS A C 1
ATOM 2651 O O . LYS A 1 344 ? -11.633 -19.578 -14.383 1 98.56 344 LYS A O 1
ATOM 2656 N N . PHE A 1 345 ? -9.852 -20.734 -13.742 1 98.69 345 PHE A N 1
ATOM 2657 C CA . PHE A 1 345 ? -10.641 -21.641 -12.922 1 98.69 345 PHE A CA 1
ATOM 2658 C C . PHE A 1 345 ? -10.875 -21.062 -11.531 1 98.69 345 PHE A C 1
ATOM 2660 O O . PHE A 1 345 ? -10.219 -20.094 -11.141 1 98.69 345 PHE A O 1
ATOM 2667 N N . ASP A 1 346 ? -11.852 -21.625 -10.844 1 98.06 346 ASP A N 1
ATOM 2668 C CA . ASP A 1 346 ? -12.227 -21.234 -9.492 1 98.06 346 ASP A CA 1
ATOM 2669 C C . ASP A 1 346 ? -12.516 -22.453 -8.625 1 98.06 346 ASP A C 1
ATOM 2671 O O . ASP A 1 346 ? -12 -23.547 -8.883 1 98.06 346 ASP A O 1
ATOM 2675 N N . THR A 1 347 ? -13.258 -22.312 -7.617 1 97.75 347 THR A N 1
ATOM 2676 C CA . THR A 1 347 ? -13.484 -23.312 -6.586 1 97.75 347 THR A CA 1
ATOM 2677 C C . THR A 1 347 ? -14.32 -24.469 -7.129 1 97.75 347 THR A C 1
ATOM 2679 O O . THR A 1 347 ? -14.789 -24.422 -8.273 1 97.75 347 THR A O 1
ATOM 2682 N N . ILE A 1 348 ? -14.359 -25.562 -6.352 1 98.31 348 ILE A N 1
ATOM 2683 C CA . ILE A 1 348 ? -15.328 -26.641 -6.457 1 98.31 348 ILE A CA 1
ATOM 2684 C C . ILE A 1 348 ? -16.359 -26.516 -5.336 1 98.31 348 ILE A C 1
ATOM 2686 O O . ILE A 1 348 ? -16 -26.469 -4.156 1 98.31 348 ILE A O 1
ATOM 2690 N N . LYS A 1 349 ? -17.594 -26.453 -5.688 1 97.44 349 LYS A N 1
ATOM 2691 C CA . LYS A 1 349 ? -18.656 -26.375 -4.688 1 97.44 349 LYS A CA 1
ATOM 2692 C C . LYS A 1 349 ? -19.203 -27.766 -4.355 1 97.44 349 LYS A C 1
ATOM 2694 O O . LYS A 1 349 ? -19.797 -28.422 -5.207 1 97.44 349 LYS A O 1
ATOM 2699 N N . PRO A 1 350 ? -19.062 -28.109 -3.133 1 97.75 350 PRO A N 1
ATOM 2700 C CA . PRO A 1 350 ? -19.594 -29.422 -2.771 1 97.75 350 PRO A CA 1
ATOM 2701 C C . PRO A 1 350 ? -21.125 -29.484 -2.926 1 97.75 350 PRO A C 1
ATOM 2703 O O . PRO A 1 350 ? -21.828 -28.562 -2.523 1 97.75 350 PRO A O 1
ATOM 2706 N N . GLU A 1 351 ? -21.594 -30.547 -3.443 1 96.25 351 GLU A N 1
ATOM 2707 C CA . GLU A 1 351 ? -23.031 -30.781 -3.559 1 96.25 351 GLU A CA 1
ATOM 2708 C C . GLU A 1 351 ? -23.594 -31.422 -2.295 1 96.25 351 GLU A C 1
ATOM 2710 O O . GLU A 1 351 ? -24.688 -31.078 -1.854 1 96.25 351 GLU A O 1
ATOM 2715 N N . ASN A 1 352 ? -22.875 -32.344 -1.854 1 95.5 352 ASN A N 1
ATOM 2716 C CA . ASN A 1 352 ? -23.219 -32.969 -0.586 1 95.5 352 ASN A CA 1
ATOM 2717 C C . ASN A 1 352 ? -22.516 -32.281 0.588 1 95.5 352 ASN A C 1
ATOM 2719 O O . ASN A 1 352 ? -21.312 -32.438 0.772 1 95.5 352 ASN A O 1
ATOM 2723 N N . LYS A 1 353 ? -23.188 -31.656 1.431 1 89.12 353 LYS A N 1
ATOM 2724 C CA . LYS A 1 353 ? -22.625 -30.828 2.5 1 89.12 353 LYS A CA 1
ATOM 2725 C C . LYS A 1 353 ? -22 -31.703 3.59 1 89.12 353 LYS A C 1
ATOM 2727 O O . LYS A 1 353 ? -21.141 -31.219 4.348 1 89.12 353 LYS A O 1
ATOM 2732 N N . GLU A 1 354 ? -22.406 -32.906 3.74 1 93.94 354 GLU A N 1
ATOM 2733 C CA . GLU A 1 354 ? -21.859 -33.812 4.762 1 93.94 354 GLU A CA 1
ATOM 2734 C C . GLU A 1 354 ? -20.531 -34.406 4.32 1 93.94 354 GLU A C 1
ATOM 2736 O O . GLU A 1 354 ? -19.609 -34.531 5.117 1 93.94 354 GLU A O 1
ATOM 2741 N N . LEU A 1 355 ? -20.484 -34.781 3.078 1 97.19 355 LEU A N 1
ATOM 2742 C CA . LEU A 1 355 ? -19.312 -35.5 2.572 1 97.19 355 LEU A CA 1
ATOM 2743 C C . LEU A 1 355 ? -18.266 -34.5 2.062 1 97.19 355 LEU A C 1
ATOM 2745 O O . LEU A 1 355 ? -17.078 -34.812 2.051 1 97.19 355 LEU A O 1
ATOM 2749 N N . GLY A 1 356 ? -18.719 -33.312 1.635 1 98.38 356 GLY A N 1
ATOM 2750 C CA . GLY A 1 356 ? -17.828 -32.406 0.911 1 98.38 356 GLY A CA 1
ATOM 2751 C C . GLY A 1 356 ? -17.469 -32.906 -0.47 1 98.38 356 GLY A C 1
ATOM 2752 O O . GLY A 1 356 ? -18.094 -33.844 -0.987 1 98.38 356 GLY A O 1
ATOM 2753 N N . ALA A 1 357 ? -16.578 -32.219 -1.128 1 98.81 357 ALA A N 1
ATOM 2754 C CA . ALA A 1 357 ? -16.062 -32.656 -2.426 1 98.81 357 ALA A CA 1
ATOM 2755 C C . ALA A 1 357 ? -14.602 -33.094 -2.32 1 98.81 357 ALA A C 1
ATOM 2757 O O . ALA A 1 357 ? -13.781 -32.406 -1.723 1 98.81 357 ALA A O 1
ATOM 2758 N N . TRP A 1 358 ? -14.312 -34.281 -2.842 1 98.81 358 TRP A N 1
ATOM 2759 C CA . TRP A 1 358 ? -12.961 -34.812 -2.807 1 98.81 358 TRP A CA 1
ATOM 2760 C C . TRP A 1 358 ? -12.328 -34.781 -4.191 1 98.81 358 TRP A C 1
ATOM 2762 O O . TRP A 1 358 ? -12.883 -35.344 -5.148 1 98.81 358 TRP A O 1
ATOM 2772 N N . GLU A 1 359 ? -11.164 -34.156 -4.254 1 98.88 359 GLU A N 1
ATOM 2773 C CA . GLU A 1 359 ? -10.422 -34.062 -5.512 1 98.88 359 GLU A CA 1
ATOM 2774 C C . GLU A 1 359 ? -9.047 -34.719 -5.395 1 98.88 359 GLU A C 1
ATOM 2776 O O . GLU A 1 359 ? -8.352 -34.531 -4.398 1 98.88 359 GLU A O 1
ATOM 2781 N N . VAL A 1 360 ? -8.641 -35.5 -6.422 1 98.94 360 VAL A N 1
ATOM 2782 C CA . VAL A 1 360 ? -7.277 -36 -6.555 1 98.94 360 VAL A CA 1
ATOM 2783 C C . VAL A 1 360 ? -6.629 -35.406 -7.801 1 98.94 360 VAL A C 1
ATOM 2785 O O . VAL A 1 360 ? -7.32 -35.062 -8.766 1 98.94 360 VAL A O 1
ATOM 2788 N N . PHE A 1 361 ? -5.289 -35.219 -7.734 1 98.94 361 PHE A N 1
ATOM 2789 C CA . PHE A 1 361 ? -4.645 -34.656 -8.914 1 98.94 361 PHE A CA 1
ATOM 2790 C C . PHE A 1 361 ? -3.199 -35.125 -9.023 1 98.94 361 PHE A C 1
ATOM 2792 O O . PHE A 1 361 ? -2.639 -35.656 -8.055 1 98.94 361 PHE A O 1
ATOM 2799 N N . TYR A 1 362 ? -2.641 -35.062 -10.188 1 98.94 362 TYR A N 1
ATOM 2800 C CA . TYR A 1 362 ? -1.234 -35.281 -10.508 1 98.94 362 TYR A CA 1
ATOM 2801 C C . TYR A 1 362 ? -0.687 -34.125 -11.336 1 98.94 362 TYR A C 1
ATOM 2803 O O . TYR A 1 362 ? -1.354 -33.625 -12.258 1 98.94 362 TYR A O 1
ATOM 2811 N N . ARG A 1 363 ? 0.505 -33.656 -10.984 1 98.94 363 ARG A N 1
ATOM 2812 C CA . ARG A 1 363 ? 1.171 -32.594 -11.75 1 98.94 363 ARG A CA 1
ATOM 2813 C C . ARG A 1 363 ? 2.623 -32.969 -12.039 1 98.94 363 ARG A C 1
ATOM 2815 O O . ARG A 1 363 ? 3.324 -33.469 -11.156 1 98.94 363 ARG A O 1
ATOM 2822 N N . PHE A 1 364 ? 3.018 -32.75 -13.234 1 98.94 364 PHE A N 1
ATOM 2823 C CA . PHE A 1 364 ? 4.41 -32.875 -13.648 1 98.94 364 PHE A CA 1
ATOM 2824 C C . PHE A 1 364 ? 4.965 -31.5 -14.031 1 98.94 364 PHE A C 1
ATOM 2826 O O . PHE A 1 364 ? 4.367 -30.781 -14.852 1 98.94 364 PHE A O 1
ATOM 2833 N N . ASP A 1 365 ? 6.074 -31.078 -13.43 1 98.94 365 ASP A N 1
ATOM 2834 C CA . ASP A 1 365 ? 6.781 -29.844 -13.734 1 98.94 365 ASP A CA 1
ATOM 2835 C C . ASP A 1 365 ? 8.18 -30.125 -14.289 1 98.94 365 ASP A C 1
ATOM 2837 O O . ASP A 1 365 ? 8.859 -31.031 -13.82 1 98.94 365 ASP A O 1
ATOM 2841 N N . ASP A 1 366 ? 8.594 -29.312 -15.211 1 98.94 366 ASP A N 1
ATOM 2842 C CA . ASP A 1 366 ? 9.938 -29.359 -15.773 1 98.94 366 ASP A CA 1
ATOM 2843 C C . ASP A 1 366 ? 10.469 -27.953 -16.047 1 98.94 366 ASP A C 1
ATOM 2845 O O . ASP A 1 366 ? 9.805 -27.156 -16.703 1 98.94 366 ASP A O 1
ATOM 2849 N N . ILE A 1 367 ? 11.703 -27.641 -15.492 1 98.88 367 ILE A N 1
ATOM 2850 C CA . ILE A 1 367 ? 12.305 -26.344 -15.758 1 98.88 367 ILE A CA 1
ATOM 2851 C C . ILE A 1 367 ? 13.773 -26.516 -16.141 1 98.88 367 ILE A C 1
ATOM 2853 O O . ILE A 1 367 ? 14.422 -27.469 -15.711 1 98.88 367 ILE A O 1
ATOM 2857 N N . LYS A 1 368 ? 14.281 -25.562 -16.906 1 98.81 368 LYS A N 1
ATOM 2858 C CA . LYS A 1 368 ? 15.664 -25.516 -17.391 1 98.81 368 LYS A CA 1
ATOM 2859 C C . LYS A 1 368 ? 16.172 -24.078 -17.469 1 98.81 368 LYS A C 1
ATOM 2861 O O . LYS A 1 368 ? 15.469 -23.203 -17.969 1 98.81 368 LYS A O 1
ATOM 2866 N N . VAL A 1 369 ? 17.344 -23.875 -16.969 1 98.62 369 VAL A N 1
ATOM 2867 C CA . VAL A 1 369 ? 18 -22.562 -17.047 1 98.62 369 VAL A CA 1
ATOM 2868 C C . VAL A 1 369 ? 19.359 -22.719 -17.703 1 98.62 369 VAL A C 1
ATOM 2870 O O . VAL A 1 369 ? 20.188 -23.516 -17.266 1 98.62 369 VAL A O 1
ATOM 2873 N N . GLU A 1 370 ? 19.594 -22.016 -18.734 1 97.81 370 GLU A N 1
ATOM 2874 C CA . GLU A 1 370 ? 20.891 -21.906 -19.406 1 97.81 370 GLU A CA 1
ATOM 2875 C C . GLU A 1 370 ? 21.562 -20.578 -19.078 1 97.81 370 GLU A C 1
ATOM 2877 O O . GLU A 1 370 ? 21.094 -19.516 -19.516 1 97.81 370 GLU A O 1
ATOM 2882 N N . ASP A 1 371 ? 22.578 -20.656 -18.359 1 96.19 371 ASP A N 1
ATOM 2883 C CA . ASP A 1 371 ? 23.297 -19.469 -17.922 1 96.19 371 ASP A CA 1
ATOM 2884 C C . ASP A 1 371 ? 24.812 -19.672 -18 1 96.19 371 ASP A C 1
ATOM 2886 O O . ASP A 1 371 ? 25.422 -20.25 -17.094 1 96.19 371 ASP A O 1
ATOM 2890 N N . GLY A 1 372 ? 25.375 -19.109 -18.969 1 90.44 372 GLY A N 1
ATOM 2891 C CA . GLY A 1 372 ? 26.812 -19.25 -19.188 1 90.44 372 GLY A CA 1
ATOM 2892 C C . GLY A 1 372 ? 27.641 -18.531 -18.141 1 90.44 372 GLY A C 1
ATOM 2893 O O . GLY A 1 372 ? 28.844 -18.766 -18.031 1 90.44 372 GLY A O 1
ATOM 2894 N N . ASN A 1 373 ? 27.047 -17.672 -17.375 1 87.31 373 ASN A N 1
ATOM 2895 C CA . ASN A 1 373 ? 27.766 -16.891 -16.375 1 87.31 373 ASN A CA 1
ATOM 2896 C C . ASN A 1 373 ? 28.062 -17.703 -15.133 1 87.31 373 ASN A C 1
ATOM 2898 O O . ASN A 1 373 ? 28.859 -17.297 -14.281 1 87.31 373 ASN A O 1
ATOM 2902 N N . LEU A 1 374 ? 27.469 -18.812 -15 1 80.75 374 LEU A N 1
ATOM 2903 C CA . LEU A 1 374 ? 27.641 -19.688 -13.844 1 80.75 374 LEU A CA 1
ATOM 2904 C C . LEU A 1 374 ? 28.875 -20.562 -13.992 1 80.75 374 LEU A C 1
ATOM 2906 O O . LEU A 1 374 ? 29.344 -21.172 -13.023 1 80.75 374 LEU A O 1
ATOM 2910 N N . VAL A 1 375 ? 29.391 -20.641 -15.117 1 80.38 375 VAL A N 1
ATOM 2911 C CA . VAL A 1 375 ? 30.484 -21.562 -15.422 1 80.38 375 VAL A CA 1
ATOM 2912 C C . VAL A 1 375 ? 31.75 -21.141 -14.688 1 80.38 375 VAL A C 1
ATOM 2914 O O . VAL A 1 375 ? 32.125 -19.969 -14.727 1 80.38 375 VAL A O 1
ATOM 2917 N N . THR A 1 376 ? 32.188 -22.016 -13.938 1 80.25 376 THR A N 1
ATOM 2918 C CA . THR A 1 376 ? 33.469 -21.844 -13.273 1 80.25 376 THR A CA 1
ATOM 2919 C C . THR A 1 376 ? 34.438 -22.969 -13.656 1 80.25 376 THR A C 1
ATOM 2921 O O . THR A 1 376 ? 34.062 -23.859 -14.422 1 80.25 376 THR A O 1
ATOM 2924 N N . ALA A 1 377 ? 35.688 -22.844 -13.203 1 76.56 377 ALA A N 1
ATOM 2925 C CA . ALA A 1 377 ? 36.656 -23.906 -13.43 1 76.56 377 ALA A CA 1
ATOM 2926 C C . ALA A 1 377 ? 36.188 -25.219 -12.82 1 76.56 377 ALA A C 1
ATOM 2928 O O . ALA A 1 377 ? 36.406 -26.297 -13.383 1 76.56 377 ALA A O 1
ATOM 2929 N N . ALA A 1 378 ? 35.5 -25.141 -11.727 1 76.38 378 ALA A N 1
ATOM 2930 C CA . ALA A 1 378 ? 35.062 -26.328 -10.969 1 76.38 378 ALA A CA 1
ATOM 2931 C C . ALA A 1 378 ? 33.75 -26.875 -11.508 1 76.38 378 ALA A C 1
ATOM 2933 O O . ALA A 1 378 ? 33.469 -28.062 -11.352 1 76.38 378 ALA A O 1
ATOM 2934 N N . ASP A 1 379 ? 32.969 -26.031 -12.148 1 77.88 379 ASP A N 1
ATOM 2935 C CA . ASP A 1 379 ? 31.656 -26.406 -12.688 1 77.88 379 ASP A CA 1
ATOM 2936 C C . ASP A 1 379 ? 31.469 -25.875 -14.109 1 77.88 379 ASP A C 1
ATOM 2938 O O . ASP A 1 379 ? 31.219 -24.688 -14.297 1 77.88 379 ASP A O 1
ATOM 2942 N N . GLN A 1 380 ? 31.5 -26.688 -15.031 1 81.94 380 GLN A N 1
ATOM 2943 C CA . GLN A 1 380 ? 31.5 -26.281 -16.438 1 81.94 380 GLN A CA 1
ATOM 2944 C C . GLN A 1 380 ? 30.078 -26.328 -17.016 1 81.94 380 GLN A C 1
ATOM 2946 O O . GLN A 1 380 ? 29.875 -26.047 -18.188 1 81.94 380 GLN A O 1
ATOM 2951 N N . SER A 1 381 ? 29.188 -26.625 -16.141 1 85.75 381 SER A N 1
ATOM 2952 C CA . SER A 1 381 ? 27.828 -26.719 -16.656 1 85.75 381 SER A CA 1
ATOM 2953 C C . SER A 1 381 ? 27.188 -25.328 -16.766 1 85.75 381 SER A C 1
ATOM 2955 O O . SER A 1 381 ? 27.297 -24.516 -15.844 1 85.75 381 SER A O 1
ATOM 2957 N N . ASN A 1 382 ? 26.578 -25.078 -17.953 1 91.44 382 ASN A N 1
ATOM 2958 C CA . ASN A 1 382 ? 25.875 -23.828 -18.141 1 91.44 382 ASN A CA 1
ATOM 2959 C C . ASN A 1 382 ? 24.359 -24.016 -18.109 1 91.44 382 ASN A C 1
ATOM 2961 O O . ASN A 1 382 ? 23.609 -23.109 -18.453 1 91.44 382 ASN A O 1
ATOM 2965 N N . GLU A 1 383 ? 24.047 -25.25 -17.734 1 96 383 GLU A N 1
ATOM 2966 C CA . GLU A 1 383 ? 22.625 -25.578 -17.688 1 96 383 GLU A CA 1
ATOM 2967 C C . GLU A 1 383 ? 22.266 -26.234 -16.359 1 96 383 GLU A C 1
ATOM 2969 O O . GLU A 1 383 ? 22.984 -27.094 -15.852 1 96 383 GLU A O 1
ATOM 2974 N N . ARG A 1 384 ? 21.188 -25.828 -15.766 1 97.81 384 ARG A N 1
ATOM 2975 C CA . ARG A 1 384 ? 20.609 -26.438 -14.578 1 97.81 384 ARG A CA 1
ATOM 2976 C C . ARG A 1 384 ? 19.125 -26.766 -14.789 1 97.81 384 ARG A C 1
ATOM 2978 O O . ARG A 1 384 ? 18.406 -25.984 -15.406 1 97.81 384 ARG A O 1
ATOM 2985 N N . LYS A 1 385 ? 18.703 -27.922 -14.297 1 98.5 385 LYS A N 1
ATOM 2986 C CA . LYS A 1 385 ? 17.359 -28.406 -14.547 1 98.5 385 LYS A CA 1
ATOM 2987 C C . LYS A 1 385 ? 16.719 -28.953 -13.273 1 98.5 385 LYS A C 1
ATOM 2989 O O . LYS A 1 385 ? 17.422 -29.312 -12.328 1 98.5 385 LYS A O 1
ATOM 2994 N N . ALA A 1 386 ? 15.414 -28.984 -13.273 1 98.81 386 ALA A N 1
ATOM 2995 C CA . ALA A 1 386 ? 14.648 -29.656 -12.227 1 98.81 386 ALA A CA 1
ATOM 2996 C C . ALA A 1 386 ? 13.352 -30.234 -12.789 1 98.81 386 ALA A C 1
ATOM 2998 O O . ALA A 1 386 ? 12.719 -29.625 -13.648 1 98.81 386 ALA A O 1
ATOM 2999 N N . LYS A 1 387 ? 13.008 -31.375 -12.32 1 98.81 387 LYS A N 1
ATOM 3000 C CA . LYS A 1 387 ? 11.727 -32.031 -12.547 1 98.81 387 LYS A CA 1
ATOM 3001 C C . LYS A 1 387 ? 11.008 -32.312 -11.227 1 98.81 387 LYS A C 1
ATOM 3003 O O . LYS A 1 387 ? 11.648 -32.688 -10.234 1 98.81 387 LYS A O 1
ATOM 3008 N N . SER A 1 388 ? 9.734 -32.156 -11.266 1 98.88 388 SER A N 1
ATOM 3009 C CA . SER A 1 388 ? 8.953 -32.406 -10.055 1 98.88 388 SER A CA 1
ATOM 3010 C C . SER A 1 388 ? 7.672 -33.188 -10.367 1 98.88 388 SER A C 1
ATOM 3012 O O . SER A 1 388 ? 7.004 -32.906 -11.367 1 98.88 388 SER A O 1
ATOM 3014 N N . HIS A 1 389 ? 7.422 -34.156 -9.609 1 98.94 389 HIS A N 1
ATOM 3015 C CA . HIS A 1 389 ? 6.16 -34.906 -9.586 1 98.94 389 HIS A CA 1
ATOM 3016 C C . HIS A 1 389 ? 5.379 -34.594 -8.305 1 98.94 389 HIS A C 1
ATOM 3018 O O . HIS A 1 389 ? 5.883 -34.812 -7.203 1 98.94 389 HIS A O 1
ATOM 3024 N N . THR A 1 390 ? 4.156 -34.156 -8.453 1 98.94 390 THR A N 1
ATOM 3025 C CA . THR A 1 390 ? 3.297 -33.906 -7.309 1 98.94 390 THR A CA 1
ATOM 3026 C C . THR A 1 390 ? 2.01 -34.719 -7.398 1 98.94 390 THR A C 1
ATOM 3028 O O . THR A 1 390 ? 1.325 -34.688 -8.422 1 98.94 390 THR A O 1
ATOM 3031 N N . VAL A 1 391 ? 1.741 -35.438 -6.418 1 98.88 391 VAL A N 1
ATOM 3032 C CA . VAL A 1 391 ? 0.452 -36.094 -6.227 1 98.88 391 VAL A CA 1
ATOM 3033 C C . VAL A 1 391 ? -0.263 -35.5 -5.023 1 98.88 391 VAL A C 1
ATOM 3035 O O . VAL A 1 391 ? 0.348 -35.281 -3.973 1 98.88 391 VAL A O 1
ATOM 3038 N N . GLY A 1 392 ? -1.558 -35.156 -5.23 1 98.88 392 GLY A N 1
ATOM 3039 C CA . GLY A 1 392 ? -2.209 -34.5 -4.117 1 98.88 392 GLY A CA 1
ATOM 3040 C C . GLY A 1 392 ? -3.689 -34.812 -4.012 1 98.88 392 GLY A C 1
ATOM 3041 O O . GLY A 1 392 ? -4.27 -35.406 -4.922 1 98.88 392 GLY A O 1
ATOM 3042 N N . VAL A 1 393 ? -4.234 -34.469 -2.857 1 98.88 393 VAL A N 1
ATOM 3043 C CA . VAL A 1 393 ? -5.656 -34.594 -2.549 1 98.88 393 VAL A CA 1
ATOM 3044 C C . VAL A 1 393 ? -6.16 -33.281 -1.941 1 98.88 393 VAL A C 1
ATOM 3046 O O . VAL A 1 393 ? -5.461 -32.656 -1.146 1 98.88 393 VAL A O 1
ATOM 3049 N N . ASN A 1 394 ? -7.305 -32.875 -2.395 1 98.94 394 ASN A N 1
ATOM 3050 C CA . ASN A 1 394 ? -8.039 -31.75 -1.822 1 98.94 394 ASN A CA 1
ATOM 3051 C C . ASN A 1 394 ? -9.422 -32.188 -1.328 1 98.94 394 ASN A C 1
ATOM 3053 O O . ASN A 1 394 ? -10.156 -32.844 -2.045 1 98.94 394 ASN A O 1
ATOM 3057 N N . TRP A 1 395 ? -9.695 -31.812 -0.146 1 98.94 395 TRP A N 1
ATOM 3058 C CA . TRP A 1 395 ? -11.023 -31.984 0.425 1 98.94 395 TRP A CA 1
ATOM 3059 C C . TRP A 1 395 ? -11.695 -30.641 0.666 1 98.94 395 TRP A C 1
ATOM 3061 O O . TRP A 1 395 ? -11.32 -29.906 1.584 1 98.94 395 TRP A O 1
ATOM 3071 N N . TYR A 1 396 ? -12.609 -30.375 -0.243 1 98.69 396 TYR A N 1
ATOM 3072 C CA . TYR A 1 396 ? -13.492 -29.234 0.003 1 98.69 396 TYR A CA 1
ATOM 3073 C C . TYR A 1 396 ? -14.594 -29.609 0.988 1 98.69 396 TYR A C 1
ATOM 3075 O O . TYR A 1 396 ? -15.656 -30.109 0.589 1 98.69 396 TYR A O 1
ATOM 3083 N N . VAL A 1 397 ? -14.32 -29.312 2.207 1 98.12 397 VAL A N 1
ATOM 3084 C CA . VAL A 1 397 ? -15.258 -29.703 3.256 1 98.12 397 VAL A CA 1
ATOM 3085 C C . VAL A 1 397 ? -16.594 -28.984 3.043 1 98.12 397 VAL A C 1
ATOM 3087 O O . VAL A 1 397 ? -17.656 -29.594 3.184 1 98.12 397 VAL A O 1
ATOM 3090 N N . ASN A 1 398 ? -16.562 -27.734 2.812 1 96.06 398 ASN A N 1
ATOM 3091 C CA . ASN A 1 398 ? -17.609 -26.828 2.373 1 96.06 398 ASN A CA 1
ATOM 3092 C C . ASN A 1 398 ? -17.062 -25.641 1.59 1 96.06 398 ASN A C 1
ATOM 3094 O O . ASN A 1 398 ? -15.922 -25.703 1.1 1 96.06 398 ASN A O 1
ATOM 3098 N N . GLU A 1 399 ? -17.812 -24.656 1.423 1 94.38 399 GLU A N 1
ATOM 3099 C CA . GLU A 1 399 ? -17.391 -23.547 0.576 1 94.38 399 GLU A CA 1
ATOM 3100 C C . GLU A 1 399 ? -16.359 -22.672 1.292 1 94.38 399 GLU A C 1
ATOM 3102 O O . GLU A 1 399 ? -15.703 -21.844 0.665 1 94.38 399 GLU A O 1
ATOM 3107 N N . ALA A 1 400 ? -16.078 -22.906 2.602 1 95.38 400 ALA A N 1
ATOM 3108 C CA . ALA A 1 400 ? -15.219 -22.031 3.4 1 95.38 400 ALA A CA 1
ATOM 3109 C C . ALA A 1 400 ? -13.953 -22.766 3.84 1 95.38 400 ALA A C 1
ATOM 3111 O O . ALA A 1 400 ? -12.93 -22.141 4.109 1 95.38 400 ALA A O 1
ATOM 3112 N N . VAL A 1 401 ? -14.078 -24.062 3.975 1 97.75 401 VAL A N 1
ATOM 3113 C CA . VAL A 1 401 ? -12.977 -24.844 4.543 1 97.75 401 VAL A CA 1
ATOM 3114 C C . VAL A 1 401 ? -12.453 -25.828 3.51 1 97.75 401 VAL A C 1
ATOM 3116 O O . VAL A 1 401 ? -13.234 -26.594 2.93 1 97.75 401 VAL A O 1
ATOM 3119 N N . LYS A 1 402 ? -11.164 -25.875 3.334 1 98.62 402 LYS A N 1
ATOM 3120 C CA . LYS A 1 402 ? -10.484 -26.781 2.424 1 98.62 402 LYS A CA 1
ATOM 3121 C C . LYS A 1 402 ? -9.242 -27.391 3.078 1 98.62 402 LYS A C 1
ATOM 3123 O O . LYS A 1 402 ? -8.461 -26.688 3.711 1 98.62 402 LYS A O 1
ATOM 3128 N N . VAL A 1 403 ? -9.094 -28.672 3.014 1 98.88 403 VAL A N 1
ATOM 3129 C CA . VAL A 1 403 ? -7.914 -29.391 3.488 1 98.88 403 VAL A CA 1
ATOM 3130 C C . VAL A 1 403 ? -7.164 -30 2.303 1 98.88 403 VAL A C 1
ATOM 3132 O O . VAL A 1 403 ? -7.773 -30.609 1.421 1 98.88 403 VAL A O 1
ATOM 3135 N N . SER A 1 404 ? -5.859 -29.828 2.301 1 98.94 404 SER A N 1
ATOM 3136 C CA . SER A 1 404 ? -5.051 -30.312 1.188 1 98.94 404 SER A CA 1
ATOM 3137 C C . SER A 1 404 ? -3.83 -31.078 1.687 1 98.94 404 SER A C 1
ATOM 3139 O O . SER A 1 404 ? -3.303 -30.781 2.762 1 98.94 404 SER A O 1
ATOM 3141 N N . ALA A 1 405 ? -3.404 -32.031 0.887 1 98.94 405 ALA A N 1
ATOM 3142 C CA . ALA A 1 405 ? -2.148 -32.75 1.092 1 98.94 405 ALA A CA 1
ATOM 3143 C C . ALA A 1 405 ? -1.439 -33 -0.236 1 98.94 405 ALA A C 1
ATOM 3145 O O . ALA A 1 405 ? -2.059 -33.469 -1.2 1 98.94 405 ALA A O 1
ATOM 3146 N N . ASN A 1 406 ? -0.166 -32.688 -0.281 1 98.94 406 ASN A N 1
ATOM 3147 C CA . ASN A 1 406 ? 0.671 -32.906 -1.451 1 98.94 406 ASN A CA 1
ATOM 3148 C C . ASN A 1 406 ? 1.882 -33.781 -1.104 1 98.94 406 ASN A C 1
ATOM 3150 O O . ASN A 1 406 ? 2.518 -33.594 -0.068 1 98.94 406 ASN A O 1
ATOM 3154 N N . TYR A 1 407 ? 2.16 -34.75 -1.896 1 98.94 407 TYR A N 1
ATOM 3155 C CA . TYR A 1 407 ? 3.459 -35.406 -1.955 1 98.94 407 TYR A CA 1
ATOM 3156 C C . TYR A 1 407 ? 4.25 -34.938 -3.172 1 98.94 407 TYR A C 1
ATOM 3158 O O . TYR A 1 407 ? 3.766 -35.031 -4.305 1 98.94 407 TYR A O 1
ATOM 3166 N N . ILE A 1 408 ? 5.461 -34.5 -2.904 1 98.94 408 ILE A N 1
ATOM 3167 C CA . ILE A 1 408 ? 6.285 -33.906 -3.953 1 98.94 408 ILE A CA 1
ATOM 3168 C C . ILE A 1 408 ? 7.609 -34.656 -4.055 1 98.94 408 ILE A C 1
ATOM 3170 O O . ILE A 1 408 ? 8.312 -34.844 -3.055 1 98.94 408 ILE A O 1
ATOM 3174 N N . ASN A 1 409 ? 7.934 -35.094 -5.207 1 98.94 409 ASN A N 1
ATOM 3175 C CA . ASN A 1 409 ? 9.219 -35.719 -5.543 1 98.94 409 ASN A CA 1
ATOM 3176 C C . ASN A 1 409 ? 9.977 -34.875 -6.578 1 98.94 409 ASN A C 1
ATOM 3178 O O . ASN A 1 409 ? 9.445 -34.594 -7.656 1 98.94 409 ASN A O 1
ATOM 3182 N N . VAL A 1 410 ? 11.188 -34.531 -6.234 1 98.88 410 VAL A N 1
ATOM 3183 C CA . VAL A 1 410 ? 11.945 -33.625 -7.121 1 98.88 410 VAL A CA 1
ATOM 3184 C C . VAL A 1 410 ? 13.289 -34.281 -7.469 1 98.88 410 VAL A C 1
ATOM 3186 O O . VAL A 1 410 ? 13.883 -34.969 -6.641 1 98.88 410 VAL A O 1
ATOM 3189 N N . ARG A 1 411 ? 13.727 -34.062 -8.664 1 98.88 411 ARG A N 1
ATOM 3190 C CA . ARG A 1 411 ? 15.078 -34.344 -9.133 1 98.88 411 ARG A CA 1
ATOM 3191 C C . ARG A 1 411 ? 15.695 -33.156 -9.836 1 98.88 411 ARG A C 1
ATOM 3193 O O . ARG A 1 411 ? 15.023 -32.469 -10.609 1 98.88 411 ARG A O 1
ATOM 3200 N N . THR A 1 412 ? 16.922 -32.906 -9.539 1 98.56 412 THR A N 1
ATOM 3201 C CA . THR A 1 412 ? 17.641 -31.828 -10.195 1 98.56 412 THR A CA 1
ATOM 3202 C C . THR A 1 412 ? 18.812 -32.375 -11.008 1 98.56 412 THR A C 1
ATOM 3204 O O . THR A 1 412 ? 19.312 -33.469 -10.734 1 98.56 412 THR A O 1
ATOM 3207 N N . ASP A 1 413 ? 19.109 -31.719 -12.078 1 97.81 413 ASP A N 1
ATOM 3208 C CA . ASP A 1 413 ? 20.266 -32.031 -12.914 1 97.81 413 ASP A CA 1
ATOM 3209 C C . ASP A 1 413 ? 21.25 -30.875 -12.961 1 97.81 413 ASP A C 1
ATOM 3211 O O . ASP A 1 413 ? 20.859 -29.734 -13.195 1 97.81 413 ASP A O 1
ATOM 3215 N N . ASN A 1 414 ? 22.594 -31.219 -12.742 1 95.94 414 ASN A N 1
ATOM 3216 C CA . ASN A 1 414 ? 23.688 -30.234 -12.711 1 95.94 414 ASN A CA 1
ATOM 3217 C C . ASN A 1 414 ? 23.469 -29.188 -11.633 1 95.94 414 ASN A C 1
ATOM 3219 O O . ASN A 1 414 ? 23.797 -28.016 -11.82 1 95.94 414 ASN A O 1
ATOM 3223 N N . ASN A 1 415 ? 22.828 -29.5 -10.617 1 95.75 415 ASN A N 1
ATOM 3224 C CA . ASN A 1 415 ? 22.516 -28.641 -9.469 1 95.75 415 ASN A CA 1
ATOM 3225 C C . ASN A 1 415 ? 22.266 -29.484 -8.211 1 95.75 415 ASN A C 1
ATOM 3227 O O . ASN A 1 415 ? 21.281 -30.219 -8.148 1 95.75 415 ASN A O 1
ATOM 3231 N N . GLU A 1 416 ? 23.094 -29.391 -7.312 1 96.62 416 GLU A N 1
ATOM 3232 C CA . GLU A 1 416 ? 23.047 -30.219 -6.121 1 96.62 416 GLU A CA 1
ATOM 3233 C C . GLU A 1 416 ? 23.109 -29.391 -4.852 1 96.62 416 GLU A C 1
ATOM 3235 O O . GLU A 1 416 ? 23.5 -28.219 -4.891 1 96.62 416 GLU A O 1
ATOM 3240 N N . ASN A 1 417 ? 22.641 -30 -3.777 1 97.69 417 ASN A N 1
ATOM 3241 C CA . ASN A 1 417 ? 22.859 -29.312 -2.506 1 97.69 417 ASN A CA 1
ATOM 3242 C C . ASN A 1 417 ? 24.297 -29.469 -2.025 1 97.69 417 ASN A C 1
ATOM 3244 O O . ASN A 1 417 ? 25.156 -29.953 -2.768 1 97.69 417 ASN A O 1
ATOM 3248 N N . THR A 1 418 ? 24.547 -29.031 -0.785 1 97.06 418 THR A N 1
ATOM 3249 C CA . THR A 1 418 ? 25.922 -28.922 -0.284 1 97.06 418 THR A CA 1
ATOM 3250 C C . THR A 1 418 ? 26.547 -30.312 -0.14 1 97.06 418 THR A C 1
ATOM 3252 O O . THR A 1 418 ? 27.781 -30.438 -0.187 1 97.06 418 THR A O 1
ATOM 3255 N N . VAL A 1 419 ? 25.75 -31.391 0.005 1 97.94 419 VAL A N 1
ATOM 3256 C CA . VAL A 1 419 ? 26.312 -32.719 0.25 1 97.94 419 VAL A CA 1
ATOM 3257 C C . VAL A 1 419 ? 26.156 -33.594 -0.995 1 97.94 419 VAL A C 1
ATOM 3259 O O . VAL A 1 419 ? 26.297 -34.812 -0.928 1 97.94 419 VAL A O 1
ATOM 3262 N N . GLY A 1 420 ? 25.656 -33 -2.082 1 97.31 420 GLY A N 1
ATOM 3263 C CA . GLY A 1 420 ? 25.688 -33.656 -3.367 1 97.31 420 GLY A CA 1
ATOM 3264 C C . GLY A 1 420 ? 24.375 -34.344 -3.725 1 97.31 420 GLY A C 1
ATOM 3265 O O . GLY A 1 420 ? 24.297 -35.094 -4.684 1 97.31 420 GLY A O 1
ATOM 3266 N N . ASP A 1 421 ? 23.312 -34.031 -2.982 1 98.25 421 ASP A N 1
ATOM 3267 C CA . ASP A 1 421 ? 22.016 -34.594 -3.334 1 98.25 421 ASP A CA 1
ATOM 3268 C C . ASP A 1 421 ? 21.438 -33.906 -4.562 1 98.25 421 ASP A C 1
ATOM 3270 O O . ASP A 1 421 ? 21.578 -32.688 -4.715 1 98.25 421 ASP A O 1
ATOM 3274 N N . ASP A 1 422 ? 20.781 -34.656 -5.418 1 98.44 422 ASP A N 1
ATOM 3275 C CA . ASP A 1 422 ? 20.125 -34.125 -6.609 1 98.44 422 ASP A CA 1
ATOM 3276 C C . ASP A 1 422 ? 18.672 -34.562 -6.684 1 98.44 422 ASP A C 1
ATOM 3278 O O . ASP A 1 422 ? 18.062 -34.562 -7.762 1 98.44 422 ASP A O 1
ATOM 3282 N N . SER A 1 423 ? 18.219 -34.969 -5.555 1 98.81 423 SER A N 1
ATOM 3283 C CA . SER A 1 423 ? 16.797 -35.344 -5.441 1 98.81 423 SER A CA 1
ATOM 3284 C C . SER A 1 423 ? 16.281 -35.094 -4.023 1 98.81 423 SER A C 1
ATOM 3286 O O . SER A 1 423 ? 17.078 -34.938 -3.09 1 98.81 423 SER A O 1
ATOM 3288 N N . GLY A 1 424 ? 14.992 -35.062 -3.844 1 98.81 424 GLY A N 1
ATOM 3289 C CA . GLY A 1 424 ? 14.359 -34.875 -2.547 1 98.81 424 GLY A CA 1
ATOM 3290 C C . GLY A 1 424 ? 12.867 -35.156 -2.574 1 98.81 424 GLY A C 1
ATOM 3291 O O . GLY A 1 424 ? 12.273 -35.281 -3.646 1 98.81 424 GLY A O 1
ATOM 3292 N N . ASN A 1 425 ? 12.328 -35.312 -1.379 1 98.88 425 ASN A N 1
ATOM 3293 C CA . ASN A 1 425 ? 10.906 -35.562 -1.178 1 98.88 425 ASN A CA 1
ATOM 3294 C C . ASN A 1 425 ? 10.305 -34.594 -0.145 1 98.88 425 ASN A C 1
ATOM 3296 O O . ASN A 1 425 ? 11.008 -34.125 0.746 1 98.88 425 ASN A O 1
ATOM 3300 N N . ALA A 1 426 ? 9.039 -34.375 -0.32 1 98.94 426 ALA A N 1
ATOM 3301 C CA . ALA A 1 426 ? 8.32 -33.562 0.657 1 98.94 426 ALA A CA 1
ATOM 3302 C C . ALA A 1 426 ? 6.871 -34.031 0.788 1 98.94 426 ALA A C 1
ATOM 3304 O O . ALA A 1 426 ? 6.262 -34.469 -0.189 1 98.94 426 ALA A O 1
ATOM 3305 N N . ILE A 1 427 ? 6.352 -33.938 1.939 1 98.88 427 ILE A N 1
ATOM 3306 C CA . ILE A 1 427 ? 4.922 -34 2.223 1 98.88 427 ILE A CA 1
ATOM 3307 C C . ILE A 1 427 ? 4.461 -32.719 2.893 1 98.88 427 ILE A C 1
ATOM 3309 O O . ILE A 1 427 ? 5.035 -32.281 3.896 1 98.88 427 ILE A O 1
ATOM 3313 N N . VAL A 1 428 ? 3.482 -32.094 2.34 1 98.94 428 VAL A N 1
ATOM 3314 C CA . VAL A 1 428 ? 2.979 -30.828 2.881 1 98.94 428 VAL A CA 1
ATOM 3315 C C . VAL A 1 428 ? 1.458 -30.891 3.012 1 98.94 428 VAL A C 1
ATOM 3317 O O . VAL A 1 428 ? 0.771 -31.375 2.107 1 98.94 428 VAL A O 1
ATOM 3320 N N . THR A 1 429 ? 0.935 -30.422 4.117 1 98.94 429 THR A N 1
ATOM 3321 C CA . THR A 1 429 ? -0.501 -30.328 4.359 1 98.94 429 THR A CA 1
ATOM 3322 C C . THR A 1 429 ? -0.919 -28.875 4.602 1 98.94 429 THR A C 1
ATOM 3324 O O . THR A 1 429 ? -0.121 -28.062 5.078 1 98.94 429 THR A O 1
ATOM 3327 N N . ARG A 1 430 ? -2.146 -28.594 4.184 1 98.88 430 ARG A N 1
ATOM 3328 C CA . ARG A 1 430 ? -2.693 -27.266 4.391 1 98.88 430 ARG A CA 1
ATOM 3329 C C . ARG A 1 430 ? -4.117 -27.328 4.934 1 98.88 430 ARG A C 1
ATOM 3331 O O . ARG A 1 430 ? -4.953 -28.062 4.41 1 98.88 430 ARG A O 1
ATOM 3338 N N . LEU A 1 431 ? -4.367 -26.562 5.953 1 98.94 431 LEU A N 1
ATOM 3339 C CA . LEU A 1 431 ? -5.719 -26.219 6.375 1 98.94 431 LEU A CA 1
ATOM 3340 C C . LEU A 1 431 ? -6.059 -24.781 5.988 1 98.94 431 LEU A C 1
ATOM 3342 O O . LEU A 1 431 ? -5.398 -23.844 6.438 1 98.94 431 LEU A O 1
ATOM 3346 N N . GLN A 1 432 ? -7.102 -24.656 5.18 1 98.81 432 GLN A N 1
ATOM 3347 C CA . GLN A 1 432 ? -7.516 -23.328 4.711 1 98.81 432 GLN A CA 1
ATOM 3348 C C . GLN A 1 432 ? -8.945 -23.016 5.156 1 98.81 432 GLN A C 1
ATOM 3350 O O . GLN A 1 432 ? -9.82 -23.875 5.09 1 98.81 432 GLN A O 1
ATOM 3355 N N . TYR A 1 433 ? -9.148 -21.781 5.586 1 98.06 433 TYR A N 1
ATOM 3356 C CA . TYR A 1 433 ? -10.508 -21.281 5.699 1 98.06 433 TYR A CA 1
ATOM 3357 C C . TYR A 1 433 ? -10.617 -19.875 5.105 1 98.06 433 TYR A C 1
ATOM 3359 O O . TYR A 1 433 ? -9.672 -19.094 5.188 1 98.06 433 TYR A O 1
ATOM 3367 N N . VAL A 1 434 ? -11.719 -19.672 4.512 1 96.81 434 VAL A N 1
ATOM 3368 C CA . VAL A 1 434 ? -12.047 -18.391 3.914 1 96.81 434 VAL A CA 1
ATOM 3369 C C . VAL A 1 434 ? -13.344 -17.844 4.508 1 96.81 434 VAL A C 1
ATOM 3371 O O . VAL A 1 434 ? -14.203 -18.625 4.941 1 96.81 434 VAL A O 1
ATOM 3374 N N . PHE A 1 435 ? -13.461 -16.531 4.543 1 94.31 435 PHE A N 1
ATOM 3375 C CA . PHE A 1 435 ? -14.672 -15.891 5.043 1 94.31 435 PHE A CA 1
ATOM 3376 C C . PHE A 1 435 ? -14.961 -14.609 4.273 1 94.31 435 PHE A C 1
ATOM 3378 O O . PHE A 1 435 ? -14.07 -14.031 3.65 1 94.31 435 PHE A O 1
ATOM 3385 N N . MET B 1 1 ? -92 -23.594 -29.875 1 20.02 1 MET B N 1
ATOM 3386 C CA . MET B 1 1 ? -91.562 -24.375 -28.703 1 20.02 1 MET B CA 1
ATOM 3387 C C . MET B 1 1 ? -90.062 -24.312 -28.484 1 20.02 1 MET B C 1
ATOM 3389 O O . MET B 1 1 ? -89.625 -24.016 -27.375 1 20.02 1 MET B O 1
ATOM 3393 N N . ILE B 1 2 ? -89.312 -25.109 -29.219 1 22.12 2 ILE B N 1
ATOM 3394 C CA . ILE B 1 2 ? -88.312 -25.953 -28.594 1 22.12 2 ILE B CA 1
ATOM 3395 C C . ILE B 1 2 ? -87 -25.172 -28.516 1 22.12 2 ILE B C 1
ATOM 3397 O O . ILE B 1 2 ? -86.125 -25.281 -29.422 1 22.12 2 ILE B O 1
ATOM 3401 N N . ARG B 1 3 ? -87.062 -23.812 -28.547 1 26.34 3 ARG B N 1
ATOM 3402 C CA . ARG B 1 3 ? -85.938 -22.953 -28.719 1 26.34 3 ARG B CA 1
ATOM 3403 C C . ARG B 1 3 ? -84.938 -23.125 -27.562 1 26.34 3 ARG B C 1
ATOM 3405 O O . ARG B 1 3 ? -84.75 -22.203 -26.766 1 26.34 3 ARG B O 1
ATOM 3412 N N . SER B 1 4 ? -85.062 -24.422 -26.922 1 23.84 4 SER B N 1
ATOM 3413 C CA . SER B 1 4 ? -84.562 -24.641 -25.562 1 23.84 4 SER B CA 1
ATOM 3414 C C . SER B 1 4 ? -83 -24.531 -25.516 1 23.84 4 SER B C 1
ATOM 3416 O O . SER B 1 4 ? -82.438 -24.25 -24.453 1 23.84 4 SER B O 1
ATOM 3418 N N . SER B 1 5 ? -82.375 -25.031 -26.594 1 25.5 5 SER B N 1
ATOM 3419 C CA . SER B 1 5 ? -81.25 -25.891 -26.234 1 25.5 5 SER B CA 1
ATOM 3420 C C . SER B 1 5 ? -80.062 -25.078 -25.719 1 25.5 5 SER B C 1
ATOM 3422 O O . SER B 1 5 ? -79.188 -25.609 -25.047 1 25.5 5 SER B O 1
ATOM 3424 N N . ASN B 1 6 ? -79.75 -23.906 -26.312 1 24.58 6 ASN B N 1
ATOM 3425 C CA . ASN B 1 6 ? -78.375 -23.578 -26.594 1 24.58 6 ASN B CA 1
ATOM 3426 C C . ASN B 1 6 ? -77.688 -23.062 -25.344 1 24.58 6 ASN B C 1
ATOM 3428 O O . ASN B 1 6 ? -76.625 -22.375 -25.438 1 24.58 6 ASN B O 1
ATOM 3432 N N . MET B 1 7 ? -78.375 -23.078 -24.109 1 25.08 7 MET B N 1
ATOM 3433 C CA . MET B 1 7 ? -77.875 -22.203 -23.047 1 25.08 7 MET B CA 1
ATOM 3434 C C . MET B 1 7 ? -76.625 -22.781 -22.391 1 25.08 7 MET B C 1
ATOM 3436 O O . MET B 1 7 ? -76.688 -23.172 -21.219 1 25.08 7 MET B O 1
ATOM 3440 N N . ARG B 1 8 ? -76.062 -23.938 -22.922 1 22.45 8 ARG B N 1
ATOM 3441 C CA . ARG B 1 8 ? -75.188 -24.719 -22.031 1 22.45 8 ARG B CA 1
ATOM 3442 C C . ARG B 1 8 ? -74.188 -23.812 -21.312 1 22.45 8 ARG B C 1
ATOM 3444 O O . ARG B 1 8 ? -74 -22.656 -21.688 1 22.45 8 ARG B O 1
ATOM 3451 N N . GLU B 1 9 ? -72.875 -24.484 -20.984 1 21.58 9 GLU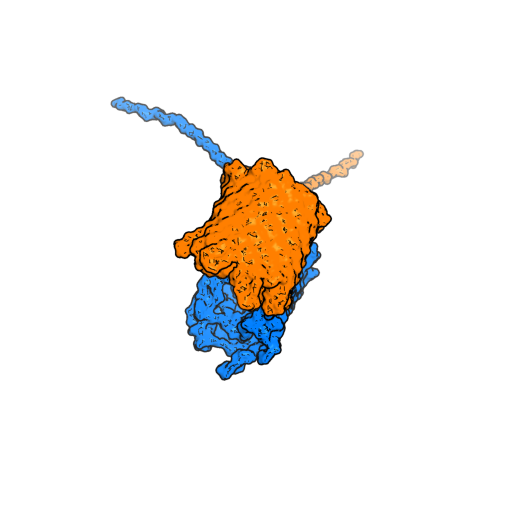 B N 1
ATOM 3452 C CA . GLU B 1 9 ? -71.875 -24.703 -19.938 1 21.58 9 GLU B CA 1
ATOM 3453 C C . GLU B 1 9 ? -70.812 -23.594 -19.953 1 21.58 9 GLU B C 1
ATOM 3455 O O . GLU B 1 9 ? -69.938 -23.594 -20.797 1 21.58 9 GLU B O 1
ATOM 3460 N N . LYS B 1 10 ? -71.062 -22.328 -19.984 1 26.84 10 LYS B N 1
ATOM 3461 C CA . LYS B 1 10 ? -70.062 -21.328 -19.797 1 26.84 10 LYS B CA 1
ATOM 3462 C C . LYS B 1 10 ? -69.312 -21.547 -18.484 1 26.84 10 LYS B C 1
ATOM 3464 O O . LYS B 1 10 ? -69.688 -21.078 -17.438 1 26.84 10 LYS B O 1
ATOM 3469 N N . LEU B 1 11 ? -69.188 -22.891 -18.062 1 24.12 11 LEU B N 1
ATOM 3470 C CA . LEU B 1 11 ? -68.438 -22.922 -16.812 1 24.12 11 LEU B CA 1
ATOM 3471 C C . LEU B 1 11 ? -67.125 -22.156 -16.938 1 24.12 11 LEU B C 1
ATOM 3473 O O . LEU B 1 11 ? -66.312 -22.406 -17.875 1 24.12 11 LEU B O 1
ATOM 3477 N N . LEU B 1 12 ? -67.125 -20.906 -16.516 1 24.23 12 LEU B N 1
ATOM 3478 C CA . LEU B 1 12 ? -66.125 -19.891 -16.203 1 24.23 12 LEU B CA 1
ATOM 3479 C C . LEU B 1 12 ? -64.938 -20.5 -15.414 1 24.23 12 LEU B C 1
ATOM 3481 O O . LEU B 1 12 ? -65.125 -20.984 -14.305 1 24.23 12 LEU B O 1
ATOM 3485 N N . ALA B 1 13 ? -64 -21.234 -16.062 1 25.66 13 ALA B N 1
ATOM 3486 C CA . ALA B 1 13 ? -62.656 -21.531 -15.531 1 25.66 13 ALA B CA 1
ATOM 3487 C C . ALA B 1 13 ? -62.031 -20.312 -14.867 1 25.66 13 ALA B C 1
ATOM 3489 O O . ALA B 1 13 ? -61.688 -19.344 -15.547 1 25.66 13 ALA B O 1
ATOM 3490 N N . ALA B 1 14 ? -62.625 -19.812 -13.812 1 27.02 14 ALA B N 1
ATOM 3491 C CA . ALA B 1 14 ? -61.844 -18.891 -13.008 1 27.02 14 ALA B CA 1
ATOM 3492 C C . ALA B 1 14 ? -60.438 -19.438 -12.742 1 27.02 14 ALA B C 1
ATOM 3494 O O . ALA B 1 14 ? -60.281 -20.484 -12.109 1 27.02 14 ALA B O 1
ATOM 3495 N N . ALA B 1 15 ? -59.594 -19.391 -13.758 1 30.34 15 ALA B N 1
ATOM 3496 C CA . ALA B 1 15 ? -58.156 -19.641 -13.562 1 30.34 15 ALA B CA 1
ATOM 3497 C C . ALA B 1 15 ? -57.656 -18.953 -12.305 1 30.34 15 ALA B C 1
ATOM 3499 O O . ALA B 1 15 ? -57.781 -17.734 -12.156 1 30.34 15 ALA B O 1
ATOM 3500 N N . ILE B 1 16 ? -57.75 -19.641 -11.164 1 29.38 16 ILE B N 1
ATOM 3501 C CA . ILE B 1 16 ? -57 -19.266 -9.961 1 29.38 16 ILE B CA 1
ATOM 3502 C C . ILE B 1 16 ? -55.562 -18.922 -10.32 1 29.38 16 ILE B C 1
ATOM 3504 O O . ILE B 1 16 ? -54.812 -19.797 -10.773 1 29.38 16 ILE B O 1
ATOM 3508 N N . ILE B 1 17 ? -55.312 -17.828 -10.977 1 31.52 17 ILE B N 1
ATOM 3509 C CA . ILE B 1 17 ? -53.938 -17.312 -11.023 1 31.52 17 ILE B CA 1
ATOM 3510 C C . ILE B 1 17 ? -53.344 -17.297 -9.617 1 31.52 17 ILE B C 1
ATOM 3512 O O . ILE B 1 17 ? -53.781 -16.516 -8.766 1 31.52 17 ILE B O 1
ATOM 3516 N N . GLY B 1 18 ? -53.062 -18.469 -9.07 1 31.66 18 GLY B N 1
ATOM 3517 C CA . GLY B 1 18 ? -52.219 -18.484 -7.895 1 31.66 18 GLY B CA 1
ATOM 3518 C C . GLY B 1 18 ? -50.969 -17.625 -8.055 1 31.66 18 GLY B C 1
ATOM 3519 O O . GLY B 1 18 ? -50.156 -17.875 -8.953 1 31.66 18 GLY B O 1
ATOM 3520 N N . THR B 1 19 ? -51.125 -16.359 -7.867 1 33.25 19 THR B N 1
ATOM 3521 C CA . THR B 1 19 ? -49.969 -15.523 -7.656 1 33.25 19 THR B CA 1
ATOM 3522 C C . THR B 1 19 ? -49.031 -16.141 -6.617 1 33.25 19 THR B C 1
ATOM 3524 O O . THR B 1 19 ? -49.406 -16.297 -5.457 1 33.25 19 THR B O 1
ATOM 3527 N N . PHE B 1 20 ? -48.281 -17.125 -6.973 1 34.06 20 PHE B N 1
ATOM 3528 C CA . PHE B 1 20 ? -47.125 -17.406 -6.137 1 34.06 20 PHE B CA 1
ATOM 3529 C C . PHE B 1 20 ? -46.344 -16.125 -5.859 1 34.06 20 PHE B C 1
ATOM 3531 O O . PHE B 1 20 ? -45.625 -15.625 -6.738 1 34.06 20 PHE B O 1
ATOM 3538 N N . SER B 1 21 ? -46.875 -15.32 -5.051 1 34.34 21 SER B N 1
ATOM 3539 C CA . SER B 1 21 ? -45.969 -14.359 -4.48 1 34.34 21 SER B CA 1
ATOM 3540 C C . SER B 1 21 ? -44.719 -15.055 -3.896 1 34.34 21 SER B C 1
ATOM 3542 O O . SER B 1 21 ? -44.844 -15.883 -2.994 1 34.34 21 SER B O 1
ATOM 3544 N N . SER B 1 22 ? -43.844 -15.43 -4.645 1 36.78 22 SER B N 1
ATOM 3545 C CA . SER B 1 22 ? -42.562 -15.695 -3.986 1 36.78 22 SER B CA 1
ATOM 3546 C C . SER B 1 22 ? -42.312 -14.711 -2.842 1 36.78 22 SER B C 1
ATOM 3548 O O . SER B 1 22 ? -42.031 -13.531 -3.074 1 36.78 22 SER B O 1
ATOM 3550 N N . GLN B 1 23 ? -43.094 -14.867 -1.817 1 35.91 23 GLN B N 1
ATOM 3551 C CA . GLN B 1 23 ? -42.656 -14.156 -0.62 1 35.91 23 GLN B CA 1
ATOM 3552 C C . GLN B 1 23 ? -41.156 -14.328 -0.381 1 35.91 23 GLN B C 1
ATOM 3554 O O . GLN B 1 23 ? -40.688 -15.445 -0.176 1 35.91 23 GLN B O 1
ATOM 3559 N N . ALA B 1 24 ? -40.406 -13.641 -1.023 1 42.34 24 ALA B N 1
ATOM 3560 C CA . ALA B 1 24 ? -39.062 -13.484 -0.428 1 42.34 24 ALA B CA 1
ATOM 3561 C C . ALA B 1 24 ? -39.156 -13.383 1.092 1 42.34 24 ALA B C 1
ATOM 3563 O O . ALA B 1 24 ? -39.812 -12.461 1.62 1 42.34 24 ALA B O 1
ATOM 3564 N N . PHE B 1 25 ? -39.281 -14.414 1.719 1 44.75 25 PHE B N 1
ATOM 3565 C CA . PHE B 1 25 ? -39.188 -14.328 3.172 1 44.75 25 PHE B CA 1
ATOM 3566 C C . PHE B 1 25 ? -38.031 -13.398 3.59 1 44.75 25 PHE B C 1
ATOM 3568 O O . PHE B 1 25 ? -36.875 -13.648 3.266 1 44.75 25 PHE B O 1
ATOM 3575 N N . SER B 1 26 ? -38.281 -12.172 3.52 1 54.38 26 SER B N 1
ATOM 3576 C CA . SER B 1 26 ? -37.312 -11.242 4.074 1 54.38 26 SER B CA 1
ATOM 3577 C C . SER B 1 26 ? -36.875 -11.672 5.473 1 54.38 26 SER B C 1
ATOM 3579 O O . SER B 1 26 ? -37.688 -12.008 6.312 1 54.38 26 SER B O 1
ATOM 3581 N N . GLY B 1 27 ? -35.781 -12.297 5.531 1 62 27 GLY B N 1
ATOM 3582 C CA . GLY B 1 27 ? -35.281 -12.586 6.863 1 62 27 GLY B CA 1
ATOM 3583 C C . GLY B 1 27 ? -35.406 -11.414 7.82 1 62 27 GLY B C 1
ATOM 3584 O O . GLY B 1 27 ? -35.844 -10.32 7.422 1 62 27 GLY B O 1
ATOM 3585 N N . THR B 1 28 ? -35.625 -11.805 9.102 1 67.75 28 THR B N 1
ATOM 3586 C CA . THR B 1 28 ? -35.656 -10.82 10.18 1 67.75 28 THR B CA 1
ATOM 3587 C C . THR B 1 28 ? -34.219 -10.523 10.648 1 67.75 28 THR B C 1
ATOM 3589 O O . THR B 1 28 ? -33.375 -11.414 10.672 1 67.75 28 THR B O 1
ATOM 3592 N N . VAL B 1 29 ? -33.938 -9.305 10.68 1 73.44 29 VAL B N 1
ATOM 3593 C CA . VAL B 1 29 ? -32.719 -8.898 11.414 1 73.44 29 VAL B CA 1
ATOM 3594 C C . VAL B 1 29 ? -33.094 -8.539 12.852 1 73.44 29 VAL B C 1
ATOM 3596 O O . VAL B 1 29 ? -33.969 -7.703 13.086 1 73.44 29 VAL B O 1
ATOM 3599 N N . THR B 1 30 ? -32.625 -9.336 13.805 1 73.44 30 THR B N 1
ATOM 3600 C CA . THR B 1 30 ? -32.875 -9.078 15.219 1 73.44 30 THR B CA 1
ATOM 3601 C C . THR B 1 30 ? -31.688 -8.383 15.867 1 73.44 30 THR B C 1
ATOM 3603 O O . THR B 1 30 ? -30.531 -8.703 15.57 1 73.44 30 THR B O 1
ATOM 3606 N N . THR B 1 31 ? -32 -7.391 16.672 1 79.38 31 THR B N 1
ATOM 3607 C CA . THR B 1 31 ? -30.984 -6.691 17.438 1 79.38 31 THR B CA 1
ATOM 3608 C C . THR B 1 31 ? -31.031 -7.109 18.906 1 79.38 31 THR B C 1
ATOM 3610 O O . THR B 1 31 ? -31.844 -7.953 19.297 1 79.38 31 THR B O 1
ATOM 3613 N N . ASP B 1 32 ? -30.062 -6.75 19.766 1 76.69 32 ASP B N 1
ATOM 3614 C CA . ASP B 1 32 ? -30.031 -7.078 21.188 1 76.69 32 ASP B CA 1
ATOM 3615 C C . ASP B 1 32 ? -30.953 -6.156 21.969 1 76.69 32 ASP B C 1
ATOM 3617 O O . ASP B 1 32 ? -30.75 -5.934 23.172 1 76.69 32 ASP B O 1
ATOM 3621 N N . GLY B 1 33 ? -31.953 -5.66 21.234 1 75.56 33 GLY B N 1
ATOM 3622 C CA . GLY B 1 33 ? -32.906 -4.781 21.875 1 75.56 33 GLY B CA 1
ATOM 3623 C C . GLY B 1 33 ? -32.844 -3.354 21.359 1 75.56 33 GLY B C 1
ATOM 3624 O O . GLY B 1 33 ? -33.875 -2.672 21.281 1 75.56 33 GLY B O 1
ATOM 3625 N N . ALA B 1 34 ? -31.719 -2.977 21.047 1 81.62 34 ALA B N 1
ATOM 3626 C CA . ALA B 1 34 ? -31.578 -1.603 20.578 1 81.62 34 ALA B CA 1
ATOM 3627 C C . ALA B 1 34 ? -31.922 -1.501 19.094 1 81.62 34 ALA B C 1
ATOM 3629 O O . ALA B 1 34 ? -31.656 -2.426 18.328 1 81.62 34 ALA B O 1
ATOM 3630 N N . ASP B 1 35 ? -32.562 -0.372 18.781 1 86 35 ASP B N 1
ATOM 3631 C CA . ASP B 1 35 ? -32.75 -0.046 17.375 1 86 35 ASP B CA 1
ATOM 3632 C C . ASP B 1 35 ? -31.406 0.363 16.734 1 86 35 ASP B C 1
ATOM 3634 O O . ASP B 1 35 ? -30.641 1.117 17.344 1 86 35 ASP B O 1
ATOM 3638 N N . ILE B 1 36 ? -31.141 -0.229 15.5 1 89.88 36 ILE B N 1
ATOM 3639 C CA . ILE B 1 36 ? -29.859 -0.006 14.852 1 89.88 36 ILE B CA 1
ATOM 3640 C C . ILE B 1 36 ? -30.062 0.703 13.516 1 89.88 36 ILE B C 1
ATOM 3642 O O . ILE B 1 36 ? -31.031 0.432 12.805 1 89.88 36 ILE B O 1
ATOM 3646 N N . VAL B 1 37 ? -29.203 1.618 13.258 1 86.94 37 VAL B N 1
ATOM 3647 C CA . VAL B 1 37 ? -29.125 2.266 11.953 1 86.94 37 VAL B CA 1
ATOM 3648 C C . VAL B 1 37 ? -27.875 1.797 11.211 1 86.94 37 VAL B C 1
ATOM 3650 O O . VAL B 1 37 ? -26.766 1.842 11.758 1 86.94 37 VAL B O 1
ATOM 3653 N N . LEU B 1 38 ? -28.031 1.331 9.945 1 89 38 LEU B N 1
ATOM 3654 C CA . LEU B 1 38 ? -26.938 0.859 9.094 1 89 38 LEU B CA 1
ATOM 3655 C C . LEU B 1 38 ? -26.734 1.789 7.902 1 89 38 LEU B C 1
ATOM 3657 O O . LEU B 1 38 ? -27.703 2.184 7.246 1 89 38 LEU B O 1
ATOM 3661 N N . LYS B 1 39 ? -25.453 2.182 7.699 1 84.56 39 LYS B N 1
ATOM 3662 C CA . LYS B 1 39 ? -25.094 3.006 6.547 1 84.56 39 LYS B CA 1
ATOM 3663 C C . LYS B 1 39 ? -23.875 2.436 5.828 1 84.56 39 LYS B C 1
ATOM 3665 O O . LYS B 1 39 ? -22.969 1.909 6.465 1 84.56 39 LYS B O 1
ATOM 3670 N N . THR B 1 40 ? -23.844 2.588 4.371 1 84.06 40 THR B N 1
ATOM 3671 C CA . THR B 1 40 ? -22.703 2.066 3.633 1 84.06 40 THR B CA 1
ATOM 3672 C C . THR B 1 40 ? -22.234 3.072 2.586 1 84.06 40 THR B C 1
ATOM 3674 O O . THR B 1 40 ? -21.547 2.705 1.631 1 84.06 40 THR B O 1
ATOM 3677 N N . LYS B 1 41 ? -22.75 4.359 2.791 1 78.31 41 LYS B N 1
ATOM 3678 C CA . LYS B 1 41 ? -22.188 5.418 1.956 1 78.31 41 LYS B CA 1
ATOM 3679 C C . LYS B 1 41 ? -20.828 5.852 2.469 1 78.31 41 LYS B C 1
ATOM 3681 O O . LYS B 1 41 ? -20.734 6.594 3.447 1 78.31 41 LYS B O 1
ATOM 3686 N N . GLY B 1 42 ? -19.844 5.145 2.24 1 75.94 42 GLY B N 1
ATOM 3687 C CA . GLY B 1 42 ? -18.516 5.445 2.732 1 75.94 42 GLY B CA 1
ATOM 3688 C C . GLY B 1 42 ? -17.984 4.398 3.697 1 75.94 42 GLY B C 1
ATOM 3689 O O . GLY B 1 42 ? -17.484 4.738 4.777 1 75.94 42 GLY B O 1
ATOM 3690 N N . GLY B 1 43 ? -18.109 3.246 3.41 1 87.5 43 GLY B N 1
ATOM 3691 C CA . GLY B 1 43 ? -17.75 2.152 4.297 1 87.5 43 GLY B CA 1
ATOM 3692 C C . GLY B 1 43 ? -18.938 1.521 4.988 1 87.5 43 GLY B C 1
ATOM 3693 O O . GLY B 1 43 ? -20 1.342 4.375 1 87.5 43 GLY B O 1
ATOM 3694 N N . LEU B 1 44 ? -18.688 1.044 6.277 1 91.38 44 LEU B N 1
ATOM 3695 C CA . LEU B 1 44 ? -19.734 0.462 7.098 1 91.38 44 LEU B CA 1
ATOM 3696 C C . LEU B 1 44 ? -19.922 1.251 8.391 1 91.38 44 LEU B C 1
ATOM 3698 O O . LEU B 1 44 ? -18.953 1.462 9.133 1 91.38 44 LEU B O 1
ATOM 3702 N N . GLU B 1 45 ? -21.094 1.678 8.594 1 91.31 45 GLU B N 1
ATOM 3703 C CA . GLU B 1 45 ? -21.438 2.338 9.852 1 91.31 45 GLU B CA 1
ATOM 3704 C C . GLU B 1 45 ? -22.672 1.693 10.492 1 91.31 45 GLU B C 1
ATOM 3706 O O . GLU B 1 45 ? -23.672 1.455 9.82 1 91.31 45 GLU B O 1
ATOM 3711 N N . VAL B 1 46 ? -22.562 1.378 11.734 1 91.94 46 VAL B N 1
ATOM 3712 C CA . VAL B 1 46 ? -23.641 0.838 12.547 1 91.94 46 VAL B CA 1
ATOM 3713 C C . VAL B 1 46 ? -23.797 1.67 13.82 1 91.94 46 VAL B C 1
ATOM 3715 O O . VAL B 1 46 ? -22.828 1.903 14.539 1 91.94 46 VAL B O 1
ATOM 3718 N N . SER B 1 47 ? -24.984 2.107 14.031 1 92.44 47 SER B N 1
ATOM 3719 C CA . SER B 1 47 ? -25.219 2.893 15.242 1 92.44 47 SER B CA 1
ATOM 3720 C C . SER B 1 47 ? -26.562 2.545 15.875 1 92.44 47 SER B C 1
ATOM 3722 O O . SER B 1 47 ? -27.484 2.117 15.188 1 92.44 47 SER B O 1
ATOM 3724 N N . THR B 1 48 ? -26.562 2.721 17.156 1 91.38 48 THR B N 1
ATOM 3725 C CA . THR B 1 48 ? -27.844 2.625 17.844 1 91.38 48 THR B CA 1
ATOM 3726 C C . THR B 1 48 ? -28.641 3.92 17.688 1 91.38 48 THR B C 1
ATOM 3728 O O . THR B 1 48 ? -28.062 5.008 17.641 1 91.38 48 THR B O 1
ATOM 3731 N N . SER B 1 49 ? -29.938 3.818 17.672 1 88.38 49 SER B N 1
ATOM 3732 C CA . SER B 1 49 ? -30.781 4.98 17.438 1 88.38 49 SER B CA 1
ATOM 3733 C C . SER B 1 49 ? -30.703 5.973 18.594 1 88.38 49 SER B C 1
ATOM 3735 O O . SER B 1 49 ? -30.953 7.168 18.406 1 88.38 49 SER B O 1
ATOM 3737 N N . ASP B 1 50 ? -30.406 5.473 19.719 1 88.75 50 ASP B N 1
ATOM 3738 C CA . ASP B 1 50 ? -30.328 6.367 20.875 1 88.75 50 ASP B CA 1
ATOM 3739 C C . ASP B 1 50 ? -28.969 7.062 20.938 1 88.75 50 ASP B C 1
ATOM 3741 O O . ASP B 1 50 ? -28.688 7.816 21.875 1 88.75 50 ASP B O 1
ATOM 3745 N N . LYS B 1 51 ? -28.094 6.691 20.062 1 89.06 51 LYS B N 1
ATOM 3746 C CA . LYS B 1 51 ? -26.797 7.355 19.875 1 89.06 51 LYS B CA 1
ATOM 3747 C C . LYS B 1 51 ? -25.828 7.004 21 1 89.06 51 LYS B C 1
ATOM 3749 O O . LYS B 1 51 ? -24.828 7.691 21.188 1 89.06 51 LYS B O 1
ATOM 3754 N N . GLU B 1 52 ? -26.047 5.949 21.641 1 93.5 52 GLU B N 1
ATOM 3755 C CA . GLU B 1 52 ? -25.172 5.496 22.703 1 93.5 52 GLU B CA 1
ATOM 3756 C C . GLU B 1 52 ? -23.938 4.789 22.141 1 93.5 52 GLU B C 1
ATOM 3758 O O . GLU B 1 52 ? -22.859 4.84 22.75 1 93.5 52 GLU B O 1
ATOM 3763 N N . PHE B 1 53 ? -24.188 4.133 21.094 1 94.25 53 PHE B N 1
ATOM 3764 C CA . PHE B 1 53 ? -23.109 3.342 20.516 1 94.25 53 PHE B CA 1
ATOM 3765 C C . PHE B 1 53 ? -23.062 3.525 19 1 94.25 53 PHE B C 1
ATOM 3767 O O . PHE B 1 53 ? -24.094 3.652 18.344 1 94.25 53 PHE B O 1
ATOM 3774 N N . SER B 1 54 ? -21.891 3.531 18.5 1 94.81 54 SER B N 1
ATOM 3775 C CA . SER B 1 54 ? -21.688 3.475 17.062 1 94.81 54 SER B CA 1
ATOM 3776 C C . SER B 1 54 ? -20.359 2.82 16.703 1 94.81 54 SER B C 1
ATOM 3778 O O . SER B 1 54 ? -19.453 2.783 17.531 1 94.81 54 SER B O 1
ATOM 3780 N N . PHE B 1 55 ? -20.312 2.234 15.539 1 95.5 55 PHE B N 1
ATOM 3781 C CA . PHE B 1 55 ? -19.125 1.628 14.945 1 95.5 55 PHE B CA 1
ATOM 3782 C C . PHE B 1 55 ? -19 2.002 13.469 1 95.5 55 PHE B C 1
ATOM 3784 O O . PHE B 1 55 ? -19.969 1.877 12.711 1 95.5 55 PHE B O 1
ATOM 3791 N N . LYS B 1 56 ? -17.875 2.459 13.141 1 95.31 56 LYS B N 1
ATOM 3792 C CA . LYS B 1 56 ? -17.625 2.809 11.742 1 95.31 56 LYS B CA 1
ATOM 3793 C C . LYS B 1 56 ? -16.297 2.213 11.266 1 95.31 56 LYS B C 1
ATOM 3795 O O . LYS B 1 56 ? -15.281 2.314 11.953 1 95.31 56 LYS B O 1
ATOM 3800 N N . LEU B 1 57 ? -16.375 1.522 10.125 1 95.69 57 LEU B N 1
ATOM 3801 C CA . LEU B 1 57 ? -15.195 1.025 9.43 1 95.69 57 LEU B CA 1
ATOM 3802 C C . LEU B 1 57 ? -15.055 1.673 8.055 1 95.69 57 LEU B C 1
ATOM 3804 O O . LEU B 1 57 ? -15.953 1.568 7.223 1 95.69 57 LEU B O 1
ATOM 3808 N N . GLY B 1 58 ? -13.922 2.369 7.863 1 93.38 58 GLY B N 1
ATOM 3809 C CA . GLY B 1 58 ? -13.617 3.023 6.602 1 93.38 58 GLY B CA 1
ATOM 3810 C C . GLY B 1 58 ? -12.125 3.094 6.312 1 93.38 58 GLY B C 1
ATOM 3811 O O . GLY B 1 58 ? -11.359 2.254 6.781 1 93.38 58 GLY B O 1
ATOM 3812 N N . GLY B 1 59 ? -11.828 3.977 5.387 1 95.25 59 GLY B N 1
ATOM 3813 C CA . GLY B 1 59 ? -10.422 4.113 5.039 1 95.25 59 GLY B CA 1
ATOM 3814 C C . GLY B 1 59 ? -10.188 5.016 3.842 1 95.25 59 GLY B C 1
ATOM 3815 O O . GLY B 1 59 ? -11.125 5.648 3.344 1 95.25 59 GLY B O 1
ATOM 3816 N N . ARG B 1 60 ? -8.93 5.156 3.5 1 97.12 60 ARG B N 1
ATOM 3817 C CA . ARG B 1 60 ? -8.508 5.91 2.326 1 97.12 60 ARG B CA 1
ATOM 3818 C C . ARG B 1 60 ? -7.289 5.266 1.672 1 97.12 60 ARG B C 1
ATOM 3820 O O . ARG B 1 60 ? -6.438 4.699 2.359 1 97.12 60 ARG B O 1
ATOM 3827 N N . VAL B 1 61 ? -7.234 5.355 0.44 1 97.75 61 VAL B N 1
ATOM 3828 C CA . VAL B 1 61 ? -6.055 4.992 -0.339 1 97.75 61 VAL B CA 1
ATOM 3829 C C . VAL B 1 61 ? -5.699 6.125 -1.302 1 97.75 61 VAL B C 1
ATOM 3831 O O . VAL B 1 61 ? -6.562 6.617 -2.033 1 97.75 61 VAL B O 1
ATOM 3834 N N . GLN B 1 62 ? -4.508 6.531 -1.199 1 98.5 62 GLN B N 1
ATOM 3835 C CA . GLN B 1 62 ? -3.955 7.531 -2.109 1 98.5 62 GLN B CA 1
ATOM 3836 C C . GLN B 1 62 ? -2.768 6.969 -2.887 1 98.5 62 GLN B C 1
ATOM 3838 O O . GLN B 1 62 ? -1.683 6.793 -2.33 1 98.5 62 GLN B O 1
ATOM 3843 N N . ALA B 1 63 ? -3.002 6.738 -4.16 1 98.5 63 ALA B N 1
ATOM 3844 C CA . ALA B 1 63 ? -1.966 6.234 -5.059 1 98.5 63 ALA B CA 1
ATOM 3845 C C . ALA B 1 63 ? -1.369 7.367 -5.891 1 98.5 63 ALA B C 1
ATOM 3847 O O . ALA B 1 63 ? -2.086 8.047 -6.625 1 98.5 63 ALA B O 1
ATOM 3848 N N . ASP B 1 64 ? -0.05 7.496 -5.836 1 98.62 64 ASP B N 1
ATOM 3849 C CA . ASP B 1 64 ? 0.622 8.594 -6.523 1 98.62 64 ASP B CA 1
ATOM 3850 C C . ASP B 1 64 ? 1.594 8.07 -7.578 1 98.62 64 ASP B C 1
ATOM 3852 O O . ASP B 1 64 ? 2.213 7.023 -7.395 1 98.62 64 ASP B O 1
ATOM 3856 N N . TYR B 1 65 ? 1.68 8.781 -8.641 1 98.38 65 TYR B N 1
ATOM 3857 C CA . TYR B 1 65 ? 2.748 8.648 -9.625 1 98.38 65 TYR B CA 1
ATOM 3858 C C . TYR B 1 65 ? 3.297 10.008 -10.023 1 98.38 65 TYR B C 1
ATOM 3860 O O . TYR B 1 65 ? 2.533 10.945 -10.273 1 98.38 65 TYR B O 1
ATOM 3868 N N . GLY B 1 66 ? 4.676 10.102 -10.055 1 98.25 66 GLY B N 1
ATOM 3869 C CA . GLY B 1 66 ? 5.25 11.383 -10.438 1 98.25 66 GLY B CA 1
ATOM 3870 C C . GLY B 1 66 ? 6.59 11.25 -11.133 1 98.25 66 GLY B C 1
ATOM 3871 O O . GLY B 1 66 ? 7.258 10.227 -11.023 1 98.25 66 GLY B O 1
ATOM 3872 N N . ARG B 1 67 ? 6.957 12.266 -11.875 1 98.69 67 ARG B N 1
ATOM 3873 C CA . ARG B 1 67 ? 8.266 12.453 -12.5 1 98.69 67 ARG B CA 1
ATOM 3874 C C . ARG B 1 67 ? 8.875 13.789 -12.094 1 98.69 67 ARG B C 1
ATOM 3876 O O . ARG B 1 67 ? 8.156 14.789 -11.961 1 98.69 67 ARG B O 1
ATOM 3883 N N . PHE B 1 68 ? 10.172 13.828 -11.93 1 98.88 68 PHE B N 1
ATOM 3884 C CA . PHE B 1 68 ? 10.82 15.031 -11.43 1 98.88 68 PHE B CA 1
ATOM 3885 C C . PHE B 1 68 ? 12.297 15.055 -11.789 1 98.88 68 PHE B C 1
ATOM 3887 O O . PHE B 1 68 ? 12.875 14.008 -12.102 1 98.88 68 PHE B O 1
ATOM 3894 N N . ASP B 1 69 ? 12.938 16.219 -11.812 1 98.75 69 ASP B N 1
ATOM 3895 C CA . ASP B 1 69 ? 14.336 16.406 -12.203 1 98.75 69 ASP B CA 1
ATOM 3896 C C . ASP B 1 69 ? 14.977 17.547 -11.438 1 98.75 69 ASP B C 1
ATOM 3898 O O . ASP B 1 69 ? 14.406 18.062 -10.469 1 98.75 69 ASP B O 1
ATOM 3902 N N . GLY B 1 70 ? 16.219 17.844 -11.828 1 98.62 70 GLY B N 1
ATOM 3903 C CA . GLY B 1 70 ? 16.938 18.938 -11.195 1 98.62 70 GLY B CA 1
ATOM 3904 C C . GLY B 1 70 ? 17.266 18.688 -9.742 1 98.62 70 GLY B C 1
ATOM 3905 O O . GLY B 1 70 ? 17.828 17.641 -9.398 1 98.62 70 GLY B O 1
ATOM 3906 N N . VAL B 1 71 ? 16.875 19.578 -8.867 1 98.69 71 VAL B N 1
ATOM 3907 C CA . VAL B 1 71 ? 17.281 19.547 -7.465 1 98.69 71 VAL B CA 1
ATOM 3908 C C . VAL B 1 71 ? 16.656 18.344 -6.773 1 98.69 71 VAL B C 1
ATOM 3910 O O . VAL B 1 71 ? 17.078 17.953 -5.684 1 98.69 71 VAL B O 1
ATOM 3913 N N . PHE B 1 72 ? 15.633 17.766 -7.398 1 98.81 72 PHE B N 1
ATOM 3914 C CA . PHE B 1 72 ? 14.938 16.656 -6.77 1 98.81 72 PHE B CA 1
ATOM 3915 C C . PHE B 1 72 ? 15.773 15.391 -6.832 1 98.81 72 PHE B C 1
ATOM 3917 O O . PHE B 1 72 ? 15.492 14.414 -6.129 1 98.81 72 PHE B O 1
ATOM 3924 N N . THR B 1 73 ? 16.75 15.32 -7.723 1 98.75 73 THR B N 1
ATOM 3925 C CA . THR B 1 73 ? 17.688 14.195 -7.812 1 98.75 73 THR B CA 1
ATOM 3926 C C . THR B 1 73 ? 19.125 14.656 -7.598 1 98.75 73 THR B C 1
ATOM 3928 O O . THR B 1 73 ? 19.453 15.812 -7.875 1 98.75 73 THR B O 1
ATOM 3931 N N . LYS B 1 74 ? 19.969 13.781 -7.156 1 98.5 74 LYS B N 1
ATOM 3932 C CA . LYS B 1 74 ? 21.359 14.133 -6.863 1 98.5 74 LYS B CA 1
ATOM 3933 C C . LYS B 1 74 ? 22.109 14.469 -8.141 1 98.5 74 LYS B C 1
ATOM 3935 O O . LYS B 1 74 ? 22.953 15.375 -8.156 1 98.5 74 LYS B O 1
ATOM 3940 N N . ASN B 1 75 ? 21.844 13.773 -9.25 1 98.12 75 ASN B N 1
ATOM 3941 C CA . ASN B 1 75 ? 22.594 13.961 -10.492 1 98.12 75 ASN B CA 1
ATOM 3942 C C . ASN B 1 75 ? 21.875 14.922 -11.438 1 98.12 75 ASN B C 1
ATOM 3944 O O . ASN B 1 75 ? 22.359 15.195 -12.531 1 98.12 75 ASN B O 1
ATOM 3948 N N . GLY B 1 76 ? 20.688 15.305 -11.031 1 98.56 76 GLY B N 1
ATOM 3949 C CA . GLY B 1 76 ? 19.938 16.297 -11.797 1 98.56 76 GLY B CA 1
ATOM 3950 C C . GLY B 1 76 ? 19.094 15.68 -12.898 1 98.56 76 GLY B C 1
ATOM 3951 O O . GLY B 1 76 ? 18.281 16.375 -13.523 1 98.56 76 GLY B O 1
ATOM 3952 N N . ASP B 1 77 ? 19.219 14.398 -13.156 1 97.75 77 ASP B N 1
ATOM 3953 C CA . ASP B 1 77 ? 18.484 13.727 -14.219 1 97.75 77 ASP B CA 1
ATOM 3954 C C . ASP B 1 77 ? 17.062 13.398 -13.781 1 97.75 77 ASP B C 1
ATOM 3956 O O . ASP B 1 77 ? 16.734 13.5 -12.602 1 97.75 77 ASP B O 1
ATOM 3960 N N . THR B 1 78 ? 16.281 13.062 -14.773 1 98.06 78 THR B N 1
ATOM 3961 C CA . THR B 1 78 ? 14.875 12.789 -14.508 1 98.06 78 THR B CA 1
ATOM 3962 C C . THR B 1 78 ? 14.711 11.43 -13.836 1 98.06 78 THR B C 1
ATOM 3964 O O . THR B 1 78 ? 15.305 10.438 -14.273 1 98.06 78 THR B O 1
ATOM 3967 N N . ALA B 1 79 ? 13.938 11.352 -12.766 1 98.19 79 ALA B N 1
ATOM 3968 C CA . ALA B 1 79 ? 13.508 10.141 -12.07 1 98.19 79 ALA B CA 1
ATOM 3969 C C . ALA B 1 79 ? 11.984 10.062 -12 1 98.19 79 ALA B C 1
ATOM 3971 O O . ALA B 1 79 ? 11.289 11 -12.398 1 98.19 79 ALA B O 1
ATOM 3972 N N . ASP B 1 80 ? 11.445 8.938 -11.586 1 97.75 80 ASP B N 1
ATOM 3973 C CA . ASP B 1 80 ? 10.016 8.797 -11.336 1 97.75 80 ASP B CA 1
ATOM 3974 C C . ASP B 1 80 ? 9.758 7.984 -10.062 1 97.75 80 ASP B C 1
ATOM 3976 O O . ASP B 1 80 ? 10.695 7.504 -9.43 1 97.75 80 ASP B O 1
ATOM 3980 N N . ALA B 1 81 ? 8.539 7.961 -9.641 1 97.88 81 ALA B N 1
ATOM 3981 C CA . ALA B 1 81 ? 8.117 7.223 -8.453 1 97.88 81 ALA B CA 1
ATOM 3982 C C . ALA B 1 81 ? 6.645 6.832 -8.547 1 97.88 81 ALA B C 1
ATOM 3984 O O . ALA B 1 81 ? 5.812 7.629 -8.984 1 97.88 81 ALA B O 1
ATOM 3985 N N . GLY B 1 82 ? 6.277 5.617 -8.234 1 97.44 82 GLY B N 1
ATOM 3986 C CA . GLY B 1 82 ? 4.934 5.109 -7.996 1 97.44 82 GLY B CA 1
ATOM 3987 C C . GLY B 1 82 ? 4.758 4.512 -6.613 1 97.44 82 GLY B C 1
ATOM 3988 O O . GLY B 1 82 ? 5.477 3.58 -6.238 1 97.44 82 GLY B O 1
ATOM 3989 N N . TYR B 1 83 ? 3.826 5.023 -5.828 1 97.44 83 TYR B N 1
ATOM 3990 C CA . TYR B 1 83 ? 3.756 4.652 -4.418 1 97.44 83 TYR B CA 1
ATOM 3991 C C . TYR B 1 83 ? 2.381 4.965 -3.84 1 97.44 83 TYR B C 1
ATOM 3993 O O . TYR B 1 83 ? 1.63 5.762 -4.406 1 97.44 83 TYR B O 1
ATOM 4001 N N . PHE B 1 84 ? 2.039 4.289 -2.783 1 98 84 PHE B N 1
ATOM 4002 C CA . PHE B 1 84 ? 0.929 4.73 -1.945 1 98 84 PHE B CA 1
ATOM 4003 C C . PHE B 1 84 ? 1.377 5.828 -0.986 1 98 84 PHE B C 1
ATOM 4005 O O . PHE B 1 84 ? 2.17 5.578 -0.077 1 98 84 PHE B O 1
ATOM 4012 N N . ARG B 1 85 ? 0.835 6.945 -1.178 1 98.06 85 ARG B N 1
ATOM 4013 C CA . ARG B 1 85 ? 1.103 8.023 -0.229 1 98.06 85 ARG B CA 1
ATOM 4014 C C . ARG B 1 85 ? 0.508 7.703 1.14 1 98.06 85 ARG B C 1
ATOM 4016 O O . ARG B 1 85 ? 1.118 7.996 2.17 1 98.06 85 ARG B O 1
ATOM 4023 N N . ARG B 1 86 ? -0.658 7.227 1.036 1 97.81 86 ARG B N 1
ATOM 4024 C CA . ARG B 1 86 ? -1.37 6.754 2.221 1 97.81 86 ARG B CA 1
ATOM 4025 C C . ARG B 1 86 ? -2.289 5.586 1.878 1 97.81 86 ARG B C 1
ATOM 4027 O O . ARG B 1 86 ? -2.906 5.57 0.811 1 97.81 86 ARG B O 1
ATOM 4034 N N . ALA B 1 87 ? -2.395 4.672 2.773 1 97.62 87 ALA B N 1
ATOM 4035 C CA . ALA B 1 87 ? -3.363 3.576 2.771 1 97.62 87 ALA B CA 1
ATOM 4036 C C . ALA B 1 87 ? -3.852 3.273 4.184 1 97.62 87 ALA B C 1
ATOM 4038 O O . ALA B 1 87 ? -3.346 2.361 4.84 1 97.62 87 ALA B O 1
ATOM 4039 N N . TYR B 1 88 ? -4.914 3.951 4.566 1 97.81 88 TYR B N 1
ATOM 4040 C CA . TYR B 1 88 ? -5.371 3.9 5.949 1 97.81 88 TYR B CA 1
ATOM 4041 C C . TYR B 1 88 ? -6.594 3.004 6.09 1 97.81 88 TYR B C 1
ATOM 4043 O O . TYR B 1 88 ? -7.52 3.08 5.277 1 97.81 88 TYR B O 1
ATOM 4051 N N . LEU B 1 89 ? -6.52 2.199 7.109 1 96.75 89 LEU B N 1
ATOM 4052 C CA . LEU B 1 89 ? -7.73 1.645 7.707 1 96.75 89 LEU B CA 1
ATOM 4053 C C . LEU B 1 89 ? -8.18 2.48 8.898 1 96.75 89 LEU B C 1
ATOM 4055 O O . LEU B 1 89 ? -7.379 2.801 9.781 1 96.75 89 LEU B O 1
ATOM 4059 N N . GLU B 1 90 ? -9.453 2.803 8.867 1 97.31 90 GLU B N 1
ATOM 4060 C CA . GLU B 1 90 ? -9.977 3.703 9.891 1 97.31 90 GLU B CA 1
ATOM 4061 C C . GLU B 1 90 ? -11.164 3.078 10.625 1 97.31 90 GLU B C 1
ATOM 4063 O O . GLU B 1 90 ? -12.141 2.674 9.992 1 97.31 90 GLU B O 1
ATOM 4068 N N . LEU B 1 91 ? -11.039 2.996 11.93 1 97.56 91 LEU B N 1
ATOM 4069 C CA . LEU B 1 91 ? -12.078 2.488 12.82 1 97.56 91 LEU B CA 1
ATOM 4070 C C . LEU B 1 91 ? -12.438 3.525 13.875 1 97.56 91 LEU B C 1
ATOM 4072 O O . LEU B 1 91 ? -11.555 4.07 14.547 1 97.56 91 LEU B O 1
ATOM 4076 N N . GLY B 1 92 ? -13.688 3.828 13.977 1 97.69 92 GLY B N 1
ATOM 4077 C CA . GLY B 1 92 ? -14.125 4.789 14.977 1 97.69 92 GLY B CA 1
ATOM 4078 C C . GLY B 1 92 ? -15.562 4.57 15.422 1 97.69 92 GLY B C 1
ATOM 4079 O O . GLY B 1 92 ? -16.234 3.664 14.93 1 97.69 92 GLY B O 1
ATOM 4080 N N . GLY B 1 93 ? -15.906 5.391 16.453 1 97.69 93 GLY B N 1
ATOM 4081 C CA . GLY B 1 93 ? -17.266 5.289 16.953 1 97.69 93 GLY B CA 1
ATOM 4082 C C . GLY B 1 93 ? -17.453 5.977 18.297 1 97.69 93 GLY B C 1
ATOM 4083 O O . GLY B 1 93 ? -16.656 6.824 18.688 1 97.69 93 GLY B O 1
ATOM 4084 N N . VAL B 1 94 ? -18.672 5.695 18.75 1 97.5 94 VAL B N 1
ATOM 4085 C CA . VAL B 1 94 ? -19.078 6.258 20.031 1 97.5 94 VAL B CA 1
ATOM 4086 C C . VAL B 1 94 ? -19.344 5.129 21.031 1 97.5 94 VAL B C 1
ATOM 4088 O O . VAL B 1 94 ? -19.938 4.102 20.672 1 97.5 94 VAL B O 1
ATOM 4091 N N . LEU B 1 95 ? -18.859 5.355 22.266 1 97.25 95 LEU B N 1
ATOM 4092 C CA . LEU B 1 95 ? -19.125 4.461 23.391 1 97.25 95 LEU B CA 1
ATOM 4093 C C . LEU B 1 95 ? -19.875 5.191 24.5 1 97.25 95 LEU B C 1
ATOM 4095 O O . LEU B 1 95 ? -19.375 6.168 25.047 1 97.25 95 LEU B O 1
ATOM 4099 N N . TYR B 1 96 ? -21.031 4.695 24.812 1 95.81 96 TYR B N 1
ATOM 4100 C CA . TYR B 1 96 ? -21.859 5.219 25.906 1 95.81 96 TYR B CA 1
ATOM 4101 C C . TYR B 1 96 ? -22.016 6.73 25.781 1 95.81 96 TYR B C 1
ATOM 4103 O O . TYR B 1 96 ? -21.781 7.469 26.734 1 95.81 96 TYR B O 1
ATOM 4111 N N . ARG B 1 97 ? -22.219 7.207 24.625 1 95.12 97 ARG B N 1
ATOM 4112 C CA . ARG B 1 97 ? -22.656 8.547 24.266 1 95.12 97 ARG B CA 1
ATOM 4113 C C . ARG B 1 97 ? -21.5 9.539 24.297 1 95.12 97 ARG B C 1
ATOM 4115 O O . ARG B 1 97 ? -21.328 10.32 23.359 1 95.12 97 ARG B O 1
ATOM 4122 N N . ASP B 1 98 ? -20.641 9.414 25.312 1 97.69 98 ASP B N 1
ATOM 4123 C CA . ASP B 1 98 ? -19.766 10.555 25.562 1 97.69 98 ASP B CA 1
ATOM 4124 C C . ASP B 1 98 ? -18.328 10.227 25.219 1 97.69 98 ASP B C 1
ATOM 4126 O O . ASP B 1 98 ? -17.438 11.086 25.328 1 97.69 98 ASP B O 1
ATOM 4130 N N . TRP B 1 99 ? -18.031 9.023 24.875 1 98.5 99 TRP B N 1
ATOM 4131 C CA . TRP B 1 99 ? -16.656 8.625 24.531 1 98.5 99 TRP B CA 1
ATOM 4132 C C . TRP B 1 99 ? -16.547 8.297 23.047 1 98.5 99 TRP B C 1
ATOM 4134 O O . TRP B 1 99 ? -17.203 7.383 22.547 1 98.5 99 TRP B O 1
ATOM 4144 N N . LYS B 1 100 ? -15.789 9.078 22.438 1 98.38 100 LYS B N 1
ATOM 4145 C CA . LYS B 1 100 ? -15.5 8.812 21.031 1 98.38 100 LYS B CA 1
ATOM 4146 C C . LYS B 1 100 ? -14.133 8.148 20.859 1 98.38 100 LYS B C 1
ATOM 4148 O O . LYS B 1 100 ? -13.148 8.594 21.453 1 98.38 100 LYS B O 1
ATOM 4153 N N . TYR B 1 101 ? -14.055 7.039 20.109 1 98.5 101 TYR B N 1
ATOM 4154 C CA . TYR B 1 101 ? -12.781 6.379 19.859 1 98.5 101 TYR B CA 1
ATOM 4155 C C . TYR B 1 101 ? -12.43 6.438 18.375 1 98.5 101 TYR B C 1
ATOM 4157 O O . TYR B 1 101 ? -13.312 6.457 17.516 1 98.5 101 TYR B O 1
ATOM 4165 N N . GLN B 1 102 ? -11.195 6.539 18.078 1 98.5 102 GLN B N 1
ATOM 4166 C CA . GLN B 1 102 ? -10.68 6.57 16.719 1 98.5 102 GLN B CA 1
ATOM 4167 C C . GLN B 1 102 ? -9.367 5.801 16.609 1 98.5 102 GLN B C 1
ATOM 4169 O O . GLN B 1 102 ? -8.453 5.996 17.406 1 98.5 102 GLN B O 1
ATOM 4174 N N . LEU B 1 103 ? -9.258 4.91 15.656 1 98.31 103 LEU B N 1
ATOM 4175 C CA . LEU B 1 103 ? -8.055 4.168 15.297 1 98.31 103 LEU B CA 1
ATOM 4176 C C . LEU B 1 103 ? -7.805 4.234 13.797 1 98.31 103 LEU B C 1
ATOM 4178 O O . LEU B 1 103 ? -8.609 3.732 13.008 1 98.31 103 LEU B O 1
ATOM 4182 N N . ASN B 1 104 ? -6.828 4.914 13.391 1 98.12 104 ASN B N 1
ATOM 4183 C CA . ASN B 1 104 ? -6.359 4.977 12.016 1 98.12 104 ASN B CA 1
ATOM 4184 C C . ASN B 1 104 ? -4.973 4.363 11.867 1 98.12 104 ASN B C 1
ATOM 4186 O O . ASN B 1 104 ? -4.016 4.824 12.492 1 98.12 104 ASN B O 1
ATOM 4190 N N . TYR B 1 105 ? -4.836 3.365 11.055 1 97.62 105 TYR B N 1
ATOM 4191 C CA . TYR B 1 105 ? -3.57 2.664 10.859 1 97.62 105 TYR B CA 1
ATOM 4192 C C . TYR B 1 105 ? -3.141 2.713 9.398 1 97.62 105 TYR B C 1
ATOM 4194 O O . TYR B 1 105 ? -3.934 2.418 8.5 1 97.62 105 TYR B O 1
ATOM 4202 N N . ASP B 1 106 ? -1.853 3.057 9.156 1 97.19 106 ASP B N 1
ATOM 4203 C CA . ASP B 1 106 ? -1.347 3.238 7.801 1 97.19 106 ASP B CA 1
ATOM 4204 C C . ASP B 1 106 ? -0.659 1.972 7.297 1 97.19 106 ASP B C 1
ATOM 4206 O O . ASP B 1 106 ? 0.497 1.709 7.637 1 97.19 106 ASP B O 1
ATOM 4210 N N . LEU B 1 107 ? -1.255 1.388 6.309 1 96.31 107 LEU B N 1
ATOM 4211 C CA . LEU B 1 107 ? -0.731 0.141 5.762 1 96.31 107 LEU B CA 1
ATOM 4212 C C . LEU B 1 107 ? 0.397 0.413 4.773 1 96.31 107 LEU B C 1
ATOM 4214 O O . LEU B 1 107 ? 1.159 -0.494 4.43 1 96.31 107 LEU B O 1
ATOM 4218 N N . SER B 1 108 ? 0.539 1.635 4.25 1 95.5 108 SER B N 1
ATOM 4219 C CA . SER B 1 108 ? 1.607 1.984 3.32 1 95.5 108 SER B CA 1
ATOM 4220 C C . SER B 1 108 ? 2.93 2.197 4.051 1 95.5 108 SER B C 1
ATOM 4222 O O . SER B 1 108 ? 3.99 2.246 3.426 1 95.5 108 SER B O 1
ATOM 4224 N N . ARG B 1 109 ? 2.811 2.506 5.41 1 94.19 109 ARG B N 1
ATOM 4225 C CA . ARG B 1 109 ? 3.963 2.664 6.293 1 94.19 109 ARG B CA 1
ATOM 4226 C C . ARG B 1 109 ? 4.688 3.977 6.016 1 94.19 109 ARG B C 1
ATOM 4228 O O . ARG B 1 109 ? 5.918 4.039 6.094 1 94.19 109 ARG B O 1
ATOM 4235 N N . ASN B 1 110 ? 3.939 4.941 5.602 1 94.31 110 ASN B N 1
ATOM 4236 C CA . ASN B 1 110 ? 4.484 6.281 5.414 1 94.31 110 ASN B CA 1
ATOM 4237 C C . ASN B 1 110 ? 4.273 7.152 6.648 1 94.31 110 ASN B C 1
ATOM 4239 O O . ASN B 1 110 ? 4.867 8.227 6.766 1 94.31 110 ASN B O 1
ATOM 4243 N N . THR B 1 111 ? 3.416 6.656 7.52 1 92.38 111 THR B N 1
ATOM 4244 C CA . THR B 1 111 ? 3.209 7.285 8.812 1 92.38 111 THR B CA 1
ATOM 4245 C C . THR B 1 111 ? 3.75 6.406 9.938 1 92.38 111 THR B C 1
ATOM 4247 O O . THR B 1 111 ? 3.604 5.18 9.898 1 92.38 111 THR B O 1
ATOM 4250 N N . GLY B 1 112 ? 4.371 7.035 10.93 1 90.31 112 GLY B N 1
ATOM 4251 C CA . GLY B 1 112 ? 4.91 6.258 12.039 1 90.31 112 GLY B CA 1
ATOM 4252 C C . GLY B 1 112 ? 6.188 5.52 11.688 1 90.31 112 GLY B C 1
ATOM 4253 O O . GLY B 1 112 ? 6.949 5.969 10.828 1 90.31 112 GLY B O 1
ATOM 4254 N N . ASN B 1 113 ? 6.5 4.504 12.445 1 89.06 113 ASN B N 1
ATOM 4255 C CA . ASN B 1 113 ? 7.68 3.678 12.219 1 89.06 113 ASN B CA 1
ATOM 4256 C C . ASN B 1 113 ? 7.57 2.332 12.93 1 89.06 113 ASN B C 1
ATOM 4258 O O . ASN B 1 113 ? 6.59 2.072 13.633 1 89.06 113 ASN B O 1
ATOM 4262 N N . ASP B 1 114 ? 8.531 1.561 12.75 1 86.75 114 ASP B N 1
ATOM 4263 C CA . ASP B 1 114 ? 8.523 0.193 13.258 1 86.75 114 ASP B CA 1
ATOM 4264 C C . ASP B 1 114 ? 8.461 0.174 14.789 1 86.75 114 ASP B C 1
ATOM 4266 O O . ASP B 1 114 ? 7.844 -0.717 15.375 1 86.75 114 ASP B O 1
ATOM 4270 N N . SER B 1 115 ? 9.055 1.142 15.453 1 87.44 115 SER B N 1
ATOM 4271 C CA . SER B 1 115 ? 9.133 1.168 16.906 1 87.44 115 SER B CA 1
ATOM 4272 C C . SER B 1 115 ? 7.82 1.645 17.531 1 87.44 115 SER B C 1
ATOM 4274 O O . SER B 1 115 ? 7.359 1.089 18.531 1 87.44 115 SER B O 1
ATOM 4276 N N . ASP B 1 116 ? 7.164 2.578 16.859 1 89.5 116 ASP B N 1
ATOM 4277 C CA . ASP B 1 116 ? 5.996 3.227 17.453 1 89.5 116 ASP B CA 1
ATOM 4278 C C . ASP B 1 116 ? 4.703 2.68 16.844 1 89.5 116 ASP B C 1
ATOM 4280 O O . ASP B 1 116 ? 3.617 2.898 17.391 1 89.5 116 ASP B O 1
ATOM 4284 N N . GLY B 1 117 ? 4.855 1.916 15.789 1 92.62 117 GLY B N 1
ATOM 4285 C CA . GLY B 1 117 ? 3.688 1.524 15.016 1 92.62 117 GLY B CA 1
ATOM 4286 C C . GLY B 1 117 ? 3.293 2.553 13.977 1 92.62 117 GLY B C 1
ATOM 4287 O O . GLY B 1 117 ? 3.717 3.707 14.039 1 92.62 117 GLY B O 1
ATOM 4288 N N . TYR B 1 118 ? 2.508 2.184 13.047 1 95.56 118 TYR B N 1
ATOM 4289 C CA . TYR B 1 118 ? 2.162 3.051 11.922 1 95.56 118 TYR B CA 1
ATOM 4290 C C . TYR B 1 118 ? 0.784 3.67 12.117 1 95.56 118 TYR B C 1
ATOM 4292 O O . TYR B 1 118 ? -0.044 3.656 11.203 1 95.56 118 TYR B O 1
ATOM 4300 N N . PHE B 1 119 ? 0.602 4.23 13.289 1 96.69 119 PHE B N 1
ATOM 4301 C CA . PHE B 1 119 ? -0.644 4.895 13.656 1 96.69 119 PHE B CA 1
ATOM 4302 C C . PHE B 1 119 ? -0.689 6.312 13.102 1 96.69 119 PHE B C 1
ATOM 4304 O O . PHE B 1 119 ? 0.226 7.105 13.328 1 96.69 119 PHE B O 1
ATOM 4311 N N . ASP B 1 120 ? -1.736 6.621 12.383 1 96.81 120 ASP B N 1
ATOM 4312 C CA . ASP B 1 120 ? -2.074 8.016 12.109 1 96.81 120 ASP B CA 1
ATOM 4313 C C . ASP B 1 120 ? -2.777 8.656 13.305 1 96.81 120 ASP B C 1
ATOM 4315 O O . ASP B 1 120 ? -2.551 9.828 13.609 1 96.81 120 ASP B O 1
ATOM 4319 N N . GLU B 1 121 ? -3.633 7.793 13.836 1 97.62 121 GLU B N 1
ATOM 4320 C CA . GLU B 1 121 ? -4.336 8.188 15.055 1 97.62 121 GLU B CA 1
ATOM 4321 C C . GLU B 1 121 ? -4.781 6.969 15.859 1 97.62 121 GLU B C 1
ATOM 4323 O O . GLU B 1 121 ? -5.188 5.957 15.281 1 97.62 121 GLU B O 1
ATOM 4328 N N . ALA B 1 122 ? -4.668 7.004 17.156 1 98.44 122 ALA B N 1
ATOM 4329 C CA . ALA B 1 122 ? -5.27 6.121 18.156 1 98.44 122 ALA B CA 1
ATOM 4330 C C . ALA B 1 122 ? -5.641 6.891 19.422 1 98.44 122 ALA B C 1
ATOM 4332 O O . ALA B 1 122 ? -4.812 7.051 20.312 1 98.44 122 ALA B O 1
ATOM 4333 N N . SER B 1 123 ? -6.93 7.27 19.469 1 98.56 123 SER B N 1
ATOM 4334 C CA . SER B 1 123 ? -7.277 8.211 20.531 1 98.56 123 SER B CA 1
ATOM 4335 C C . SER B 1 123 ? -8.664 7.918 21.094 1 98.56 123 SER B C 1
ATOM 4337 O O . SER B 1 123 ? -9.461 7.219 20.469 1 98.56 123 SER B O 1
ATOM 4339 N N . LEU B 1 124 ? -8.852 8.312 22.297 1 98.81 124 LEU B N 1
ATOM 4340 C CA . LEU B 1 124 ? -10.125 8.359 23.016 1 98.81 124 LEU B CA 1
ATOM 4341 C C . LEU B 1 124 ? -10.469 9.789 23.422 1 98.81 124 LEU B C 1
ATOM 4343 O O . LEU B 1 124 ? -9.672 10.469 24.062 1 98.81 124 LEU B O 1
ATOM 4347 N N . THR B 1 125 ? -11.617 10.242 23.047 1 98.75 125 THR B N 1
ATOM 4348 C CA . THR B 1 125 ? -12.023 11.609 23.328 1 98.75 125 THR B CA 1
ATOM 4349 C C . THR B 1 125 ? -13.266 11.633 24.219 1 98.75 125 THR B C 1
ATOM 4351 O O . THR B 1 125 ? -14.273 11.008 23.891 1 98.75 125 THR B O 1
ATOM 4354 N N . TYR B 1 126 ? -13.188 12.336 25.281 1 98.75 126 TYR B N 1
ATOM 4355 C CA . TYR B 1 126 ? -14.344 12.57 26.141 1 98.75 126 TYR B CA 1
ATOM 4356 C C . TYR B 1 126 ? -15.062 13.852 25.75 1 98.75 126 TYR B C 1
ATOM 4358 O O . TYR B 1 126 ? -14.469 14.93 25.75 1 98.75 126 TYR B O 1
ATOM 4366 N N . THR B 1 127 ? -16.344 13.789 25.484 1 97.44 127 THR B N 1
ATOM 4367 C CA . THR B 1 127 ? -17.109 14.938 25.016 1 97.44 127 THR B CA 1
ATOM 4368 C C . THR B 1 127 ? -18.172 15.344 26.047 1 97.44 127 THR B C 1
ATOM 4370 O O . THR B 1 127 ? -19.031 16.172 25.766 1 97.44 127 THR B O 1
ATOM 4373 N N . GLY B 1 128 ? -18.156 14.812 27.156 1 96.94 128 GLY B N 1
ATOM 4374 C CA . GLY B 1 128 ? -19.188 15.047 28.156 1 96.94 128 GLY B CA 1
ATOM 4375 C C . GLY B 1 128 ? -19.109 16.422 28.781 1 96.94 128 GLY B C 1
ATOM 4376 O O . GLY B 1 128 ? -20.047 16.875 29.438 1 96.94 128 GLY B O 1
ATOM 4377 N N . PHE B 1 129 ? -18.047 17.094 28.609 1 96.25 129 PHE B N 1
ATOM 4378 C CA . PHE B 1 129 ? -17.875 18.438 29.172 1 96.25 129 PHE B CA 1
ATOM 4379 C C . PHE B 1 129 ? -18.234 19.5 28.141 1 96.25 129 PHE B C 1
ATOM 4381 O O . PHE B 1 129 ? -17.734 20.625 28.219 1 96.25 129 PHE B O 1
ATOM 4388 N N . LYS B 1 130 ? -19.109 19.297 27.328 1 91.5 130 LYS B N 1
ATOM 4389 C CA . LYS B 1 130 ? -19.422 20.266 26.281 1 91.5 130 LYS B CA 1
ATOM 4390 C C . LYS B 1 130 ? -19.453 21.688 26.859 1 91.5 130 LYS B C 1
ATOM 4392 O O . LYS B 1 130 ? -20.016 21.922 27.922 1 91.5 130 LYS B O 1
ATOM 4397 N N . PRO B 1 131 ? -18.75 22.609 26.172 1 95.44 131 PRO B N 1
ATOM 4398 C CA . PRO B 1 131 ? -18.219 22.516 24.812 1 95.44 131 PRO B CA 1
ATOM 4399 C C . PRO B 1 131 ? -16.766 22.047 24.766 1 95.44 131 PRO B C 1
ATOM 4401 O O . PRO B 1 131 ? -16.172 21.953 23.688 1 95.44 131 PRO B O 1
ATOM 4404 N N . VAL B 1 132 ? -16.203 21.75 25.906 1 97.94 132 VAL B N 1
ATOM 4405 C CA . VAL B 1 132 ? -14.812 21.312 25.969 1 97.94 132 VAL B CA 1
ATOM 4406 C C . VAL B 1 132 ? -14.734 19.828 25.656 1 97.94 132 VAL B C 1
ATOM 4408 O O . VAL B 1 132 ? -15.547 19.031 26.141 1 97.94 132 VAL B O 1
ATOM 4411 N N . GLN B 1 133 ? -13.797 19.453 24.859 1 98.44 133 GLN B N 1
ATOM 4412 C CA . GLN B 1 133 ? -13.461 18.062 24.578 1 98.44 133 GLN B CA 1
ATOM 4413 C C . GLN B 1 133 ? -12.047 17.734 25.047 1 98.44 133 GLN B C 1
ATOM 4415 O O . GLN B 1 133 ? -11.133 18.547 24.906 1 98.44 133 GLN B O 1
ATOM 4420 N N . LEU B 1 134 ? -11.906 16.578 25.609 1 98.81 134 LEU B N 1
ATOM 4421 C CA . LEU B 1 134 ? -10.602 16.094 26.047 1 98.81 134 LEU B CA 1
ATOM 4422 C C . LEU B 1 134 ? -10.18 14.852 25.266 1 98.81 134 LEU B C 1
ATOM 4424 O O . LEU B 1 134 ? -10.852 13.82 25.344 1 98.81 134 LEU B O 1
ATOM 4428 N N . ARG B 1 135 ? -9.086 14.93 24.625 1 98.62 135 ARG B N 1
ATOM 4429 C CA . ARG B 1 135 ? -8.57 13.836 23.812 1 98.62 135 ARG B CA 1
ATOM 4430 C C . ARG B 1 135 ? -7.301 13.25 24.422 1 98.62 135 ARG B C 1
ATOM 4432 O O . ARG B 1 135 ? -6.422 13.992 24.875 1 98.62 135 ARG B O 1
ATOM 4439 N N . PHE B 1 136 ? -7.219 11.906 24.375 1 98.81 136 PHE B N 1
ATOM 4440 C CA 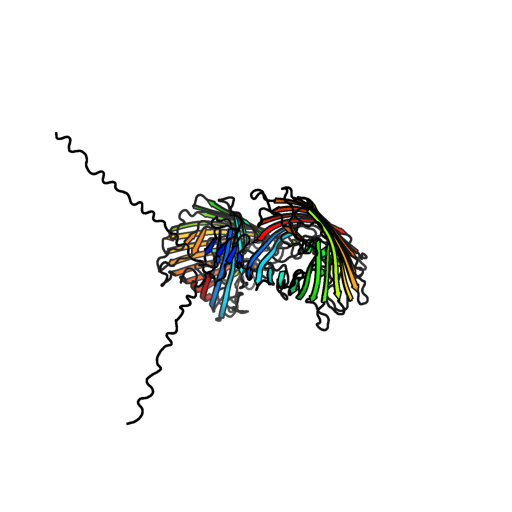. PHE B 1 136 ? -6.078 11.18 24.922 1 98.81 136 PHE B CA 1
ATOM 4441 C C . PHE B 1 136 ? -5.543 10.172 23.906 1 98.81 136 PHE B C 1
ATOM 4443 O O . PHE B 1 136 ? -6.316 9.523 23.203 1 98.81 136 PHE B O 1
ATOM 4450 N N . GLY B 1 137 ? -4.238 10.062 23.812 1 98.38 137 GLY B N 1
ATOM 4451 C CA . GLY B 1 137 ? -3.648 9.023 22.984 1 98.38 137 GLY B CA 1
ATOM 4452 C C . GLY B 1 137 ? -2.641 9.555 21.984 1 98.38 137 GLY B C 1
ATOM 4453 O O . GLY B 1 137 ? -1.871 10.461 22.297 1 98.38 137 GLY B O 1
ATOM 4454 N N . ARG B 1 138 ? -2.59 8.883 20.875 1 97.69 138 ARG B N 1
ATOM 4455 C CA . ARG B 1 138 ? -1.728 9.281 19.766 1 97.69 138 ARG B CA 1
ATOM 4456 C C . ARG B 1 138 ? -2.512 10.055 18.719 1 97.69 138 ARG B C 1
ATOM 4458 O O . ARG B 1 138 ? -3.496 9.547 18.172 1 97.69 138 ARG B O 1
ATOM 4465 N N . PHE B 1 139 ? -2.156 11.227 18.516 1 97.12 139 PHE B N 1
ATOM 4466 C CA . PHE B 1 139 ? -2.814 12.117 17.562 1 97.12 139 PHE B CA 1
ATOM 4467 C C . PHE B 1 139 ? -1.884 13.25 17.141 1 97.12 139 PHE B C 1
ATOM 4469 O O . PHE B 1 139 ? -0.838 13.461 17.766 1 97.12 139 PHE B O 1
ATOM 4476 N N . TYR B 1 140 ? -2.207 13.922 16.078 1 96.94 140 TYR B N 1
ATOM 4477 C CA . TYR B 1 140 ? -1.462 15.109 15.68 1 96.94 140 TYR B CA 1
ATOM 4478 C C . TYR B 1 140 ? -1.867 16.312 16.516 1 96.94 140 TYR B C 1
ATOM 4480 O O . TYR B 1 140 ? -3.047 16.672 16.578 1 96.94 140 TYR B O 1
ATOM 4488 N N . THR B 1 141 ? -0.907 16.938 17.094 1 96.94 141 THR B N 1
ATOM 4489 C CA . THR B 1 141 ? -1.188 18.156 17.859 1 96.94 141 THR B CA 1
ATOM 4490 C C . THR B 1 141 ? -1.587 19.297 16.922 1 96.94 141 THR B C 1
ATOM 4492 O O . THR B 1 141 ? -1.072 19.406 15.812 1 96.94 141 THR B O 1
ATOM 4495 N N . ASP B 1 142 ? -2.414 20.078 17.422 1 97.31 142 ASP B N 1
ATOM 4496 C CA . ASP B 1 142 ? -2.975 21.141 16.594 1 97.31 142 ASP B CA 1
ATOM 4497 C C . ASP B 1 142 ? -1.943 22.25 16.328 1 97.31 142 ASP B C 1
ATOM 4499 O O . ASP B 1 142 ? -1.397 22.828 17.266 1 97.31 142 ASP B O 1
ATOM 4503 N N . PHE B 1 143 ? -1.679 22.547 15.086 1 97.94 143 PHE B N 1
ATOM 4504 C CA . PHE B 1 143 ? -0.823 23.641 14.664 1 97.94 143 PHE B CA 1
ATOM 4505 C C . PHE B 1 143 ? -1.054 23.984 13.195 1 97.94 143 PHE B C 1
ATOM 4507 O O . PHE B 1 143 ? -0.483 23.344 12.312 1 97.94 143 PHE B O 1
ATOM 4514 N N . GLY B 1 144 ? -1.877 25.047 12.93 1 98.19 144 GLY B N 1
ATOM 4515 C CA . GLY B 1 144 ? -2.016 25.531 11.57 1 98.19 144 GLY B CA 1
ATOM 4516 C C . GLY B 1 144 ? -3.297 25.078 10.898 1 98.19 144 GLY B C 1
ATOM 4517 O O . GLY B 1 144 ? -3.832 24.016 11.227 1 98.19 144 GLY B O 1
ATOM 4518 N N . LEU B 1 145 ? -3.709 25.781 9.945 1 98.62 145 LEU B N 1
ATOM 4519 C CA . LEU B 1 145 ? -4.941 25.547 9.203 1 98.62 145 LEU B CA 1
ATOM 4520 C C . LEU B 1 145 ? -4.789 24.344 8.273 1 98.62 145 LEU B C 1
ATOM 4522 O O . LEU B 1 145 ? -5.637 23.453 8.266 1 98.62 145 LEU B O 1
ATOM 4526 N N . GLU B 1 146 ? -3.752 24.312 7.465 1 98.38 146 GLU B N 1
ATOM 4527 C CA . GLU B 1 146 ? -3.619 23.219 6.5 1 98.38 146 GLU B CA 1
ATOM 4528 C C . GLU B 1 146 ? -3.365 21.891 7.195 1 98.38 146 GLU B C 1
ATOM 4530 O O . GLU B 1 146 ? -3.828 20.844 6.738 1 98.38 146 GLU B O 1
ATOM 4535 N N . LYS B 1 147 ? -2.65 21.922 8.266 1 97.31 147 LYS B N 1
ATOM 4536 C CA . LYS B 1 147 ? -2.426 20.688 9.023 1 97.31 147 LYS B CA 1
ATOM 4537 C C . LYS B 1 147 ? -3.721 20.188 9.656 1 97.31 147 LYS B C 1
ATOM 4539 O O . LYS B 1 147 ? -3.914 18.984 9.82 1 97.31 147 LYS B O 1
ATOM 4544 N N . ALA B 1 148 ? -4.543 21.125 10.031 1 98 148 ALA B N 1
ATOM 4545 C CA . ALA B 1 148 ? -5.832 20.75 10.609 1 98 148 ALA B CA 1
ATOM 4546 C C . ALA B 1 148 ? -6.723 20.094 9.562 1 98 148 ALA B C 1
ATOM 4548 O O . ALA B 1 148 ? -7.629 19.328 9.898 1 98 148 ALA B O 1
ATOM 4549 N N . THR B 1 149 ? -6.52 20.422 8.344 1 98.06 149 THR B N 1
ATOM 4550 C CA . THR B 1 149 ? -7.289 19.844 7.242 1 98.06 149 THR B CA 1
ATOM 4551 C C . THR B 1 149 ? -6.871 18.406 6.98 1 98.06 149 THR B C 1
ATOM 4553 O O . THR B 1 149 ? -5.68 18.109 6.867 1 98.06 149 THR B O 1
ATOM 4556 N N . SER B 1 150 ? -7.855 17.531 6.887 1 97.38 150 SER B N 1
ATOM 4557 C CA . SER B 1 150 ? -7.559 16.141 6.586 1 97.38 150 SER B CA 1
ATOM 4558 C C . SER B 1 150 ? -6.738 16.016 5.309 1 97.38 150 SER B C 1
ATOM 4560 O O . SER B 1 150 ? -6.98 16.719 4.332 1 97.38 150 SER B O 1
ATOM 4562 N N . SER B 1 151 ? -5.789 15.102 5.305 1 96.88 151 SER B N 1
ATOM 4563 C CA . SER B 1 151 ? -4.969 14.859 4.121 1 96.88 151 SER B CA 1
ATOM 4564 C C . SER B 1 151 ? -5.824 14.438 2.93 1 96.88 151 SER B C 1
ATOM 4566 O O . SER B 1 151 ? -5.406 14.57 1.779 1 96.88 151 SER B O 1
ATOM 4568 N N . LYS B 1 152 ? -7.059 13.961 3.146 1 97.31 152 LYS B N 1
ATOM 4569 C CA . LYS B 1 152 ? -7.984 13.617 2.07 1 97.31 152 LYS B CA 1
ATOM 4570 C C . LYS B 1 152 ? -8.367 14.852 1.262 1 97.31 152 LYS B C 1
ATOM 4572 O O . LYS B 1 152 ? -8.68 14.75 0.074 1 97.31 152 LYS B O 1
ATOM 4577 N N . TRP B 1 153 ? -8.297 16.016 1.993 1 98 153 TRP B N 1
ATOM 4578 C CA . TRP B 1 153 ? -9.047 17.125 1.401 1 98 153 TRP B CA 1
ATOM 4579 C C . TRP B 1 153 ? -8.18 18.375 1.307 1 98 153 TRP B C 1
ATOM 4581 O O . TRP B 1 153 ? -8.695 19.469 1.113 1 98 153 TRP B O 1
ATOM 4591 N N . THR B 1 154 ? -6.918 18.203 1.517 1 98.31 154 THR B N 1
ATOM 4592 C CA . THR B 1 154 ? -6.043 19.328 1.185 1 98.31 154 THR B CA 1
ATOM 4593 C C . THR B 1 154 ? -6.137 19.656 -0.301 1 98.31 154 THR B C 1
ATOM 4595 O O . THR B 1 154 ? -6.367 18.781 -1.13 1 98.31 154 THR B O 1
ATOM 4598 N N . THR B 1 155 ? -5.918 20.875 -0.609 1 98.56 155 THR B N 1
ATOM 4599 C CA . THR B 1 155 ? -6.012 21.312 -2 1 98.56 155 THR B CA 1
ATOM 4600 C C . THR B 1 155 ? -4.836 20.781 -2.811 1 98.56 155 THR B C 1
ATOM 4602 O O . THR B 1 155 ? -5.035 20.109 -3.83 1 98.56 155 THR B O 1
ATOM 4605 N N . ALA B 1 156 ? -3.619 21.109 -2.379 1 98.75 156 ALA B N 1
ATOM 4606 C CA . ALA B 1 156 ? -2.443 20.516 -3 1 98.75 156 ALA B CA 1
ATOM 4607 C C . ALA B 1 156 ? -2.191 19.109 -2.453 1 98.75 156 ALA B C 1
ATOM 4609 O O . ALA B 1 156 ? -2.629 18.781 -1.35 1 98.75 156 ALA B O 1
ATOM 4610 N N . MET B 1 157 ? -1.486 18.297 -3.166 1 98.31 157 MET B N 1
ATOM 4611 C CA . MET B 1 157 ? -1.27 16.906 -2.797 1 98.31 157 MET B CA 1
ATOM 4612 C C . MET B 1 157 ? -0.397 16.797 -1.55 1 98.31 157 MET B C 1
ATOM 4614 O O . MET B 1 157 ? -0.588 15.906 -0.725 1 98.31 157 MET B O 1
ATOM 4618 N N . GLU B 1 158 ? 0.538 17.703 -1.461 1 98.38 158 GLU B N 1
ATOM 4619 C CA . GLU B 1 158 ? 1.361 17.781 -0.259 1 98.38 158 GLU B CA 1
ATOM 4620 C C . GLU B 1 158 ? 1.145 19.109 0.466 1 98.38 158 GLU B C 1
ATOM 4622 O O . GLU B 1 158 ? 0.743 20.109 -0.149 1 98.38 158 GLU B O 1
ATOM 4627 N N . ARG B 1 159 ? 1.415 19.094 1.729 1 98.19 159 ARG B N 1
ATOM 4628 C CA . ARG B 1 159 ? 1.258 20.312 2.527 1 98.19 159 ARG B CA 1
ATOM 4629 C C . ARG B 1 159 ? 2.346 21.328 2.199 1 98.19 159 ARG B C 1
ATOM 4631 O O . ARG B 1 159 ? 3.348 20.984 1.565 1 98.19 159 ARG B O 1
ATOM 4638 N N . ASN B 1 160 ? 2.141 22.562 2.652 1 98.31 160 ASN B N 1
ATOM 4639 C CA . ASN B 1 160 ? 3.039 23.672 2.34 1 98.31 160 ASN B CA 1
ATOM 4640 C C . ASN B 1 160 ? 4.434 23.438 2.92 1 98.31 160 ASN B C 1
ATOM 4642 O O . ASN B 1 160 ? 4.582 22.734 3.924 1 98.31 160 ASN B O 1
ATOM 4646 N N . LEU B 1 161 ? 5.426 24.062 2.398 1 98.56 161 LEU B N 1
ATOM 4647 C CA . LEU B 1 161 ? 6.832 23.797 2.678 1 98.56 161 LEU B CA 1
ATOM 4648 C C . LEU B 1 161 ? 7.211 24.281 4.07 1 98.56 161 LEU B C 1
ATOM 4650 O O . LEU B 1 161 ? 8.172 23.797 4.668 1 98.56 161 LEU B O 1
ATOM 4654 N N . SER B 1 162 ? 6.551 25.234 4.559 1 98.44 162 SER B N 1
ATOM 4655 C CA . SER B 1 162 ? 6.957 25.828 5.836 1 98.44 162 SER B CA 1
ATOM 4656 C C . SER B 1 162 ? 6.883 24.797 6.961 1 98.44 162 SER B C 1
ATOM 4658 O O . SER B 1 162 ? 7.617 24.891 7.945 1 98.44 162 SER B O 1
ATOM 4660 N N . TYR B 1 163 ? 6 23.828 6.816 1 98.06 163 TYR B N 1
ATOM 4661 C CA . TYR B 1 163 ? 5.883 22.797 7.844 1 98.06 163 TYR B CA 1
ATOM 4662 C C . TYR B 1 163 ? 7.148 21.953 7.914 1 98.06 163 TYR B C 1
ATOM 4664 O O . TYR B 1 163 ? 7.449 21.359 8.953 1 98.06 163 TYR B O 1
ATOM 4672 N N . ASP B 1 164 ? 7.902 21.859 6.828 1 97.81 164 ASP B N 1
ATOM 4673 C CA . ASP B 1 164 ? 9.164 21.109 6.832 1 97.81 164 ASP B CA 1
ATOM 4674 C C . ASP B 1 164 ? 10.172 21.75 7.789 1 97.81 164 ASP B C 1
ATOM 4676 O O . ASP B 1 164 ? 11.125 21.094 8.219 1 97.81 164 ASP B O 1
ATOM 4680 N N . LEU B 1 165 ? 10.016 23 8.117 1 98.5 165 LEU B N 1
ATOM 4681 C CA . LEU B 1 165 ? 10.945 23.734 8.969 1 98.5 165 LEU B CA 1
ATOM 4682 C C . LEU B 1 165 ? 10.844 23.266 10.422 1 98.5 165 LEU B C 1
ATOM 4684 O O . LEU B 1 165 ? 11.773 23.438 11.203 1 98.5 165 LEU B O 1
ATOM 4688 N N . ALA B 1 166 ? 9.656 22.719 10.719 1 97.5 166 ALA B N 1
ATOM 4689 C CA . ALA B 1 166 ? 9.406 22.266 12.086 1 97.5 166 ALA B CA 1
ATOM 4690 C C . ALA B 1 166 ? 8.438 21.078 12.102 1 97.5 166 ALA B C 1
ATOM 4692 O O . ALA B 1 166 ? 7.332 21.188 12.633 1 97.5 166 ALA B O 1
ATOM 4693 N N . ASP B 1 167 ? 8.898 19.969 11.727 1 94.5 167 ASP B N 1
ATOM 4694 C CA . ASP B 1 167 ? 8.023 18.812 11.57 1 94.5 167 ASP B CA 1
ATOM 4695 C C . ASP B 1 167 ? 7.492 18.344 12.922 1 94.5 167 ASP B C 1
ATOM 4697 O O . ASP B 1 167 ? 6.418 17.734 12.992 1 94.5 167 ASP B O 1
ATOM 4701 N N . TRP B 1 168 ? 8.133 18.641 14.023 1 95.25 168 TRP B N 1
ATOM 4702 C CA . TRP B 1 168 ? 7.801 18.141 15.352 1 95.25 168 TRP B CA 1
ATOM 4703 C C . TRP B 1 168 ? 6.527 18.797 15.875 1 95.25 168 TRP B C 1
ATOM 4705 O O . TRP B 1 168 ? 5.859 18.25 16.766 1 95.25 168 TRP B O 1
ATOM 4715 N N . ILE B 1 169 ? 6.133 19.906 15.359 1 96.25 169 ILE B N 1
ATOM 4716 C CA . ILE B 1 169 ? 5.059 20.703 15.938 1 96.25 169 ILE B CA 1
ATOM 4717 C C . ILE B 1 169 ? 3.73 19.969 15.789 1 96.25 169 ILE B C 1
ATOM 4719 O O . ILE B 1 169 ? 2.762 20.281 16.484 1 96.25 169 ILE B O 1
ATOM 4723 N N . ASN B 1 170 ? 3.65 19.125 14.82 1 94.12 170 ASN B N 1
ATOM 4724 C CA . ASN B 1 170 ? 2.447 18.359 14.523 1 94.12 170 ASN B CA 1
ATOM 4725 C C . ASN B 1 170 ? 2.766 16.875 14.297 1 94.12 170 ASN B C 1
ATOM 4727 O O . ASN B 1 170 ? 2.152 16.234 13.445 1 94.12 170 ASN B O 1
ATOM 4731 N N . ASP B 1 171 ? 3.709 16.422 14.898 1 90.56 171 ASP B N 1
ATOM 4732 C CA . ASP B 1 171 ? 4.066 15.008 14.828 1 90.56 171 ASP B CA 1
ATOM 4733 C C . ASP B 1 171 ? 3.203 14.172 15.773 1 90.56 171 ASP B C 1
ATOM 4735 O O . ASP B 1 171 ? 2.783 14.656 16.828 1 90.56 171 ASP B O 1
ATOM 4739 N N . ASN B 1 172 ? 2.941 12.953 15.422 1 91.31 172 ASN B N 1
ATOM 4740 C CA . ASN B 1 172 ? 2.031 12.156 16.234 1 91.31 172 ASN B CA 1
ATOM 4741 C C . ASN B 1 172 ? 2.758 11 16.922 1 91.31 172 ASN B C 1
ATOM 4743 O O . ASN B 1 172 ? 2.125 10.133 17.516 1 91.31 172 ASN B O 1
ATOM 4747 N N . ALA B 1 173 ? 4.051 10.984 16.766 1 90.81 173 ALA B N 1
ATOM 4748 C CA . ALA B 1 173 ? 4.801 9.938 17.469 1 90.81 173 ALA B CA 1
ATOM 4749 C C . ALA B 1 173 ? 4.906 10.234 18.953 1 90.81 173 ALA B C 1
ATOM 4751 O O . ALA B 1 173 ? 5.516 11.234 19.359 1 90.81 173 ALA B O 1
ATOM 4752 N N . GLY B 1 174 ? 4.262 9.445 19.812 1 94.56 174 GLY B N 1
ATOM 4753 C CA . GLY B 1 174 ? 4.195 9.656 21.25 1 94.56 174 GLY B CA 1
ATOM 4754 C C . GLY B 1 174 ? 2.793 9.523 21.812 1 94.56 174 GLY B C 1
ATOM 4755 O O . GLY B 1 174 ? 1.971 8.781 21.281 1 94.56 174 GLY B O 1
ATOM 4756 N N . MET B 1 175 ? 2.658 10.188 23.031 1 96.94 175 MET B N 1
ATOM 4757 C CA . MET B 1 175 ? 1.372 10.18 23.719 1 96.94 175 MET B CA 1
ATOM 4758 C C . MET B 1 175 ? 1.017 11.57 24.219 1 96.94 175 MET B C 1
ATOM 4760 O O . MET B 1 175 ? 1.886 12.305 24.703 1 96.94 175 MET B O 1
ATOM 4764 N N . GLY B 1 176 ? -0.308 11.906 24.078 1 98.06 176 GLY B N 1
ATOM 4765 C CA . GLY B 1 176 ? -0.634 13.266 24.5 1 98.06 176 GLY B CA 1
ATOM 4766 C C . GLY B 1 176 ? -2.045 13.398 25.031 1 98.06 176 GLY B C 1
ATOM 4767 O O . GLY B 1 176 ? -2.811 12.438 25.047 1 98.06 176 GLY B O 1
ATOM 4768 N N . VAL B 1 177 ? -2.258 14.57 25.609 1 98.69 177 VAL B N 1
ATOM 4769 C CA . VAL B 1 177 ? -3.568 15.055 26.031 1 98.69 177 VAL B CA 1
ATOM 4770 C C . VAL B 1 177 ? -3.852 16.406 25.375 1 98.69 177 VAL B C 1
ATOM 4772 O O . VAL B 1 177 ? -2.963 17.25 25.281 1 98.69 177 VAL B O 1
ATOM 4775 N N . GLN B 1 178 ? -5.027 16.594 24.891 1 98.75 178 GLN B N 1
ATOM 4776 C CA . GLN B 1 178 ? -5.418 17.844 24.234 1 98.75 178 GLN B CA 1
ATOM 4777 C C . GLN B 1 178 ? -6.828 18.266 24.656 1 98.75 178 GLN B C 1
ATOM 4779 O O . GLN B 1 178 ? -7.738 17.422 24.703 1 98.75 178 GLN B O 1
ATOM 4784 N N . ALA B 1 179 ? -6.988 19.469 24.953 1 98.88 179 ALA B N 1
ATOM 4785 C CA . ALA B 1 179 ? -8.297 20.078 25.172 1 98.88 179 ALA B CA 1
ATOM 4786 C C . ALA B 1 179 ? -8.664 21 24.016 1 98.88 179 ALA B C 1
ATOM 4788 O O . ALA B 1 179 ? -7.824 21.781 23.547 1 98.88 179 ALA B O 1
ATOM 4789 N N . THR B 1 180 ? -9.828 20.922 23.531 1 98.75 180 THR B N 1
ATOM 4790 C CA . THR B 1 180 ? -10.328 21.797 22.469 1 98.75 180 THR B CA 1
ATOM 4791 C C . THR B 1 180 ? -11.727 22.312 22.812 1 98.75 180 THR B C 1
ATOM 4793 O O . THR B 1 180 ? -12.43 21.719 23.625 1 98.75 180 THR B O 1
ATOM 4796 N N . SER B 1 181 ? -12.078 23.406 22.203 1 98.69 181 SER B N 1
ATOM 4797 C CA . SER B 1 181 ? -13.414 23.969 22.391 1 98.69 181 SER B CA 1
ATOM 4798 C C . SER B 1 181 ? -13.773 24.953 21.297 1 98.69 181 SER B C 1
ATOM 4800 O O . SER B 1 181 ? -12.898 25.656 20.781 1 98.69 181 SER B O 1
ATOM 4802 N N . THR B 1 182 ? -15.008 24.922 20.938 1 98.19 182 THR B N 1
ATOM 4803 C CA . THR B 1 182 ? -15.578 26.031 20.172 1 98.19 182 THR B CA 1
ATOM 4804 C C . THR B 1 182 ? -16.297 27.016 21.094 1 98.19 182 THR B C 1
ATOM 4806 O O . THR B 1 182 ? -17.031 26.609 21.984 1 98.19 182 THR B O 1
ATOM 4809 N N . ILE B 1 183 ? -16.094 28.266 20.797 1 97 183 ILE B N 1
ATOM 4810 C CA . ILE B 1 183 ? -16.609 29.297 21.703 1 97 183 ILE B CA 1
ATOM 4811 C C . ILE B 1 183 ? -17.484 30.266 20.922 1 97 183 ILE B C 1
ATOM 4813 O O . ILE B 1 183 ? -17.078 30.797 19.891 1 97 183 ILE B O 1
ATOM 4817 N N . ALA B 1 184 ? -18.719 30.531 21.406 1 96.69 184 ALA B N 1
ATOM 4818 C CA . ALA B 1 184 ? -19.656 31.547 20.922 1 96.69 184 ALA B CA 1
ATOM 4819 C C . ALA B 1 184 ? -19.938 31.391 19.438 1 96.69 184 ALA B C 1
ATOM 4821 O O . ALA B 1 184 ? -20.172 32.375 18.719 1 96.69 184 ALA B O 1
ATOM 4822 N N . ASP B 1 185 ? -19.656 30.203 18.906 1 96.06 185 ASP B N 1
ATOM 4823 C CA . ASP B 1 185 ? -19.906 29.875 17.5 1 96.06 185 ASP B CA 1
ATOM 4824 C C . ASP B 1 185 ? -19.078 30.781 16.578 1 96.06 185 ASP B C 1
ATOM 4826 O O . ASP B 1 185 ? -19.562 31.188 15.516 1 96.06 185 ASP B O 1
ATOM 4830 N N . MET B 1 186 ? -17.938 31.156 17 1 97.56 186 MET B N 1
ATOM 4831 C CA . MET B 1 186 ? -17.125 32 16.125 1 97.56 186 MET B CA 1
ATOM 4832 C C . MET B 1 186 ? -15.633 31.766 16.359 1 97.56 186 MET B C 1
ATOM 4834 O O . MET B 1 186 ? -14.789 32.312 15.656 1 97.56 186 MET B O 1
ATOM 4838 N N . ALA B 1 187 ? -15.336 31 17.391 1 98.62 187 ALA B N 1
ATOM 4839 C CA . ALA B 1 187 ? -13.922 30.812 17.719 1 98.62 187 ALA B CA 1
ATOM 4840 C C . ALA B 1 187 ? -13.625 29.344 18.047 1 98.62 187 ALA B C 1
ATOM 4842 O O . ALA B 1 187 ? -14.516 28.609 18.469 1 98.62 187 ALA B O 1
ATOM 4843 N N . TYR B 1 188 ? -12.406 28.938 17.797 1 98.75 188 TYR B N 1
ATOM 4844 C CA . TYR B 1 188 ? -11.859 27.625 18.141 1 98.75 188 TYR B CA 1
ATOM 4845 C C . TYR B 1 188 ? -10.562 27.766 18.922 1 98.75 188 TYR B C 1
ATOM 4847 O O . TYR B 1 188 ? -9.711 28.594 18.578 1 98.75 188 TYR B O 1
ATOM 4855 N N . VAL B 1 189 ? -10.445 27.031 20.016 1 98.81 189 VAL B N 1
ATOM 4856 C CA . VAL B 1 189 ? -9.219 27.062 20.812 1 98.81 189 VAL B CA 1
ATOM 4857 C C . VAL B 1 189 ? -8.766 25.625 21.094 1 98.81 189 VAL B C 1
ATOM 4859 O O . VAL B 1 189 ? -9.594 24.734 21.25 1 98.81 189 VAL B O 1
ATOM 4862 N N . SER B 1 190 ? -7.473 25.484 21.203 1 98.75 190 SER B N 1
ATOM 4863 C CA . SER B 1 190 ? -6.875 24.188 21.484 1 98.75 190 SER B CA 1
ATOM 4864 C C . SER B 1 190 ? -5.59 24.328 22.281 1 98.75 190 SER B C 1
ATOM 4866 O O . SER B 1 190 ? -4.848 25.297 22.109 1 98.75 190 SER B O 1
ATOM 4868 N N . GLY B 1 191 ? -5.355 23.391 23.172 1 98.81 191 GLY B N 1
ATOM 4869 C CA . GLY B 1 191 ? -4.125 23.234 23.938 1 98.81 191 GLY B CA 1
ATOM 4870 C C . GLY B 1 191 ? -3.75 21.781 24.172 1 98.81 191 GLY B C 1
ATOM 4871 O O . GLY B 1 191 ? -4.621 20.953 24.422 1 98.81 191 GLY B O 1
ATOM 4872 N N . SER B 1 192 ? -2.438 21.5 24.109 1 98.69 192 SER B N 1
ATOM 4873 C CA . SER B 1 192 ? -2.051 20.109 24.312 1 98.69 192 SER B CA 1
ATOM 4874 C C . SER B 1 192 ? -0.67 20.016 24.969 1 98.69 192 SER B C 1
ATOM 4876 O O . SER B 1 192 ? 0.124 20.953 24.875 1 98.69 192 SER B O 1
ATOM 4878 N N . VAL B 1 193 ? -0.488 18.938 25.672 1 98.5 193 VAL B N 1
ATOM 4879 C CA . VAL B 1 193 ? 0.82 18.469 26.125 1 98.5 193 VAL B CA 1
ATOM 4880 C C . VAL B 1 193 ? 1.075 17.062 25.562 1 98.5 193 VAL B C 1
ATOM 4882 O O . VAL B 1 193 ? 0.164 16.234 25.516 1 98.5 193 VAL B O 1
ATOM 4885 N N . PHE B 1 194 ? 2.281 16.891 25.109 1 97.44 194 PHE B N 1
ATOM 4886 C CA . PHE B 1 194 ? 2.621 15.656 24.406 1 97.44 194 PHE B CA 1
ATOM 4887 C C . PHE B 1 194 ? 3.975 15.125 24.859 1 97.44 194 PHE B C 1
ATOM 4889 O O . PHE B 1 194 ? 4.93 15.891 25.016 1 97.44 194 PHE B O 1
ATOM 4896 N N . SER B 1 195 ? 4.035 13.859 25.203 1 97.12 195 SER B N 1
ATOM 4897 C CA . SER B 1 195 ? 5.285 13.164 25.5 1 97.12 195 SER B CA 1
ATOM 4898 C C . SER B 1 195 ? 5.875 12.539 24.234 1 97.12 195 SER B C 1
ATOM 4900 O O . SER B 1 195 ? 5.328 11.57 23.703 1 97.12 195 SER B O 1
ATOM 4902 N N . GLU B 1 196 ? 6.984 13.07 23.797 1 95.12 196 GLU B N 1
ATOM 4903 C CA . GLU B 1 196 ? 7.609 12.562 22.578 1 95.12 196 GLU B CA 1
ATOM 4904 C C . GLU B 1 196 ? 8.344 11.25 22.844 1 95.12 196 GLU B C 1
ATOM 4906 O O . GLU B 1 196 ? 8.367 10.766 23.969 1 95.12 196 GLU B O 1
ATOM 4911 N N . THR B 1 197 ? 8.867 10.633 21.812 1 92.88 197 THR B N 1
ATOM 4912 C CA . THR B 1 197 ? 9.555 9.352 21.953 1 92.88 197 THR B CA 1
ATOM 4913 C C . THR B 1 197 ? 11.055 9.555 22.141 1 92.88 197 THR B C 1
ATOM 4915 O O . THR B 1 197 ? 11.789 8.594 22.391 1 92.88 197 THR B O 1
ATOM 4918 N N . ASN B 1 198 ? 11.492 10.797 22.078 1 90.31 198 ASN B N 1
ATOM 4919 C CA . ASN B 1 198 ? 12.883 11.109 22.391 1 90.31 198 ASN B CA 1
ATOM 4920 C C . ASN B 1 198 ? 13.078 11.398 23.875 1 90.31 198 ASN B C 1
ATOM 4922 O O . ASN B 1 198 ? 12.156 11.883 24.547 1 90.31 198 ASN B O 1
ATOM 4926 N N . ASN B 1 199 ? 14.289 11.078 24.297 1 90.44 199 ASN B N 1
ATOM 4927 C CA . ASN B 1 199 ? 14.578 11.227 25.719 1 90.44 199 ASN B CA 1
ATOM 4928 C C . ASN B 1 199 ? 15.891 11.977 25.953 1 90.44 199 ASN B C 1
ATOM 4930 O O . ASN B 1 199 ? 16.734 12.047 25.047 1 90.44 199 ASN B O 1
ATOM 4934 N N . ASN B 1 200 ? 15.914 12.5 27.125 1 91.06 200 ASN B N 1
ATOM 4935 C CA . ASN B 1 200 ? 17.219 12.969 27.578 1 91.06 200 ASN B CA 1
ATOM 4936 C C . ASN B 1 200 ? 18.062 11.828 28.125 1 91.06 200 ASN B C 1
ATOM 4938 O O . ASN B 1 200 ? 17.672 10.664 28.047 1 91.06 200 ASN B O 1
ATOM 4942 N N . SER B 1 201 ? 19.203 12.195 28.641 1 89.62 201 SER B N 1
ATOM 4943 C CA . SER B 1 201 ? 20.156 11.18 29.062 1 89.62 201 SER B CA 1
ATOM 4944 C C . SER B 1 201 ? 19.641 10.391 30.266 1 89.62 201 SER B C 1
ATOM 4946 O O . SER B 1 201 ? 20.078 9.273 30.516 1 89.62 201 SER B O 1
ATOM 4948 N N . ASP B 1 202 ? 18.656 10.891 30.984 1 93.31 202 ASP B N 1
ATOM 4949 C CA . ASP B 1 202 ? 18.078 10.203 32.125 1 93.31 202 ASP B CA 1
ATOM 4950 C C . ASP B 1 202 ? 16.906 9.312 31.719 1 93.31 202 ASP B C 1
ATOM 4952 O O . ASP B 1 202 ? 16.359 8.57 32.531 1 93.31 202 ASP B O 1
ATOM 4956 N N . GLY B 1 203 ? 16.5 9.445 30.625 1 93.75 203 GLY B N 1
ATOM 4957 C CA . GLY B 1 203 ? 15.375 8.68 30.125 1 93.75 203 GLY B CA 1
ATOM 4958 C C . GLY B 1 203 ? 14.055 9.422 30.234 1 93.75 203 GLY B C 1
ATOM 4959 O O . GLY B 1 203 ? 12.992 8.844 29.984 1 93.75 203 GLY B O 1
ATOM 4960 N N . ASP B 1 204 ? 14.164 10.641 30.562 1 94.88 204 ASP B N 1
ATOM 4961 C CA . ASP B 1 204 ? 12.953 11.461 30.594 1 94.88 204 ASP B CA 1
ATOM 4962 C C . ASP B 1 204 ? 12.586 11.961 29.203 1 94.88 204 ASP B C 1
ATOM 4964 O O . ASP B 1 204 ? 13.422 12.523 28.5 1 94.88 204 ASP B O 1
ATOM 4968 N N . SER B 1 205 ? 11.398 11.812 28.844 1 95.25 205 SER B N 1
ATOM 4969 C CA . SER B 1 205 ? 10.961 12.148 27.484 1 95.25 205 SER B CA 1
ATOM 4970 C C . SER B 1 205 ? 10.875 13.664 27.297 1 95.25 205 SER B C 1
ATOM 4972 O O . SER B 1 205 ? 10.609 14.398 28.25 1 95.25 205 SER B O 1
ATOM 4974 N N . THR B 1 206 ? 11.141 14.078 26.078 1 94.94 206 THR B N 1
ATOM 4975 C CA . THR B 1 206 ? 10.898 15.469 25.719 1 94.94 206 THR B CA 1
ATOM 4976 C C . THR B 1 206 ? 9.406 15.781 25.766 1 94.94 206 THR B C 1
ATOM 4978 O O . THR B 1 206 ? 8.594 15.062 25.172 1 94.94 206 THR B O 1
ATOM 4981 N N . LYS B 1 207 ? 9.094 16.859 26.438 1 96.44 207 LYS B N 1
ATOM 4982 C CA . LYS B 1 207 ? 7.711 17.312 26.484 1 96.44 207 LYS B CA 1
ATOM 4983 C C . LYS B 1 207 ? 7.469 18.453 25.516 1 96.44 207 LYS B C 1
ATOM 4985 O O . LYS B 1 207 ? 8.273 19.391 25.438 1 96.44 207 LYS B O 1
ATOM 4990 N N . ARG B 1 208 ? 6.383 18.328 24.781 1 97.19 208 ARG B N 1
ATOM 4991 C CA . ARG B 1 208 ? 5.977 19.344 23.828 1 97.19 208 ARG B CA 1
ATOM 4992 C C . ARG B 1 208 ? 4.652 19.984 24.219 1 97.19 208 ARG B C 1
ATOM 4994 O O . ARG B 1 208 ? 3.732 19.297 24.672 1 97.19 208 ARG B O 1
ATOM 5001 N N . TYR B 1 209 ? 4.551 21.234 24 1 98.62 209 TYR B N 1
ATOM 5002 C CA . TYR B 1 209 ? 3.354 22.016 24.281 1 98.62 209 TYR B CA 1
ATOM 5003 C C . TYR B 1 209 ? 2.873 22.75 23.031 1 98.62 209 TYR B C 1
ATOM 5005 O O . TYR B 1 209 ? 3.676 23.328 22.297 1 98.62 209 TYR B O 1
ATOM 5013 N N . ASN B 1 210 ? 1.604 22.672 22.75 1 98.81 210 ASN B N 1
ATOM 5014 C CA . ASN B 1 210 ? 0.984 23.375 21.641 1 98.81 210 ASN B CA 1
ATOM 5015 C C . ASN B 1 210 ? -0.23 24.188 22.094 1 98.81 210 ASN B C 1
ATOM 5017 O O . ASN B 1 210 ? -0.993 23.734 22.938 1 98.81 210 ASN B O 1
ATOM 5021 N N . VAL B 1 211 ? -0.406 25.344 21.516 1 98.88 211 VAL B N 1
ATOM 5022 C CA . VAL B 1 211 ? -1.64 26.109 21.641 1 98.88 211 VAL B CA 1
ATOM 5023 C C . VAL B 1 211 ? -2.029 26.703 20.297 1 98.88 211 VAL B C 1
ATOM 5025 O O . VAL B 1 211 ? -1.163 27.078 19.5 1 98.88 211 VAL B O 1
ATOM 5028 N N . ARG B 1 212 ? -3.301 26.75 19.969 1 98.88 212 ARG B N 1
ATOM 5029 C CA . ARG B 1 212 ? -3.863 27.328 18.75 1 98.88 212 ARG B CA 1
ATOM 5030 C C . ARG B 1 212 ? -5.172 28.047 19.047 1 98.88 212 ARG B C 1
ATOM 5032 O O . ARG B 1 212 ? -6 27.562 19.812 1 98.88 212 ARG B O 1
ATOM 5039 N N . GLY B 1 213 ? -5.301 29.219 18.578 1 98.88 213 GLY B N 1
ATOM 5040 C CA . GLY B 1 213 ? -6.531 30 18.641 1 98.88 213 GLY B CA 1
ATOM 5041 C C . GLY B 1 213 ? -6.945 30.547 17.281 1 98.88 213 GLY B C 1
ATOM 5042 O O . GLY B 1 213 ? -6.113 31.062 16.531 1 98.88 213 GLY B O 1
ATOM 5043 N N . VAL B 1 214 ? -8.219 30.375 16.953 1 98.94 214 VAL B N 1
ATOM 5044 C CA . VAL B 1 214 ? -8.727 30.812 15.664 1 98.94 214 VAL B CA 1
ATOM 5045 C C . VAL B 1 214 ? -10.023 31.594 15.859 1 98.94 214 VAL B C 1
ATOM 5047 O O . VAL B 1 214 ? -10.883 31.203 16.656 1 98.94 214 VAL B O 1
ATOM 5050 N N . PHE B 1 215 ? -10.109 32.781 15.234 1 98.88 215 PHE B N 1
ATOM 5051 C CA . PHE B 1 215 ? -11.328 33.562 15.125 1 98.88 215 PHE B CA 1
ATOM 5052 C C . PHE B 1 215 ? -11.914 33.469 13.727 1 98.88 215 PHE B C 1
ATOM 5054 O O . PHE B 1 215 ? -11.25 33.844 12.742 1 98.88 215 PHE B O 1
ATOM 5061 N N . ALA B 1 216 ? -13.148 32.938 13.648 1 98.81 216 ALA B N 1
ATOM 5062 C CA . ALA B 1 216 ? -13.836 32.75 12.375 1 98.81 216 ALA B CA 1
ATOM 5063 C C . ALA B 1 216 ? -15.289 33.219 12.461 1 98.81 216 ALA B C 1
ATOM 5065 O O . ALA B 1 216 ? -16.203 32.375 12.5 1 98.81 216 ALA B O 1
ATOM 5066 N N . PRO B 1 217 ? -15.57 34.438 12.328 1 98.38 217 PRO B N 1
ATOM 5067 C CA . PRO B 1 217 ? -16.938 34.938 12.469 1 98.38 217 PRO B CA 1
ATOM 5068 C C . PRO B 1 217 ? -17.859 34.469 11.336 1 98.38 217 PRO B C 1
ATOM 5070 O O . PRO B 1 217 ? -19.062 34.344 11.523 1 98.38 217 PRO B O 1
ATOM 5073 N N . LEU B 1 218 ? -17.312 34.344 10.195 1 98.38 218 LEU B N 1
ATOM 5074 C CA . LEU B 1 218 ? -17.984 33.656 9.078 1 98.38 218 LEU B CA 1
ATOM 5075 C C . LEU B 1 218 ? -17.438 32.25 8.883 1 98.38 218 LEU B C 1
ATOM 5077 O O . LEU B 1 218 ? -16.234 32.062 8.672 1 98.38 218 LEU B O 1
ATOM 5081 N N . HIS B 1 219 ? -18.297 31.25 8.992 1 98.19 219 HIS B N 1
ATOM 5082 C CA . HIS B 1 219 ? -17.766 29.891 8.984 1 98.19 219 HIS B CA 1
ATOM 5083 C C . HIS B 1 219 ? -18.734 28.906 8.344 1 98.19 219 HIS B C 1
ATOM 5085 O O . HIS B 1 219 ? -18.891 27.781 8.82 1 98.19 219 HIS B O 1
ATOM 5091 N N . SER B 1 220 ? -19.438 29.359 7.363 1 97.44 220 SER B N 1
ATOM 5092 C CA . SER B 1 220 ? -20.312 28.484 6.582 1 97.44 220 SER B CA 1
ATOM 5093 C C . SER B 1 220 ? -19.719 28.203 5.207 1 97.44 220 SER B C 1
ATOM 5095 O O . SER B 1 220 ? -18.844 28.953 4.738 1 97.44 220 SER B O 1
ATOM 5097 N N . ASP B 1 221 ? -20.188 27.188 4.555 1 96.94 221 ASP B N 1
ATOM 5098 C CA . ASP B 1 221 ? -19.656 26.797 3.254 1 96.94 221 ASP B CA 1
ATOM 5099 C C . ASP B 1 221 ? -19.703 27.953 2.262 1 96.94 221 ASP B C 1
ATOM 5101 O O . ASP B 1 221 ? -20.781 28.516 2 1 96.94 221 ASP B O 1
ATOM 5105 N N . GLY B 1 222 ? -18.594 28.266 1.771 1 97.62 222 GLY B N 1
ATOM 5106 C CA . GLY B 1 222 ? -18.5 29.344 0.795 1 97.62 222 GLY B CA 1
ATOM 5107 C C . GLY B 1 222 ? -18.594 30.719 1.417 1 97.62 222 GLY B C 1
ATOM 5108 O O . GLY B 1 222 ? -18.766 31.719 0.709 1 97.62 222 GLY B O 1
ATOM 5109 N N . ASN B 1 223 ? -18.688 30.844 2.605 1 98.62 223 ASN B N 1
ATOM 5110 C CA . ASN B 1 223 ? -18.672 32.094 3.355 1 98.62 223 ASN B CA 1
ATOM 5111 C C . ASN B 1 223 ? -17.828 31.969 4.617 1 98.62 223 ASN B C 1
ATOM 5113 O O . ASN B 1 223 ? -18.359 31.812 5.719 1 98.62 223 ASN B O 1
ATOM 5117 N N . VAL B 1 224 ? -16.531 32.188 4.41 1 98.81 224 VAL B N 1
ATOM 5118 C CA . VAL B 1 224 ? -15.578 31.938 5.492 1 98.81 224 VAL B CA 1
ATOM 5119 C C . VAL B 1 224 ? -14.633 33.125 5.656 1 98.81 224 VAL B C 1
ATOM 5121 O O . VAL B 1 224 ? -14.148 33.688 4.664 1 98.81 224 VAL B O 1
ATOM 5124 N N . LEU B 1 225 ? -14.469 33.625 6.801 1 98.88 225 LEU B N 1
ATOM 5125 C CA . LEU B 1 225 ? -13.391 34.5 7.246 1 98.88 225 LEU B CA 1
ATOM 5126 C C . LEU B 1 225 ? -12.688 33.906 8.469 1 98.88 225 LEU B C 1
ATOM 5128 O O . LEU B 1 225 ? -13.305 33.719 9.516 1 98.88 225 LEU B O 1
ATOM 5132 N N . HIS B 1 226 ? -11.445 33.594 8.359 1 98.75 226 HIS B N 1
ATOM 5133 C CA . HIS B 1 226 ? -10.664 32.844 9.328 1 98.75 226 HIS B CA 1
ATOM 5134 C C . HIS B 1 226 ? -9.328 33.5 9.609 1 98.75 226 HIS B C 1
ATOM 5136 O O . HIS B 1 226 ? -8.57 33.812 8.688 1 98.75 226 HIS B O 1
ATOM 5142 N N . VAL B 1 227 ? -9.031 33.812 10.859 1 98.88 227 VAL B N 1
ATOM 5143 C CA . VAL B 1 227 ? -7.73 34.312 11.297 1 98.88 227 VAL B CA 1
ATOM 5144 C C . VAL B 1 227 ? -7.297 33.562 12.562 1 98.88 227 VAL B C 1
ATOM 5146 O O . VAL B 1 227 ? -8.117 33.312 13.438 1 98.88 227 VAL B O 1
ATOM 5149 N N . GLY B 1 228 ? -6.027 33.188 12.633 1 98.88 228 GLY B N 1
ATOM 5150 C CA . GLY B 1 228 ? -5.594 32.469 13.812 1 98.88 228 GLY B CA 1
ATOM 5151 C C . GLY B 1 228 ? -4.102 32.562 14.07 1 98.88 228 GLY B C 1
ATOM 5152 O O . GLY B 1 228 ? -3.365 33.125 13.258 1 98.88 228 GLY B O 1
ATOM 5153 N N . ALA B 1 229 ? -3.729 32.125 15.211 1 98.88 229 ALA B N 1
ATOM 5154 C CA . ALA B 1 229 ? -2.334 32.094 15.648 1 98.88 229 ALA B CA 1
ATOM 5155 C C . ALA B 1 229 ? -2.059 30.812 16.453 1 98.88 229 ALA B C 1
ATOM 5157 O O . ALA B 1 229 ? -2.98 30.219 17 1 98.88 229 ALA B O 1
ATOM 5158 N N . GLN B 1 230 ? -0.807 30.406 16.469 1 98.62 230 GLN B N 1
ATOM 5159 C CA . GLN B 1 230 ? -0.417 29.188 17.188 1 98.62 230 GLN B CA 1
ATOM 5160 C C . GLN B 1 230 ? 1.015 29.297 17.703 1 98.62 230 GLN B C 1
ATOM 5162 O O . GLN B 1 230 ? 1.794 30.125 17.219 1 98.62 230 GLN B O 1
ATOM 5167 N N . TYR B 1 231 ? 1.26 28.531 18.688 1 98.81 231 TYR B N 1
ATOM 5168 C CA . TYR B 1 231 ? 2.574 28.453 19.312 1 98.81 231 TYR B CA 1
ATOM 5169 C C . TYR B 1 231 ? 2.871 27.047 19.797 1 98.81 231 TYR B C 1
ATOM 5171 O O . TYR B 1 231 ? 1.984 26.359 20.312 1 98.81 231 TYR B O 1
ATOM 5179 N N . ALA B 1 232 ? 4.117 26.578 19.578 1 98.88 232 ALA B N 1
ATOM 5180 C CA . ALA B 1 232 ? 4.598 25.297 20.078 1 98.88 232 ALA B CA 1
ATOM 5181 C C . ALA B 1 232 ? 5.973 25.438 20.719 1 98.88 232 ALA B C 1
ATOM 5183 O O . ALA B 1 232 ? 6.793 26.234 20.281 1 98.88 232 ALA B O 1
ATOM 5184 N N . TYR B 1 233 ? 6.145 24.625 21.75 1 98.62 233 TYR B N 1
ATOM 5185 C CA . TYR B 1 233 ? 7.391 24.688 22.5 1 98.62 233 TYR B CA 1
ATOM 5186 C C . TYR B 1 233 ? 7.793 23.297 22.984 1 98.62 233 TYR B C 1
ATOM 5188 O O . TYR B 1 233 ? 6.941 22.5 23.375 1 98.62 233 TYR B O 1
ATOM 5196 N N . ARG B 1 234 ? 9.141 23.031 22.938 1 97.31 234 ARG B N 1
ATOM 5197 C CA . ARG B 1 234 ? 9.664 21.859 23.609 1 97.31 234 ARG B CA 1
ATOM 5198 C C . ARG B 1 234 ? 11.039 22.125 24.219 1 97.31 234 ARG B C 1
ATOM 5200 O O . ARG B 1 234 ? 11.836 22.875 23.641 1 97.31 234 ARG B O 1
ATOM 5207 N N . ASP B 1 235 ? 11.219 21.562 25.391 1 93.81 235 ASP B N 1
ATOM 5208 C CA . ASP B 1 235 ? 12.5 21.625 26.078 1 93.81 235 ASP B CA 1
ATOM 5209 C C . ASP B 1 235 ? 13.438 20.531 25.609 1 93.81 235 ASP B C 1
ATOM 5211 O O . ASP B 1 235 ? 13.07 19.359 25.594 1 93.81 235 ASP B O 1
ATOM 5215 N N . LEU B 1 236 ? 14.68 20.906 25.281 1 94.5 236 LEU B N 1
ATOM 5216 C CA . LEU B 1 236 ? 15.594 19.938 24.688 1 94.5 236 LEU B CA 1
ATOM 5217 C C . LEU B 1 236 ? 16.844 19.766 25.531 1 94.5 236 LEU B C 1
ATOM 5219 O O . LEU B 1 236 ? 17.828 19.188 25.078 1 94.5 236 LEU B O 1
ATOM 5223 N N . LYS B 1 237 ? 16.797 20.312 26.688 1 90.44 237 LYS B N 1
ATOM 5224 C CA . LYS B 1 237 ? 17.969 20.219 27.531 1 90.44 237 LYS B CA 1
ATOM 5225 C C . LYS B 1 237 ? 18.391 18.766 27.734 1 90.44 237 LYS B C 1
ATOM 5227 O O . LYS B 1 237 ? 17.594 17.938 28.141 1 90.44 237 LYS B O 1
ATOM 5232 N N . ASN B 1 238 ? 19.625 18.453 27.422 1 89.75 238 ASN B N 1
ATOM 5233 C CA . ASN B 1 238 ? 20.266 17.156 27.547 1 89.75 238 ASN B CA 1
ATOM 5234 C C . ASN B 1 238 ? 19.547 16.094 26.719 1 89.75 238 ASN B C 1
ATOM 5236 O O . ASN B 1 238 ? 19.562 14.906 27.078 1 89.75 238 ASN B O 1
ATOM 5240 N N . SER B 1 239 ? 18.797 16.469 25.781 1 91 239 SER B N 1
ATOM 5241 C CA . SER B 1 239 ? 18.094 15.523 24.922 1 91 239 SER B CA 1
ATOM 5242 C C . SER B 1 239 ? 18.828 15.32 23.594 1 91 239 SER B C 1
ATOM 5244 O O . SER B 1 239 ? 19.438 16.25 23.062 1 91 239 SER B O 1
ATOM 5246 N N . ALA B 1 240 ? 18.859 14.086 23.172 1 90.19 240 ALA B N 1
ATOM 5247 C CA . ALA B 1 240 ? 19.359 13.766 21.828 1 90.19 240 ALA B CA 1
ATOM 5248 C C . ALA B 1 240 ? 18.203 13.695 20.828 1 90.19 240 ALA B C 1
ATOM 5250 O O . ALA B 1 240 ? 17.531 12.672 20.719 1 90.19 240 ALA B O 1
ATOM 5251 N N . VAL B 1 241 ? 18 14.773 20.125 1 92.12 241 VAL B N 1
ATOM 5252 C CA . VAL B 1 241 ? 16.906 14.852 19.156 1 92.12 241 VAL B CA 1
ATOM 5253 C C . VAL B 1 241 ? 17.453 15.234 17.781 1 92.12 241 VAL B C 1
ATOM 5255 O O . VAL B 1 241 ? 18.375 16.062 17.672 1 92.12 241 VAL B O 1
ATOM 5258 N N . ASP B 1 242 ? 16.969 14.555 16.734 1 93.38 242 ASP B N 1
ATOM 5259 C CA . ASP B 1 242 ? 17.266 14.961 15.359 1 93.38 242 ASP B CA 1
ATOM 5260 C C . ASP B 1 242 ? 16.578 16.281 15.023 1 93.38 242 ASP B C 1
ATOM 5262 O O . ASP B 1 242 ? 15.359 16.391 15.047 1 93.38 242 ASP B O 1
ATOM 5266 N N . THR B 1 243 ? 17.344 17.312 14.719 1 95.06 243 THR B N 1
ATOM 5267 C CA . THR B 1 243 ? 16.797 18.641 14.438 1 95.06 243 THR B CA 1
ATOM 5268 C C . THR B 1 243 ? 17 19 12.969 1 95.06 243 THR B C 1
ATOM 5270 O O . THR B 1 243 ? 16.797 20.156 12.578 1 95.06 243 THR B O 1
ATOM 5273 N N . ARG B 1 244 ? 17.422 18.094 12.195 1 96.5 244 ARG B N 1
ATOM 5274 C CA . ARG B 1 244 ? 17.672 18.344 10.773 1 96.5 244 ARG B CA 1
ATOM 5275 C C . ARG B 1 244 ? 16.391 18.766 10.055 1 96.5 244 ARG B C 1
ATOM 5277 O O . ARG B 1 244 ? 15.336 18.172 10.258 1 96.5 244 ARG B O 1
ATOM 5284 N N . ILE B 1 245 ? 16.516 19.781 9.25 1 98.12 245 ILE B N 1
ATOM 5285 C CA . ILE B 1 245 ? 15.461 20.219 8.344 1 98.12 245 ILE B CA 1
ATOM 5286 C C . ILE B 1 245 ? 15.734 19.688 6.938 1 98.12 245 ILE B C 1
ATOM 5288 O O . ILE B 1 245 ? 16.562 20.234 6.215 1 98.12 245 ILE B O 1
ATOM 5292 N N . ARG B 1 246 ? 15.102 18.641 6.59 1 97.81 246 ARG B N 1
ATOM 5293 C CA . ARG B 1 246 ? 15.219 18.016 5.27 1 97.81 246 ARG B CA 1
ATOM 5294 C C . ARG B 1 246 ? 13.891 18.078 4.52 1 97.81 246 ARG B C 1
ATOM 5296 O O . ARG B 1 246 ? 12.844 17.719 5.07 1 97.81 246 ARG B O 1
ATOM 5303 N N . SER B 1 247 ? 13.906 18.562 3.406 1 98.38 247 SER B N 1
ATOM 5304 C CA . SER B 1 247 ? 12.664 18.766 2.67 1 98.38 247 SER B CA 1
ATOM 5305 C C . SER B 1 247 ? 12.664 18.016 1.345 1 98.38 247 SER B C 1
ATOM 5307 O O . SER B 1 247 ? 13.695 17.938 0.672 1 98.38 247 SER B O 1
ATOM 5309 N N . ARG B 1 248 ? 11.531 17.5 0.968 1 98.44 248 ARG B N 1
ATOM 5310 C CA . ARG B 1 248 ? 11.305 16.922 -0.35 1 98.44 248 ARG B CA 1
ATOM 5311 C C . ARG B 1 248 ? 10.758 17.953 -1.324 1 98.44 248 ARG B C 1
ATOM 5313 O O . ARG B 1 248 ? 10.43 17.625 -2.469 1 98.44 248 ARG B O 1
ATOM 5320 N N . LEU B 1 249 ? 10.547 19.156 -0.806 1 98.5 249 LEU B N 1
ATOM 5321 C CA . LEU B 1 249 ? 10.109 20.328 -1.548 1 98.5 249 LEU B CA 1
ATOM 5322 C C . LEU B 1 249 ? 8.812 20.047 -2.301 1 98.5 249 LEU B C 1
ATOM 5324 O O . LEU B 1 249 ? 8.672 20.406 -3.471 1 98.5 249 LEU B O 1
ATOM 5328 N N . GLY B 1 250 ? 7.961 19.234 -1.687 1 98.19 250 GLY B N 1
ATOM 5329 C CA . GLY B 1 250 ? 6.613 19.016 -2.191 1 98.19 250 GLY B CA 1
ATOM 5330 C C . GLY B 1 250 ? 6.496 17.797 -3.084 1 98.19 250 GLY B C 1
ATOM 5331 O O . GLY B 1 250 ? 5.438 17.547 -3.658 1 98.19 250 GLY B O 1
ATOM 5332 N N . VAL B 1 251 ? 7.57 17.031 -3.223 1 98.75 251 VAL B N 1
ATOM 5333 C CA . VAL B 1 251 ? 7.559 15.859 -4.098 1 98.75 251 VAL B CA 1
ATOM 5334 C C . VAL B 1 251 ? 7.922 14.609 -3.299 1 98.75 251 VAL B C 1
ATOM 5336 O O . VAL B 1 251 ? 9.094 14.242 -3.211 1 98.75 251 VAL B O 1
ATOM 5339 N N . ARG B 1 252 ? 6.938 13.875 -2.867 1 98.19 252 ARG B N 1
ATOM 5340 C CA . ARG B 1 252 ? 7.102 12.758 -1.946 1 98.19 252 ARG B CA 1
ATOM 5341 C C . ARG B 1 252 ? 7.918 11.641 -2.586 1 98.19 252 ARG B C 1
ATOM 5343 O O . ARG B 1 252 ? 8.68 10.945 -1.901 1 98.19 252 ARG B O 1
ATOM 5350 N N . GLY B 1 253 ? 7.844 11.469 -3.852 1 98 253 GLY B N 1
ATOM 5351 C CA . GLY B 1 253 ? 8.492 10.391 -4.582 1 98 253 GLY B CA 1
ATOM 5352 C C . GLY B 1 253 ? 10 10.477 -4.555 1 98 253 GLY B C 1
ATOM 5353 O O . GLY B 1 253 ? 10.688 9.516 -4.926 1 98 253 GLY B O 1
ATOM 5354 N N . VAL B 1 254 ? 10.547 11.609 -4.113 1 98.5 254 VAL B N 1
ATOM 5355 C CA . VAL B 1 254 ? 11.984 11.781 -3.979 1 98.5 254 VAL B CA 1
ATOM 5356 C C . VAL B 1 254 ? 12.547 10.727 -3.021 1 98.5 254 VAL B C 1
ATOM 5358 O O . VAL B 1 254 ? 13.625 10.172 -3.258 1 98.5 254 VAL B O 1
ATOM 5361 N N . ASP B 1 255 ? 11.867 10.469 -2.043 1 97.12 255 ASP B N 1
ATOM 5362 C CA . ASP B 1 255 ? 12.18 9.516 -0.979 1 97.12 255 ASP B CA 1
ATOM 5363 C C . ASP B 1 255 ? 10.93 9.141 -0.196 1 97.12 255 ASP B C 1
ATOM 5365 O O . ASP B 1 255 ? 10.352 9.969 0.511 1 97.12 255 ASP B O 1
ATOM 5369 N N . THR B 1 256 ? 10.484 7.938 -0.264 1 96.25 256 THR B N 1
ATOM 5370 C CA . THR B 1 256 ? 9.242 7.551 0.39 1 96.25 256 THR B CA 1
ATOM 5371 C C . THR B 1 256 ? 9.172 6.035 0.56 1 96.25 256 THR B C 1
ATOM 5373 O O . THR B 1 256 ? 9.969 5.301 -0.027 1 96.25 256 THR B O 1
ATOM 5376 N N . ASN B 1 257 ? 8.289 5.586 1.462 1 92.56 257 ASN B N 1
ATOM 5377 C CA . ASN B 1 257 ? 7.816 4.207 1.507 1 92.56 257 ASN B CA 1
ATOM 5378 C C . ASN B 1 257 ? 6.523 4.031 0.718 1 92.56 257 ASN B C 1
ATOM 5380 O O . ASN B 1 257 ? 6.043 4.973 0.087 1 92.56 257 ASN B O 1
ATOM 5384 N N . GLY B 1 258 ? 6.059 2.844 0.654 1 93.06 258 GLY B N 1
ATOM 5385 C CA . GLY B 1 258 ? 4.773 2.568 0.035 1 93.06 258 GLY B CA 1
ATOM 5386 C C . GLY B 1 258 ? 4.879 2.227 -1.438 1 93.06 258 GLY B C 1
ATOM 5387 O O . GLY B 1 258 ? 3.883 2.256 -2.162 1 93.06 258 GLY B O 1
ATOM 5388 N N . GLY B 1 259 ? 6.125 2.031 -1.88 1 94.25 259 GLY B N 1
ATOM 5389 C CA . GLY B 1 259 ? 6.336 1.691 -3.277 1 94.25 259 GLY B CA 1
ATOM 5390 C C . GLY B 1 259 ? 7.68 2.158 -3.807 1 94.25 259 GLY B C 1
ATOM 5391 O O . GLY B 1 259 ? 8.68 2.143 -3.084 1 94.25 259 GLY B O 1
ATOM 5392 N N . GLY B 1 260 ? 7.66 2.457 -5.082 1 94.69 260 GLY B N 1
ATOM 5393 C CA . GLY B 1 260 ? 8.867 2.932 -5.73 1 94.69 260 GLY B CA 1
ATOM 5394 C C . GLY B 1 260 ? 9.133 4.406 -5.492 1 94.69 260 GLY B C 1
ATOM 5395 O O . GLY B 1 260 ? 8.203 5.215 -5.477 1 94.69 260 GLY B O 1
ATOM 5396 N N . ASP B 1 261 ? 10.406 4.727 -5.297 1 96.69 261 ASP B N 1
ATOM 5397 C CA . ASP B 1 261 ? 10.867 6.109 -5.223 1 96.69 261 ASP B CA 1
ATOM 5398 C C . ASP B 1 261 ? 12.156 6.305 -6.02 1 96.69 261 ASP B C 1
ATOM 5400 O O . ASP B 1 261 ? 12.516 5.461 -6.844 1 96.69 261 ASP B O 1
ATOM 5404 N N . ALA B 1 262 ? 12.828 7.41 -5.855 1 97.06 262 ALA B N 1
ATOM 5405 C CA . ALA B 1 262 ? 14.008 7.727 -6.664 1 97.06 262 ALA B CA 1
ATOM 5406 C C . ALA B 1 262 ? 15.25 7.027 -6.121 1 97.06 262 ALA B C 1
ATOM 5408 O O . ALA B 1 262 ? 16.359 7.289 -6.578 1 97.06 262 ALA B O 1
ATOM 5409 N N . GLY B 1 263 ? 15.07 6.219 -5.148 1 93.69 263 GLY B N 1
ATOM 5410 C CA . GLY B 1 263 ? 16.172 5.445 -4.59 1 93.69 263 GLY B CA 1
ATOM 5411 C C . GLY B 1 263 ? 17.312 6.309 -4.078 1 93.69 263 GLY B C 1
ATOM 5412 O O . GLY B 1 263 ? 17.078 7.367 -3.488 1 93.69 263 GLY B O 1
ATOM 5413 N N . THR B 1 264 ? 18.516 5.824 -4.309 1 93.62 264 THR B N 1
ATOM 5414 C CA . THR B 1 264 ? 19.688 6.508 -3.781 1 93.62 264 THR B CA 1
ATOM 5415 C C . THR B 1 264 ? 19.922 7.832 -4.504 1 93.62 264 THR B C 1
ATOM 5417 O O . THR B 1 264 ? 20.672 8.68 -4.031 1 93.62 264 THR B O 1
ATOM 5420 N N . ASN B 1 265 ? 19.25 8 -5.594 1 96.38 265 ASN B N 1
ATOM 5421 C CA . ASN B 1 265 ? 19.438 9.227 -6.355 1 96.38 265 ASN B CA 1
ATOM 5422 C C . ASN B 1 265 ? 18.453 10.312 -5.922 1 96.38 265 ASN B C 1
ATOM 5424 O O . ASN B 1 265 ? 18.547 11.453 -6.379 1 96.38 265 ASN B O 1
ATOM 5428 N N . GLY B 1 266 ? 17.438 9.969 -5.145 1 98.12 266 GLY B N 1
ATOM 5429 C CA . GLY B 1 266 ? 16.562 10.992 -4.598 1 98.12 266 GLY B CA 1
ATOM 5430 C C . GLY B 1 266 ? 17.297 11.984 -3.713 1 98.12 266 GLY B C 1
ATOM 5431 O O . GLY B 1 266 ? 18.188 11.609 -2.949 1 98.12 266 GLY B O 1
ATOM 5432 N N . ASN B 1 267 ? 16.906 13.242 -3.852 1 98.56 267 ASN B N 1
ATOM 5433 C CA . ASN B 1 267 ? 17.594 14.289 -3.098 1 98.56 267 ASN B CA 1
ATOM 5434 C C . ASN B 1 267 ? 16.672 14.953 -2.086 1 98.56 267 ASN B C 1
ATOM 5436 O O . ASN B 1 267 ? 16.062 15.984 -2.379 1 98.56 267 ASN B O 1
ATOM 5440 N N . ARG B 1 268 ? 16.578 14.367 -0.955 1 98.19 268 ARG B N 1
ATOM 5441 C CA . ARG B 1 268 ? 15.938 15.055 0.16 1 98.19 268 ARG B CA 1
ATOM 5442 C C . ARG B 1 268 ? 16.875 16.094 0.781 1 98.19 268 ARG B C 1
ATOM 5444 O O . ARG B 1 268 ? 17.656 15.766 1.672 1 98.19 268 ARG B O 1
ATOM 5451 N N . MET B 1 269 ? 16.672 17.312 0.476 1 97.44 269 MET B N 1
ATOM 5452 C CA . MET B 1 269 ? 17.672 18.359 0.664 1 97.44 269 MET B CA 1
ATOM 5453 C C . MET B 1 269 ? 17.734 18.781 2.125 1 97.44 269 MET B C 1
ATOM 5455 O O . MET B 1 269 ? 16.703 18.984 2.77 1 97.44 269 MET B O 1
ATOM 5459 N N . LEU B 1 270 ? 18.953 18.938 2.611 1 97 270 LEU B N 1
ATOM 5460 C CA . LEU B 1 270 ? 19.188 19.438 3.963 1 97 270 LEU B CA 1
ATOM 5461 C C . LEU B 1 270 ? 19.281 20.953 3.979 1 97 270 LEU B C 1
ATOM 5463 O O . LEU B 1 270 ? 20.109 21.547 3.273 1 97 270 LEU B O 1
ATOM 5467 N N . PHE B 1 271 ? 18.547 21.625 4.773 1 97.81 271 PHE B N 1
ATOM 5468 C CA . PHE B 1 271 ? 18.531 23.094 4.832 1 97.81 271 PHE B CA 1
ATOM 5469 C C . PHE B 1 271 ? 19.234 23.578 6.098 1 97.81 271 PHE B C 1
ATOM 5471 O O . PHE B 1 271 ? 19.625 24.75 6.184 1 97.81 271 PHE B O 1
ATOM 5478 N N . GLY B 1 272 ? 19.344 22.719 7.121 1 96.5 272 GLY B N 1
ATOM 5479 C CA . GLY B 1 272 ? 19.969 23.062 8.391 1 96.5 272 GLY B CA 1
ATOM 5480 C C . GLY B 1 272 ? 19.703 22.031 9.477 1 96.5 272 GLY B C 1
ATOM 5481 O O . GLY B 1 272 ? 19.078 21 9.227 1 96.5 272 GLY B O 1
ATOM 5482 N N . GLY B 1 273 ? 20.234 22.344 10.648 1 94.88 273 GLY B N 1
ATOM 5483 C CA . GLY B 1 273 ? 20.062 21.469 11.789 1 94.88 273 GLY B CA 1
ATOM 5484 C C . GLY B 1 273 ? 21.141 20.406 11.891 1 94.88 273 GLY B C 1
ATOM 5485 O O . GLY B 1 273 ? 22.156 20.469 11.188 1 94.88 273 GLY B O 1
ATOM 5486 N N . ALA B 1 274 ? 20.938 19.422 12.867 1 93.31 274 ALA B N 1
ATOM 5487 C CA . ALA B 1 274 ? 21.953 18.422 13.133 1 93.31 274 ALA B CA 1
ATOM 5488 C C . ALA B 1 274 ? 21.312 17.078 13.516 1 93.31 274 ALA B C 1
ATOM 5490 O O . ALA B 1 274 ? 20.188 17.047 14.023 1 93.31 274 ALA B O 1
ATOM 5491 N N . ALA B 1 275 ? 22.094 16.031 13.273 1 93.88 275 ALA B N 1
ATOM 5492 C CA . ALA B 1 275 ? 21.688 14.703 13.758 1 93.88 275 ALA B CA 1
ATOM 5493 C C . ALA B 1 275 ? 21.609 14.68 15.281 1 93.88 275 ALA B C 1
ATOM 5495 O O . ALA B 1 275 ? 22.219 15.531 15.953 1 93.88 275 ALA B O 1
ATOM 5496 N N . ALA B 1 276 ? 20.906 13.75 15.758 1 92 276 ALA B N 1
ATOM 5497 C CA . ALA B 1 276 ? 20.688 13.633 17.203 1 92 276 ALA B CA 1
ATOM 5498 C C . ALA B 1 276 ? 22.016 13.5 17.938 1 92 276 ALA B C 1
ATOM 5500 O O . ALA B 1 276 ? 22.812 12.609 17.641 1 92 276 ALA B O 1
ATOM 5501 N N . GLN B 1 277 ? 22.219 14.375 18.828 1 88.12 277 GLN B N 1
ATOM 5502 C CA . GLN B 1 277 ? 23.344 14.375 19.75 1 88.12 277 GLN B CA 1
ATOM 5503 C C . GLN B 1 277 ? 23 15.086 21.062 1 88.12 277 GLN B C 1
ATOM 5505 O O . GLN B 1 277 ? 22.328 16.125 21.047 1 88.12 277 GLN B O 1
ATOM 5510 N N . ASP B 1 278 ? 23.438 14.539 22.047 1 86.06 278 ASP B N 1
ATOM 5511 C CA . ASP B 1 278 ? 23.172 15.133 23.344 1 86.06 278 ASP B CA 1
ATOM 5512 C C . ASP B 1 278 ? 23.906 16.469 23.5 1 86.06 278 ASP B C 1
ATOM 5514 O O . ASP B 1 278 ? 25.031 16.609 23.047 1 86.06 278 ASP B O 1
ATOM 5518 N N . GLY B 1 279 ? 23.219 17.406 24.109 1 85.69 279 GLY B N 1
ATOM 5519 C CA . GLY B 1 279 ? 23.875 18.625 24.562 1 85.69 279 GLY B CA 1
ATOM 5520 C C . GLY B 1 279 ? 23.984 19.672 23.469 1 85.69 279 GLY B C 1
ATOM 5521 O O . GLY B 1 279 ? 24.703 20.672 23.641 1 85.69 279 GLY B O 1
ATOM 5522 N N . LEU B 1 280 ? 23.312 19.562 22.391 1 89.12 280 LEU B N 1
ATOM 5523 C CA . LEU B 1 280 ? 23.438 20.516 21.297 1 89.12 280 LEU B CA 1
ATOM 5524 C C . LEU B 1 280 ? 22.469 21.672 21.453 1 89.12 280 LEU B C 1
ATOM 5526 O O . LEU B 1 280 ? 22.781 22.797 21.078 1 89.12 280 LEU B O 1
ATOM 5530 N N . TRP B 1 281 ? 21.328 21.312 21.984 1 94.19 281 TRP B N 1
ATOM 5531 C CA . TRP B 1 281 ? 20.25 22.312 21.953 1 94.19 281 TRP B CA 1
ATOM 5532 C C . TRP B 1 281 ? 19.625 22.469 23.344 1 94.19 281 TRP B C 1
ATOM 5534 O O . TRP B 1 281 ? 19.562 21.516 24.125 1 94.19 281 TRP B O 1
ATOM 5544 N N . LYS B 1 282 ? 19.109 23.688 23.578 1 94.75 282 LYS B N 1
ATOM 5545 C CA . LYS B 1 282 ? 18.453 23.984 24.844 1 94.75 282 LYS B CA 1
ATOM 5546 C C . LYS B 1 282 ? 16.938 23.891 24.734 1 94.75 282 LYS B C 1
ATOM 5548 O O . LYS B 1 282 ? 16.297 23.25 25.562 1 94.75 282 LYS B O 1
ATOM 5553 N N . ASP B 1 283 ? 16.391 24.516 23.797 1 95.5 283 ASP B N 1
ATOM 5554 C CA . ASP B 1 283 ? 14.945 24.469 23.594 1 95.5 283 ASP B CA 1
ATOM 5555 C C . ASP B 1 283 ? 14.594 24.797 22.141 1 95.5 283 ASP B C 1
ATOM 5557 O O . ASP B 1 283 ? 15.469 25.156 21.344 1 95.5 283 ASP B O 1
ATOM 5561 N N . ASP B 1 284 ? 13.398 24.562 21.766 1 97.88 284 ASP B N 1
ATOM 5562 C CA . ASP B 1 284 ? 12.852 24.719 20.422 1 97.88 284 ASP B CA 1
ATOM 5563 C C . ASP B 1 284 ? 11.461 25.344 20.469 1 97.88 284 ASP B C 1
ATOM 5565 O O . ASP B 1 284 ? 10.586 24.875 21.203 1 97.88 284 ASP B O 1
ATOM 5569 N N . SER B 1 285 ? 11.266 26.422 19.719 1 98.69 285 SER B N 1
ATOM 5570 C CA . SER B 1 285 ? 9.969 27.094 19.734 1 98.69 285 SER B CA 1
ATOM 5571 C C . SER B 1 285 ? 9.555 27.516 18.328 1 98.69 285 SER B C 1
ATOM 5573 O O . SER B 1 285 ? 10.398 27.844 17.484 1 98.69 285 SER B O 1
ATOM 5575 N N . VAL B 1 286 ? 8.258 27.484 18.062 1 98.81 286 VAL B N 1
ATOM 5576 C CA . VAL B 1 286 ? 7.676 27.875 16.781 1 98.81 286 VAL B CA 1
ATOM 5577 C C . VAL B 1 286 ? 6.406 28.688 17.016 1 98.81 286 VAL B C 1
ATOM 5579 O O . VAL B 1 286 ? 5.535 28.281 17.797 1 98.81 286 VAL B O 1
ATOM 5582 N N . TRP B 1 287 ? 6.305 29.75 16.453 1 98.62 287 TRP B N 1
ATOM 5583 C CA . TRP B 1 287 ? 5.02 30.453 16.406 1 98.62 287 TRP B CA 1
ATOM 5584 C C . TRP B 1 287 ? 4.559 30.625 14.961 1 98.62 287 TRP B C 1
ATOM 5586 O O . TRP B 1 287 ? 5.367 30.578 14.031 1 98.62 287 TRP B O 1
ATOM 5596 N N . GLY B 1 288 ? 3.242 30.781 14.734 1 98.62 288 GLY B N 1
ATOM 5597 C CA . GLY B 1 288 ? 2.68 30.891 13.398 1 98.62 288 GLY B CA 1
ATOM 5598 C C . GLY B 1 288 ? 1.389 31.688 13.352 1 98.62 288 GLY B C 1
ATOM 5599 O O . GLY B 1 288 ? 0.742 31.875 14.383 1 98.62 288 GLY B O 1
ATOM 5600 N N . LEU B 1 289 ? 1.117 32.25 12.195 1 98.88 289 LEU B N 1
ATOM 5601 C CA . LEU B 1 289 ? -0.14 32.906 11.859 1 98.88 289 LEU B CA 1
ATOM 5602 C C . LEU B 1 289 ? -0.852 32.188 10.719 1 98.88 289 LEU B C 1
ATOM 5604 O O . LEU B 1 289 ? -0.206 31.562 9.883 1 98.88 289 LEU B O 1
ATOM 5608 N N . GLU B 1 290 ? -2.18 32.219 10.75 1 98.88 290 GLU B N 1
ATOM 5609 C CA . GLU B 1 290 ? -2.969 31.641 9.672 1 98.88 290 GLU B CA 1
ATOM 5610 C C . GLU B 1 290 ? -4.152 32.531 9.305 1 98.88 290 GLU B C 1
ATOM 5612 O O . GLU B 1 290 ? -4.711 33.219 10.164 1 98.88 290 GLU B O 1
ATOM 5617 N N . GLY B 1 291 ? -4.496 32.531 8.047 1 98.94 291 GLY B N 1
ATOM 5618 C CA . GLY B 1 291 ? -5.633 33.25 7.516 1 98.94 291 GLY B CA 1
ATOM 5619 C C . GLY B 1 291 ? -6.27 32.594 6.312 1 98.94 291 GLY B C 1
ATOM 5620 O O . GLY B 1 291 ? -5.59 31.906 5.551 1 98.94 291 GLY B O 1
ATOM 5621 N N . ALA B 1 292 ? -7.602 32.781 6.191 1 98.88 292 ALA B N 1
ATOM 5622 C CA . ALA B 1 292 ? -8.32 32.281 5.031 1 98.88 292 ALA B CA 1
ATOM 5623 C C . ALA B 1 292 ? -9.594 33.062 4.773 1 98.88 292 ALA B C 1
ATOM 5625 O O . ALA B 1 292 ? -10.156 33.656 5.695 1 98.88 292 ALA B O 1
ATOM 5626 N N . TRP B 1 293 ? -9.961 33.094 3.564 1 98.88 293 TRP B N 1
ATOM 5627 C CA . TRP B 1 293 ? -11.195 33.719 3.094 1 98.88 293 TRP B CA 1
ATOM 5628 C C . TRP B 1 293 ? -11.828 32.906 1.978 1 98.88 293 TRP B C 1
ATOM 5630 O O . TRP B 1 293 ? -11.133 32.438 1.08 1 98.88 293 TRP B O 1
ATOM 5640 N N . ALA B 1 294 ? -13.109 32.656 2.084 1 98.88 294 ALA B N 1
ATOM 5641 C CA . ALA B 1 294 ? -13.836 31.953 1.028 1 98.88 294 ALA B CA 1
ATOM 5642 C C . ALA B 1 294 ? -15.148 32.656 0.707 1 98.88 294 ALA B C 1
ATOM 5644 O O . ALA B 1 294 ? -15.828 33.156 1.607 1 98.88 294 ALA B O 1
ATOM 5645 N N . THR B 1 295 ? -15.477 32.719 -0.555 1 98.75 295 THR B N 1
ATOM 5646 C CA . THR B 1 295 ? -16.734 33.25 -1.064 1 98.75 295 THR B CA 1
ATOM 5647 C C . THR B 1 295 ? -17.234 32.438 -2.256 1 98.75 295 THR B C 1
ATOM 5649 O O . THR B 1 295 ? -16.656 32.5 -3.344 1 98.75 295 THR B O 1
ATOM 5652 N N . GLY B 1 296 ? -18.281 31.703 -2.057 1 98.5 296 GLY B N 1
ATOM 5653 C CA . GLY B 1 296 ? -18.734 30.781 -3.082 1 98.5 296 GLY B CA 1
ATOM 5654 C C . GLY B 1 296 ? -17.688 29.75 -3.465 1 98.5 296 GLY B C 1
ATOM 5655 O O . GLY B 1 296 ? -17.172 29.047 -2.602 1 98.5 296 GLY B O 1
ATOM 5656 N N . PRO B 1 297 ? -17.422 29.703 -4.773 1 98.69 297 PRO B N 1
ATOM 5657 C CA . PRO B 1 297 ? -16.484 28.688 -5.246 1 98.69 297 PRO B CA 1
ATOM 5658 C C . PRO B 1 297 ? -15.031 29.109 -5.098 1 98.69 297 PRO B C 1
ATOM 5660 O O . PRO B 1 297 ? -14.125 28.344 -5.445 1 98.69 297 PRO B O 1
ATOM 5663 N N . PHE B 1 298 ? -14.805 30.297 -4.625 1 98.75 298 PHE B N 1
ATOM 5664 C CA . PHE B 1 298 ? -13.453 30.828 -4.508 1 98.75 298 PHE B CA 1
ATOM 5665 C C . PHE B 1 298 ? -12.953 30.719 -3.07 1 98.75 298 PHE B C 1
ATOM 5667 O O . PHE B 1 298 ? -13.719 30.953 -2.127 1 98.75 298 PHE B O 1
ATOM 5674 N N . SER B 1 299 ? -11.656 30.344 -2.867 1 98.69 299 SER B N 1
ATOM 5675 C CA . SER B 1 299 ? -11.047 30.375 -1.543 1 98.69 299 SER B CA 1
ATOM 5676 C C . SER B 1 299 ? -9.57 30.766 -1.623 1 98.69 299 SER B C 1
ATOM 5678 O O . SER B 1 299 ? -8.906 30.5 -2.627 1 98.69 299 SER B O 1
ATOM 5680 N N . VAL B 1 300 ? -9.102 31.438 -0.629 1 98.75 300 VAL B N 1
ATOM 5681 C CA . VAL B 1 300 ? -7.695 31.781 -0.46 1 98.75 300 VAL B CA 1
ATOM 5682 C C . VAL B 1 300 ? -7.258 31.484 0.971 1 98.75 300 VAL B C 1
ATOM 5684 O O . VAL B 1 300 ? -8.039 31.641 1.912 1 98.75 300 VAL B O 1
ATOM 5687 N N . GLN B 1 301 ? -6.062 30.969 1.181 1 98.81 301 GLN B N 1
ATOM 5688 C CA . GLN B 1 301 ? -5.504 30.719 2.504 1 98.81 301 GLN B CA 1
ATOM 5689 C C . GLN B 1 301 ? -3.994 30.938 2.516 1 98.81 301 GLN B C 1
ATOM 5691 O O . GLN B 1 301 ? -3.334 30.812 1.481 1 98.81 301 GLN B O 1
ATOM 5696 N N . ALA B 1 302 ? -3.496 31.281 3.646 1 98.94 302 ALA B N 1
ATOM 5697 C CA . ALA B 1 302 ? -2.072 31.531 3.848 1 98.94 302 ALA B CA 1
ATOM 5698 C C . ALA B 1 302 ? -1.669 31.266 5.297 1 98.94 302 ALA B C 1
ATOM 5700 O O . ALA B 1 302 ? -2.486 31.406 6.211 1 98.94 302 ALA B O 1
ATOM 5701 N N . GLU B 1 303 ? -0.415 30.844 5.441 1 98.94 303 GLU B N 1
ATOM 5702 C CA . GLU B 1 303 ? 0.183 30.703 6.766 1 98.94 303 GLU B CA 1
ATOM 5703 C C . GLU B 1 303 ? 1.619 31.219 6.785 1 98.94 303 GLU B C 1
ATOM 5705 O O . GLU B 1 303 ? 2.289 31.234 5.75 1 98.94 303 GLU B O 1
ATOM 5710 N N . TYR B 1 304 ? 2 31.672 7.934 1 98.81 304 TYR B N 1
ATOM 5711 C CA . TYR B 1 304 ? 3.377 32.062 8.234 1 98.81 304 TYR B CA 1
ATOM 5712 C C . TYR B 1 304 ? 3.875 31.344 9.484 1 98.81 304 TYR B C 1
ATOM 5714 O O . TYR B 1 304 ? 3.135 31.203 10.461 1 98.81 304 TYR B O 1
ATOM 5722 N N . LEU B 1 305 ? 5.121 30.875 9.43 1 98.19 305 LEU B N 1
ATOM 5723 C CA . LEU B 1 305 ? 5.723 30.172 10.562 1 98.19 305 LEU B CA 1
ATOM 5724 C C . LEU B 1 305 ? 7.145 30.672 10.812 1 98.19 305 LEU B C 1
ATOM 5726 O O . LEU B 1 305 ? 7.902 30.891 9.867 1 98.19 305 LEU B O 1
ATOM 5730 N N . ARG B 1 306 ? 7.562 30.75 12.094 1 98.75 306 ARG B N 1
ATOM 5731 C CA . ARG B 1 306 ? 8.938 31.062 12.5 1 98.75 306 ARG B CA 1
ATOM 5732 C C . ARG B 1 306 ? 9.398 30.125 13.609 1 98.75 306 ARG B C 1
ATOM 5734 O O . ARG B 1 306 ? 8.719 29.969 14.625 1 98.75 306 ARG B O 1
ATOM 5741 N N . ARG B 1 307 ? 10.516 29.531 13.398 1 98.81 307 ARG B N 1
ATOM 5742 C CA . ARG B 1 307 ? 11.133 28.609 14.344 1 98.81 307 ARG B CA 1
ATOM 5743 C C . ARG B 1 307 ? 12.43 29.188 14.906 1 98.81 307 ARG B C 1
ATOM 5745 O O . ARG B 1 307 ? 13.219 29.781 14.164 1 98.81 307 ARG B O 1
ATOM 5752 N N . LYS B 1 308 ? 12.641 29.047 16.188 1 98.5 308 LYS B N 1
ATOM 5753 C CA . LYS B 1 308 ? 13.914 29.344 16.844 1 98.5 308 LYS B CA 1
ATOM 5754 C C . LYS B 1 308 ? 14.414 28.141 17.641 1 98.5 308 LYS B C 1
ATOM 5756 O O . LYS B 1 308 ? 13.75 27.703 18.578 1 98.5 308 LYS B O 1
ATOM 5761 N N . LEU B 1 309 ? 15.492 27.625 17.25 1 97.62 309 LEU B N 1
ATOM 5762 C CA . LEU B 1 309 ? 16.203 26.562 17.953 1 97.62 309 LEU B CA 1
ATOM 5763 C C . LEU B 1 309 ? 17.406 27.125 18.703 1 97.62 309 LEU B C 1
ATOM 5765 O O . LEU B 1 309 ? 18.422 27.484 18.094 1 97.62 309 LEU B O 1
ATOM 5769 N N . LYS B 1 310 ? 17.281 27.141 20.016 1 96.62 310 LYS B N 1
ATOM 5770 C CA . LYS B 1 310 ? 18.312 27.75 20.844 1 96.62 310 LYS B CA 1
ATOM 5771 C C . LYS B 1 310 ? 19.422 26.75 21.172 1 96.62 310 LYS B C 1
ATOM 5773 O O . LYS B 1 310 ? 19.141 25.625 21.609 1 96.62 310 LYS B O 1
ATOM 5778 N N . ALA B 1 311 ? 20.578 27.188 21.062 1 94.62 311 ALA B N 1
ATOM 5779 C CA . ALA B 1 311 ? 21.719 26.328 21.312 1 94.62 311 ALA B CA 1
ATOM 5780 C C . ALA B 1 311 ? 22.062 26.281 22.797 1 94.62 311 ALA B C 1
ATOM 5782 O O . ALA B 1 311 ? 21.734 27.219 23.547 1 94.62 311 ALA B O 1
ATOM 5783 N N . ASP B 1 312 ? 22.516 25.188 23.266 1 87 312 ASP B N 1
ATOM 5784 C CA . ASP B 1 312 ? 22.984 25.062 24.641 1 87 312 ASP B CA 1
ATOM 5785 C C . ASP B 1 312 ? 24.438 25.516 24.766 1 87 312 ASP B C 1
ATOM 5787 O O . ASP B 1 312 ? 24.797 26.234 25.703 1 87 312 ASP B O 1
ATOM 5791 N N . GLN B 1 313 ? 25.391 24.906 24.031 1 74.94 313 GLN B N 1
ATOM 5792 C CA . GLN B 1 313 ? 26.828 25.156 24.172 1 74.94 313 GLN B CA 1
ATOM 5793 C C . GLN B 1 313 ? 27.328 26.031 23.031 1 74.94 313 GLN B C 1
ATOM 5795 O O . GLN B 1 313 ? 26.641 26.969 22.609 1 74.94 313 GLN B O 1
ATOM 5800 N N . ALA B 1 314 ? 28.469 25.703 22.672 1 68.25 314 ALA B N 1
ATOM 5801 C CA . ALA B 1 314 ? 29.312 26.453 21.75 1 68.25 314 ALA B CA 1
ATOM 5802 C C . ALA B 1 314 ? 28.688 26.5 20.359 1 68.25 314 ALA B C 1
ATOM 5804 O O . ALA B 1 314 ? 29.281 27.047 19.422 1 68.25 314 ALA B O 1
ATOM 5805 N N . ASN B 1 315 ? 27.391 26.141 20.281 1 79.44 315 ASN B N 1
ATOM 5806 C CA . ASN B 1 315 ? 26.781 26.203 18.969 1 79.44 315 ASN B CA 1
ATOM 5807 C C . ASN B 1 315 ? 26.016 27.516 18.766 1 79.44 315 ASN B C 1
ATOM 5809 O O . ASN B 1 315 ? 25.859 28.297 19.703 1 79.44 315 ASN B O 1
ATOM 5813 N N . ASN B 1 316 ? 25.688 27.828 17.547 1 89.12 316 ASN B N 1
ATOM 5814 C CA . ASN B 1 316 ? 24.844 28.969 17.203 1 89.12 316 ASN B CA 1
ATOM 5815 C C . ASN B 1 316 ? 23.375 28.578 17.156 1 89.12 316 ASN B C 1
ATOM 5817 O O . ASN B 1 316 ? 23.031 27.453 16.797 1 89.12 316 ASN B O 1
ATOM 5821 N N . ASP B 1 317 ? 22.516 29.5 17.531 1 95.5 317 ASP B N 1
ATOM 5822 C CA . ASP B 1 317 ? 21.078 29.312 17.344 1 95.5 317 ASP B CA 1
ATOM 5823 C C . ASP B 1 317 ? 20.75 29.109 15.859 1 95.5 317 ASP B C 1
ATOM 5825 O O . ASP B 1 317 ? 21.469 29.578 14.984 1 95.5 317 ASP B O 1
ATOM 5829 N N . MET B 1 318 ? 19.766 28.344 15.648 1 96.5 318 MET B N 1
ATOM 5830 C CA . MET B 1 318 ? 19.219 28.234 14.305 1 96.5 318 MET B CA 1
ATOM 5831 C C . MET B 1 318 ? 17.844 28.906 14.227 1 96.5 318 MET B C 1
ATOM 5833 O O . MET B 1 318 ? 17.031 28.766 15.148 1 96.5 318 MET B O 1
ATOM 5837 N N . LYS B 1 319 ? 17.609 29.656 13.164 1 98.12 319 LYS B N 1
ATOM 5838 C CA . LYS B 1 319 ? 16.328 30.297 12.883 1 98.12 319 LYS B CA 1
ATOM 5839 C C . LYS B 1 319 ? 15.781 29.875 11.523 1 98.12 319 LYS B C 1
ATOM 5841 O O . LYS B 1 319 ? 16.547 29.734 10.562 1 98.12 319 LYS B O 1
ATOM 5846 N N . ALA B 1 320 ? 14.562 29.625 11.477 1 98.75 320 ALA B N 1
ATOM 5847 C CA . ALA B 1 320 ? 13.906 29.281 10.219 1 98.75 320 ALA B CA 1
ATOM 5848 C C . ALA B 1 320 ? 12.547 29.969 10.094 1 98.75 320 ALA B C 1
ATOM 5850 O O . ALA B 1 320 ? 11.828 30.094 11.086 1 98.75 320 ALA B O 1
ATOM 5851 N N . SER B 1 321 ? 12.195 30.391 8.945 1 98.75 321 SER B N 1
ATOM 5852 C CA . SER B 1 321 ? 10.891 31 8.688 1 98.75 321 SER B CA 1
ATOM 5853 C C . SER B 1 321 ? 10.367 30.609 7.312 1 98.75 321 SER B C 1
ATOM 5855 O O . SER B 1 321 ? 11.141 30.266 6.414 1 98.75 321 SER B O 1
ATOM 5857 N N . GLY B 1 322 ? 9.086 30.609 7.125 1 98.81 322 GLY B N 1
ATOM 5858 C CA . GLY B 1 322 ? 8.453 30.266 5.859 1 98.81 322 GLY B CA 1
ATOM 5859 C C . GLY B 1 322 ? 6.988 30.672 5.801 1 98.81 322 GLY B C 1
ATOM 5860 O O . GLY B 1 322 ? 6.367 30.922 6.832 1 98.81 322 GLY B O 1
ATOM 5861 N N . TYR B 1 323 ? 6.508 30.797 4.633 1 98.88 323 TYR B N 1
ATOM 5862 C CA . TYR B 1 323 ? 5.094 31.094 4.406 1 98.88 323 TYR B CA 1
ATOM 5863 C C . TYR B 1 323 ? 4.625 30.5 3.078 1 98.88 323 TYR B C 1
ATOM 5865 O O . TYR B 1 323 ? 5.441 30.094 2.25 1 98.88 323 TYR B O 1
ATOM 5873 N N . TYR B 1 324 ? 3.355 30.391 2.945 1 98.88 324 TYR B N 1
ATOM 5874 C CA . TYR B 1 324 ? 2.732 30.094 1.661 1 98.88 324 TYR B CA 1
ATOM 5875 C C . TYR B 1 324 ? 1.455 30.906 1.477 1 98.88 324 TYR B C 1
ATOM 5877 O O . TYR B 1 324 ? 0.894 31.422 2.445 1 98.88 324 TYR B O 1
ATOM 5885 N N . ALA B 1 325 ? 1.092 31.078 0.257 1 98.88 325 ALA B N 1
ATOM 5886 C CA . ALA B 1 325 ? -0.212 31.578 -0.167 1 98.88 325 ALA B CA 1
ATOM 5887 C C . ALA B 1 325 ? -0.812 30.688 -1.258 1 98.88 325 ALA B C 1
ATOM 5889 O O . ALA B 1 325 ? -0.108 30.266 -2.178 1 98.88 325 ALA B O 1
ATOM 5890 N N . GLN B 1 326 ? -2.135 30.453 -1.066 1 98.94 326 GLN B N 1
ATOM 5891 C CA . GLN B 1 326 ? -2.82 29.562 -1.982 1 98.94 326 GLN B CA 1
ATOM 5892 C C . GLN B 1 326 ? -4.195 30.094 -2.367 1 98.94 326 GLN B C 1
ATOM 5894 O O . GLN B 1 326 ? -4.934 30.594 -1.513 1 98.94 326 GLN B O 1
ATOM 5899 N N . MET B 1 327 ? -4.461 30.078 -3.637 1 98.88 327 MET B N 1
ATOM 5900 C CA . MET B 1 327 ? -5.785 30.438 -4.145 1 98.88 327 MET B CA 1
ATOM 5901 C C . MET B 1 327 ? -6.379 29.281 -4.953 1 98.88 327 MET B C 1
ATOM 5903 O O . MET B 1 327 ? -5.66 28.594 -5.676 1 98.88 327 MET B O 1
ATOM 5907 N N . ALA B 1 328 ? -7.652 29.062 -4.766 1 98.88 328 ALA B N 1
ATOM 5908 C CA . ALA B 1 328 ? -8.344 27.984 -5.461 1 98.88 328 ALA B CA 1
ATOM 5909 C C . ALA B 1 328 ? -9.719 28.422 -5.945 1 98.88 328 ALA B C 1
ATOM 5911 O O . ALA B 1 328 ? -10.336 29.312 -5.355 1 98.88 328 ALA B O 1
ATOM 5912 N N . TYR B 1 329 ? -10.125 27.844 -7.02 1 98.94 329 TYR B N 1
ATOM 5913 C CA . TYR B 1 329 ? -11.422 28.109 -7.613 1 98.94 329 TYR B CA 1
ATOM 5914 C C . TYR B 1 329 ? -12.055 26.828 -8.148 1 98.94 329 TYR B C 1
ATOM 5916 O O . TYR B 1 329 ? -11.445 26.125 -8.953 1 98.94 329 TYR B O 1
ATOM 5924 N N . THR B 1 330 ? -13.234 26.594 -7.676 1 98.88 330 THR B N 1
ATOM 5925 C CA . THR B 1 330 ? -13.992 25.453 -8.211 1 98.88 330 THR B CA 1
ATOM 5926 C C . THR B 1 330 ? -14.719 25.859 -9.484 1 98.88 330 THR B C 1
ATOM 5928 O O . THR B 1 330 ? -15.75 26.531 -9.438 1 98.88 330 THR B O 1
ATOM 5931 N N . LEU B 1 331 ? -14.383 25.359 -10.586 1 98.81 331 LEU B N 1
ATOM 5932 C CA . LEU B 1 331 ? -14.891 25.734 -11.898 1 98.81 331 LEU B CA 1
ATOM 5933 C C . LEU B 1 331 ? -16.375 25.375 -12.031 1 98.81 331 LEU B C 1
ATOM 5935 O O . LEU B 1 331 ? -17.109 26.078 -12.727 1 98.81 331 LEU B O 1
ATOM 5939 N N . THR B 1 332 ? -16.797 24.375 -11.297 1 98.62 332 THR B N 1
ATOM 5940 C CA . THR B 1 332 ? -18.156 23.891 -11.406 1 98.62 332 THR B CA 1
ATOM 5941 C C . THR B 1 332 ? -19.062 24.609 -10.406 1 98.62 332 THR B C 1
ATOM 5943 O O . THR B 1 332 ? -20.281 24.375 -10.375 1 98.62 332 THR B O 1
ATOM 5946 N N . GLY B 1 333 ? -18.609 25.344 -9.5 1 98.56 333 GLY B N 1
ATOM 5947 C CA . GLY B 1 333 ? -19.406 26.297 -8.758 1 98.56 333 GLY B CA 1
ATOM 5948 C C . GLY B 1 333 ? -19.531 25.953 -7.285 1 98.56 333 GLY B C 1
ATOM 5949 O O . GLY B 1 333 ? -19.969 26.797 -6.484 1 98.56 333 GLY B O 1
ATOM 5950 N N . GLU B 1 334 ? -19.141 24.75 -6.852 1 98.62 334 GLU B N 1
ATOM 5951 C CA . GLU B 1 334 ? -19.359 24.312 -5.48 1 98.62 334 GLU B CA 1
ATOM 5952 C C . GLU B 1 334 ? -18.422 25 -4.508 1 98.62 334 GLU B C 1
ATOM 5954 O O . GLU B 1 334 ? -17.25 25.25 -4.828 1 98.62 334 GLU B O 1
ATOM 5959 N N . PRO B 1 335 ? -18.875 25.312 -3.369 1 98.44 335 PRO B N 1
ATOM 5960 C CA . PRO B 1 335 ? -17.984 25.828 -2.33 1 98.44 335 PRO B CA 1
ATOM 5961 C C . PRO B 1 335 ? -17.234 24.703 -1.605 1 98.44 335 PRO B C 1
ATOM 5963 O O . PRO B 1 335 ? -17.688 23.562 -1.589 1 98.44 335 PRO B O 1
ATOM 5966 N N . ARG B 1 336 ? -16.156 25.062 -1.047 1 98.25 336 ARG B N 1
ATOM 5967 C CA . ARG B 1 336 ? -15.477 24.172 -0.11 1 98.25 336 ARG B CA 1
ATOM 5968 C C . ARG B 1 336 ? -16.141 24.203 1.26 1 98.25 336 ARG B C 1
ATOM 5970 O O . ARG B 1 336 ? -16.516 25.281 1.749 1 98.25 336 ARG B O 1
ATOM 5977 N N . ILE B 1 337 ? -16.25 23.062 1.869 1 98.38 337 ILE B N 1
ATOM 5978 C CA . ILE B 1 337 ? -16.875 22.953 3.186 1 98.38 337 ILE B CA 1
ATOM 5979 C C . ILE B 1 337 ? -15.906 23.469 4.254 1 98.38 337 ILE B C 1
ATOM 5981 O O . ILE B 1 337 ? -14.695 23.281 4.137 1 98.38 337 ILE B O 1
ATOM 5985 N N . TYR B 1 338 ? -16.484 24.078 5.281 1 98.5 338 TYR B N 1
ATOM 5986 C CA . TYR B 1 338 ? -15.711 24.578 6.418 1 98.5 338 TYR B CA 1
ATOM 5987 C C . TYR B 1 338 ? -16.344 24.141 7.734 1 98.5 338 TYR B C 1
ATOM 5989 O O . TYR B 1 338 ? -17.562 24.156 7.875 1 98.5 338 TYR B O 1
ATOM 5997 N N . LYS B 1 339 ? -15.477 23.75 8.641 1 98.38 339 LYS B N 1
ATOM 5998 C CA . LYS B 1 339 ? -15.922 23.344 9.969 1 98.38 339 LYS B CA 1
ATOM 5999 C C . LYS B 1 339 ? -15.25 24.172 11.055 1 98.38 339 LYS B C 1
ATOM 6001 O O . LYS B 1 339 ? -14.023 24.188 11.164 1 98.38 339 LYS B O 1
ATOM 6006 N N . LEU B 1 340 ? -16.062 24.75 11.906 1 98.25 340 LEU B N 1
ATOM 6007 C CA . LEU B 1 340 ? -15.508 25.531 13.008 1 98.25 340 LEU B CA 1
ATOM 6008 C C . LEU B 1 340 ? -14.82 24.625 14.023 1 98.25 340 LEU B C 1
ATOM 6010 O O . LEU B 1 340 ? -13.805 25 14.609 1 98.25 340 LEU B O 1
ATOM 6014 N N . ASP B 1 341 ? -15.445 23.453 14.297 1 97.19 341 ASP B N 1
ATOM 6015 C CA . ASP B 1 341 ? -14.781 22.469 15.141 1 97.19 341 ASP B CA 1
ATOM 6016 C C . ASP B 1 341 ? -13.523 21.922 14.469 1 97.19 341 ASP B C 1
ATOM 6018 O O . ASP B 1 341 ? -13.602 21.156 13.508 1 97.19 341 ASP B O 1
ATOM 6022 N N . GLY B 1 342 ? -12.398 22.375 14.914 1 97.88 342 GLY B N 1
ATOM 6023 C CA . GLY B 1 342 ? -11.109 22.094 14.312 1 97.88 342 GLY B CA 1
ATOM 6024 C C . GLY B 1 342 ? -10.586 23.234 13.461 1 97.88 342 GLY B C 1
ATOM 6025 O O . GLY B 1 342 ? -9.445 23.203 13.008 1 97.88 342 GLY B O 1
ATOM 6026 N N . ALA B 1 343 ? -11.523 24.203 13.156 1 98.62 343 ALA B N 1
ATOM 6027 C CA . ALA B 1 343 ? -11.188 25.391 12.375 1 98.62 343 ALA B CA 1
ATOM 6028 C C . ALA B 1 343 ? -10.438 25.016 11.102 1 98.62 343 ALA B C 1
ATOM 6030 O O . ALA B 1 343 ? -9.297 25.422 10.898 1 98.62 343 ALA B O 1
ATOM 6031 N N . LYS B 1 344 ? -11.133 24.344 10.188 1 98.5 344 LYS B N 1
ATOM 6032 C CA . LYS B 1 344 ? -10.461 23.766 9.031 1 98.5 344 LYS B CA 1
ATOM 6033 C C . LYS B 1 344 ? -11.414 23.641 7.844 1 98.5 344 LYS B C 1
ATOM 6035 O O . LYS B 1 344 ? -12.625 23.562 8.023 1 98.5 344 LYS B O 1
ATOM 6040 N N . PHE B 1 345 ? -10.82 23.641 6.715 1 98.69 345 PHE B N 1
ATOM 6041 C CA . PHE B 1 345 ? -11.562 23.328 5.508 1 98.69 345 PHE B CA 1
ATOM 6042 C C . PHE B 1 345 ? -11.727 21.812 5.359 1 98.69 345 PHE B C 1
ATOM 6044 O O . PHE B 1 345 ? -11.047 21.047 6.035 1 98.69 345 PHE B O 1
ATOM 6051 N N . ASP B 1 346 ? -12.672 21.422 4.52 1 98.06 346 ASP B N 1
ATOM 6052 C CA . ASP B 1 346 ? -12.984 20.031 4.227 1 98.06 346 ASP B CA 1
ATOM 6053 C C . ASP B 1 346 ? -13.242 19.828 2.734 1 98.06 346 ASP B C 1
ATOM 6055 O O . ASP B 1 346 ? -12.734 20.578 1.903 1 98.06 346 ASP B O 1
ATOM 6059 N N . THR B 1 347 ? -13.938 18.859 2.367 1 97.81 347 THR B N 1
ATOM 6060 C CA . THR B 1 347 ? -14.125 18.406 0.991 1 97.81 347 THR B CA 1
ATOM 6061 C C . THR B 1 347 ? -14.984 19.391 0.208 1 97.81 347 THR B C 1
ATOM 6063 O O . THR B 1 347 ? -15.508 20.359 0.777 1 97.81 347 THR B O 1
ATOM 6066 N N . ILE B 1 348 ? -14.992 19.234 -1.114 1 98.44 348 ILE B N 1
ATOM 6067 C CA . ILE B 1 348 ? -15.977 19.797 -2.041 1 98.44 348 ILE B CA 1
ATOM 6068 C C . ILE B 1 348 ? -16.938 18.688 -2.482 1 98.44 348 ILE B C 1
ATOM 6070 O O . ILE B 1 348 ? -16.516 17.656 -2.99 1 98.44 348 ILE B O 1
ATOM 6074 N N . LYS B 1 349 ? -18.203 18.906 -2.273 1 97.31 349 LYS B N 1
ATOM 6075 C CA . LYS B 1 349 ? -19.203 17.922 -2.688 1 97.31 349 LYS B CA 1
ATOM 6076 C C . LYS B 1 349 ? -19.734 18.25 -4.078 1 97.31 349 LYS B C 1
ATOM 6078 O O . LYS B 1 349 ? -20.375 19.281 -4.281 1 97.31 349 LYS B O 1
ATOM 6083 N N . PRO B 1 350 ? -19.547 17.359 -4.977 1 97.5 350 PRO B N 1
ATOM 6084 C CA . PRO B 1 350 ? -20.078 17.625 -6.316 1 97.5 350 PRO B CA 1
ATOM 6085 C C . PRO B 1 350 ? -21.609 17.734 -6.336 1 97.5 350 PRO B C 1
ATOM 6087 O O . PRO B 1 350 ? -22.297 16.906 -5.723 1 97.5 350 PRO B O 1
ATOM 6090 N N . GLU B 1 351 ? -22.109 18.656 -7.031 1 96.44 351 GLU B N 1
ATOM 6091 C CA . GLU B 1 351 ? -23.562 18.797 -7.207 1 96.44 351 GLU B CA 1
ATOM 6092 C C . GLU B 1 351 ? -24.047 17.953 -8.375 1 96.44 351 GLU B C 1
ATOM 6094 O O . GLU B 1 351 ? -25.125 17.344 -8.305 1 96.44 351 GLU B O 1
ATOM 6099 N N . ASN B 1 352 ? -23.281 17.969 -9.398 1 94.62 352 ASN B N 1
ATOM 6100 C CA . ASN B 1 352 ? -23.547 17.125 -10.555 1 94.62 352 ASN B CA 1
ATOM 6101 C C . ASN B 1 352 ? -22.781 15.805 -10.477 1 94.62 352 ASN B C 1
ATOM 6103 O O . ASN B 1 352 ? -21.562 15.781 -10.641 1 94.62 352 ASN B O 1
ATOM 6107 N N . LYS B 1 353 ? -23.438 14.766 -10.352 1 85.44 353 LYS 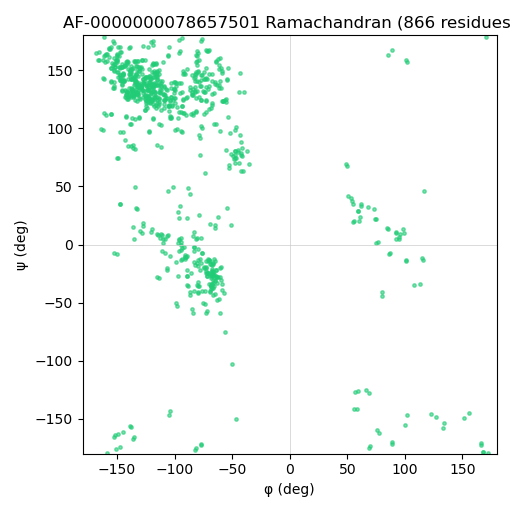B N 1
ATOM 6108 C CA . LYS B 1 353 ? -22.812 13.469 -10.125 1 85.44 353 LYS B CA 1
ATOM 6109 C C . LYS B 1 353 ? -22.125 12.953 -11.383 1 85.44 353 LYS B C 1
ATOM 6111 O O . LYS B 1 353 ? -21.25 12.086 -11.312 1 85.44 353 LYS B O 1
ATOM 6116 N N . GLU B 1 354 ? -22.531 13.422 -12.492 1 90.19 354 GLU B N 1
ATOM 6117 C CA . GLU B 1 354 ? -21.938 12.969 -13.75 1 90.19 354 GLU B CA 1
ATOM 6118 C C . GLU B 1 354 ? -20.656 13.719 -14.062 1 90.19 354 GLU B C 1
ATOM 6120 O O . GLU B 1 354 ? -19.672 13.117 -14.492 1 90.19 354 GLU B O 1
ATOM 6125 N N . LEU B 1 355 ? -20.688 14.977 -13.789 1 95.75 355 LEU B N 1
ATOM 6126 C CA . LEU B 1 355 ? -19.547 15.82 -14.148 1 95.75 355 LEU B CA 1
ATOM 6127 C C . LEU B 1 355 ? -18.531 15.859 -13.016 1 95.75 355 LEU B C 1
ATOM 6129 O O . LEU B 1 355 ? -17.344 16.078 -13.258 1 95.75 355 LEU B O 1
ATOM 6133 N N . GLY B 1 356 ? -18.969 15.664 -11.773 1 97.88 356 GLY B N 1
ATOM 6134 C CA . GLY B 1 356 ? -18.109 15.914 -10.617 1 97.88 356 GLY B CA 1
ATOM 6135 C C . GLY B 1 356 ? -17.812 17.391 -10.406 1 97.88 356 GLY B C 1
ATOM 6136 O O . GLY B 1 356 ? -18.469 18.25 -11.008 1 97.88 356 GLY B O 1
ATOM 6137 N N . ALA B 1 357 ? -16.969 17.672 -9.461 1 98.81 357 ALA B N 1
ATOM 6138 C CA . ALA B 1 357 ? -16.516 19.047 -9.211 1 98.81 357 ALA B CA 1
ATOM 6139 C C . ALA B 1 357 ? -15.055 19.234 -9.617 1 98.81 357 ALA B C 1
ATOM 6141 O O . ALA B 1 357 ? -14.203 18.406 -9.273 1 98.81 357 ALA B O 1
ATOM 6142 N N . TRP B 1 358 ? -14.797 20.281 -10.414 1 98.88 358 TRP B N 1
ATOM 6143 C CA . TRP B 1 358 ? -13.445 20.562 -10.891 1 98.88 358 TRP B CA 1
ATOM 6144 C C . TRP B 1 358 ? -12.875 21.797 -10.195 1 98.88 358 TRP B C 1
ATOM 6146 O O . TRP B 1 358 ? -13.477 22.875 -10.234 1 98.88 358 TRP B O 1
ATOM 6156 N N . GLU B 1 359 ? -11.719 21.609 -9.57 1 98.88 359 GLU B N 1
ATOM 6157 C CA . GLU B 1 359 ? -11.039 22.703 -8.883 1 98.88 359 GLU B CA 1
ATOM 6158 C C . GLU B 1 359 ? -9.664 22.969 -9.484 1 98.88 359 GLU B C 1
ATOM 6160 O O . GLU B 1 359 ? -8.914 22.031 -9.781 1 98.88 359 GLU B O 1
ATOM 6165 N N . VAL B 1 360 ? -9.312 24.234 -9.719 1 98.94 360 VAL B N 1
ATOM 6166 C CA . VAL B 1 360 ? -7.961 24.641 -10.078 1 98.94 360 VAL B CA 1
ATOM 6167 C C . VAL B 1 360 ? -7.363 25.484 -8.953 1 98.94 360 VAL B C 1
ATOM 6169 O O . VAL B 1 360 ? -8.094 26.141 -8.203 1 98.94 360 VAL B O 1
ATOM 6172 N N . PHE B 1 361 ? -6.02 25.422 -8.805 1 98.94 361 PHE B N 1
ATOM 6173 C CA . PHE B 1 361 ? -5.43 26.234 -7.746 1 98.94 361 PHE B CA 1
ATOM 6174 C C . PHE B 1 361 ? -3.992 26.609 -8.094 1 98.94 361 PHE B C 1
ATOM 6176 O O . PHE B 1 361 ? -3.395 26.031 -9 1 98.94 361 PHE B O 1
ATOM 6183 N N . TYR B 1 362 ? -3.48 27.625 -7.453 1 98.94 362 TYR B N 1
ATOM 6184 C CA . TYR B 1 362 ? -2.092 28.078 -7.457 1 98.94 362 TYR B CA 1
ATOM 6185 C C . TYR B 1 362 ? -1.581 28.281 -6.035 1 98.94 362 TYR B C 1
ATOM 6187 O O . TYR B 1 362 ? -2.293 28.812 -5.184 1 98.94 362 TYR B O 1
ATOM 6195 N N . ARG B 1 363 ? -0.386 27.781 -5.766 1 98.94 363 ARG B N 1
ATOM 6196 C CA . ARG B 1 363 ? 0.245 28 -4.465 1 98.94 363 ARG B CA 1
ATOM 6197 C C . ARG B 1 363 ? 1.682 28.484 -4.629 1 98.94 363 ARG B C 1
ATOM 6199 O O . ARG B 1 363 ? 2.42 27.984 -5.48 1 98.94 363 ARG B O 1
ATOM 6206 N N . PHE B 1 364 ? 2.029 29.438 -3.873 1 98.94 364 PHE B N 1
ATOM 6207 C CA . PHE B 1 364 ? 3.404 29.906 -3.74 1 98.94 364 PHE B CA 1
ATOM 6208 C C . PHE B 1 364 ? 3.939 29.625 -2.342 1 98.94 364 PHE B C 1
ATOM 6210 O O . PHE B 1 364 ? 3.307 29.984 -1.346 1 98.94 364 PHE B O 1
ATOM 6217 N N . ASP B 1 365 ? 5.078 28.953 -2.232 1 98.94 365 ASP B N 1
ATOM 6218 C CA . ASP B 1 365 ? 5.773 28.672 -0.981 1 98.94 365 ASP B CA 1
ATOM 6219 C C . ASP B 1 365 ? 7.141 29.359 -0.948 1 98.94 365 ASP B C 1
ATOM 6221 O O . ASP B 1 365 ? 7.84 29.406 -1.964 1 98.94 365 ASP B O 1
ATOM 6225 N N . ASP B 1 366 ? 7.543 29.797 0.222 1 98.88 366 ASP B N 1
ATOM 6226 C CA . ASP B 1 366 ? 8.859 30.359 0.476 1 98.88 366 ASP B CA 1
ATOM 6227 C C . ASP B 1 366 ? 9.383 29.953 1.854 1 98.88 366 ASP B C 1
ATOM 6229 O O . ASP B 1 366 ? 8.688 30.141 2.859 1 98.88 366 ASP B O 1
ATOM 6233 N N . ILE B 1 367 ? 10.617 29.375 1.873 1 98.88 367 ILE B N 1
ATOM 6234 C CA . ILE B 1 367 ? 11.203 29.016 3.158 1 98.88 367 ILE B CA 1
ATOM 6235 C C . ILE B 1 367 ? 12.648 29.5 3.223 1 98.88 367 ILE B C 1
ATOM 6237 O O . ILE B 1 367 ? 13.328 29.594 2.193 1 98.88 367 ILE B O 1
ATOM 6241 N N . LYS B 1 368 ? 13.133 29.75 4.453 1 98.75 368 LYS B N 1
ATOM 6242 C CA . LYS B 1 368 ? 14.484 30.203 4.746 1 98.75 368 LYS B CA 1
ATOM 6243 C C . LYS B 1 368 ? 14.992 29.625 6.062 1 98.75 368 LYS B C 1
ATOM 6245 O O . LYS B 1 368 ? 14.266 29.609 7.059 1 98.75 368 LYS B O 1
ATOM 6250 N N . VAL B 1 369 ? 16.172 29.109 6.012 1 98.56 369 VAL B N 1
ATOM 6251 C CA . VAL B 1 369 ? 16.828 28.594 7.207 1 98.56 369 VAL B CA 1
ATOM 6252 C C . VAL B 1 369 ? 18.172 29.297 7.414 1 98.56 369 VAL B C 1
ATOM 6254 O O . VAL B 1 369 ? 19.016 29.328 6.512 1 98.56 369 VAL B O 1
ATOM 6257 N N . GLU B 1 370 ? 18.359 29.906 8.531 1 97.69 370 GLU B N 1
ATOM 6258 C CA . GLU B 1 370 ? 19.609 30.5 8.969 1 97.69 370 GLU B CA 1
ATOM 6259 C C . GLU B 1 370 ? 20.297 29.609 10.008 1 97.69 370 GLU B C 1
ATOM 6261 O O . GLU B 1 370 ? 19.812 29.484 11.133 1 97.69 370 GLU B O 1
ATOM 6266 N N . ASP B 1 371 ? 21.344 29.047 9.609 1 96 371 ASP B N 1
ATOM 6267 C CA . ASP B 1 371 ? 22.094 28.141 10.469 1 96 371 ASP B CA 1
ATOM 6268 C C . ASP B 1 371 ? 23.594 28.375 10.352 1 96 371 ASP B C 1
ATOM 6270 O O . ASP B 1 371 ? 24.234 27.859 9.43 1 96 371 ASP B O 1
ATOM 6274 N N . GLY B 1 372 ? 24.125 29 11.305 1 90.25 372 GLY B N 1
ATOM 6275 C CA . GLY B 1 372 ? 25.531 29.328 11.305 1 90.25 372 GLY B CA 1
ATOM 6276 C C . GLY B 1 372 ? 26.422 28.109 11.484 1 90.25 372 GLY B C 1
ATOM 6277 O O . GLY B 1 372 ? 27.641 28.188 11.234 1 90.25 372 GLY B O 1
ATOM 6278 N N . ASN B 1 373 ? 25.875 27.031 11.859 1 86.75 373 ASN B N 1
ATOM 6279 C CA . ASN B 1 373 ? 26.641 25.812 12.094 1 86.75 373 ASN B CA 1
ATOM 6280 C C . ASN B 1 373 ? 27.016 25.125 10.789 1 86.75 373 ASN B C 1
ATOM 6282 O O . ASN B 1 373 ? 27.844 24.203 10.773 1 86.75 373 ASN B O 1
ATOM 6286 N N . LEU B 1 374 ? 26.391 25.484 9.727 1 80.75 374 LEU B N 1
ATOM 6287 C CA . LEU B 1 374 ? 26.609 24.875 8.414 1 80.75 374 LEU B CA 1
ATOM 6288 C C . LEU B 1 374 ? 27.859 25.469 7.754 1 80.75 374 LEU B C 1
ATOM 6290 O O . LEU B 1 374 ? 28.375 24.922 6.781 1 80.75 374 LEU B O 1
ATOM 6294 N N . VAL B 1 375 ? 28.328 26.531 8.211 1 79.69 375 VAL B N 1
ATOM 6295 C CA . VAL B 1 375 ? 29.406 27.281 7.574 1 79.69 375 VAL B CA 1
ATOM 6296 C C . VAL B 1 375 ? 30.703 26.469 7.641 1 79.69 375 VAL B C 1
ATOM 6298 O O . VAL B 1 375 ? 31.078 25.984 8.703 1 79.69 375 VAL B O 1
ATOM 6301 N N . THR B 1 376 ? 31.141 26.234 6.527 1 79.38 376 THR B N 1
ATOM 6302 C CA . THR B 1 376 ? 32.469 25.641 6.398 1 79.38 376 THR B CA 1
ATOM 6303 C C . THR B 1 376 ? 33.406 26.547 5.621 1 79.38 376 THR B C 1
ATOM 6305 O O . THR B 1 376 ? 33 27.641 5.203 1 79.38 376 THR B O 1
ATOM 6308 N N . ALA B 1 377 ? 34.719 26.156 5.516 1 75.75 377 ALA B N 1
ATOM 6309 C CA . ALA B 1 377 ? 35.656 26.891 4.711 1 75.75 377 ALA B CA 1
ATOM 6310 C C . ALA B 1 377 ? 35.25 26.953 3.25 1 75.75 377 ALA B C 1
ATOM 6312 O O . ALA B 1 377 ? 35.406 27.969 2.58 1 75.75 377 ALA B O 1
ATOM 6313 N N . ALA B 1 378 ? 34.562 25.922 2.785 1 75 378 ALA B N 1
ATOM 6314 C CA . ALA B 1 378 ? 34.188 25.797 1.379 1 75 378 ALA B CA 1
ATOM 6315 C C . ALA B 1 378 ? 32.844 26.453 1.112 1 75 378 ALA B C 1
ATOM 6317 O O . ALA B 1 378 ? 32.562 26.875 -0.011 1 75 378 ALA B O 1
ATOM 6318 N N . ASP B 1 379 ? 32.031 26.625 2.145 1 78.31 379 ASP B N 1
ATOM 6319 C CA . ASP B 1 379 ? 30.719 27.219 2.027 1 78.31 379 ASP B CA 1
ATOM 6320 C C . ASP B 1 379 ? 30.453 28.203 3.162 1 78.31 379 ASP B C 1
ATOM 6322 O O . ASP B 1 379 ? 30.188 27.797 4.297 1 78.31 379 ASP B O 1
ATOM 6326 N N . GLN B 1 380 ? 30.438 29.391 2.889 1 81.88 380 GLN B N 1
ATOM 6327 C CA . GLN B 1 380 ? 30.359 30.422 3.904 1 81.88 380 GLN B CA 1
ATOM 6328 C C . GLN B 1 380 ? 28.922 30.891 4.098 1 81.88 380 GLN B C 1
ATOM 6330 O O . GLN B 1 380 ? 28.656 31.797 4.883 1 81.88 380 GLN B O 1
ATOM 6335 N N . SER B 1 381 ? 28.078 30.219 3.395 1 86.12 381 SER B N 1
ATOM 6336 C CA . SER B 1 381 ? 26.688 30.641 3.533 1 86.12 381 SER B CA 1
ATOM 6337 C C . SER B 1 381 ? 26.062 30.062 4.793 1 86.12 381 SER B C 1
ATOM 6339 O O . SER B 1 381 ? 26.203 28.875 5.074 1 86.12 381 SER B O 1
ATOM 6341 N N . ASN B 1 382 ? 25.391 30.953 5.539 1 91.44 382 ASN B N 1
ATOM 6342 C CA . ASN B 1 382 ? 24.672 30.5 6.73 1 91.44 382 ASN B CA 1
ATOM 6343 C C . ASN B 1 382 ? 23.172 30.5 6.516 1 91.44 382 ASN B C 1
ATOM 6345 O O . ASN B 1 382 ? 22.406 30.375 7.469 1 91.44 382 ASN B O 1
ATOM 6349 N N . GLU B 1 383 ? 22.844 30.75 5.293 1 95.94 383 GLU B N 1
ATOM 6350 C CA . GLU B 1 383 ? 21.438 30.797 4.949 1 95.94 383 GLU B CA 1
ATOM 6351 C C . GLU B 1 383 ? 21.125 29.922 3.744 1 95.94 383 GLU B C 1
ATOM 6353 O O . GLU B 1 383 ? 21.859 29.906 2.764 1 95.94 383 GLU B O 1
ATOM 6358 N N . ARG B 1 384 ? 20.062 29.156 3.814 1 97.88 384 ARG B N 1
ATOM 6359 C CA . ARG B 1 384 ? 19.547 28.375 2.695 1 97.88 384 ARG B CA 1
ATOM 6360 C C . ARG B 1 384 ? 18.062 28.656 2.477 1 97.88 384 ARG B C 1
ATOM 6362 O O . ARG B 1 384 ? 17.297 28.797 3.439 1 97.88 384 ARG B O 1
ATOM 6369 N N . LYS B 1 385 ? 17.672 28.766 1.214 1 98.5 385 LYS B N 1
ATOM 6370 C CA . LYS B 1 385 ? 16.297 29.156 0.877 1 98.5 385 LYS B CA 1
ATOM 6371 C C . LYS B 1 385 ? 15.727 28.266 -0.218 1 98.5 385 LYS B C 1
ATOM 6373 O O . LYS B 1 385 ? 16.469 27.641 -0.968 1 98.5 385 LYS B O 1
ATOM 6378 N N . ALA B 1 386 ? 14.406 28.203 -0.279 1 98.81 386 ALA B N 1
ATOM 6379 C CA . ALA B 1 386 ? 13.688 27.578 -1.385 1 98.81 386 ALA B CA 1
ATOM 6380 C C . ALA B 1 386 ? 12.367 28.297 -1.658 1 98.81 386 ALA B C 1
ATOM 6382 O O . ALA B 1 386 ? 11.695 28.75 -0.728 1 98.81 386 ALA B O 1
ATOM 6383 N N . LYS B 1 387 ? 12.062 28.422 -2.887 1 98.88 387 LYS B N 1
ATOM 6384 C CA . LYS B 1 387 ? 10.773 28.875 -3.387 1 98.88 387 LYS B CA 1
ATOM 6385 C C . LYS B 1 387 ? 10.117 27.828 -4.273 1 98.88 387 LYS B C 1
ATOM 6387 O O . LYS B 1 387 ? 10.797 27.141 -5.043 1 98.88 387 LYS B O 1
ATOM 6392 N N . SER B 1 388 ? 8.812 27.734 -4.145 1 98.88 388 SER B N 1
ATOM 6393 C CA . SER B 1 388 ? 8.086 26.75 -4.938 1 98.88 388 SER B CA 1
ATOM 6394 C C . SER B 1 388 ? 6.793 27.344 -5.504 1 98.88 388 SER B C 1
ATOM 6396 O O . SER B 1 388 ? 6.074 28.047 -4.801 1 98.88 388 SER B O 1
ATOM 6398 N N . HIS B 1 389 ? 6.598 27.109 -6.742 1 98.94 389 HIS B N 1
ATOM 6399 C CA . HIS B 1 389 ? 5.34 27.375 -7.43 1 98.94 389 HIS B CA 1
ATOM 6400 C C . HIS B 1 389 ? 4.617 26.078 -7.789 1 98.94 389 HIS B C 1
ATOM 6402 O O . HIS B 1 389 ? 5.172 25.234 -8.492 1 98.94 389 HIS B O 1
ATOM 6408 N N . THR B 1 390 ? 3.377 25.953 -7.348 1 98.94 390 THR B N 1
ATOM 6409 C CA . THR B 1 390 ? 2.57 24.781 -7.68 1 98.94 390 THR B CA 1
ATOM 6410 C C . THR B 1 390 ? 1.281 25.188 -8.383 1 98.94 390 THR B C 1
ATOM 6412 O O . THR B 1 390 ? 0.552 26.062 -7.898 1 98.94 390 THR B O 1
ATOM 6415 N N . VAL B 1 391 ? 1.057 24.641 -9.5 1 98.94 391 VAL B N 1
ATOM 6416 C CA . VAL B 1 391 ? -0.225 24.719 -10.195 1 98.94 391 VAL B CA 1
ATOM 6417 C C . VAL B 1 391 ? -0.882 23.344 -10.234 1 98.94 391 VAL B C 1
ATOM 6419 O O . VAL B 1 391 ? -0.224 22.344 -10.539 1 98.94 391 VAL B O 1
ATOM 6422 N N . GLY B 1 392 ? -2.184 23.344 -9.844 1 98.88 392 GLY B N 1
ATOM 6423 C CA . GLY B 1 392 ? -2.777 22.016 -9.789 1 98.88 392 GLY B CA 1
ATOM 6424 C C . GLY B 1 392 ? -4.25 22 -10.148 1 98.88 392 GLY B C 1
ATOM 6425 O O . GLY B 1 392 ? -4.875 23.062 -10.258 1 98.88 392 GLY B O 1
ATOM 6426 N N . VAL B 1 393 ? -4.746 20.828 -10.398 1 98.88 393 VAL B N 1
ATOM 6427 C CA . VAL B 1 393 ? -6.152 20.531 -10.672 1 98.88 393 VAL B CA 1
ATOM 6428 C C . VAL B 1 393 ? -6.617 19.359 -9.812 1 98.88 393 VAL B C 1
ATOM 6430 O O . VAL B 1 393 ? -5.867 18.406 -9.594 1 98.88 393 VAL B O 1
ATOM 6433 N N . ASN B 1 394 ? -7.781 19.516 -9.258 1 98.88 394 ASN B N 1
ATOM 6434 C CA . ASN B 1 394 ? -8.484 18.453 -8.555 1 98.88 394 ASN B CA 1
ATOM 6435 C C . ASN B 1 394 ? -9.836 18.156 -9.195 1 98.88 394 ASN B C 1
ATOM 6437 O O . ASN B 1 394 ? -10.617 19.078 -9.469 1 98.88 394 ASN B O 1
ATOM 6441 N N . TRP B 1 395 ? -10.07 16.938 -9.445 1 98.88 395 TRP B N 1
ATOM 6442 C CA . TRP B 1 395 ? -11.375 16.453 -9.898 1 98.88 395 TRP B CA 1
ATOM 6443 C C . TRP B 1 395 ? -12.031 15.586 -8.836 1 98.88 395 TRP B C 1
ATOM 6445 O O . TRP B 1 395 ? -11.594 14.453 -8.602 1 98.88 395 TRP B O 1
ATOM 6455 N N . TYR B 1 396 ? -12.984 16.188 -8.164 1 98.56 396 TYR B N 1
ATOM 6456 C CA . TYR B 1 396 ? -13.859 15.398 -7.301 1 98.56 396 TYR B CA 1
ATOM 6457 C C . TYR B 1 396 ? -14.906 14.656 -8.117 1 98.56 396 TYR B C 1
ATOM 6459 O O . TYR B 1 396 ? -15.992 15.188 -8.383 1 98.56 396 TYR B O 1
ATOM 6467 N N . VAL B 1 397 ? -14.578 13.461 -8.484 1 97.88 397 VAL B N 1
ATOM 6468 C CA . VAL B 1 397 ? -15.453 12.68 -9.352 1 97.88 397 VAL B CA 1
ATOM 6469 C C . VAL B 1 397 ? -16.797 12.461 -8.664 1 97.88 397 VAL B C 1
ATOM 6471 O O . VAL B 1 397 ? -17.844 12.57 -9.297 1 97.88 397 VAL B O 1
ATOM 6474 N N . ASN B 1 398 ? -16.766 12.086 -7.441 1 95.62 398 ASN B N 1
ATOM 6475 C CA . ASN B 1 398 ? -17.828 11.977 -6.461 1 95.62 398 ASN B CA 1
ATOM 6476 C C . ASN B 1 398 ? -17.312 12.148 -5.039 1 95.62 398 ASN B C 1
ATOM 6478 O O . ASN B 1 398 ? -16.219 12.672 -4.832 1 95.62 398 ASN B O 1
ATOM 6482 N N . GLU B 1 399 ? -18.094 11.789 -4.082 1 94.62 399 GLU B N 1
ATOM 6483 C CA . GLU B 1 399 ? -17.703 12.047 -2.701 1 94.62 399 GLU B CA 1
ATOM 6484 C C . GLU B 1 399 ? -16.641 11.047 -2.232 1 94.62 399 GLU B C 1
ATOM 6486 O O . GLU B 1 399 ? -16.031 11.234 -1.184 1 94.62 399 GLU B O 1
ATOM 6491 N N . ALA B 1 400 ? -16.359 10 -3.094 1 95.12 400 ALA B N 1
ATOM 6492 C CA . ALA B 1 400 ? -15.461 8.938 -2.67 1 95.12 400 ALA B CA 1
ATOM 6493 C C . ALA B 1 400 ? -14.172 8.953 -3.488 1 95.12 400 ALA B C 1
ATOM 6495 O O . ALA B 1 400 ? -13.109 8.547 -3 1 95.12 400 ALA B O 1
ATOM 6496 N N . VAL B 1 401 ? -14.273 9.422 -4.723 1 97.25 401 VAL B N 1
ATOM 6497 C CA . VAL B 1 401 ? -13.133 9.328 -5.637 1 97.25 401 VAL B CA 1
ATOM 6498 C C . VAL B 1 401 ? -12.664 10.734 -6.023 1 97.25 401 VAL B C 1
ATOM 6500 O O . VAL B 1 401 ? -13.477 11.57 -6.43 1 97.25 401 VAL B O 1
ATOM 6503 N N . LYS B 1 402 ? -11.375 10.953 -5.895 1 98.44 402 LYS B N 1
ATOM 6504 C CA . LYS B 1 402 ? -10.742 12.219 -6.258 1 98.44 402 LYS B CA 1
ATOM 6505 C C . LYS B 1 402 ? -9.469 11.992 -7.066 1 98.44 402 LYS B C 1
ATOM 6507 O O . LYS B 1 402 ? -8.656 11.133 -6.719 1 98.44 402 LYS B O 1
ATOM 6512 N N . VAL B 1 403 ? -9.336 12.688 -8.203 1 98.75 403 VAL B N 1
ATOM 6513 C CA . VAL B 1 403 ? -8.133 12.672 -9.016 1 98.75 403 VAL B CA 1
ATOM 6514 C C . VAL B 1 403 ? -7.445 14.039 -8.961 1 98.75 403 VAL B C 1
ATOM 6516 O O . VAL B 1 403 ? -8.102 15.07 -9.094 1 98.75 403 VAL B O 1
ATOM 6519 N N . SER B 1 404 ? -6.133 14.016 -8.75 1 98.88 404 SER B N 1
ATOM 6520 C CA . SER B 1 404 ? -5.379 15.258 -8.641 1 98.88 404 SER B CA 1
ATOM 6521 C C . SER B 1 404 ? -4.133 15.234 -9.523 1 98.88 404 SER B C 1
ATOM 6523 O O . SER B 1 404 ? -3.547 14.172 -9.742 1 98.88 404 SER B O 1
ATOM 6525 N N . ALA B 1 405 ? -3.742 16.406 -10 1 98.94 405 ALA B N 1
ATOM 6526 C CA . ALA B 1 405 ? -2.48 16.625 -10.711 1 98.94 405 ALA B CA 1
ATOM 6527 C C . ALA B 1 405 ? -1.831 17.938 -10.297 1 98.94 405 ALA B C 1
ATOM 6529 O O . ALA B 1 405 ? -2.494 18.984 -10.25 1 98.94 405 ALA B O 1
ATOM 6530 N N . ASN B 1 406 ? -0.554 17.891 -9.93 1 98.94 406 ASN B N 1
ATOM 6531 C CA . ASN B 1 406 ? 0.236 19.062 -9.57 1 98.94 406 ASN B CA 1
ATOM 6532 C C . ASN B 1 406 ? 1.455 19.219 -10.477 1 98.94 406 ASN B C 1
ATOM 6534 O O . ASN B 1 406 ? 2.139 18.234 -10.773 1 98.94 406 ASN B O 1
ATOM 6538 N N . TYR B 1 407 ? 1.693 20.391 -11.008 1 98.94 407 TYR B N 1
ATOM 6539 C CA . TYR B 1 407 ? 2.986 20.812 -11.539 1 98.94 407 TYR B CA 1
ATOM 6540 C C . TYR B 1 407 ? 3.723 21.688 -10.539 1 98.94 407 TYR B C 1
ATOM 6542 O O . TYR B 1 407 ? 3.186 22.703 -10.086 1 98.94 407 TYR B O 1
ATOM 6550 N N . ILE B 1 408 ? 4.941 21.297 -10.227 1 98.94 408 ILE B N 1
ATOM 6551 C CA . ILE B 1 408 ? 5.715 21.969 -9.195 1 98.94 408 ILE B CA 1
ATOM 6552 C C . ILE B 1 408 ? 7.035 22.469 -9.781 1 98.94 408 ILE B C 1
ATOM 6554 O O . ILE B 1 408 ? 7.781 21.703 -10.391 1 98.94 408 ILE B O 1
ATOM 6558 N N . ASN B 1 409 ? 7.301 23.719 -9.648 1 98.94 409 ASN B N 1
ATOM 6559 C CA . ASN B 1 409 ? 8.57 24.344 -9.992 1 98.94 409 ASN B CA 1
ATOM 6560 C C . ASN B 1 409 ? 9.273 24.906 -8.758 1 98.94 409 ASN B C 1
ATOM 6562 O O . ASN B 1 409 ? 8.695 25.688 -8.008 1 98.94 409 ASN B O 1
ATOM 6566 N N . VAL B 1 410 ? 10.5 24.484 -8.547 1 98.88 410 VAL B N 1
ATOM 6567 C CA . VAL B 1 410 ? 11.211 24.875 -7.336 1 98.88 410 VAL B CA 1
ATOM 6568 C C . VAL B 1 410 ? 12.539 25.547 -7.703 1 98.88 410 VAL B C 1
ATOM 6570 O O . VAL B 1 410 ? 13.18 25.156 -8.688 1 98.88 410 VAL B O 1
ATOM 6573 N N . ARG B 1 411 ? 12.93 26.531 -6.941 1 98.88 411 ARG B N 1
ATOM 6574 C CA . ARG B 1 411 ? 14.258 27.125 -6.965 1 98.88 411 ARG B CA 1
ATOM 6575 C C . ARG B 1 411 ? 14.844 27.203 -5.559 1 98.88 411 ARG B C 1
ATOM 6577 O O . ARG B 1 411 ? 14.141 27.531 -4.602 1 98.88 411 ARG B O 1
ATOM 6584 N N . THR B 1 412 ? 16.078 26.859 -5.469 1 98.56 412 THR B N 1
ATOM 6585 C CA . THR B 1 412 ? 16.781 26.953 -4.191 1 98.56 412 THR B CA 1
ATOM 6586 C C . THR B 1 412 ? 17.906 27.969 -4.266 1 98.56 412 THR B C 1
ATOM 6588 O O . THR B 1 412 ? 18.438 28.25 -5.352 1 98.56 412 THR B O 1
ATOM 6591 N N . ASP B 1 413 ? 18.172 28.609 -3.17 1 97.81 413 ASP B N 1
ATOM 6592 C CA . ASP B 1 413 ? 19.297 29.531 -3.037 1 97.81 413 ASP B CA 1
ATOM 6593 C C . ASP B 1 413 ? 20.281 29.062 -1.969 1 97.81 413 ASP B C 1
ATOM 6595 O O . ASP B 1 413 ? 19.875 28.703 -0.859 1 97.81 413 ASP B O 1
ATOM 6599 N N . ASN B 1 414 ? 21.625 29.078 -2.357 1 95.94 414 ASN B N 1
ATOM 6600 C CA . ASN B 1 414 ? 22.719 28.641 -1.492 1 95.94 414 ASN B CA 1
ATOM 6601 C C . ASN B 1 414 ? 22.547 27.188 -1.08 1 95.94 414 ASN B C 1
ATOM 6603 O O . ASN B 1 414 ? 22.875 26.812 0.05 1 95.94 414 ASN B O 1
ATOM 6607 N N . ASN B 1 415 ? 21.953 26.406 -1.835 1 95.88 415 ASN B N 1
ATOM 6608 C CA . ASN B 1 415 ? 21.703 24.984 -1.643 1 95.88 415 ASN B CA 1
ATOM 6609 C C . ASN B 1 415 ? 21.5 24.266 -2.975 1 95.88 415 ASN B C 1
ATOM 6611 O O . ASN B 1 415 ? 20.516 24.531 -3.682 1 95.88 415 ASN B O 1
ATOM 6615 N N . GLU B 1 416 ? 22.359 23.469 -3.311 1 96.69 416 GLU B N 1
ATOM 6616 C CA . GLU B 1 416 ? 22.359 22.828 -4.621 1 96.69 416 GLU B CA 1
ATOM 6617 C C . GLU B 1 416 ? 22.484 21.312 -4.484 1 96.69 416 GLU B C 1
ATOM 6619 O O . GLU B 1 416 ? 22.891 20.812 -3.434 1 96.69 416 GLU B O 1
ATOM 6624 N N . ASN B 1 417 ? 22.062 20.656 -5.539 1 97.69 417 ASN B N 1
ATOM 6625 C CA . ASN B 1 417 ? 22.328 19.234 -5.539 1 97.69 417 ASN B CA 1
ATOM 6626 C C . ASN B 1 417 ? 23.781 18.922 -5.887 1 97.69 417 ASN B C 1
ATOM 6628 O O . ASN B 1 417 ? 24.609 19.828 -5.965 1 97.69 417 ASN B O 1
ATOM 6632 N N . THR B 1 418 ? 24.141 17.625 -6.078 1 97.19 418 THR B N 1
ATOM 6633 C CA . THR B 1 418 ? 25.531 17.188 -6.203 1 97.19 418 THR B CA 1
ATOM 6634 C C . THR B 1 418 ? 26.156 17.719 -7.48 1 97.19 418 THR B C 1
ATOM 6636 O O . THR B 1 418 ? 27.375 17.859 -7.566 1 97.19 418 THR B O 1
ATOM 6639 N N . VAL B 1 419 ? 25.344 18.109 -8.5 1 97.88 419 VAL B N 1
ATOM 6640 C CA . VAL B 1 419 ? 25.906 18.547 -9.773 1 97.88 419 VAL B CA 1
ATOM 6641 C C . VAL B 1 419 ? 25.688 20.047 -9.953 1 97.88 419 VAL B C 1
ATOM 6643 O O . VAL B 1 419 ? 25.828 20.562 -11.062 1 97.88 419 VAL B O 1
ATOM 6646 N N . GLY B 1 420 ? 25.156 20.688 -8.938 1 97.5 420 GLY B N 1
ATOM 6647 C CA . GLY B 1 420 ? 25.125 22.141 -8.922 1 97.5 420 GLY B CA 1
ATOM 6648 C C . GLY B 1 420 ? 23.797 22.719 -9.344 1 97.5 420 GLY B C 1
ATOM 6649 O O . GLY B 1 420 ? 23.672 23.922 -9.57 1 97.5 420 GLY B O 1
ATOM 6650 N N . ASP B 1 421 ? 22.766 21.875 -9.484 1 98.25 421 ASP B N 1
ATOM 6651 C CA . ASP B 1 421 ? 21.453 22.391 -9.82 1 98.25 421 ASP B CA 1
ATOM 6652 C C . ASP B 1 421 ? 20.828 23.125 -8.633 1 98.25 421 ASP B C 1
ATOM 6654 O O . ASP B 1 421 ? 20.969 22.688 -7.488 1 98.25 421 ASP B O 1
ATOM 6658 N N . ASP B 1 422 ? 20.125 24.203 -8.93 1 98.44 422 ASP B N 1
ATOM 6659 C CA . ASP B 1 422 ? 19.422 24.969 -7.891 1 98.44 422 ASP B CA 1
ATOM 6660 C C . ASP B 1 422 ? 17.953 25.172 -8.258 1 98.44 422 ASP B C 1
ATOM 6662 O O . ASP B 1 422 ? 17.312 26.109 -7.758 1 98.44 422 ASP B O 1
ATOM 6666 N N . SER B 1 423 ? 17.547 24.406 -9.188 1 98.81 423 SER B N 1
ATOM 6667 C CA . SER B 1 423 ? 16.141 24.422 -9.578 1 98.81 423 SER B CA 1
ATOM 6668 C C . SER B 1 423 ? 15.68 23.047 -10.062 1 98.81 423 SER B C 1
ATOM 6670 O O . SER B 1 423 ? 16.5 22.172 -10.344 1 98.81 423 SER B O 1
ATOM 6672 N N . GLY B 1 424 ? 14.406 22.797 -10.109 1 98.81 424 GLY B N 1
ATOM 6673 C CA . GLY B 1 424 ? 13.828 21.547 -10.586 1 98.81 424 GLY B CA 1
ATOM 6674 C C . GLY B 1 424 ? 12.336 21.656 -10.844 1 98.81 424 GLY B C 1
ATOM 6675 O O . GLY B 1 424 ? 11.695 22.625 -10.438 1 98.81 424 GLY B O 1
ATOM 6676 N N . ASN B 1 425 ? 11.844 20.656 -11.539 1 98.88 425 ASN B N 1
ATOM 6677 C CA . ASN B 1 425 ? 10.43 20.547 -11.883 1 98.88 425 ASN B CA 1
ATOM 6678 C C . ASN B 1 425 ? 9.891 19.156 -11.555 1 98.88 425 ASN B C 1
ATOM 6680 O O . ASN B 1 425 ? 10.633 18.172 -11.539 1 98.88 425 ASN B O 1
ATOM 6684 N N . ALA B 1 426 ? 8.625 19.141 -11.305 1 98.94 426 ALA B N 1
ATOM 6685 C CA . ALA B 1 426 ? 7.961 17.859 -11.055 1 98.94 426 ALA B CA 1
ATOM 6686 C C . ALA B 1 426 ? 6.516 17.891 -11.555 1 98.94 426 ALA B C 1
ATOM 6688 O O . ALA B 1 426 ? 5.863 18.938 -11.508 1 98.94 426 ALA B O 1
ATOM 6689 N N . ILE B 1 427 ? 6.027 16.812 -12.031 1 98.88 427 ILE B N 1
ATOM 6690 C CA . ILE B 1 427 ? 4.613 16.531 -12.25 1 98.88 427 ILE B CA 1
ATOM 6691 C C . ILE B 1 427 ? 4.195 15.312 -11.43 1 98.88 427 ILE B C 1
ATOM 6693 O O . ILE B 1 427 ? 4.82 14.258 -11.516 1 98.88 427 ILE B O 1
ATOM 6697 N N . VAL B 1 428 ? 3.205 15.453 -10.609 1 98.88 428 VAL B N 1
ATOM 6698 C CA . VAL B 1 428 ? 2.727 14.367 -9.766 1 98.88 428 VAL B CA 1
ATOM 6699 C C . VAL B 1 428 ? 1.213 14.219 -9.914 1 98.88 428 VAL B C 1
ATOM 6701 O O . VAL B 1 428 ? 0.487 15.219 -9.922 1 98.88 428 VAL B O 1
ATOM 6704 N N . THR B 1 429 ? 0.738 12.992 -10.07 1 98.81 429 THR B N 1
ATOM 6705 C CA . THR B 1 429 ? -0.686 12.688 -10.125 1 98.81 429 THR B CA 1
ATOM 6706 C C . THR B 1 429 ? -1.082 11.773 -8.969 1 98.81 429 THR B C 1
ATOM 6708 O O . THR B 1 429 ? -0.262 11 -8.469 1 98.81 429 THR B O 1
ATOM 6711 N N . ARG B 1 430 ? -2.328 11.945 -8.5 1 98.75 430 ARG B N 1
ATOM 6712 C CA . ARG B 1 430 ? -2.861 11.117 -7.422 1 98.75 430 ARG B CA 1
ATOM 6713 C C . ARG B 1 430 ? -4.254 10.602 -7.77 1 98.75 430 ARG B C 1
ATOM 6715 O O . ARG B 1 430 ? -5.113 11.367 -8.211 1 98.75 430 ARG B O 1
ATOM 6722 N N . LEU B 1 431 ? -4.441 9.344 -7.59 1 98.88 431 LEU B N 1
ATOM 6723 C CA . LEU B 1 431 ? -5.766 8.734 -7.523 1 98.88 431 LEU B CA 1
ATOM 6724 C C . LEU B 1 431 ? -6.129 8.375 -6.09 1 98.88 431 LEU B C 1
ATOM 6726 O O . LEU B 1 431 ? -5.461 7.547 -5.465 1 98.88 431 LEU B O 1
ATOM 6730 N N . GLN B 1 432 ? -7.23 8.984 -5.594 1 98.5 432 GLN B N 1
ATOM 6731 C CA . GLN B 1 432 ? -7.672 8.758 -4.219 1 98.5 432 GLN B CA 1
ATOM 6732 C C . GLN B 1 432 ? -9.062 8.141 -4.184 1 98.5 432 GLN B C 1
ATOM 6734 O O . GLN B 1 432 ? -9.953 8.555 -4.938 1 98.5 432 GLN B O 1
ATOM 6739 N N . TYR B 1 433 ? -9.242 7.191 -3.324 1 97.06 433 TYR B N 1
ATOM 6740 C CA . TYR B 1 433 ? -10.594 6.777 -2.973 1 97.06 433 TYR B CA 1
ATOM 6741 C C . TYR B 1 433 ? -10.75 6.625 -1.464 1 97.06 433 TYR B C 1
ATOM 6743 O O . TYR B 1 433 ? -9.812 6.211 -0.778 1 97.06 433 TYR B O 1
ATOM 6751 N N . VAL B 1 434 ? -11.875 7.027 -1.022 1 95.81 434 VAL B N 1
ATOM 6752 C CA . VAL B 1 434 ? -12.234 6.93 0.388 1 95.81 434 VAL B CA 1
ATOM 6753 C C . VAL B 1 434 ? -13.5 6.086 0.538 1 95.81 434 VAL B C 1
ATOM 6755 O O . VAL B 1 434 ? -14.383 6.121 -0.32 1 95.81 434 VAL B O 1
ATOM 6758 N N . PHE B 1 435 ? -13.562 5.332 1.607 1 91.62 435 PHE B N 1
ATOM 6759 C CA . PHE B 1 435 ? -14.742 4.523 1.91 1 91.62 435 PHE B CA 1
ATOM 6760 C C . PHE B 1 435 ? -15.047 4.559 3.402 1 91.62 435 PHE B C 1
ATOM 6762 O O . PHE B 1 435 ? -14.172 4.852 4.219 1 91.62 435 PHE B O 1
#

Sequence (870 aa):
MIRSSNMREKLLAAAIIGTFSSQAFSGTVTTDGADIVLKTKGGLEVSTSDKEFSFKLGGRVQADYGRFDGVFTKNGDTADAGYFRRAYLELGGVLYRDWKYQLNYDLSRNTGNDSDGYFDEASLTYTGFKPVQLRFGRFYTDFGLEKATSSKWTTAMERNLSYDLADWINDNAGMGVQATSTIADMAYVSGSVFSETNNNSDGDSTKRYNVRGVFAPLHSDGNVLHVGAQYAYRDLKNSAVDTRIRSRLGVRGVDTNGGGDAGTNGNRMLFGGAAAQDGLWKDDSVWGLEGAWATGPFSVQAEYLRRKLKADQANNDMKASGYYAQMAYTLTGEPRIYKLDGAKFDTIKPENKELGAWEVFYRFDDIKVEDGNLVTAADQSNERKAKSHTVGVNWYVNEAVKVSANYINVRTDNNENTVGDDSGNAIVTRLQYVFMIRSSNMREKLLAAAIIGTFSSQAFSGTVTTDGADIVLKTKGGLEVSTSDKEFSFKLGGRVQADYGRFDGVFTKNGDTADAGYFRRAYLELGGVLYRDWKYQLNYDLSRNTGNDSDGYFDEASLTYTGFKPVQLRFGRFYTDFGLEKATSSKWTTAMERNLSYDLADWINDNAGMGVQATSTIADMAYVSGSVFSETNNNSDGDSTKRYNVRGVFAPLHSDGNVLHVGAQYAYRDLKNSAVDTRIRSRLGVRGVDTNGGGDAGTNGNRMLFGGAAAQDGLWKDDSVWGLEGAWATGPFSVQAEYLRRKLKADQANNDMKASGYYAQMAYTLTGEPRIYKLDGAKFDTIKPENKELGAWEVFYRFDDIKVEDGNLVTAADQSNERKAKSHTVGVNWYVNEAVKVSANYINVRTDNNENTVGDDSGNAIVTRLQYVF

Foldseek 3Di:
DDDPDDPPDPDDCPPPPPPPPPPPPDDDDDDPPFDWDWDCPFATKIAGPVQQKIKGKKWKWKWKKKKKAFQQFQQRDIDIFTFTPFTWIKMWMHHGNFKIWIWIATPLQQADDDVQHRTQDTWIWGPPPPPKIKIWFFYWADDAFQLLEDCVARPANDDFLQCLQPVPNGHRAFIKMKMWGDDPPFKIKMKMKTFHPWDAPVRGTKIKIKIKIKGWNFFFFQFTWIKIKMKMKIFQARIFDFNWRWASNRDALLDGTGTHHRPPGGDRFTFDTDHGDTQFFGMKMKMKIKIKGGHWQKIKIKMKMKMWTHTRPPFHIKIKIKMKIKIKGWPQTFTWGGDNRSGYTYHTAAPDLQQAIKMKMKMKMKMKMFGCVPDDPVQRDRMKMKIKIKIKMWGGNHPFKIKMKIKMKMAMDSTGRNNRGGIMIMIMIMIMGMD/DPPPDDPDDPVPPPVPPPPPPVPPVPDDDDDPPFDWDWDCPFATKIATPVQQKIKGKKWKWKWKKKKKAFQQFQQRDIDIFTFIPWTWIKMWMHHGNFKIWIWIATPLQQADHDVQHRTQDTWIKGPVVPPKIKIWFFYWADDAFQLLEPCVARPANDDFLQCLQPVPNGHRAFIKMKMWGDDPPFKIKMKMKTFHPWDAPVRGTKIKIKIKIKGWNFFFFQFTWIKIKMKMKIFQARIFDFNWRWASNRDQLLDGTGTHHRPPGGDRFTFDTDHGDTQFFGMKMKMKIKIKGGHWQKIKIKMKMKMWTHTRPPFHIKIKIKMKIKIKGWPQTFTWGGDNRSGYTYHTAAPDLQQAIKMKMKMKMKMKMFGCVPDDPVQRDRMKMKIKIKIKMWGGNHPFKIKMKIKMKMAMDSTGRNNRGGIMIMIMIMIMGMD

Organism: NCBI:txid1005395

Nearest PDB structures (foldseek):
  2o4v-assembly1_C  TM=9.912E-01  e=7.971E-72  Pseudomonas aeruginosa PAO1
  4rjw-assembly1_A  TM=9.890E-01  e=9.340E-69  Pseudomonas aeruginosa PAO1
  4rjx-assembly1_A-3  TM=9.883E-01  e=9.883E-69  Pseudomonas aeruginosa PAO1
  5ldt-assembly1_B  TM=4.668E-01  e=7.687E-11  Campylobacter jejuni
  2qom-assembly1_A  TM=3.629E-01  e=7.406E-06  Escherichia coli O157:H7